Protein 5GN1 (pdb70)

Foldseek 3Di:
DAAAAEAEDAWAWDPLLVVQLVVLVVLLQQLVCCVPPNDADPDPVSRVVNVPDDLFVSLVSLQVSLFAQQQADDVCDLVNLLQLLVQPCVPVVRVVHDPRVRSSVVVNPGGNVVVLVVCVVRVVRRVVVHDDDPRLCPGRLNVVVLVVCCCACVVVVFAEEEEEQDVVSVSSVVVSCVVVVAAEAEDEPVPDPVNPVVRLVVLVPDSRHRYYYYYLCVLVVPAANQSGQEYEYSADDLAVVSVVSSQVSRVDPPRDDHHYYYYYAYPPGLSVVSVVRRYHDDDPCNVDPPTDDRVVSVVSSVVSNVVVD/DFFAAAEAADAWAFDPLLVVQLVVLLVLLLQLCCCVPVVDHDPDPVSRVVSVPDALFVSLVSLQVSQAAQQQAADLCDLVNLLQLLVQCCPPPVNVPPRDSVVSSVVVNPHGNVVVLVVCVVVVVRRVVVHDDPPRLCPGRLNVVVLVVCCCACVVVVAAEEEEEQDVVSVVSVVVSCVVVVAAEAEEEPVDDPVVVVVSLVCLQPPSRHRYYYYYLCCLLVPAANQSGQEYEYSAADLAVVSVVSSQCSRRDPPRDDHHYYYYYAYPPGLSVVSVVRRHHDDDPCSVPPDTDDRVVSVVSSVVSNVVD/DFFAAAEAEDAWAQPPLLVVQLVVLLVLLLQLVCCVVPVDADPDPVSRVVNVPDDLQVSQVSLQVSLAAQQQAADLCDLVNLLQLLVQCCPPPVNVPPNDSVVSSVVVNPGGNVVVLVVCVVVVVRRVVVHDDDPRLCPGRLSVVVLVVCCCACVVVVFAEEEEEQDVVSVVSVVVSCVVVVAAEAEDEPPDDPVCPVVSLVCLQPPSRHRYYYYYLCCLLVPAANQSGQEYEYSAADLAVVSVVSSQVSRRDPPHDDHHYYYYYAYPPTLSVVSVVNRDHDDDPVSPTDDRVVSVVSSVVSNCVVVVHD/DAAAAEAEDAWAFDPLLCVQLVVLLVLLQQLVCVVPHVGHDPDDVSRVVNVPDALFVSLVSLLVSLAAQQQAADLCDLVNLLQVLVQCCPPPVAVPPHDSVVSSVVVNPHGNVRVLVVCVVCVVRRVVVHDDDPRLCPGRLNVVVLVVCCCACVVVVAAEEEEEQDVVSVVSVVVSCVVVVAAEAEDEPPDDPVPVVVSLVCLQPPSRHRYYYYYLCCLLVPAANQSGQEYEHSAADLANVSVVSSQVSRVDPPRPDHHYYYYYAYPPGLSVVSVVNRDHDDDPPSCPTDDNVVSVVSSQVSNQVVVVHRDD

GO terms:
  GO:0031934 mating-type region heterochromatin (C, IDA)
  GO:0000775 chromosome, centromeric region (C, IDA)
  GO:0000785 chromatin (C, IDA)
  GO:0003677 DNA binding (F, IDA)
  GO:0003682 chromatin binding (F, IDA)
  GO:0140658 ATP-dependent chromatin remodeler activity (F, IDA)
  GO:1990918 double-strand break repair involved in meiotic recombination (P, IGI)
  GO:0000706 meiotic DNA double-strand break processing (P, IGI)
  GO:0000729 DNA double-strand break processing (P, IMP)
  GO:0005634 nucleus (C, HDA)
  GO:0005739 mitochondrion (C, HDA)
  GO:1990918 double-strand break repair involved in meiotic recombination (P, IMP)
  GO:0030466 silent mating-type cassette heterochromatin formation (P, IMP)
  GO:0031507 heterochromatin formation (P, IMP)
  GO:0031509 subtelomeric heterochromatin formation (P, IMP)
  GO:0033120 positive regulation of RNA splicing (P, IMP)
  GO:0006338 chromatin remodeling (P, IMP)
  GO:0140658 ATP-dependent chromatin remodeler activity (F, IMP)
  GO:0000122 negative regulation of transcription by RNA polymerase II (P, IMP)
  GO:0000183 rDNA heterochromatin formation (P, IMP)

Radius of gyration: 37.88 Å; Cα contacts (8 Å, |Δi|>4): 1910; chains: 4; bounding box: 119×119×70 Å

Solvent-accessible surface area: 63557 Å² total; per-residue (Å²): 125,36,37,11,41,69,81,68,78,70,7,74,11,38,72,72,1,89,155,6,16,87,101,26,20,92,30,0,35,13,10,28,83,54,93,144,101,48,89,87,18,207,74,81,164,64,104,68,96,8,171,86,13,41,10,89,70,3,1,29,15,0,11,45,0,0,1,2,9,3,7,31,67,57,80,3,64,84,159,54,1,38,108,0,4,74,17,4,26,120,13,112,85,65,68,175,118,15,70,92,116,150,20,54,96,92,2,39,175,48,17,2,8,64,0,5,103,39,0,51,106,42,58,144,28,0,56,164,47,47,12,153,105,68,33,19,31,74,0,7,0,2,87,15,0,102,155,39,0,101,47,5,22,76,90,87,138,35,20,0,0,0,0,0,38,13,62,44,3,0,53,2,0,56,47,0,0,82,61,30,131,32,111,55,17,51,0,7,38,94,25,122,105,138,78,40,101,129,35,16,73,99,0,76,130,46,157,86,11,15,0,0,0,0,3,3,105,0,0,58,58,60,13,59,0,30,42,0,12,4,1,1,1,2,4,19,6,34,24,27,33,52,21,47,54,0,3,28,11,0,26,68,130,51,12,113,107,84,0,41,6,15,16,1,1,0,25,94,8,1,9,22,32,5,56,100,51,19,136,45,131,127,46,173,86,71,188,105,158,73,120,20,128,47,171,37,1,70,61,0,6,50,41,15,50,97,115,84,164,238,60,32,70,78,72,100,85,72,81,105,6,112,25,39,78,76,0,107,146,7,16,64,113,29,17,92,22,0,26,27,14,22,60,49,104,129,91,57,18,65,15,141,65,76,148,45,87,63,97,7,162,80,15,42,8,72,73,5,2,26,15,0,12,46,0,0,1,3,8,4,7,31,70,63,71,2,64,79,92,34,0,58,79,0,2,76,21,4,42,113,14,116,74,77,63,169,120,26,63,95,125,147,21,72,104,98,4,37,181,46,18,2,10,66,0,8,95,37,0,48,99,40,70,133,21,0,58,118,32,48,14,145,103,65,31,25,26,76,0,7,0,1,80,16,0,85,159,40,0,104,50,5,28,83,85,102,153,36,16,0,0,0,0,0,32,13,65,46,3,0,57,2,0,59,30,0,0,75,56,42,129,31,116,52,21,49,0,9,42,92,26,118,100,134,73,42,103,129,45,6,74,110,0,77,136,46,153,85,11,14,0,0,0,0,1,2,99,0,1,63,55,62,11,52,0,27,41,0,11,4,1,1,0,1,4,30,5,22,19,24,59,50,17,136,58,0,4,34,9,0,32,62,111,50,11,116,109,80,0,36,7,14,18,1,2,0,67,104,6,1,18,32,26,8,73,131,63,26,124,78,124,127,43,172,87,64,185,109,154,79,95,22,127,54,172,36,0,66,66,0,5,54,46,14,40,108,121,119,235,76,30,71,64,72,99,87,74,80,108,3,83,35,30,90,72,0,108,130,6,14,60,90,28,16,90,17,0,14,34,12,30,83,48,117,127,112,47,94,85,24,208,73,75,127,28,102,78,79,7,178,91,24,43,8,74,71,7,2,29,15,0,13,44,0,0,0,3,8,3,7,31,67,61,78,3,70,82,168,50,1,50,122,0,2,72,22,4,48,109,11,119,84,80,63,151,130,30,57,121,122,134,19,78,96,95,3,39,175,48,16,2,10,66,0,7,99,37,0,50,98,36,52,126,28,0,32,152,32,26,12,93,61,67,30,19,24,74,0,0,0,1,73,13,0,104,164,37,0,116,58,10,22,69,85,80,85,20,28,0,0,0,0,0,26,12,80,44,3,0,56,3,1,58,28,0,0,69,57,30,66,17,111,52,18,50,0,10,57,95,25,118,112,54,17,46,84,38,25,13,37,85,0,85,143,49,186,49,11,16,0,0,0,0,10,3,154,0,0,60,58,65,15,57,0,29,44,0,9,7,1,0,1,2,4,28,6,21,20,35,50,51,20,104,59,0,3,33,9,0,29,76,132,49,11,117,53,84,0,48,7,14,21,1,1,0,122,102,6,0,15,50,33,10,73,112,52,28,123,91,117,128,57,191,142,121,78,88,18,126,52,175,39,0,65,63,0,6,57,43,17,24,31,94,74,70,174,111,188,126,35,72,78,64,95,85,71,82,93,7,86,32,21,75,75,0,31,140,12,13,30,133,27,23,42,16,0,18,19,10,21,87,62,90,101,79,76,98,96,12,212,86,77,160,48,113,76,104,6,178,82,17,43,9,74,70,6,2,28,18,0,13,46,1,0,1,3,8,3,7,29,67,64,69,4,34,68,77,37,0,54,74,0,2,63,25,4,22,19,12,118,79,75,13,96,126,8,50,63,106,133,22,63,92,94,3,35,178,50,16,2,12,64,0,7,101,36,0,54,103,30,69,83,17,0,59,151,32,45,14,148,89,69,30,21,28,68,0,3,0,1,81,15,0,96,161,39,0,120,49,5,27,83,99,100,138,29,28,0,0,0,0,0,34,11,78,46,3,0,53,2,1,61,34,0,0,81,39,18,44,29,114,51,24,51,0,10,50,91,25,116,110,133,68,46,106,104,38,10,48,88,0,89,137,56,182,46,16,15,0,0,0,0,4,3,126,0,1,59,54,64,16,56,0,27,41,0,10,4,1,1,1,2,4,26,4,23,17,34,57,52,20,99,60,0,3,40,10,0,34,62,113,56,9,117,104,81,0,38,10,14,21,1,2,0,99,117,6,0,13,38,30,7,74,119,50,27,125,87,121,133,47,172,116,78,224,73,89,18,129,51,171,34,0,68,68,0,1,52,40,16,22,17,93,70,62,164,100,117,46,210

Sequence (1240 aa):
LPPKHTHIQYCELNAIQKKIYDKEIQIVLEHKRMIKDGELPKDAKEKSKLQSSSSKNLIMALRKASLHPLLFRNIYNDKIITKMSDAILDEPAYAENGNKEYIKEDMSYMTDFELHKLCCNFPNTLSKYQLHNDEWMQSGKIDALKKLLKTIIVDKQEKVLIFSLFTQVLDILEMVLSTLDYKFLRLDGSTQVNDRQLLIDKFYEDKKDIPIFILSSTKAGGFGINLVCANNVIIFDQSFNPHDDRQAADRAHRVGQTKEVNITTLITKDSIEEKIHQLAKNKLALDSYISDVLESKVSDMLEDIIYDELEHLPPKHTHIQYCELNAIQKKIYDKEIQIVLEHKRMIKDGELPKDAKEKSKLQSSSSKNLIMALRKASLHPLLFRNIYNDKIITKMSDAILDEPAYAENGNKEYIKEDMSYMTDFELHKLCCNFPNTLSKYQLHNDEWMQSGKIDALKKLLKTIIVDKQEKVLIFSLFTQVLDILEMVLSTLDYKFLRLDGSTQVNDRQLLIDKFYEDKDIPIFILSTKAGGFGINLVCANNVIIFDQSFNPHDDRQAADRAHRVGQTKEVNITTLITKDSIEEKIHQLAKNKLALDSYISDVLESKVSDMLEDIIYDELHLPPKHTHIQYCELNAIQKKIYDKEIQIVLEHKRMIKDGELPKDAKEKSKLQSSSSKNLIMALRKASLHPLLFRNIYNDKIIITKMSDAILDEPAYAENGNKEYIKEDMSYMTDFELHKLCCNFPNTLSKYQLHNDEWMQSGKIDALKKKLLKTIIVDKQEKVLIFSLFTQVLDILEMVLSTLDYKFLRLDGSTQVNDRQLLIDKFYEDKDIPIFILSTKAGGFGINLVCANNVIIFDQSFNPHDDRQAADRAHRVGQTKEVNITTLITKDSIEEKIHQLAKNKLALDSDVLESKVSDMLEDIIYDELEHHHLPPKHTHIQYCELNAIQKKIYDKEIQIVLEHKRMIKDGELPKDAKEKSKLQSSSSKNLIMMALRKASLHPLLFRNIYNDKIITKMSDAILDEPAYAENGNKEYIKEDMSYMTDFELHKLCCNFPNTLSKYQLHNDEWMQSGKIDALKKLLKTIIVDKQEKVLIFSLFTTQVLDILEMVLSTLDYKFLRLDGSTQVNDRQLLIDKFYEDKDIPIFILSTKAGGFGINLVCANNVIIFDQSFNPHDDRQAADRAHRVGQTKEVNITTLITKDDSIEEKIHQLAKNKLALDSYDVLESKVSDMLEDIIYDELEHHHHH

Secondary structure (DSSP, 8-state):
-PPEEEEEEEE---HHHHHHHHHHHHHHHHHHHHHHH----SSHHHHHHGGG--HHHHHHHHHHHTT-GGGS-SSS-HHHHHHHHHHHTTSHHHHS---HHHHHHHHHTS-HHHHHHHHHHSHHHHGGGS--S-GGG-SHHHHHHHHHHIIIIIIS---EEEEES-HHHHHHHHHHHHHTT--EEEE-TTS-TTTHHHHHHHHHH-TT--EEEEEGGGGGTT---TT--EEEESS--SSHHHHHHHHTTTSSTT--S-EEEEEEEETTSHHHHHHHH------SGGG---PPPHHHHHHHHHHHHHHH-/-PPPEEEEEEEE---HHHHHHHHHHHHHHHHHHHHHHH----SSHHHHHHHHT--HHHHHHHHHHHTT-GGGS-SSS-HHHHHHHHHHGGGSHHHHTT--HHHHHHHHHTS-HHHHHHHHHHSHHHHGGGS--S-GGG-SHHHHHHHHHHIIIIIIS---EEEEES-HHHHHHHHHHHHHHT--EEEE-TTS-HHHHHHHHHHHHH-TT--EEEEEGGGGGTT---TT--EEEESS--SSHHHHHHHHTTTSSTT--S-EEEEEEEETTSHHHHHHHH------TTTT---PPPHHHHHHHHHHHHHH-/-PPPEEEEEEEE---HHHHHHHHHHHHHHHHHHHHHHH----SSHHHHHGGGG--HHHHHHHHHHHTT-GGGS-SSS-HHHHHHHHHHHTTSHHHHTT--HHHHHHHHHTS-HHHHHHHHHH-HHHHGGGS--S-GGG-SHHHHHHHHHHIIIIIIS---EEEEES-HHHHHHHHHHHHHTT--EEEE-TTS-HHHHHHHHHHHHH-TT--EEEEEGGGGGS----TT--EEEESS--SSHHHHHHHHTTTSSTT--S-EEEEEEEETTSHHHHHHHH------TT--PPPHHHHHHHHHHHHHHHTT--/---EEEEEEEE---HHHHHHHHHHHHHHHHHHHHHHSS---SSHHHHHHGGG--HHHHHHHHHHHTT-GGGS-SSS-HHHHHHHHHHGGGSHHHHTT--HHHHHHHHHTS-HHHHHHHHHH-HHHHGGGS--S-GGG-SHHHHHHHHHHIIIIIIS---EEEEES-HHHHHHHHHHHHHTT--EEEE-TTS-GGGHHHHHHHHHH-TT--EEEEEGGGGGTT---TT--EEEESS--SSHHHHHHHHTTTSSTT--S-EEEEEEEETTSHHHHHHHH------GGG--PPPHHHHHHHHHHHHHHHTTS---

Nearest PDB structures (foldseek):
  5gn1-assembly2_B  TM=1.003E+00  e=1.469E-61  Saccharomyces cerevisiae S288C
  5gn1-assembly3_C  TM=9.994E-01  e=3.128E-58  Saccharomyces cerevisiae S288C
  5gn1-assembly4_D  TM=9.982E-01  e=1.144E-57  Saccharomyces cerevisiae S288C
  8atf-assembly1_G  TM=8.416E-01  e=7.835E-17  Thermochaetoides thermophila
  9bz0-assembly1_b  TM=6.438E-01  e=1.260E-17  Homo sapiens

InterPro domains:
  IPR000330 SNF2, N-terminal domain [PF00176] (575-878)
  IPR001650 Helicase, C-terminal domain-like [PF00271] (950-1063)
  IPR001650 Helicase, C-terminal domain-like [PS51194] (953-1108)
  IPR001650 Helicase, C-terminal domain-like [SM00490] (980-1063)
  IPR014001 Helicase superfamily 1/2, ATP-binding domain [PS51192] (584-752)
  IPR014001 Helicase superfamily 1/2, ATP-binding domain [SM00487] (568-764)
  IPR027417 P-loop containing nucleoside triphosphate hydrolase [G3DSA:3.40.50.300] (887-1131)
  IPR027417 P-loop containing nucleoside triphosphate hydrolase [SSF52540] (530-801)
  IPR027417 P-loop containing nucleoside triphosphate hydrolase [SSF52540] (803-1104)
  IPR038718 SNF2-like, N-terminal domain superfamily [G3DSA:3.40.50.10810] (540-827)
  IPR049730 SNF2/RAD5-like, C-terminal helicase domain [cd18793] (944-1074)

Structure (mmCIF, N/CA/C/O backbone):
data_5GN1
#
_entry.id   5GN1
#
_cell.length_a   114.431
_cell.length_b   118.394
_cell.length_c   111.578
_cell.angle_alpha   90.00
_cell.angle_beta   107.28
_cell.angle_gamma   90.00
#
_symmetry.space_group_name_H-M   'C 1 2 1'
#
loop_
_entity.id
_entity.type
_entity.pdbx_description
1 polymer 'ATP-dependent helicase FUN30'
2 water water
#
loop_
_atom_site.group_PDB
_atom_site.id
_atom_site.type_symbol
_atom_site.label_atom_id
_atom_site.label_alt_id
_atom_site.label_comp_id
_atom_site.label_asym_id
_atom_site.label_entity_id
_atom_site.label_seq_id
_atom_site.pdbx_PDB_ins_code
_atom_site.Cartn_x
_atom_site.Cartn_y
_atom_site.Cartn_z
_atom_site.occupancy
_atom_site.B_iso_or_equiv
_atom_site.auth_seq_id
_atom_site.auth_comp_id
_atom_site.auth_asym_id
_atom_site.auth_atom_id
_atom_site.pdbx_PDB_model_num
ATOM 1 N N . LEU A 1 46 ? -15.881 16.831 38.942 1.00 60.43 810 LEU A N 1
ATOM 2 C CA . LEU A 1 46 ? -14.838 15.856 38.644 1.00 50.74 810 LEU A CA 1
ATOM 3 C C . LEU A 1 46 ? -15.308 14.917 37.537 1.00 42.37 810 LEU A C 1
ATOM 4 O O . LEU A 1 46 ? -16.272 14.172 37.739 1.00 41.02 810 LEU A O 1
ATOM 9 N N . PRO A 1 47 ? -14.670 14.920 36.371 1.00 37.62 811 PRO A N 1
ATOM 10 C CA . PRO A 1 47 ? -15.094 14.027 35.291 1.00 33.39 811 PRO A CA 1
ATOM 11 C C . PRO A 1 47 ? -14.941 12.577 35.709 1.00 30.96 811 PRO A C 1
ATOM 12 O O . PRO A 1 47 ? -14.162 12.266 36.623 1.00 30.12 811 PRO A O 1
ATOM 16 N N . PRO A 1 48 ? -15.655 11.661 35.059 1.00 30.01 812 PRO A N 1
ATOM 17 C CA . PRO A 1 48 ? -15.611 10.256 35.485 1.00 32.75 812 PRO A CA 1
ATOM 18 C C . PRO A 1 48 ? -14.273 9.599 35.191 1.00 29.73 812 PRO A C 1
ATOM 19 O O . PRO A 1 48 ? -13.548 9.983 34.271 1.00 30.44 812 PRO A O 1
ATOM 23 N N . LYS A 1 49 ? -13.956 8.591 35.998 1.00 28.20 813 LYS A N 1
ATOM 24 C CA . LYS A 1 49 ? -12.865 7.671 35.728 1.00 28.95 813 LYS A CA 1
ATOM 25 C C . LYS A 1 49 ? -13.417 6.352 35.189 1.00 29.29 813 LYS A C 1
ATOM 26 O O . LYS A 1 49 ? -14.588 6.015 35.388 1.00 27.74 813 LYS A O 1
ATOM 32 N N . HIS A 1 50 ? -12.569 5.627 34.461 1.00 26.07 814 HIS A N 1
ATOM 33 C CA . HIS A 1 50 ? -12.926 4.328 33.902 1.00 25.92 814 HIS A CA 1
ATOM 34 C C . HIS A 1 50 ? -11.767 3.357 34.109 1.00 31.38 814 HIS A C 1
ATOM 35 O O . HIS A 1 50 ? -10.627 3.662 33.744 1.00 24.29 814 HIS A O 1
ATOM 42 N N . THR A 1 51 ? -12.052 2.188 34.688 1.00 28.26 815 THR A N 1
ATOM 43 C CA . THR A 1 51 ? -11.032 1.176 34.939 1.00 28.11 815 THR A CA 1
ATOM 44 C C . THR A 1 51 ? -11.179 0.013 33.968 1.00 30.47 815 THR A C 1
ATOM 45 O O . THR A 1 51 ? -12.294 -0.405 33.648 1.00 28.95 815 THR A O 1
ATOM 49 N N . HIS A 1 52 ? -10.051 -0.502 33.495 1.00 22.10 816 HIS A N 1
ATOM 50 C CA . HIS A 1 52 ? -10.017 -1.560 32.498 1.00 27.13 816 HIS A CA 1
ATOM 51 C C . HIS A 1 52 ? -8.995 -2.600 32.931 1.00 28.97 816 HIS A C 1
ATOM 52 O O . HIS A 1 52 ? -8.087 -2.311 33.715 1.00 25.94 816 HIS A O 1
ATOM 59 N N . ILE A 1 53 ? -9.134 -3.810 32.396 1.00 26.69 817 ILE A N 1
ATOM 60 C CA . ILE A 1 53 ? -8.153 -4.877 32.573 1.00 25.69 817 ILE A CA 1
ATOM 61 C C . ILE A 1 53 ? -7.540 -5.161 31.213 1.00 26.26 817 ILE A C 1
ATOM 62 O O . ILE A 1 53 ? -8.261 -5.310 30.223 1.00 27.04 817 ILE A O 1
ATOM 67 N N . GLN A 1 54 ? -6.219 -5.224 31.150 1.00 23.41 818 GLN A N 1
ATOM 68 C CA . GLN A 1 54 ? -5.529 -5.619 29.931 1.00 21.54 818 GLN A CA 1
ATOM 69 C C . GLN A 1 54 ? -4.795 -6.917 30.208 1.00 28.85 818 GLN A C 1
ATOM 70 O O . GLN A 1 54 ? -3.910 -6.958 31.070 1.00 20.87 818 GLN A O 1
ATOM 76 N N . TYR A 1 55 ? -5.165 -7.976 29.493 1.00 25.10 819 TYR A N 1
ATOM 77 C CA . TYR A 1 55 ? -4.556 -9.272 29.741 1.00 26.64 819 TYR A CA 1
ATOM 78 C C . TYR A 1 55 ? -3.245 -9.415 28.978 1.00 29.13 819 TYR A C 1
ATOM 79 O O . TYR A 1 55 ? -3.085 -8.894 27.872 1.00 30.25 819 TYR A O 1
ATOM 88 N N . CYS A 1 56 ? -2.294 -10.101 29.610 1.00 27.46 820 CYS A N 1
ATOM 89 C CA . CYS A 1 56 ? -0.954 -10.333 29.095 1.00 29.65 820 CYS A CA 1
ATOM 90 C C . CYS A 1 56 ? -0.709 -11.835 29.116 1.00 27.99 820 CYS A C 1
ATOM 91 O O . CYS A 1 56 ? -1.333 -12.563 29.889 1.00 30.75 820 CYS A O 1
ATOM 94 N N . GLU A 1 57 ? 0.237 -12.296 28.352 1.00 28.64 821 GLU A N 1
ATOM 95 C CA . GLU A 1 57 ? 0.568 -13.687 28.404 1.00 33.94 821 GLU A CA 1
ATOM 96 C C . GLU A 1 57 ? 1.969 -13.857 28.946 1.00 29.45 821 GLU A C 1
ATOM 97 O O . GLU A 1 57 ? 2.764 -12.983 28.871 1.00 28.44 821 GLU A O 1
ATOM 103 N N . LEU A 1 58 ? 2.233 -15.016 29.484 1.00 25.57 822 LEU A N 1
ATOM 104 C CA . LEU A 1 58 ? 3.585 -15.426 29.834 1.00 24.87 822 LEU A CA 1
ATOM 105 C C . LEU A 1 58 ? 4.365 -15.729 28.560 1.00 28.27 822 LEU A C 1
ATOM 106 O O . LEU A 1 58 ? 3.982 -16.618 27.794 1.00 28.25 822 LEU A O 1
ATOM 111 N N . ASN A 1 59 ? 5.463 -15.022 28.319 1.00 25.30 823 ASN A N 1
ATOM 112 C CA . ASN A 1 59 ? 6.266 -15.416 27.174 1.00 25.12 823 ASN A CA 1
ATOM 113 C C . ASN A 1 59 ? 6.998 -16.729 27.495 1.00 25.53 823 ASN A C 1
ATOM 114 O O . ASN A 1 59 ? 6.794 -17.351 28.547 1.00 27.51 823 ASN A O 1
ATOM 119 N N . ALA A 1 60 ? 7.822 -17.191 26.555 1.00 27.42 824 ALA A N 1
ATOM 120 C CA . ALA A 1 60 ? 8.453 -18.502 26.708 1.00 31.89 824 ALA A CA 1
ATOM 121 C C . ALA A 1 60 ? 9.366 -18.545 27.930 1.00 31.64 824 ALA A C 1
ATOM 122 O O . ALA A 1 60 ? 9.322 -19.500 28.718 1.00 27.62 824 ALA A O 1
ATOM 124 N N . ILE A 1 61 ? 10.208 -17.519 28.096 1.00 29.91 825 ILE A N 1
ATOM 125 C CA . ILE A 1 61 ? 11.119 -17.460 29.238 1.00 28.09 825 ILE A CA 1
ATOM 126 C C . ILE A 1 61 ? 10.343 -17.451 30.546 1.00 30.69 825 ILE A C 1
ATOM 127 O O . ILE A 1 61 ? 10.714 -18.138 31.509 1.00 29.08 825 ILE A O 1
ATOM 132 N N . GLN A 1 62 ? 9.257 -16.662 30.609 1.00 24.33 826 GLN A N 1
ATOM 133 C CA . GLN A 1 62 ? 8.437 -16.610 31.815 1.00 23.67 826 GLN A CA 1
ATOM 134 C C . GLN A 1 62 ? 7.760 -17.944 32.085 1.00 25.34 826 GLN A C 1
ATOM 135 O O . GLN A 1 62 ? 7.654 -18.367 33.241 1.00 24.22 826 GLN A O 1
ATOM 141 N N . LYS A 1 63 ? 7.257 -18.599 31.036 1.00 28.44 827 LYS A N 1
ATOM 142 C CA . LYS A 1 63 ? 6.592 -19.885 31.220 1.00 29.30 827 LYS A CA 1
ATOM 143 C C . LYS A 1 63 ? 7.527 -20.895 31.877 1.00 22.22 827 LYS A C 1
ATOM 144 O O . LYS A 1 63 ? 7.118 -21.630 32.780 1.00 27.04 827 LYS A O 1
ATOM 150 N N . LYS A 1 64 ? 8.789 -20.939 31.435 1.00 28.06 828 LYS A N 1
ATOM 151 C CA . LYS A 1 64 ? 9.767 -21.848 32.034 1.00 31.42 828 LYS A CA 1
ATOM 152 C C . LYS A 1 64 ? 9.973 -21.547 33.515 1.00 30.57 828 LYS A C 1
ATOM 153 O O . LYS A 1 64 ? 9.978 -22.459 34.353 1.00 25.34 828 LYS A O 1
ATOM 159 N N . ILE A 1 65 ? 10.156 -20.265 33.853 1.00 28.54 829 ILE A N 1
ATOM 160 C CA . ILE A 1 65 ? 10.356 -19.865 35.245 1.00 24.88 829 ILE A CA 1
ATOM 161 C C . ILE A 1 65 ? 9.114 -20.169 36.074 1.00 21.70 829 ILE A C 1
ATOM 162 O O . ILE A 1 65 ? 9.206 -20.712 37.180 1.00 27.12 829 ILE A O 1
ATOM 167 N N . TYR A 1 66 ? 7.929 -19.819 35.556 1.00 20.06 830 TYR A N 1
ATOM 168 C CA . TYR A 1 66 ? 6.692 -20.072 36.287 1.00 22.23 830 TYR A CA 1
ATOM 169 C C . TYR A 1 66 ? 6.501 -21.566 36.555 1.00 27.40 830 TYR A C 1
ATOM 170 O O . TYR A 1 66 ? 6.142 -21.967 37.670 1.00 25.71 830 TYR A O 1
ATOM 179 N N . ASP A 1 67 ? 6.735 -22.401 35.538 1.00 29.62 831 ASP A N 1
ATOM 180 C CA . ASP A 1 67 ? 6.547 -23.842 35.684 1.00 30.71 831 ASP A CA 1
ATOM 181 C C . ASP A 1 67 ? 7.493 -24.422 36.735 1.00 25.78 831 ASP A C 1
ATOM 182 O O . ASP A 1 67 ? 7.099 -25.304 37.504 1.00 30.51 831 ASP A O 1
ATOM 187 N N . LYS A 1 68 ? 8.742 -23.942 36.779 1.00 28.30 832 LYS A N 1
ATOM 188 C CA . LYS A 1 68 ? 9.676 -24.352 37.832 1.00 30.37 832 LYS A CA 1
ATOM 189 C C . LYS A 1 68 ? 9.120 -24.039 39.215 1.00 32.91 832 LYS A C 1
ATOM 190 O O . LYS A 1 68 ? 9.182 -24.872 40.127 1.00 30.59 832 LYS A O 1
ATOM 196 N N . GLU A 1 69 ? 8.598 -22.821 39.400 1.00 27.84 833 GLU A N 1
ATOM 197 C CA . GLU A 1 69 ? 8.024 -22.452 40.691 1.00 30.36 833 GLU A CA 1
ATOM 198 C C . GLU A 1 69 ? 6.806 -23.300 41.022 1.00 27.91 833 GLU A C 1
ATOM 199 O O . GLU A 1 69 ? 6.585 -23.657 42.190 1.00 24.11 833 GLU A O 1
ATOM 205 N N . ILE A 1 70 ? 5.981 -23.597 40.014 1.00 28.20 834 ILE A N 1
ATOM 206 C CA . ILE A 1 70 ? 4.796 -24.410 40.258 1.00 26.20 834 ILE A CA 1
ATOM 207 C C . ILE A 1 70 ? 5.205 -25.823 40.655 1.00 25.45 834 ILE A C 1
ATOM 208 O O . ILE A 1 70 ? 4.532 -26.460 41.472 1.00 25.19 834 ILE A O 1
ATOM 213 N N . GLN A 1 71 ? 6.309 -26.308 40.148 1.00 25.62 835 GLN A N 1
ATOM 214 C CA . GLN A 1 71 ? 6.809 -27.618 40.519 1.00 36.11 835 GLN A CA 1
ATOM 215 C C . GLN A 1 71 ? 7.216 -27.603 41.997 1.00 38.77 835 GLN A C 1
ATOM 216 O O . GLN A 1 71 ? 6.904 -28.520 42.707 1.00 34.63 835 GLN A O 1
ATOM 222 N N . ILE A 1 72 ? 7.890 -26.549 42.450 1.00 33.28 836 ILE A N 1
ATOM 223 C CA . ILE A 1 72 ? 8.240 -26.439 43.865 1.00 25.65 836 ILE A CA 1
ATOM 224 C C . ILE A 1 72 ? 6.976 -26.368 44.707 1.00 27.98 836 ILE A C 1
ATOM 225 O O . ILE A 1 72 ? 6.867 -27.032 45.749 1.00 30.74 836 ILE A O 1
ATOM 230 N N . VAL A 1 73 ? 5.976 -25.605 44.241 1.00 26.45 837 VAL A N 1
ATOM 231 C CA . VAL A 1 73 ? 4.692 -25.523 44.936 1.00 20.66 837 VAL A CA 1
ATOM 232 C C . VAL A 1 73 ? 4.094 -26.912 45.126 1.00 34.17 837 VAL A C 1
ATOM 233 O O . VAL A 1 73 ? 3.542 -27.233 46.188 1.00 31.45 837 VAL A O 1
ATOM 237 N N . LEU A 1 74 ? 4.166 -27.743 44.085 1.00 27.38 838 LEU A N 1
ATOM 238 C CA . LEU A 1 74 ? 3.661 -29.108 44.176 1.00 34.71 838 LEU A CA 1
ATOM 239 C C . LEU A 1 74 ? 4.459 -29.916 45.188 1.00 28.06 838 LEU A C 1
ATOM 240 O O . LEU A 1 74 ? 3.884 -30.589 46.046 1.00 34.47 838 LEU A O 1
ATOM 245 N N . GLU A 1 75 ? 5.791 -29.880 45.080 1.00 30.34 839 GLU A N 1
ATOM 246 C CA . GLU A 1 75 ? 6.635 -30.616 46.019 1.00 32.97 839 GLU A CA 1
ATOM 247 C C . GLU A 1 75 ? 6.440 -30.116 47.441 1.00 37.54 839 GLU A C 1
ATOM 248 O O . GLU A 1 75 ? 6.446 -30.909 48.391 1.00 36.22 839 GLU A O 1
ATOM 254 N N . HIS A 1 76 ? 6.255 -28.797 47.605 1.00 32.33 840 HIS A N 1
ATOM 255 C CA . HIS A 1 76 ? 6.020 -28.224 48.929 1.00 31.70 840 HIS A CA 1
ATOM 256 C C . HIS A 1 76 ? 4.655 -28.631 49.465 1.00 31.28 840 HIS A C 1
ATOM 257 O O . HIS A 1 76 ? 4.526 -29.022 50.630 1.00 33.80 840 HIS A O 1
ATOM 264 N N . LYS A 1 77 ? 3.649 -28.562 48.631 1.00 34.32 841 LYS A N 1
ATOM 265 C CA . LYS A 1 77 ? 2.312 -28.881 49.072 1.00 35.55 841 LYS A CA 1
ATOM 266 C C . LYS A 1 77 ? 2.089 -30.355 49.410 1.00 40.11 841 LYS A C 1
ATOM 267 O O . LYS A 1 77 ? 1.288 -30.683 50.232 1.00 43.06 841 LYS A O 1
ATOM 273 N N . ARG A 1 78 ? 2.830 -31.221 48.783 1.00 35.56 842 ARG A N 1
ATOM 274 C CA . ARG A 1 78 ? 2.708 -32.640 49.095 1.00 45.62 842 ARG A CA 1
ATOM 275 C C . ARG A 1 78 ? 3.427 -32.981 50.395 1.00 47.21 842 ARG A C 1
ATOM 276 O O . ARG A 1 78 ? 2.935 -33.802 51.178 1.00 47.71 842 ARG A O 1
ATOM 284 N N . MET A 1 79 ? 4.597 -32.374 50.626 1.00 41.36 843 MET A N 1
ATOM 285 C CA . MET A 1 79 ? 5.214 -32.402 51.951 1.00 42.33 843 MET A CA 1
ATOM 286 C C . MET A 1 79 ? 4.242 -31.918 53.016 1.00 40.33 843 MET A C 1
ATOM 287 O O . MET A 1 79 ? 3.961 -32.628 53.985 1.00 50.92 843 MET A O 1
ATOM 292 N N . ILE A 1 80 ? 3.679 -30.723 52.825 1.00 41.54 844 ILE A N 1
ATOM 293 C CA . ILE A 1 80 ? 2.788 -30.108 53.808 1.00 41.67 844 ILE A CA 1
ATOM 294 C C . ILE A 1 80 ? 1.626 -31.005 54.184 1.00 55.30 844 ILE A C 1
ATOM 295 O O . ILE A 1 80 ? 1.072 -30.894 55.290 1.00 51.98 844 ILE A O 1
ATOM 300 N N . LYS A 1 81 ? 1.221 -31.893 53.291 1.00 53.79 845 LYS A N 1
ATOM 301 C CA . LYS A 1 81 ? 0.100 -32.759 53.630 1.00 58.46 845 LYS A CA 1
ATOM 302 C C . LYS A 1 81 ? 0.251 -34.232 53.691 1.00 54.50 845 LYS A C 1
ATOM 303 O O . LYS A 1 81 ? -0.617 -34.898 54.158 1.00 57.70 845 LYS A O 1
ATOM 309 N N . ASP A 1 82 ? 1.383 -34.743 53.250 1.00 52.91 846 ASP A N 1
ATOM 310 C CA . ASP A 1 82 ? 1.652 -36.169 53.325 1.00 58.67 846 ASP A CA 1
ATOM 311 C C . ASP A 1 82 ? 3.062 -36.517 53.784 1.00 50.75 846 ASP A C 1
ATOM 312 O O . ASP A 1 82 ? 3.304 -37.679 54.117 1.00 54.30 846 ASP A O 1
ATOM 317 N N . GLY A 1 83 ? 3.996 -35.574 53.793 1.00 48.98 847 GLY A N 1
ATOM 318 C CA . GLY A 1 83 ? 5.367 -35.889 54.129 1.00 48.64 847 GLY A CA 1
ATOM 319 C C . GLY A 1 83 ? 6.194 -36.402 52.979 1.00 48.07 847 GLY A C 1
ATOM 320 O O . GLY A 1 83 ? 7.304 -36.898 53.211 1.00 45.28 847 GLY A O 1
ATOM 321 N N . GLU A 1 84 ? 5.693 -36.339 51.750 1.00 42.75 848 GLU A N 1
ATOM 322 C CA . GLU A 1 84 ? 6.510 -36.838 50.658 1.00 40.75 848 GLU A CA 1
ATOM 323 C C . GLU A 1 84 ? 7.558 -35.761 50.346 1.00 43.49 848 GLU A C 1
ATOM 324 O O . GLU A 1 84 ? 7.246 -34.573 50.276 1.00 45.85 848 GLU A O 1
ATOM 330 N N . LEU A 1 85 ? 8.799 -36.193 50.164 1.00 43.39 849 LEU A N 1
ATOM 331 C CA . LEU A 1 85 ? 9.921 -35.335 49.846 1.00 46.75 849 LEU A CA 1
ATOM 332 C C . LEU A 1 85 ? 10.451 -35.655 48.455 1.00 49.72 849 LEU A C 1
ATOM 333 O O . LEU A 1 85 ? 10.387 -36.805 48.014 1.00 41.55 849 LEU A O 1
ATOM 338 N N . PRO A 1 86 ? 11.112 -34.716 47.817 1.00 57.05 850 PRO A N 1
ATOM 339 C CA . PRO A 1 86 ? 11.737 -34.936 46.519 1.00 59.11 850 PRO A CA 1
ATOM 340 C C . PRO A 1 86 ? 12.937 -35.915 46.502 1.00 62.14 850 PRO A C 1
ATOM 341 O O . PRO A 1 86 ? 13.883 -35.804 47.269 1.00 54.15 850 PRO A O 1
ATOM 345 N N . LYS A 1 87 ? 12.904 -36.874 45.592 1.00 62.43 851 LYS A N 1
ATOM 346 C CA . LYS A 1 87 ? 14.017 -37.813 45.593 1.00 60.48 851 LYS A CA 1
ATOM 347 C C . LYS A 1 87 ? 15.303 -37.184 45.079 1.00 60.73 851 LYS A C 1
ATOM 348 O O . LYS A 1 87 ? 16.365 -37.600 45.435 1.00 64.64 851 LYS A O 1
ATOM 354 N N . ASP A 1 88 ? 15.182 -36.096 44.316 1.00 63.31 852 ASP A N 1
ATOM 355 C CA . ASP A 1 88 ? 16.336 -35.340 43.792 1.00 61.35 852 ASP A CA 1
ATOM 356 C C . ASP A 1 88 ? 16.877 -34.489 44.961 1.00 56.77 852 ASP A C 1
ATOM 357 O O . ASP A 1 88 ? 16.122 -33.801 45.649 1.00 53.53 852 ASP A O 1
ATOM 362 N N . ALA A 1 89 ? 18.182 -34.540 45.183 1.00 56.41 853 ALA A N 1
ATOM 363 C CA . ALA A 1 89 ? 18.778 -33.904 46.331 1.00 57.68 853 ALA A CA 1
ATOM 364 C C . ALA A 1 89 ? 18.640 -32.409 46.383 1.00 54.57 853 ALA A C 1
ATOM 365 O O . ALA A 1 89 ? 18.282 -31.872 47.402 1.00 42.94 853 ALA A O 1
ATOM 367 N N . LYS A 1 90 ? 18.930 -31.764 45.268 1.00 53.96 854 LYS A N 1
ATOM 368 C CA . LYS A 1 90 ? 18.821 -30.323 45.170 1.00 56.35 854 LYS A CA 1
ATOM 369 C C . LYS A 1 90 ? 17.390 -29.846 45.421 1.00 55.15 854 LYS A C 1
ATOM 370 O O . LYS A 1 90 ? 17.185 -28.889 46.127 1.00 52.23 854 LYS A O 1
ATOM 376 N N . GLU A 1 91 ? 16.413 -30.554 44.863 1.00 53.10 855 GLU A N 1
ATOM 377 C CA . GLU A 1 91 ? 15.012 -30.196 45.051 1.00 47.05 855 GLU A CA 1
ATOM 378 C C . GLU A 1 91 ? 14.567 -30.391 46.511 1.00 49.65 855 GLU A C 1
ATOM 379 O O . GLU A 1 91 ? 13.818 -29.573 47.039 1.00 46.83 855 GLU A O 1
ATOM 385 N N . LYS A 1 92 ? 15.015 -31.463 47.169 1.00 46.31 856 LYS A N 1
ATOM 386 C CA . LYS A 1 92 ? 14.615 -31.698 48.555 1.00 50.95 856 LYS A CA 1
ATOM 387 C C . LYS A 1 92 ? 15.118 -30.585 49.469 1.00 48.02 856 LYS A C 1
ATOM 388 O O . LYS A 1 92 ? 14.366 -30.053 50.294 1.00 47.84 856 LYS A O 1
ATOM 394 N N . SER A 1 93 ? 16.394 -30.225 49.343 1.00 49.10 857 SER A N 1
ATOM 395 C CA . SER A 1 93 ? 16.960 -29.223 50.242 1.00 50.60 857 SER A CA 1
ATOM 396 C C . SER A 1 93 ? 16.330 -27.851 50.019 1.00 47.43 857 SER A C 1
ATOM 397 O O . SER A 1 93 ? 16.252 -27.043 50.953 1.00 38.74 857 SER A O 1
ATOM 400 N N . LYS A 1 94 ? 15.858 -27.583 48.795 1.00 45.19 858 LYS A N 1
ATOM 401 C CA . LYS A 1 94 ? 15.185 -26.323 48.503 1.00 40.79 858 LYS A CA 1
ATOM 402 C C . LYS A 1 94 ? 13.993 -26.097 49.423 1.00 36.67 858 LYS A C 1
ATOM 403 O O . LYS A 1 94 ? 13.712 -24.953 49.806 1.00 31.65 858 LYS A O 1
ATOM 409 N N . LEU A 1 95 ? 13.299 -27.168 49.811 1.00 30.78 859 LEU A N 1
ATOM 410 C CA . LEU A 1 95 ? 12.062 -27.021 50.571 1.00 33.55 859 LEU A CA 1
ATOM 411 C C . LEU A 1 95 ? 12.285 -26.489 51.980 1.00 31.88 859 LEU A C 1
ATOM 412 O O . LEU A 1 95 ? 11.324 -26.022 52.604 1.00 31.61 859 LEU A O 1
ATOM 417 N N . GLN A 1 96 ? 13.514 -26.554 52.496 1.00 28.71 860 GLN A N 1
ATOM 418 C CA . GLN A 1 96 ? 13.738 -26.125 53.877 1.00 33.93 860 GLN A CA 1
ATOM 419 C C . GLN A 1 96 ? 13.535 -24.623 54.036 1.00 30.16 860 GLN A C 1
ATOM 420 O O . GLN A 1 96 ? 13.112 -24.163 55.104 1.00 26.23 860 GLN A O 1
ATOM 426 N N . SER A 1 97 ? 13.817 -23.851 52.993 1.00 28.13 861 SER A N 1
ATOM 427 C CA . SER A 1 97 ? 13.640 -22.410 53.038 1.00 25.99 861 SER A CA 1
ATOM 428 C C . SER A 1 97 ? 12.395 -21.951 52.282 1.00 29.59 861 SER A C 1
ATOM 429 O O . SER A 1 97 ? 12.184 -20.743 52.135 1.00 29.38 861 SER A O 1
ATOM 432 N N . SER A 1 98 ? 11.550 -22.884 51.841 1.00 27.42 862 SER A N 1
ATOM 433 C CA . SER A 1 98 ? 10.342 -22.586 51.077 1.00 31.75 862 SER A CA 1
ATOM 434 C C . SER A 1 98 ? 9.121 -22.507 51.981 1.00 27.73 862 SER A C 1
ATOM 435 O O . SER A 1 98 ? 8.912 -23.364 52.845 1.00 30.11 862 SER A O 1
ATOM 438 N N . SER A 1 99 ? 8.298 -21.486 51.756 1.00 23.03 863 SER A N 1
ATOM 439 C CA . SER A 1 99 ? 7.044 -21.312 52.466 1.00 20.63 863 SER A CA 1
ATOM 440 C C . SER A 1 99 ? 5.993 -20.875 51.459 1.00 23.51 863 SER A C 1
ATOM 441 O O . SER A 1 99 ? 6.310 -20.487 50.332 1.00 24.41 863 SER A O 1
ATOM 444 N N . SER A 1 100 ? 4.731 -20.915 51.881 1.00 21.79 864 SER A N 1
ATOM 445 C CA . SER A 1 100 ? 3.672 -20.411 51.017 1.00 30.88 864 SER A CA 1
ATOM 446 C C . SER A 1 100 ? 3.912 -18.944 50.670 1.00 26.10 864 SER A C 1
ATOM 447 O O . SER A 1 100 ? 3.634 -18.513 49.546 1.00 23.37 864 SER A O 1
ATOM 450 N N . LYS A 1 101 ? 4.455 -18.175 51.618 1.00 24.52 865 LYS A N 1
ATOM 451 C CA . LYS A 1 101 ? 4.681 -16.749 51.392 1.00 30.98 865 LYS A CA 1
ATOM 452 C C . LYS A 1 101 ? 5.666 -16.513 50.252 1.00 26.15 865 LYS A C 1
ATOM 453 O O . LYS A 1 101 ? 5.368 -15.785 49.302 1.00 26.15 865 LYS A O 1
ATOM 459 N N . ASN A 1 102 ? 6.862 -17.100 50.330 1.00 22.93 866 ASN A N 1
ATOM 460 C CA . ASN A 1 102 ? 7.843 -16.774 49.300 1.00 27.86 866 ASN A CA 1
ATOM 461 C C . ASN A 1 102 ? 7.607 -17.526 47.994 1.00 22.49 866 ASN A C 1
ATOM 462 O O . ASN A 1 102 ? 8.145 -17.112 46.961 1.00 20.66 866 ASN A O 1
ATOM 467 N N . LEU A 1 103 ? 6.794 -18.588 47.997 1.00 22.86 867 LEU A N 1
ATOM 468 C CA . LEU A 1 103 ? 6.443 -19.239 46.735 1.00 19.17 867 LEU A CA 1
ATOM 469 C C . LEU A 1 103 ? 5.412 -18.423 45.966 1.00 20.48 867 LEU A C 1
ATOM 470 O O . LEU A 1 103 ? 5.535 -18.247 44.750 1.00 25.22 867 LEU A O 1
ATOM 475 N N . ILE A 1 104 ? 4.377 -17.944 46.659 1.00 22.55 868 ILE A N 1
ATOM 476 C CA . ILE A 1 104 ? 3.437 -16.986 46.073 1.00 24.44 868 ILE A CA 1
ATOM 477 C C . ILE A 1 104 ? 4.174 -15.751 45.563 1.00 24.68 868 ILE A C 1
ATOM 478 O O . ILE A 1 104 ? 3.838 -15.194 44.510 1.00 20.95 868 ILE A O 1
ATOM 483 N N . MET A 1 105 ? 5.187 -15.298 46.304 1.00 23.22 869 MET A N 1
ATOM 484 C CA . MET A 1 105 ? 5.951 -14.139 45.863 1.00 20.31 869 MET A CA 1
ATOM 485 C C . MET A 1 105 ? 6.685 -14.429 44.564 1.00 20.99 869 MET A C 1
ATOM 486 O O . MET A 1 105 ? 6.701 -13.597 43.649 1.00 18.31 869 MET A O 1
ATOM 491 N N . ALA A 1 106 ? 7.298 -15.608 44.467 1.00 19.17 870 ALA A N 1
ATOM 492 C CA . ALA A 1 106 ? 8.008 -15.987 43.253 1.00 22.09 870 ALA A CA 1
ATOM 493 C C . ALA A 1 106 ? 7.058 -16.096 42.061 1.00 20.25 870 ALA A C 1
ATOM 494 O O . ALA A 1 106 ? 7.413 -15.698 40.946 1.00 19.86 870 ALA A O 1
ATOM 496 N N . LEU A 1 107 ? 5.852 -16.643 42.267 1.00 20.68 871 LEU A N 1
ATOM 497 C CA . LEU A 1 107 ? 4.888 -16.709 41.167 1.00 20.58 871 LEU A CA 1
ATOM 498 C C . LEU A 1 107 ? 4.485 -15.311 40.712 1.00 19.22 871 LEU A C 1
ATOM 499 O O . LEU A 1 107 ? 4.329 -15.063 39.510 1.00 18.68 871 LEU A O 1
ATOM 504 N N . ARG A 1 108 ? 4.288 -14.394 41.662 1.00 18.66 872 ARG A N 1
ATOM 505 C CA . ARG A 1 108 ? 3.951 -13.018 41.302 1.00 20.53 872 ARG A CA 1
ATOM 506 C C . ARG A 1 108 ? 5.045 -12.399 40.440 1.00 21.67 872 ARG A C 1
ATOM 507 O O . ARG A 1 108 ? 4.763 -11.801 39.399 1.00 22.04 872 ARG A O 1
ATOM 515 N N . LYS A 1 109 ? 6.308 -12.546 40.858 1.00 17.62 873 LYS A N 1
ATOM 516 C CA . LYS A 1 109 ? 7.419 -11.987 40.093 1.00 19.51 873 LYS A CA 1
ATOM 517 C C . LYS A 1 109 ? 7.539 -12.619 38.712 1.00 18.87 873 LYS A C 1
ATOM 518 O O . LYS A 1 109 ? 7.851 -11.934 37.731 1.00 17.59 873 LYS A O 1
ATOM 524 N N . ALA A 1 110 ? 7.324 -13.932 38.611 1.00 18.94 874 ALA A N 1
ATOM 525 C CA . ALA A 1 110 ? 7.420 -14.579 37.305 1.00 19.95 874 ALA A CA 1
ATOM 526 C C . ALA A 1 110 ? 6.326 -14.090 36.354 1.00 18.39 874 ALA A C 1
ATOM 527 O O . ALA A 1 110 ? 6.549 -14.017 35.143 1.00 22.90 874 ALA A O 1
ATOM 529 N N . SER A 1 111 ? 5.155 -13.734 36.881 1.00 18.91 875 SER A N 1
ATOM 530 C CA . SER A 1 111 ? 4.116 -13.112 36.064 1.00 20.29 875 SER A CA 1
ATOM 531 C C . SER A 1 111 ? 4.510 -11.725 35.548 1.00 24.73 875 SER A C 1
ATOM 532 O O . SER A 1 111 ? 3.848 -11.209 34.641 1.00 22.33 875 SER A O 1
ATOM 535 N N . LEU A 1 112 ? 5.540 -11.097 36.125 1.00 20.26 876 LEU A N 1
ATOM 536 C CA . LEU A 1 112 ? 5.945 -9.731 35.789 1.00 20.05 876 LEU A CA 1
ATOM 537 C C . LEU A 1 112 ? 7.117 -9.671 34.821 1.00 21.66 876 LEU A C 1
ATOM 538 O O . LEU A 1 112 ? 7.028 -9.001 33.785 1.00 19.75 876 LEU A O 1
ATOM 543 N N . HIS A 1 113 ? 8.237 -10.325 35.154 1.00 16.15 877 HIS A N 1
ATOM 544 C CA . HIS A 1 113 ? 9.451 -10.150 34.371 1.00 16.36 877 HIS A CA 1
ATOM 545 C C . HIS A 1 113 ? 10.518 -11.193 34.691 1.00 20.02 877 HIS A C 1
ATOM 546 O O . HIS A 1 113 ? 10.840 -11.416 35.867 1.00 22.19 877 HIS A O 1
ATOM 553 N N . PRO A 1 114 ? 11.078 -11.853 33.670 1.00 23.84 878 PRO A N 1
ATOM 554 C CA . PRO A 1 114 ? 12.174 -12.813 33.911 1.00 26.77 878 PRO A CA 1
ATOM 555 C C . PRO A 1 114 ? 13.358 -12.231 34.644 1.00 25.60 878 PRO A C 1
ATOM 556 O O . PRO A 1 114 ? 14.038 -12.963 35.378 1.00 21.39 878 PRO A O 1
ATOM 560 N N . LEU A 1 115 ? 13.658 -10.945 34.452 1.00 19.47 879 LEU A N 1
ATOM 561 C CA . LEU A 1 115 ? 14.866 -10.408 35.069 1.00 22.50 879 LEU A CA 1
ATOM 562 C C . LEU A 1 115 ? 14.712 -10.178 36.559 1.00 23.31 879 LEU A C 1
ATOM 563 O O . LEU A 1 115 ? 15.629 -9.641 37.174 1.00 20.63 879 LEU A O 1
ATOM 568 N N . LEU A 1 116 ? 13.571 -10.544 37.138 1.00 19.91 880 LEU A N 1
ATOM 569 C CA . LEU A 1 116 ? 13.401 -10.607 38.581 1.00 19.95 880 LEU A CA 1
ATOM 570 C C . LEU A 1 116 ? 13.945 -11.906 39.159 1.00 19.67 880 LEU A C 1
ATOM 571 O O . LEU A 1 116 ? 13.742 -12.178 40.347 1.00 20.73 880 LEU A O 1
ATOM 576 N N . PHE A 1 117 ? 14.608 -12.701 38.326 1.00 18.35 881 PHE A N 1
ATOM 577 C CA . PHE A 1 117 ? 15.160 -13.997 38.698 1.00 23.11 881 PHE A CA 1
ATOM 578 C C . PHE A 1 117 ? 16.576 -14.081 38.159 1.00 24.03 881 PHE A C 1
ATOM 579 O O . PHE A 1 117 ? 16.951 -13.360 37.235 1.00 22.00 881 PHE A O 1
ATOM 587 N N . ARG A 1 118 ? 17.364 -14.980 38.735 1.00 26.58 882 ARG A N 1
ATOM 588 C CA . ARG A 1 118 ? 18.698 -15.255 38.232 1.00 20.44 882 ARG A CA 1
ATOM 589 C C . ARG A 1 118 ? 18.615 -16.534 37.401 1.00 23.09 882 ARG A C 1
ATOM 590 O O . ARG A 1 118 ? 18.440 -17.626 37.954 1.00 29.17 882 ARG A O 1
ATOM 598 N N . ASN A 1 119 ? 18.665 -16.381 36.080 1.00 26.45 883 ASN A N 1
ATOM 599 C CA . ASN A 1 119 ? 18.906 -17.437 35.096 1.00 30.37 883 ASN A CA 1
ATOM 600 C C . ASN A 1 119 ? 19.938 -17.189 34.018 1.00 28.94 883 ASN A C 1
ATOM 601 O O . ASN A 1 119 ? 20.642 -18.109 33.601 1.00 35.23 883 ASN A O 1
ATOM 606 N N . ILE A 1 120 ? 20.081 -15.928 33.606 1.00 24.49 884 ILE A N 1
ATOM 607 C CA . ILE A 1 120 ? 21.085 -15.597 32.602 1.00 28.85 884 ILE A CA 1
ATOM 608 C C . ILE A 1 120 ? 22.436 -15.674 33.298 1.00 34.82 884 ILE A C 1
ATOM 609 O O . ILE A 1 120 ? 23.390 -16.278 32.787 1.00 30.35 884 ILE A O 1
ATOM 614 N N . TYR A 1 121 ? 22.530 -15.084 34.491 1.00 26.81 885 TYR A N 1
ATOM 615 C CA . TYR A 1 121 ? 23.762 -15.104 35.278 1.00 27.43 885 TYR A CA 1
ATOM 616 C C . TYR A 1 121 ? 23.818 -16.403 36.092 1.00 27.43 885 TYR A C 1
ATOM 617 O O . TYR A 1 121 ? 23.682 -16.420 37.314 1.00 28.24 885 TYR A O 1
ATOM 626 N N . ASN A 1 122 ? 23.992 -17.512 35.393 1.00 29.99 886 ASN A N 1
ATOM 627 C CA . ASN A 1 122 ? 24.000 -18.835 35.980 1.00 30.47 886 ASN A CA 1
ATOM 628 C C . ASN A 1 122 ? 25.232 -19.095 36.839 1.00 33.74 886 ASN A C 1
ATOM 629 O O . ASN A 1 122 ? 26.147 -18.343 36.809 1.00 30.27 886 ASN A O 1
ATOM 634 N N . ASP A 1 123 ? 25.202 -20.188 37.590 1.00 35.32 887 ASP A N 1
ATOM 635 C CA . ASP A 1 123 ? 26.295 -20.509 38.491 1.00 37.51 887 ASP A CA 1
ATOM 636 C C . ASP A 1 123 ? 27.648 -20.397 37.869 1.00 38.06 887 ASP A C 1
ATOM 637 O O . ASP A 1 123 ? 28.570 -19.927 38.507 1.00 35.09 887 ASP A O 1
ATOM 642 N N . LYS A 1 124 ? 27.770 -20.830 36.618 1.00 44.68 888 LYS A N 1
ATOM 643 C CA . LYS A 1 124 ? 29.042 -20.771 35.907 1.00 39.55 888 LYS A CA 1
ATOM 644 C C . LYS A 1 124 ? 29.384 -19.305 35.611 1.00 35.87 888 LYS A C 1
ATOM 645 O O . LYS A 1 124 ? 30.554 -18.920 35.609 1.00 34.40 888 LYS A O 1
ATOM 651 N N . ILE A 1 125 ? 28.356 -18.500 35.421 1.00 37.02 889 ILE A N 1
ATOM 652 C CA . ILE A 1 125 ? 28.499 -17.072 35.146 1.00 33.44 889 ILE A CA 1
ATOM 653 C C . ILE A 1 125 ? 28.961 -16.222 36.347 1.00 35.94 889 ILE A C 1
ATOM 654 O O . ILE A 1 125 ? 29.836 -15.377 36.164 1.00 33.69 889 ILE A O 1
ATOM 659 N N . ILE A 1 126 ? 28.390 -16.415 37.540 1.00 37.18 890 ILE A N 1
ATOM 660 C CA . ILE A 1 126 ? 28.807 -15.619 38.667 1.00 39.46 890 ILE A CA 1
ATOM 661 C C . ILE A 1 126 ? 30.154 -16.019 39.205 1.00 40.98 890 ILE A C 1
ATOM 662 O O . ILE A 1 126 ? 30.865 -15.214 39.790 1.00 41.24 890 ILE A O 1
ATOM 667 N N . THR A 1 127 ? 30.517 -17.272 38.983 1.00 40.47 891 THR A N 1
ATOM 668 C CA . THR A 1 127 ? 31.810 -17.740 39.436 1.00 42.55 891 THR A CA 1
ATOM 669 C C . THR A 1 127 ? 32.853 -16.899 38.755 1.00 41.50 891 THR A C 1
ATOM 670 O O . THR A 1 127 ? 33.688 -16.343 39.402 1.00 46.30 891 THR A O 1
ATOM 674 N N . LYS A 1 128 ? 32.742 -16.712 37.457 1.00 41.02 892 LYS A N 1
ATOM 675 C CA . LYS A 1 128 ? 33.714 -15.891 36.746 1.00 43.94 892 LYS A CA 1
ATOM 676 C C . LYS A 1 128 ? 33.615 -14.422 37.141 1.00 38.64 892 LYS A C 1
ATOM 677 O O . LYS A 1 128 ? 34.631 -13.721 37.144 1.00 41.51 892 LYS A O 1
ATOM 683 N N . MET A 1 129 ? 32.413 -13.926 37.469 1.00 42.44 893 MET A N 1
ATOM 684 C CA . MET A 1 129 ? 32.284 -12.522 37.866 1.00 41.64 893 MET A CA 1
ATOM 685 C C . MET A 1 129 ? 32.847 -12.287 39.263 1.00 43.26 893 MET A C 1
ATOM 686 O O . MET A 1 129 ? 33.389 -11.211 39.554 1.00 38.12 893 MET A O 1
ATOM 691 N N . SER A 1 130 ? 32.707 -13.288 40.109 1.00 40.95 894 SER A N 1
ATOM 692 C CA . SER A 1 130 ? 33.276 -13.173 41.419 1.00 42.45 894 SER A CA 1
ATOM 693 C C . SER A 1 130 ? 34.800 -13.147 41.386 1.00 54.54 894 SER A C 1
ATOM 694 O O . SER A 1 130 ? 35.390 -12.285 41.991 1.00 54.96 894 SER A O 1
ATOM 697 N N . ASP A 1 131 ? 35.431 -14.036 40.634 1.00 50.64 895 ASP A N 1
ATOM 698 C CA . ASP A 1 131 ? 36.884 -14.025 40.550 1.00 58.41 895 ASP A CA 1
ATOM 699 C C . ASP A 1 131 ? 37.290 -12.685 39.984 1.00 57.99 895 ASP A C 1
ATOM 700 O O . ASP A 1 131 ? 38.202 -12.056 40.431 1.00 57.17 895 ASP A O 1
ATOM 705 N N . ALA A 1 132 ? 36.544 -12.267 38.995 1.00 55.64 896 ALA A N 1
ATOM 706 C CA . ALA A 1 132 ? 36.761 -11.054 38.271 1.00 50.26 896 ALA A CA 1
ATOM 707 C C . ALA A 1 132 ? 36.686 -9.744 39.024 1.00 56.28 896 ALA A C 1
ATOM 708 O O . ALA A 1 132 ? 37.517 -8.911 38.840 1.00 60.15 896 ALA A O 1
ATOM 710 N N . ILE A 1 133 ? 35.692 -9.561 39.883 1.00 56.25 897 ILE A N 1
ATOM 711 C CA . ILE A 1 133 ? 35.521 -8.295 40.591 1.00 55.33 897 ILE A CA 1
ATOM 712 C C . ILE A 1 133 ? 36.590 -7.881 41.592 1.00 56.83 897 ILE A C 1
ATOM 713 O O . ILE A 1 133 ? 36.643 -6.727 41.969 1.00 54.01 897 ILE A O 1
ATOM 718 N N . LEU A 1 134 ? 37.419 -8.804 42.025 1.00 56.75 898 LEU A N 1
ATOM 719 C CA . LEU A 1 134 ? 38.441 -8.454 43.015 1.00 64.52 898 LEU A CA 1
ATOM 720 C C . LEU A 1 134 ? 39.399 -7.338 42.572 1.00 62.44 898 LEU A C 1
ATOM 721 O O . LEU A 1 134 ? 39.795 -6.492 43.333 1.00 61.39 898 LEU A O 1
ATOM 726 N N . ASP A 1 135 ? 39.658 -7.266 41.298 1.00 61.98 899 ASP A N 1
ATOM 727 C CA . ASP A 1 135 ? 40.588 -6.331 40.759 1.00 62.81 899 ASP A CA 1
ATOM 728 C C . ASP A 1 135 ? 40.052 -4.918 40.915 1.00 59.98 899 ASP A C 1
ATOM 729 O O . ASP A 1 135 ? 40.727 -3.963 40.632 1.00 62.35 899 ASP A O 1
ATOM 734 N N . GLU A 1 136 ? 38.838 -4.764 41.430 1.00 63.37 900 GLU A N 1
ATOM 735 C CA . GLU A 1 136 ? 38.291 -3.411 41.632 1.00 62.02 900 GLU A CA 1
ATOM 736 C C . GLU A 1 136 ? 38.859 -2.856 42.932 1.00 61.36 900 GLU A C 1
ATOM 737 O O . GLU A 1 136 ? 39.158 -3.623 43.817 1.00 56.14 900 GLU A O 1
ATOM 743 N N . PRO A 1 137 ? 39.051 -1.552 43.058 1.00 65.05 901 PRO A N 1
ATOM 744 C CA . PRO A 1 137 ? 39.706 -1.134 44.322 1.00 69.11 901 PRO A CA 1
ATOM 745 C C . PRO A 1 137 ? 38.964 -1.421 45.605 1.00 68.49 901 PRO A C 1
ATOM 746 O O . PRO A 1 137 ? 39.547 -2.051 46.464 1.00 65.31 901 PRO A O 1
ATOM 750 N N . ALA A 1 138 ? 37.696 -1.058 45.725 1.00 68.14 902 ALA A N 1
ATOM 751 C CA . ALA A 1 138 ? 37.028 -1.437 46.966 1.00 67.04 902 ALA A CA 1
ATOM 752 C C . ALA A 1 138 ? 37.210 -2.908 47.334 1.00 65.31 902 ALA A C 1
ATOM 753 O O . ALA A 1 138 ? 36.868 -3.293 48.460 1.00 58.95 902 ALA A O 1
ATOM 755 N N . TYR A 1 139 ? 37.701 -3.728 46.426 1.00 66.24 903 TYR A N 1
ATOM 756 C CA . TYR A 1 139 ? 37.835 -5.156 46.677 1.00 67.18 903 TYR A CA 1
ATOM 757 C C . TYR A 1 139 ? 39.203 -5.774 46.486 1.00 66.92 903 TYR A C 1
ATOM 758 O O . TYR A 1 139 ? 39.349 -6.966 46.648 1.00 64.99 903 TYR A O 1
ATOM 767 N N . ALA A 1 140 ? 40.212 -4.977 46.161 1.00 67.81 904 ALA A N 1
ATOM 768 C CA . ALA A 1 140 ? 41.508 -5.538 45.791 1.00 63.89 904 ALA A CA 1
ATOM 769 C C . ALA A 1 140 ? 42.329 -6.115 46.941 1.00 66.19 904 ALA A C 1
ATOM 770 O O . ALA A 1 140 ? 42.916 -7.202 46.821 1.00 66.93 904 ALA A O 1
ATOM 772 N N . GLU A 1 141 ? 42.348 -5.381 48.073 1.00 66.34 905 GLU A N 1
ATOM 773 C CA . GLU A 1 141 ? 42.863 -5.810 49.371 1.00 71.24 905 GLU A CA 1
ATOM 774 C C . GLU A 1 141 ? 42.344 -7.159 49.868 1.00 74.39 905 GLU A C 1
ATOM 775 O O . GLU A 1 141 ? 43.116 -8.015 50.315 1.00 65.67 905 GLU A O 1
ATOM 781 N N . ASN A 1 142 ? 41.027 -7.342 49.809 1.00 74.67 906 ASN A N 1
ATOM 782 C CA . ASN A 1 142 ? 40.381 -8.600 50.135 1.00 77.93 906 ASN A CA 1
ATOM 783 C C . ASN A 1 142 ? 38.958 -8.570 49.613 1.00 77.83 906 ASN A C 1
ATOM 784 O O . ASN A 1 142 ? 38.206 -7.624 49.879 1.00 74.14 906 ASN A O 1
ATOM 789 N N . GLY A 1 143 ? 38.625 -9.586 48.838 1.00 72.10 907 GLY A N 1
ATOM 790 C CA . GLY A 1 143 ? 37.281 -10.086 48.715 1.00 64.87 907 GLY A CA 1
ATOM 791 C C . GLY A 1 143 ? 37.444 -11.586 48.759 1.00 66.33 907 GLY A C 1
ATOM 792 O O . GLY A 1 143 ? 38.216 -12.138 47.971 1.00 74.36 907 GLY A O 1
ATOM 793 N N . ASN A 1 144 ? 36.807 -12.256 49.708 1.00 61.63 908 ASN A N 1
ATOM 794 C CA . ASN A 1 144 ? 36.830 -13.706 49.671 1.00 59.64 908 ASN A CA 1
ATOM 795 C C . ASN A 1 144 ? 35.998 -14.165 48.486 1.00 68.06 908 ASN A C 1
ATOM 796 O O . ASN A 1 144 ? 35.000 -13.533 48.130 1.00 66.75 908 ASN A O 1
ATOM 801 N N . LYS A 1 145 ? 36.442 -15.175 47.788 1.00 71.61 909 LYS A N 1
ATOM 802 C CA . LYS A 1 145 ? 35.702 -15.506 46.618 1.00 66.93 909 LYS A CA 1
ATOM 803 C C . LYS A 1 145 ? 34.427 -16.198 46.885 1.00 59.72 909 LYS A C 1
ATOM 804 O O . LYS A 1 145 ? 33.473 -15.835 46.275 1.00 62.93 909 LYS A O 1
ATOM 810 N N . GLU A 1 146 ? 34.381 -17.180 47.759 1.00 59.36 910 GLU A N 1
ATOM 811 C CA . GLU A 1 146 ? 33.095 -17.785 48.027 1.00 62.97 910 GLU A CA 1
ATOM 812 C C . GLU A 1 146 ? 32.154 -16.834 48.748 1.00 61.08 910 GLU A C 1
ATOM 813 O O . GLU A 1 146 ? 30.980 -17.170 48.918 1.00 62.67 910 GLU A O 1
ATOM 819 N N . TYR A 1 147 ? 32.625 -15.642 49.125 1.00 55.75 911 TYR A N 1
ATOM 820 C CA . TYR A 1 147 ? 31.773 -14.632 49.743 1.00 58.02 911 TYR A CA 1
ATOM 821 C C . TYR A 1 147 ? 31.083 -13.766 48.689 1.00 47.86 911 TYR A C 1
ATOM 822 O O . TYR A 1 147 ? 29.854 -13.634 48.709 1.00 38.46 911 TYR A O 1
ATOM 831 N N . ILE A 1 148 ? 31.849 -13.186 47.759 1.00 45.30 912 ILE A N 1
ATOM 832 C CA . ILE A 1 148 ? 31.235 -12.390 46.697 1.00 46.78 912 ILE A CA 1
ATOM 833 C C . ILE A 1 148 ? 30.321 -13.253 45.835 1.00 44.08 912 ILE A C 1
ATOM 834 O O . ILE A 1 148 ? 29.267 -12.797 45.371 1.00 39.26 912 ILE A O 1
ATOM 839 N N . LYS A 1 149 ? 30.707 -14.510 45.609 1.00 40.18 913 LYS A N 1
ATOM 840 C CA . LYS A 1 149 ? 29.902 -15.376 44.757 1.00 44.22 913 LYS A CA 1
ATOM 841 C C . LYS A 1 149 ? 28.625 -15.798 45.463 1.00 43.07 913 LYS A C 1
ATOM 842 O O . LYS A 1 149 ? 27.569 -15.916 44.831 1.00 35.24 913 LYS A O 1
ATOM 848 N N . GLU A 1 150 ? 28.696 -16.038 46.773 1.00 36.65 914 GLU A N 1
ATOM 849 C CA . GLU A 1 150 ? 27.474 -16.299 47.521 1.00 39.93 914 GLU A CA 1
ATOM 850 C C . GLU A 1 150 ? 26.546 -15.091 47.486 1.00 28.11 914 GLU A C 1
ATOM 851 O O . GLU A 1 150 ? 25.329 -15.247 47.360 1.00 34.06 914 GLU A O 1
ATOM 857 N N . ASP A 1 151 ? 27.105 -13.881 47.608 1.00 32.83 915 ASP A N 1
ATOM 858 C CA . ASP A 1 151 ? 26.304 -12.665 47.488 1.00 31.13 915 ASP A CA 1
ATOM 859 C C . ASP A 1 151 ? 25.633 -12.590 46.123 1.00 32.87 915 ASP A C 1
ATOM 860 O O . ASP A 1 151 ? 24.439 -12.285 46.020 1.00 26.90 915 ASP A O 1
ATOM 865 N N . MET A 1 152 ? 26.398 -12.850 45.060 1.00 29.47 916 MET A N 1
ATOM 866 C CA . MET A 1 152 ? 25.843 -12.822 43.709 1.00 28.26 916 MET A CA 1
ATOM 867 C C . MET A 1 152 ? 24.762 -13.878 43.515 1.00 24.89 916 MET A C 1
ATOM 868 O O . MET A 1 152 ? 23.762 -13.622 42.838 1.00 29.88 916 MET A O 1
ATOM 873 N N . SER A 1 153 ? 24.942 -15.071 44.087 1.00 26.33 917 SER A N 1
ATOM 874 C CA . SER A 1 153 ? 23.962 -16.143 43.896 1.00 27.91 917 SER A CA 1
ATOM 875 C C . SER A 1 153 ? 22.567 -15.762 44.382 1.00 26.46 917 SER A C 1
ATOM 876 O O . SER A 1 153 ? 21.587 -16.369 43.942 1.00 26.95 917 SER A O 1
ATOM 879 N N . TYR A 1 154 ? 22.455 -14.793 45.284 1.00 25.25 918 TYR A N 1
ATOM 880 C CA . TYR A 1 154 ? 21.159 -14.346 45.777 1.00 23.24 918 TYR A CA 1
ATOM 881 C C . TYR A 1 154 ? 20.617 -13.135 45.036 1.00 27.87 918 TYR A C 1
ATOM 882 O O . TYR A 1 154 ? 19.509 -12.687 45.347 1.00 25.47 918 TYR A O 1
ATOM 891 N N . MET A 1 155 ? 21.360 -12.590 44.080 1.00 21.30 919 MET A N 1
ATOM 892 C CA . MET A 1 155 ? 20.882 -11.447 43.318 1.00 21.95 919 MET A CA 1
ATOM 893 C C . MET A 1 155 ? 20.145 -11.914 42.069 1.00 25.56 919 MET A C 1
ATOM 894 O O . MET A 1 155 ? 20.270 -13.068 41.644 1.00 21.80 919 MET A O 1
ATOM 899 N N . THR A 1 156 ? 19.359 -10.997 41.494 1.00 22.52 920 THR A N 1
ATOM 900 C CA . THR A 1 156 ? 18.593 -11.232 40.277 1.00 20.76 920 THR A CA 1
ATOM 901 C C . THR A 1 156 ? 19.424 -10.861 39.053 1.00 19.08 920 THR A C 1
ATOM 902 O O . THR A 1 156 ? 20.411 -10.129 39.141 1.00 18.36 920 THR A O 1
ATOM 906 N N . ASP A 1 157 ? 19.001 -11.374 37.891 1.00 17.28 921 ASP A N 1
ATOM 907 C CA . ASP A 1 157 ? 19.660 -10.994 36.653 1.00 17.46 921 ASP A CA 1
ATOM 908 C C . ASP A 1 157 ? 19.726 -9.479 36.504 1.00 22.06 921 ASP A C 1
ATOM 909 O O . ASP A 1 157 ? 20.760 -8.939 36.101 1.00 19.85 921 ASP A O 1
ATOM 914 N N . PHE A 1 158 ? 18.648 -8.761 36.848 1.00 19.66 922 PHE A N 1
ATOM 915 C CA . PHE A 1 158 ? 18.725 -7.318 36.645 1.00 20.54 922 PHE A CA 1
ATOM 916 C C . PHE A 1 158 ? 19.623 -6.651 37.676 1.00 19.92 922 PHE A C 1
ATOM 917 O O . PHE A 1 158 ? 20.293 -5.661 37.362 1.00 21.22 922 PHE A O 1
ATOM 925 N N . GLU A 1 159 ? 19.640 -7.149 38.916 1.00 18.66 923 GLU A N 1
ATOM 926 C CA . GLU A 1 159 ? 20.577 -6.595 39.889 1.00 17.27 923 GLU A CA 1
ATOM 927 C C . GLU A 1 159 ? 22.012 -6.872 39.460 1.00 22.48 923 GLU A C 1
ATOM 928 O O . GLU A 1 159 ? 22.900 -6.025 39.633 1.00 21.87 923 GLU A O 1
ATOM 934 N N . LEU A 1 160 ? 22.260 -8.050 38.894 1.00 20.83 924 LEU A N 1
ATOM 935 C CA . LEU A 1 160 ? 23.623 -8.361 38.477 1.00 26.37 924 LEU A CA 1
ATOM 936 C C . LEU A 1 160 ? 24.024 -7.506 37.286 1.00 23.62 924 LEU A C 1
ATOM 937 O O . LEU A 1 160 ? 25.169 -7.051 37.202 1.00 28.02 924 LEU A O 1
ATOM 942 N N . HIS A 1 161 ? 23.078 -7.250 36.376 1.00 21.96 925 HIS A N 1
ATOM 943 C CA . HIS A 1 161 ? 23.304 -6.279 35.316 1.00 25.28 925 HIS A CA 1
ATOM 944 C C . HIS A 1 161 ? 23.693 -4.915 35.883 1.00 32.01 925 HIS A C 1
ATOM 945 O O . HIS A 1 161 ? 24.652 -4.287 35.414 1.00 26.90 925 HIS A O 1
ATOM 952 N N . LYS A 1 162 ? 22.954 -4.429 36.888 1.00 29.56 926 LYS A N 1
ATOM 953 C CA . LYS A 1 162 ? 23.308 -3.130 37.460 1.00 29.96 926 LYS A CA 1
ATOM 954 C C . LYS A 1 162 ? 24.659 -3.184 38.169 1.00 28.51 926 LYS A C 1
ATOM 955 O O . LYS A 1 162 ? 25.415 -2.212 38.123 1.00 35.00 926 LYS A O 1
ATOM 961 N N . LEU A 1 163 ? 24.999 -4.310 38.801 1.00 30.84 927 LEU A N 1
ATOM 962 C CA . LEU A 1 163 ? 26.335 -4.444 39.380 1.00 32.16 927 LEU A CA 1
ATOM 963 C C . LEU A 1 163 ? 27.423 -4.309 38.314 1.00 40.74 927 LEU A C 1
ATOM 964 O O . LEU A 1 163 ? 28.484 -3.718 38.564 1.00 42.36 927 LEU A O 1
ATOM 969 N N . CYS A 1 164 ? 27.183 -4.862 37.121 1.00 37.87 928 CYS A N 1
ATOM 970 C CA . CYS A 1 164 ? 28.153 -4.730 36.040 1.00 40.37 928 CYS A CA 1
ATOM 971 C C . CYS A 1 164 ? 28.184 -3.305 35.502 1.00 36.37 928 CYS A C 1
ATOM 972 O O . CYS A 1 164 ? 29.229 -2.841 35.034 1.00 47.73 928 CYS A O 1
ATOM 975 N N . CYS A 1 165 ? 27.063 -2.588 35.568 1.00 41.07 929 CYS A N 1
ATOM 976 C CA . CYS A 1 165 ? 27.046 -1.203 35.116 1.00 38.80 929 CYS A CA 1
ATOM 977 C C . CYS A 1 165 ? 27.647 -0.238 36.128 1.00 49.93 929 CYS A C 1
ATOM 978 O O . CYS A 1 165 ? 27.887 0.924 35.775 1.00 44.68 929 CYS A O 1
ATOM 981 N N . ASN A 1 166 ? 27.890 -0.685 37.368 1.00 49.60 930 ASN A N 1
ATOM 982 C CA . ASN A 1 166 ? 28.502 0.151 38.396 1.00 51.06 930 ASN A CA 1
ATOM 983 C C . ASN A 1 166 ? 29.984 -0.138 38.599 1.00 53.12 930 ASN A C 1
ATOM 984 O O . ASN A 1 166 ? 30.698 0.710 39.143 1.00 59.09 930 ASN A O 1
ATOM 989 N N . PHE A 1 167 ? 30.463 -1.307 38.179 1.00 58.00 931 PHE A N 1
ATOM 990 C CA . PHE A 1 167 ? 31.883 -1.652 38.203 1.00 51.75 931 PHE A CA 1
ATOM 991 C C . PHE A 1 167 ? 32.340 -2.033 36.792 1.00 53.26 931 PHE A C 1
ATOM 992 O O . PHE A 1 167 ? 32.773 -3.170 36.551 1.00 48.80 931 PHE A O 1
ATOM 1000 N N . PRO A 1 168 ? 32.259 -1.099 35.833 1.00 53.37 932 PRO A N 1
ATOM 1001 C CA . PRO A 1 168 ? 32.485 -1.485 34.424 1.00 59.25 932 PRO A CA 1
ATOM 1002 C C . PRO A 1 168 ? 33.846 -2.113 34.167 1.00 57.34 932 PRO A C 1
ATOM 1003 O O . PRO A 1 168 ? 33.922 -3.169 33.522 1.00 56.06 932 PRO A O 1
ATOM 1007 N N . ASN A 1 169 ? 34.921 -1.510 34.690 1.00 55.71 933 ASN A N 1
ATOM 1008 C CA . ASN A 1 169 ? 36.277 -1.910 34.329 1.00 51.15 933 ASN A CA 1
ATOM 1009 C C . ASN A 1 169 ? 36.531 -3.390 34.561 1.00 55.57 933 ASN A C 1
ATOM 1010 O O . ASN A 1 169 ? 37.433 -3.957 33.937 1.00 54.14 933 ASN A O 1
ATOM 1015 N N . THR A 1 170 ? 35.747 -4.037 35.420 1.00 49.50 934 THR A N 1
ATOM 1016 C CA . THR A 1 170 ? 35.921 -5.458 35.666 1.00 51.44 934 THR A CA 1
ATOM 1017 C C . THR A 1 170 ? 34.757 -6.310 35.181 1.00 46.34 934 THR A C 1
ATOM 1018 O O . THR A 1 170 ? 34.942 -7.511 34.948 1.00 48.87 934 THR A O 1
ATOM 1022 N N . LEU A 1 171 ? 33.577 -5.728 35.003 1.00 49.74 935 LEU A N 1
ATOM 1023 C CA . LEU A 1 171 ? 32.395 -6.524 34.742 1.00 44.75 935 LEU A CA 1
ATOM 1024 C C . LEU A 1 171 ? 31.598 -6.085 33.523 1.00 43.96 935 LEU A C 1
ATOM 1025 O O . LEU A 1 171 ? 30.624 -6.760 33.182 1.00 36.75 935 LEU A O 1
ATOM 1030 N N . SER A 1 172 ? 31.983 -4.994 32.856 1.00 40.18 936 SER A N 1
ATOM 1031 C CA . SER A 1 172 ? 31.176 -4.480 31.752 1.00 45.59 936 SER A CA 1
ATOM 1032 C C . SER A 1 172 ? 30.944 -5.529 30.674 1.00 40.68 936 SER A C 1
ATOM 1033 O O . SER A 1 172 ? 29.931 -5.474 29.969 1.00 39.10 936 SER A O 1
ATOM 1036 N N . LYS A 1 173 ? 31.867 -6.480 30.518 1.00 40.46 937 LYS A N 1
ATOM 1037 C CA . LYS A 1 173 ? 31.684 -7.520 29.514 1.00 43.61 937 LYS A CA 1
ATOM 1038 C C . LYS A 1 173 ? 30.551 -8.469 29.874 1.00 35.26 937 LYS A C 1
ATOM 1039 O O . LYS A 1 173 ? 30.080 -9.209 29.006 1.00 35.72 937 LYS A O 1
ATOM 1045 N N . TYR A 1 174 ? 30.102 -8.458 31.128 1.00 35.63 938 TYR A N 1
ATOM 1046 C CA . TYR A 1 174 ? 28.982 -9.279 31.558 1.00 35.88 938 TYR A CA 1
ATOM 1047 C C . TYR A 1 174 ? 27.649 -8.533 31.545 1.00 35.93 938 TYR A C 1
ATOM 1048 O O . TYR A 1 174 ? 26.611 -9.165 31.770 1.00 30.48 938 TYR A O 1
ATOM 1057 N N . GLN A 1 175 ? 27.653 -7.222 31.288 1.00 35.28 939 GLN A N 1
ATOM 1058 C CA . GLN A 1 175 ? 26.416 -6.453 31.190 1.00 31.01 939 GLN A CA 1
ATOM 1059 C C . GLN A 1 175 ? 25.466 -7.064 30.166 1.00 34.10 939 GLN A C 1
ATOM 1060 O O . GLN A 1 175 ? 25.884 -7.653 29.167 1.00 32.36 939 GLN A O 1
ATOM 1066 N N . LEU A 1 176 ? 24.173 -6.905 30.415 1.00 27.35 940 LEU A N 1
ATOM 1067 C CA . LEU A 1 176 ? 23.184 -7.232 29.398 1.00 31.25 940 LEU A CA 1
ATOM 1068 C C . LEU A 1 176 ? 23.198 -6.166 28.308 1.00 31.04 940 LEU A C 1
ATOM 1069 O O . LEU A 1 176 ? 23.238 -4.967 28.597 1.00 27.74 940 LEU A O 1
ATOM 1074 N N . HIS A 1 177 ? 23.177 -6.601 27.039 1.00 27.95 941 HIS A N 1
ATOM 1075 C CA . HIS A 1 177 ? 23.177 -5.638 25.943 1.00 26.87 941 HIS A CA 1
ATOM 1076 C C . HIS A 1 177 ? 22.389 -6.151 24.749 1.00 30.41 941 HIS A C 1
ATOM 1077 O O . HIS A 1 177 ? 22.672 -5.772 23.608 1.00 32.49 941 HIS A O 1
ATOM 1084 N N . ASN A 1 178 ? 21.384 -6.983 24.994 1.00 26.29 942 ASN A N 1
ATOM 1085 C CA . ASN A 1 178 ? 20.536 -7.495 23.939 1.00 25.81 942 ASN A CA 1
ATOM 1086 C C . ASN A 1 178 ? 19.066 -7.237 24.249 1.00 25.72 942 ASN A C 1
ATOM 1087 O O . ASN A 1 178 ? 18.202 -8.051 23.932 1.00 22.09 942 ASN A O 1
ATOM 1092 N N . ASP A 1 179 ? 18.758 -6.098 24.881 1.00 26.76 943 ASP A N 1
ATOM 1093 C CA . ASP A 1 179 ? 17.370 -5.693 25.120 1.00 23.87 943 ASP A CA 1
ATOM 1094 C C . ASP A 1 179 ? 16.588 -6.740 25.912 1.00 26.60 943 ASP A C 1
ATOM 1095 O O . ASP A 1 179 ? 15.378 -6.896 25.725 1.00 24.14 943 ASP A O 1
ATOM 1100 N N . GLU A 1 180 ? 17.263 -7.448 26.823 1.00 22.29 944 GLU A N 1
ATOM 1101 C CA . GLU A 1 180 ? 16.590 -8.486 27.597 1.00 23.39 944 GLU A CA 1
ATOM 1102 C C . GLU A 1 180 ? 15.494 -7.909 28.491 1.00 20.76 944 GLU A C 1
ATOM 1103 O O . GLU A 1 180 ? 14.538 -8.613 28.833 1.00 23.42 944 GLU A O 1
ATOM 1109 N N . TRP A 1 181 ? 15.614 -6.639 28.880 1.00 22.48 945 TRP A N 1
ATOM 1110 C CA . TRP A 1 181 ? 14.582 -5.993 29.687 1.00 23.14 945 TRP A CA 1
ATOM 1111 C C . TRP A 1 181 ? 13.272 -5.807 28.930 1.00 23.21 945 TRP A C 1
ATOM 1112 O O . TRP A 1 181 ? 12.237 -5.596 29.572 1.00 21.43 945 TRP A O 1
ATOM 1123 N N . MET A 1 182 ? 13.285 -5.877 27.592 1.00 21.25 946 MET A N 1
ATOM 1124 C CA . MET A 1 182 ? 12.047 -5.830 26.816 1.00 24.27 946 MET A CA 1
ATOM 1125 C C . MET A 1 182 ? 11.317 -7.166 26.774 1.00 24.18 946 MET A C 1
ATOM 1126 O O . MET A 1 182 ? 10.139 -7.187 26.403 1.00 25.22 946 MET A O 1
ATOM 1131 N N . GLN A 1 183 ? 11.970 -8.273 27.143 1.00 26.58 947 GLN A N 1
ATOM 1132 C CA . GLN A 1 183 ? 11.405 -9.610 26.924 1.00 28.33 947 GLN A CA 1
ATOM 1133 C C . GLN A 1 183 ? 10.545 -10.037 28.113 1.00 25.89 947 GLN A C 1
ATOM 1134 O O . GLN A 1 183 ? 10.954 -10.809 28.984 1.00 26.59 947 GLN A O 1
ATOM 1140 N N . SER A 1 184 ? 9.309 -9.548 28.111 1.00 20.00 948 SER A N 1
ATOM 1141 C CA . SER A 1 184 ? 8.289 -9.940 29.069 1.00 21.54 948 SER A CA 1
ATOM 1142 C C . SER A 1 184 ? 6.936 -9.682 28.429 1.00 24.67 948 SER A C 1
ATOM 1143 O O . SER A 1 184 ? 6.780 -8.724 27.674 1.00 25.10 948 SER A O 1
ATOM 1146 N N . GLY A 1 185 ? 5.957 -10.539 28.740 1.00 25.16 949 GLY A N 1
ATOM 1147 C CA . GLY A 1 185 ? 4.615 -10.327 28.217 1.00 27.16 949 GLY A CA 1
ATOM 1148 C C . GLY A 1 185 ? 3.972 -9.052 28.732 1.00 26.42 949 GLY A C 1
ATOM 1149 O O . GLY A 1 185 ? 3.165 -8.426 28.037 1.00 23.02 949 GLY A O 1
ATOM 1150 N N . LYS A 1 186 ? 4.309 -8.643 29.953 1.00 22.55 950 LYS A N 1
ATOM 1151 C CA . LYS A 1 186 ? 3.758 -7.383 30.432 1.00 22.92 950 LYS A CA 1
ATOM 1152 C C . LYS A 1 186 ? 4.402 -6.190 29.741 1.00 22.05 950 LYS A C 1
ATOM 1153 O O . LYS A 1 186 ? 3.761 -5.140 29.609 1.00 23.29 950 LYS A O 1
ATOM 1159 N N . ILE A 1 187 ? 5.654 -6.319 29.298 1.00 23.14 951 ILE A N 1
ATOM 1160 C CA . ILE A 1 187 ? 6.277 -5.211 28.574 1.00 19.96 951 ILE A CA 1
ATOM 1161 C C . ILE A 1 187 ? 5.690 -5.111 27.176 1.00 25.29 951 ILE A C 1
ATOM 1162 O O . ILE A 1 187 ? 5.434 -4.010 26.677 1.00 23.17 951 ILE A O 1
ATOM 1167 N N . ASP A 1 188 ? 5.451 -6.258 26.527 1.00 24.58 952 ASP A N 1
ATOM 1168 C CA . ASP A 1 188 ? 4.745 -6.264 25.247 1.00 26.80 952 ASP A CA 1
ATOM 1169 C C . ASP A 1 188 ? 3.428 -5.506 25.349 1.00 21.83 952 ASP A C 1
ATOM 1170 O O . ASP A 1 188 ? 3.128 -4.630 24.524 1.00 24.45 952 ASP A O 1
ATOM 1175 N N . ALA A 1 189 ? 2.632 -5.825 26.371 1.00 22.92 953 ALA A N 1
ATOM 1176 C CA . ALA A 1 189 ? 1.372 -5.121 26.570 1.00 24.11 953 ALA A CA 1
ATOM 1177 C C . ALA A 1 189 ? 1.600 -3.642 26.868 1.00 22.12 953 ALA A C 1
ATOM 1178 O O . ALA A 1 189 ? 0.878 -2.782 26.353 1.00 24.08 953 ALA A O 1
ATOM 1180 N N . LEU A 1 190 ? 2.592 -3.325 27.707 1.00 20.61 954 LEU A N 1
ATOM 1181 C CA . LEU A 1 190 ? 2.823 -1.934 28.100 1.00 23.24 954 LEU A CA 1
ATOM 1182 C C . LEU A 1 190 ? 3.211 -1.077 26.900 1.00 21.88 954 LEU A C 1
ATOM 1183 O O . LEU A 1 190 ? 2.802 0.083 26.790 1.00 23.44 954 LEU A O 1
ATOM 1188 N N . LYS A 1 191 ? 4.025 -1.638 26.005 1.00 21.62 955 LYS A N 1
ATOM 1189 C CA . LYS A 1 191 ? 4.516 -0.909 24.843 1.00 24.52 955 LYS A CA 1
ATOM 1190 C C . LYS A 1 191 ? 3.371 -0.555 23.905 1.00 26.06 955 LYS A C 1
ATOM 1191 O O . LYS A 1 191 ? 3.318 0.559 23.360 1.00 24.38 955 LYS A O 1
ATOM 1197 N N . LYS A 1 192 ? 2.413 -1.467 23.758 1.00 26.74 956 LYS A N 1
ATOM 1198 C CA . LYS A 1 192 ? 1.226 -1.185 22.956 1.00 24.79 956 LYS A CA 1
ATOM 1199 C C . LYS A 1 192 ? 0.385 -0.081 23.591 1.00 26.71 956 LYS A C 1
ATOM 1200 O O . LYS A 1 192 ? 0.011 0.897 22.927 1.00 24.21 956 LYS A O 1
ATOM 1206 N N . LEU A 1 193 ? 0.121 -0.193 24.893 1.00 25.17 957 LEU A N 1
ATOM 1207 C CA . LEU A 1 193 ? -0.690 0.814 25.566 1.00 20.33 957 LEU A CA 1
ATOM 1208 C C . LEU A 1 193 ? -0.007 2.181 25.582 1.00 24.38 957 LEU A C 1
ATOM 1209 O O . LEU A 1 193 ? -0.667 3.210 25.379 1.00 21.70 957 LEU A O 1
ATOM 1214 N N . LEU A 1 194 ? 1.312 2.218 25.815 1.00 20.40 958 LEU A N 1
ATOM 1215 C CA . LEU A 1 194 ? 2.024 3.495 25.838 1.00 21.51 958 LEU A CA 1
ATOM 1216 C C . LEU A 1 194 ? 1.990 4.183 24.472 1.00 22.17 958 LEU A C 1
ATOM 1217 O O . LEU A 1 194 ? 1.874 5.413 24.392 1.00 21.53 958 LEU A O 1
ATOM 1222 N N . LYS A 1 195 ? 2.103 3.411 23.386 1.00 22.10 959 LYS A N 1
ATOM 1223 C CA . LYS A 1 195 ? 2.025 4.009 22.058 1.00 23.68 959 LYS A CA 1
ATOM 1224 C C . LYS A 1 195 ? 0.668 4.672 21.825 1.00 22.90 959 LYS A C 1
ATOM 1225 O O . LYS A 1 195 ? 0.594 5.789 21.298 1.00 22.20 959 LYS A O 1
ATOM 1231 N N . THR A 1 196 ? -0.415 4.009 22.222 1.00 19.96 960 THR A N 1
ATOM 1232 C CA . THR A 1 196 ? -1.733 4.625 22.121 1.00 24.47 960 THR A CA 1
ATOM 1233 C C . THR A 1 196 ? -1.800 5.931 22.909 1.00 23.47 960 THR A C 1
ATOM 1234 O O . THR A 1 196 ? -2.232 6.960 22.383 1.00 24.18 960 THR A O 1
ATOM 1238 N N . ILE A 1 197 ? -1.377 5.905 24.178 1.00 22.18 961 ILE A N 1
ATOM 1239 C CA . ILE A 1 197 ? -1.527 7.069 25.054 1.00 21.44 961 ILE A CA 1
ATOM 1240 C C . ILE A 1 197 ? -0.652 8.217 24.576 1.00 19.95 961 ILE A C 1
ATOM 1241 O O . ILE A 1 197 ? -1.087 9.377 24.506 1.00 24.10 961 ILE A O 1
ATOM 1246 N N . ILE A 1 198 ? 0.602 7.920 24.264 1.00 19.31 962 ILE A N 1
ATOM 1247 C CA . ILE A 1 198 ? 1.604 8.962 24.073 1.00 20.64 962 ILE A CA 1
ATOM 1248 C C . ILE A 1 198 ? 1.671 9.417 22.620 1.00 25.93 962 ILE A C 1
ATOM 1249 O O . ILE A 1 198 ? 1.720 10.616 22.342 1.00 29.57 962 ILE A O 1
ATOM 1254 N N . VAL A 1 199 ? 1.655 8.484 21.670 1.00 25.90 963 VAL A N 1
ATOM 1255 C CA . VAL A 1 199 ? 1.757 8.862 20.265 1.00 28.81 963 VAL A CA 1
ATOM 1256 C C . VAL A 1 199 ? 0.387 9.212 19.696 1.00 29.71 963 VAL A C 1
ATOM 1257 O O . VAL A 1 199 ? 0.211 10.274 19.094 1.00 30.17 963 VAL A O 1
ATOM 1261 N N . ASP A 1 200 ? -0.611 8.347 19.900 1.00 28.94 964 ASP A N 1
ATOM 1262 C CA . ASP A 1 200 ? -1.915 8.570 19.277 1.00 29.10 964 ASP A CA 1
ATOM 1263 C C . ASP A 1 200 ? -2.763 9.586 20.047 1.00 31.91 964 ASP A C 1
ATOM 1264 O O . ASP A 1 200 ? -3.381 10.467 19.442 1.00 34.89 964 ASP A O 1
ATOM 1269 N N . LYS A 1 201 ? -2.812 9.487 21.374 1.00 28.78 965 LYS A N 1
ATOM 1270 C CA . LYS A 1 201 ? -3.609 10.402 22.179 1.00 27.19 965 LYS A CA 1
ATOM 1271 C C . LYS A 1 201 ? -2.848 11.646 22.610 1.00 24.26 965 LYS A C 1
ATOM 1272 O O . LYS A 1 201 ? -3.480 12.613 23.031 1.00 26.84 965 LYS A O 1
ATOM 1278 N N . GLN A 1 202 ? -1.539 11.649 22.525 1.00 25.95 966 GLN A N 1
ATOM 1279 C CA . GLN A 1 202 ? -0.716 12.764 22.977 1.00 25.66 966 GLN A CA 1
ATOM 1280 C C . GLN A 1 202 ? -1.000 13.142 24.425 1.00 27.43 966 GLN A C 1
ATOM 1281 O O . GLN A 1 202 ? -1.103 14.271 24.759 1.00 21.70 966 GLN A O 1
ATOM 1287 N N . GLU A 1 203 ? -1.101 12.145 25.270 1.00 19.89 967 GLU A N 1
ATOM 1288 C CA . GLU A 1 203 ? -1.417 12.347 26.673 1.00 20.75 967 GLU A CA 1
ATOM 1289 C C . GLU A 1 203 ? -0.270 11.850 27.557 1.00 22.53 967 GLU A C 1
ATOM 1290 O O . GLU A 1 203 ? 0.698 11.252 27.083 1.00 20.17 967 GLU A O 1
ATOM 1296 N N . LYS A 1 204 ? -0.388 12.127 28.854 1.00 20.27 968 LYS A N 1
ATOM 1297 C CA . LYS A 1 204 ? 0.555 11.688 29.866 1.00 19.28 968 LYS A CA 1
ATOM 1298 C C . LYS A 1 204 ? -0.033 10.522 30.656 1.00 19.31 968 LYS A C 1
ATOM 1299 O O . LYS A 1 204 ? -1.242 10.273 30.629 1.00 19.36 968 LYS A O 1
ATOM 1305 N N . VAL A 1 205 ? 0.835 9.807 31.368 1.00 15.17 969 VAL A N 1
ATOM 1306 C CA . VAL A 1 205 ? 0.429 8.573 32.032 1.00 16.84 969 VAL A CA 1
ATOM 1307 C C . VAL A 1 205 ? 1.250 8.388 33.305 1.00 17.13 969 VAL A C 1
ATOM 1308 O O . VAL A 1 205 ? 2.443 8.704 33.343 1.00 15.90 969 VAL A O 1
ATOM 1312 N N . LEU A 1 206 ? 0.591 7.878 34.352 1.00 17.15 970 LEU A N 1
ATOM 1313 C CA . LEU A 1 206 ? 1.253 7.394 35.565 1.00 18.25 970 LEU A CA 1
ATOM 1314 C C . LEU A 1 206 ? 1.342 5.873 35.521 1.00 17.71 970 LEU A C 1
ATOM 1315 O O . LEU A 1 206 ? 0.351 5.204 35.218 1.00 16.26 970 LEU A O 1
ATOM 1320 N N . ILE A 1 207 ? 2.518 5.328 35.828 1.00 17.20 971 ILE A N 1
ATOM 1321 C CA . ILE A 1 207 ? 2.704 3.877 35.931 1.00 14.17 971 ILE A CA 1
ATOM 1322 C C . ILE A 1 207 ? 3.046 3.544 37.381 1.00 18.88 971 ILE A C 1
ATOM 1323 O O . ILE A 1 207 ? 4.012 4.086 37.932 1.00 16.00 971 ILE A O 1
ATOM 1328 N N . PHE A 1 208 ? 2.254 2.660 37.998 1.00 16.09 972 PHE A N 1
ATOM 1329 C CA . PHE A 1 208 ? 2.441 2.258 39.390 1.00 19.14 972 PHE A CA 1
ATOM 1330 C C . PHE A 1 208 ? 2.878 0.800 39.488 1.00 21.60 972 PHE A C 1
ATOM 1331 O O . PHE A 1 208 ? 2.356 -0.058 38.768 1.00 18.22 972 PHE A O 1
ATOM 1339 N N . SER A 1 209 ? 3.801 0.511 40.414 1.00 19.86 973 SER A N 1
ATOM 1340 C CA . SER A 1 209 ? 4.165 -0.866 40.727 1.00 19.75 973 SER A CA 1
ATOM 1341 C C . SER A 1 209 ? 4.400 -1.020 42.221 1.00 21.42 973 SER A C 1
ATOM 1342 O O . SER A 1 209 ? 4.892 -0.105 42.886 1.00 19.95 973 SER A O 1
ATOM 1345 N N . LEU A 1 210 ? 4.057 -2.199 42.739 1.00 22.54 974 LEU A N 1
ATOM 1346 C CA . LEU A 1 210 ? 4.357 -2.527 44.127 1.00 28.18 974 LEU A CA 1
ATOM 1347 C C . LEU A 1 210 ? 5.804 -2.943 44.325 1.00 25.98 974 LEU A C 1
ATOM 1348 O O . LEU A 1 210 ? 6.225 -3.134 45.471 1.00 24.53 974 LEU A O 1
ATOM 1353 N N . PHE A 1 211 ? 6.572 -3.068 43.246 1.00 21.51 975 PHE A N 1
ATOM 1354 C CA . PHE A 1 211 ? 7.928 -3.603 43.285 1.00 22.75 975 PHE A CA 1
ATOM 1355 C C . PHE A 1 211 ? 8.886 -2.532 42.790 1.00 19.73 975 PHE A C 1
ATOM 1356 O O . PHE A 1 211 ? 8.809 -2.124 41.625 1.00 17.62 975 PHE A O 1
ATOM 1364 N N . THR A 1 212 ? 9.796 -2.086 43.660 1.00 20.07 976 THR A N 1
ATOM 1365 C CA . THR A 1 212 ? 10.835 -1.166 43.197 1.00 21.91 976 THR A CA 1
ATOM 1366 C C . THR A 1 212 ? 11.745 -1.815 42.166 1.00 20.29 976 THR A C 1
ATOM 1367 O O . THR A 1 212 ? 12.260 -1.127 41.276 1.00 18.54 976 THR A O 1
ATOM 1371 N N . GLN A 1 213 ? 11.945 -3.139 42.257 1.00 20.66 977 GLN A N 1
ATOM 1372 C CA . GLN A 1 213 ? 12.723 -3.852 41.241 1.00 19.09 977 GLN A CA 1
ATOM 1373 C C . GLN A 1 213 ? 12.090 -3.736 39.860 1.00 18.92 977 GLN A C 1
ATOM 1374 O O . GLN A 1 213 ? 12.796 -3.685 38.840 1.00 17.48 977 GLN A O 1
ATOM 1380 N N . VAL A 1 214 ? 10.759 -3.746 39.801 1.00 15.43 978 VAL A N 1
ATOM 1381 C CA . VAL A 1 214 ? 10.081 -3.520 38.527 1.00 16.10 978 VAL A CA 1
ATOM 1382 C C . VAL A 1 214 ? 10.320 -2.097 38.032 1.00 14.83 978 VAL A C 1
ATOM 1383 O O . VAL A 1 214 ? 10.573 -1.887 36.843 1.00 16.83 978 VAL A O 1
ATOM 1387 N N . LEU A 1 215 ? 10.255 -1.100 38.928 1.00 17.52 979 LEU A N 1
ATOM 1388 C CA . LEU A 1 215 ? 10.546 0.280 38.524 1.00 17.31 979 LEU A CA 1
ATOM 1389 C C . LEU A 1 215 ? 11.949 0.411 37.926 1.00 19.93 979 LEU A C 1
ATOM 1390 O O . LEU A 1 215 ? 12.147 1.105 36.916 1.00 17.93 979 LEU A O 1
ATOM 1395 N N . ASP A 1 216 ? 12.937 -0.250 38.536 1.00 16.88 980 ASP A N 1
ATOM 1396 C CA . ASP A 1 216 ? 14.290 -0.254 37.982 1.00 17.42 980 ASP A CA 1
ATOM 1397 C C . ASP A 1 216 ? 14.307 -0.823 36.569 1.00 16.96 980 ASP A C 1
ATOM 1398 O O . ASP A 1 216 ? 14.978 -0.286 35.675 1.00 20.74 980 ASP A O 1
ATOM 1403 N N . ILE A 1 217 ? 13.593 -1.923 36.345 1.00 16.78 981 ILE A N 1
ATOM 1404 C CA . ILE A 1 217 ? 13.587 -2.510 35.008 1.00 18.20 981 ILE A CA 1
ATOM 1405 C C . ILE A 1 217 ? 12.910 -1.571 34.026 1.00 18.86 981 ILE A C 1
ATOM 1406 O O . ILE A 1 217 ? 13.351 -1.421 32.878 1.00 16.84 981 ILE A O 1
ATOM 1411 N N . LEU A 1 218 ? 11.811 -0.948 34.455 1.00 17.01 982 LEU A N 1
ATOM 1412 C CA . LEU A 1 218 ? 11.059 -0.067 33.565 1.00 19.18 982 LEU A CA 1
ATOM 1413 C C . LEU A 1 218 ? 11.894 1.112 33.110 1.00 19.06 982 LEU A C 1
ATOM 1414 O O . LEU A 1 218 ? 11.673 1.632 32.013 1.00 20.78 982 LEU A O 1
ATOM 1419 N N . GLU A 1 219 ? 12.861 1.549 33.923 1.00 18.38 983 GLU A N 1
ATOM 1420 C CA . GLU A 1 219 ? 13.693 2.669 33.499 1.00 21.53 983 GLU A CA 1
ATOM 1421 C C . GLU A 1 219 ? 14.450 2.327 32.216 1.00 24.84 983 GLU A C 1
ATOM 1422 O O . GLU A 1 219 ? 14.550 3.155 31.304 1.00 21.13 983 GLU A O 1
ATOM 1428 N N . MET A 1 220 ? 14.946 1.088 32.101 1.00 21.46 984 MET A N 1
ATOM 1429 C CA . MET A 1 220 ? 15.629 0.696 30.870 1.00 19.87 984 MET A CA 1
ATOM 1430 C C . MET A 1 220 ? 14.647 0.499 29.726 1.00 22.32 984 MET A C 1
ATOM 1431 O O . MET A 1 220 ? 14.950 0.859 28.582 1.00 21.88 984 MET A O 1
ATOM 1436 N N . VAL A 1 221 ? 13.473 -0.071 30.017 1.00 19.57 985 VAL A N 1
ATOM 1437 C CA . VAL A 1 221 ? 12.421 -0.218 29.007 1.00 19.06 985 VAL A CA 1
ATOM 1438 C C . VAL A 1 221 ? 12.062 1.137 28.404 1.00 21.24 985 VAL A C 1
ATOM 1439 O O . VAL A 1 221 ? 12.003 1.300 27.177 1.00 19.61 985 VAL A O 1
ATOM 1443 N N . LEU A 1 222 ? 11.800 2.133 29.260 1.00 22.35 986 LEU A N 1
ATOM 1444 C CA . LEU A 1 222 ? 11.331 3.418 28.745 1.00 20.53 986 LEU A CA 1
ATOM 1445 C C . LEU A 1 222 ? 12.419 4.115 27.935 1.00 24.94 986 LEU A C 1
ATOM 1446 O O . LEU A 1 222 ? 12.118 4.753 26.916 1.00 22.84 986 LEU A O 1
ATOM 1451 N N . SER A 1 223 ? 13.687 3.959 28.340 1.00 21.32 987 SER A N 1
ATOM 1452 C CA . SER A 1 223 ? 14.799 4.511 27.575 1.00 22.11 987 SER A CA 1
ATOM 1453 C C . SER A 1 223 ? 14.909 3.850 26.209 1.00 27.62 987 SER A C 1
ATOM 1454 O O . SER A 1 223 ? 15.112 4.532 25.196 1.00 24.57 987 SER A O 1
ATOM 1457 N N . THR A 1 224 ? 14.780 2.519 26.160 1.00 22.27 988 THR A N 1
ATOM 1458 C CA . THR A 1 224 ? 14.756 1.833 24.875 1.00 26.32 988 THR A CA 1
ATOM 1459 C C . THR A 1 224 ? 13.627 2.356 23.998 1.00 24.96 988 THR A C 1
ATOM 1460 O O . THR A 1 224 ? 13.794 2.495 22.784 1.00 24.57 988 THR A O 1
ATOM 1464 N N . LEU A 1 225 ? 12.470 2.665 24.595 1.00 21.47 989 LEU A N 1
ATOM 1465 C CA . LEU A 1 225 ? 11.306 3.100 23.829 1.00 26.21 989 LEU A CA 1
ATOM 1466 C C . LEU A 1 225 ? 11.337 4.594 23.528 1.00 26.70 989 LEU A C 1
ATOM 1467 O O . LEU A 1 225 ? 10.405 5.105 22.895 1.00 23.96 989 LEU A O 1
ATOM 1472 N N . ASP A 1 226 ? 12.375 5.288 23.995 1.00 23.68 990 ASP A N 1
ATOM 1473 C CA . ASP A 1 226 ? 12.596 6.706 23.733 1.00 31.23 990 ASP A CA 1
ATOM 1474 C C . ASP A 1 226 ? 11.506 7.585 24.351 1.00 30.35 990 ASP A C 1
ATOM 1475 O O . ASP A 1 226 ? 11.172 8.644 23.813 1.00 26.95 990 ASP A O 1
ATOM 1480 N N . TYR A 1 227 ? 10.953 7.169 25.489 1.00 24.95 991 TYR A N 1
ATOM 1481 C CA . TYR A 1 227 ? 10.013 7.987 26.253 1.00 24.05 991 TYR A CA 1
ATOM 1482 C C . TYR A 1 227 ? 10.728 8.568 27.466 1.00 26.23 991 TYR A C 1
ATOM 1483 O O . TYR A 1 227 ? 11.230 7.813 28.307 1.00 27.28 991 TYR A O 1
ATOM 1492 N N . LYS A 1 228 ? 10.741 9.893 27.582 1.00 19.90 992 LYS A N 1
ATOM 1493 C CA . LYS A 1 228 ? 11.219 10.518 28.813 1.00 17.47 992 LYS A CA 1
ATOM 1494 C C . LYS A 1 228 ? 10.293 10.191 29.981 1.00 21.02 992 LYS A C 1
ATOM 1495 O O . LYS A 1 228 ? 9.079 10.038 29.820 1.00 21.72 992 LYS A O 1
ATOM 1501 N N . PHE A 1 229 ? 10.874 10.098 31.177 1.00 21.16 993 PHE A N 1
ATOM 1502 C CA . PHE A 1 229 ? 10.097 9.735 32.350 1.00 20.53 993 PHE A CA 1
ATOM 1503 C C . PHE A 1 229 ? 10.715 10.379 33.583 1.00 20.83 993 PHE A C 1
ATOM 1504 O O . PHE A 1 229 ? 11.872 10.803 33.574 1.00 19.89 993 PHE A O 1
ATOM 1512 N N . LEU A 1 230 ? 9.920 10.456 34.648 1.00 16.61 994 LEU A N 1
ATOM 1513 C CA . LEU A 1 230 ? 10.381 10.778 35.990 1.00 17.64 994 LEU A CA 1
ATOM 1514 C C . LEU A 1 230 ? 9.948 9.663 36.924 1.00 22.76 994 LEU A C 1
ATOM 1515 O O . LEU A 1 230 ? 9.072 8.851 36.589 1.00 19.42 994 LEU A O 1
ATOM 1520 N N . ARG A 1 231 ? 10.552 9.639 38.109 1.00 17.29 995 ARG A N 1
ATOM 1521 C CA . ARG A 1 231 ? 10.294 8.569 39.062 1.00 21.43 995 ARG A CA 1
ATOM 1522 C C . ARG A 1 231 ? 10.192 9.115 40.477 1.00 18.86 995 ARG A C 1
ATOM 1523 O O . ARG A 1 231 ? 10.949 10.007 40.861 1.00 22.26 995 ARG A O 1
ATOM 1531 N N . LEU A 1 232 ? 9.251 8.568 41.248 1.00 16.49 996 LEU A N 1
ATOM 1532 C CA . LEU A 1 232 ? 9.036 8.952 42.638 1.00 22.26 996 LEU A CA 1
ATOM 1533 C C . LEU A 1 232 ? 8.560 7.720 43.386 1.00 24.17 996 LEU A C 1
ATOM 1534 O O . LEU A 1 232 ? 7.505 7.167 43.054 1.00 24.70 996 LEU A O 1
ATOM 1539 N N . ASP A 1 233 ? 9.313 7.299 44.400 1.00 19.98 997 ASP A N 1
ATOM 1540 C CA . ASP A 1 233 ? 8.941 6.116 45.166 1.00 22.26 997 ASP A CA 1
ATOM 1541 C C . ASP A 1 233 ? 9.141 6.415 46.649 1.00 27.47 997 ASP A C 1
ATOM 1542 O O . ASP A 1 233 ? 9.365 7.560 47.052 1.00 24.18 997 ASP A O 1
ATOM 1547 N N . GLY A 1 234 ? 9.052 5.376 47.479 1.00 23.84 998 GLY A N 1
ATOM 1548 C CA . GLY A 1 234 ? 9.196 5.585 48.910 1.00 27.80 998 GLY A CA 1
ATOM 1549 C C . GLY A 1 234 ? 10.591 5.972 49.353 1.00 26.65 998 GLY A C 1
ATOM 1550 O O . GLY A 1 234 ? 10.760 6.421 50.493 1.00 33.29 998 GLY A O 1
ATOM 1551 N N . SER A 1 235 ? 11.598 5.792 48.496 1.00 24.20 999 SER A N 1
ATOM 1552 C CA . SER A 1 235 ? 12.945 6.232 48.836 1.00 28.22 999 SER A CA 1
ATOM 1553 C C . SER A 1 235 ? 13.197 7.699 48.492 1.00 29.42 999 SER A C 1
ATOM 1554 O O . SER A 1 235 ? 14.145 8.284 49.018 1.00 27.97 999 SER A O 1
ATOM 1557 N N . THR A 1 236 ? 12.379 8.298 47.624 1.00 24.16 1000 THR A N 1
ATOM 1558 C CA . THR A 1 236 ? 12.507 9.719 47.311 1.00 24.20 1000 THR A CA 1
ATOM 1559 C C . THR A 1 236 ? 12.411 10.554 48.581 1.00 22.33 1000 THR A C 1
ATOM 1560 O O . THR A 1 236 ? 11.439 10.440 49.338 1.00 26.76 1000 THR A O 1
ATOM 1564 N N . GLN A 1 237 ? 13.422 11.394 48.812 1.00 26.91 1001 GLN A N 1
ATOM 1565 C CA . GLN A 1 237 ? 13.375 12.366 49.902 1.00 30.29 1001 GLN A CA 1
ATOM 1566 C C . GLN A 1 237 ? 12.118 13.217 49.791 1.00 29.36 1001 GLN A C 1
ATOM 1567 O O . GLN A 1 237 ? 11.777 13.690 48.703 1.00 30.93 1001 GLN A O 1
ATOM 1573 N N . VAL A 1 238 ? 11.424 13.392 50.925 1.00 28.85 1002 VAL A N 1
ATOM 1574 C CA . VAL A 1 238 ? 10.138 14.091 50.933 1.00 31.02 1002 VAL A CA 1
ATOM 1575 C C . VAL A 1 238 ? 10.263 15.469 50.300 1.00 38.11 1002 VAL A C 1
ATOM 1576 O O . VAL A 1 238 ? 9.407 15.878 49.505 1.00 32.47 1002 VAL A O 1
ATOM 1580 N N . ASN A 1 239 ? 11.330 16.206 50.633 1.00 33.22 1003 ASN A N 1
ATOM 1581 C CA . ASN A 1 239 ? 11.492 17.539 50.056 1.00 42.45 1003 ASN A CA 1
ATOM 1582 C C . ASN A 1 239 ? 11.697 17.464 48.545 1.00 40.67 1003 ASN A C 1
ATOM 1583 O O . ASN A 1 239 ? 11.150 18.291 47.799 1.00 41.66 1003 ASN A O 1
ATOM 1588 N N . ASP A 1 240 ? 12.432 16.449 48.070 1.00 34.45 1004 ASP A N 1
ATOM 1589 C CA . ASP A 1 240 ? 12.735 16.306 46.644 1.00 34.77 1004 ASP A CA 1
ATOM 1590 C C . ASP A 1 240 ? 11.517 15.967 45.786 1.00 32.36 1004 ASP A C 1
ATOM 1591 O O . ASP A 1 240 ? 11.633 15.976 44.554 1.00 29.75 1004 ASP A O 1
ATOM 1596 N N . ARG A 1 241 ? 10.375 15.642 46.389 1.00 26.65 1005 ARG A N 1
ATOM 1597 C CA . ARG A 1 241 ? 9.205 15.285 45.598 1.00 28.46 1005 ARG A CA 1
ATOM 1598 C C . ARG A 1 241 ? 8.757 16.434 44.702 1.00 36.49 1005 ARG A C 1
ATOM 1599 O O . ARG A 1 241 ? 8.357 16.209 43.553 1.00 29.46 1005 ARG A O 1
ATOM 1607 N N . GLN A 1 242 ? 8.839 17.672 45.203 1.00 31.20 1006 GLN A N 1
ATOM 1608 C CA . GLN A 1 242 ? 8.252 18.802 44.496 1.00 31.17 1006 GLN A CA 1
ATOM 1609 C C . GLN A 1 242 ? 8.957 19.065 43.173 1.00 27.07 1006 GLN A C 1
ATOM 1610 O O . GLN A 1 242 ? 8.305 19.310 42.157 1.00 33.86 1006 GLN A O 1
ATOM 1616 N N . LEU A 1 243 ? 10.290 19.043 43.162 1.00 28.50 1007 LEU A N 1
ATOM 1617 C CA . LEU A 1 243 ? 11.007 19.286 41.912 1.00 32.34 1007 LEU A CA 1
ATOM 1618 C C . LEU A 1 243 ? 10.582 18.300 40.829 1.00 30.30 1007 LEU A C 1
ATOM 1619 O O . LEU A 1 243 ? 10.434 18.677 39.659 1.00 23.93 1007 LEU A O 1
ATOM 1624 N N . LEU A 1 244 ? 10.381 17.043 41.209 1.00 26.45 1008 LEU A N 1
ATOM 1625 C CA . LEU A 1 244 ? 9.968 16.021 40.254 1.00 25.70 1008 LEU A CA 1
ATOM 1626 C C . LEU A 1 244 ? 8.569 16.315 39.719 1.00 19.24 1008 LEU A C 1
ATOM 1627 O O . LEU A 1 244 ? 8.333 16.282 38.511 1.00 23.39 1008 LEU A O 1
ATOM 1632 N N . ILE A 1 245 ? 7.647 16.602 40.632 1.00 22.63 1009 ILE A N 1
ATOM 1633 C CA . ILE A 1 245 ? 6.270 16.904 40.266 1.00 22.57 1009 ILE A CA 1
ATOM 1634 C C . ILE A 1 245 ? 6.203 18.123 39.362 1.00 26.42 1009 ILE A C 1
ATOM 1635 O O . ILE A 1 245 ? 5.576 18.087 38.303 1.00 20.48 1009 ILE A O 1
ATOM 1640 N N . ASP A 1 246 ? 6.850 19.204 39.781 1.00 20.46 1010 ASP A N 1
ATOM 1641 C CA . ASP A 1 246 ? 6.847 20.416 38.982 1.00 22.86 1010 ASP A CA 1
ATOM 1642 C C . ASP A 1 246 ? 7.396 20.109 37.615 1.00 26.29 1010 ASP A C 1
ATOM 1643 O O . ASP A 1 246 ? 6.847 20.562 36.611 1.00 26.25 1010 ASP A O 1
ATOM 1648 N N . LYS A 1 247 ? 8.484 19.347 37.552 1.00 23.07 1011 LYS A N 1
ATOM 1649 C CA . LYS A 1 247 ? 8.986 19.066 36.222 1.00 25.80 1011 LYS A CA 1
ATOM 1650 C C . LYS A 1 247 ? 7.942 18.381 35.344 1.00 26.02 1011 LYS A C 1
ATOM 1651 O O . LYS A 1 247 ? 7.851 18.643 34.145 1.00 23.51 1011 LYS A O 1
ATOM 1657 N N . PHE A 1 248 ? 7.154 17.504 35.953 1.00 23.66 1012 PHE A N 1
ATOM 1658 C CA . PHE A 1 248 ? 6.127 16.761 35.233 1.00 23.74 1012 PHE A CA 1
ATOM 1659 C C . PHE A 1 248 ? 5.074 17.707 34.667 1.00 21.26 1012 PHE A C 1
ATOM 1660 O O . PHE A 1 248 ? 4.614 17.536 33.538 1.00 22.53 1012 PHE A O 1
ATOM 1668 N N . TYR A 1 249 ? 4.697 18.705 35.459 1.00 19.87 1013 TYR A N 1
ATOM 1669 C CA . TYR A 1 249 ? 3.699 19.683 35.038 1.00 19.65 1013 TYR A CA 1
ATOM 1670 C C . TYR A 1 249 ? 4.240 20.626 33.975 1.00 22.42 1013 TYR A C 1
ATOM 1671 O O . TYR A 1 249 ? 3.501 21.036 33.077 1.00 21.89 1013 TYR A O 1
ATOM 1680 N N . GLU A 1 250 ? 5.516 21.004 34.078 1.00 21.72 1014 GLU A N 1
ATOM 1681 C CA . GLU A 1 250 ? 6.055 22.095 33.264 1.00 22.63 1014 GLU A CA 1
ATOM 1682 C C . GLU A 1 250 ? 6.494 21.616 31.884 1.00 26.23 1014 GLU A C 1
ATOM 1683 O O . GLU A 1 250 ? 6.355 22.353 30.897 1.00 25.02 1014 GLU A O 1
ATOM 1689 N N . ASP A 1 251 ? 6.991 20.381 31.786 1.00 23.47 1015 ASP A N 1
ATOM 1690 C CA . ASP A 1 251 ? 7.614 19.865 30.567 1.00 21.09 1015 ASP A CA 1
ATOM 1691 C C . ASP A 1 251 ? 6.617 18.975 29.821 1.00 23.28 1015 ASP A C 1
ATOM 1692 O O . ASP A 1 251 ? 6.392 17.822 30.199 1.00 21.12 1015 ASP A O 1
ATOM 1697 N N . LYS A 1 252 ? 6.043 19.500 28.737 1.00 19.30 1016 LYS A N 1
ATOM 1698 C CA A LYS A 1 252 ? 5.077 18.706 27.994 0.47 23.85 1016 LYS A CA 1
ATOM 1699 C CA B LYS A 1 252 ? 5.086 18.741 27.937 0.53 23.85 1016 LYS A CA 1
ATOM 1700 C C . LYS A 1 252 ? 5.724 17.538 27.253 1.00 25.14 1016 LYS A C 1
ATOM 1701 O O . LYS A 1 252 ? 5.005 16.634 26.804 1.00 20.50 1016 LYS A O 1
ATOM 1712 N N . ASP A 1 253 ? 7.054 17.506 27.153 1.00 23.09 1017 ASP A N 1
ATOM 1713 C CA . ASP A 1 253 ? 7.748 16.423 26.470 1.00 23.24 1017 ASP A CA 1
ATOM 1714 C C . ASP A 1 253 ? 8.148 15.280 27.402 1.00 23.53 1017 ASP A C 1
ATOM 1715 O O . ASP A 1 253 ? 8.930 14.413 26.989 1.00 23.73 1017 ASP A O 1
ATOM 1720 N N . ILE A 1 254 ? 7.663 15.268 28.645 1.00 21.44 1018 ILE A N 1
ATOM 1721 C CA . ILE A 1 254 ? 7.892 14.144 29.553 1.00 17.69 1018 ILE A CA 1
ATOM 1722 C C . ILE A 1 254 ? 6.563 13.426 29.737 1.00 18.05 1018 ILE A C 1
ATOM 1723 O O . ILE A 1 254 ? 5.736 13.858 30.552 1.00 17.37 1018 ILE A O 1
ATOM 1728 N N . PRO A 1 255 ? 6.311 12.333 29.016 1.00 19.04 1019 PRO A N 1
ATOM 1729 C CA . PRO A 1 255 ? 4.961 11.758 29.037 1.00 19.93 1019 PRO A CA 1
ATOM 1730 C C . PRO A 1 255 ? 4.676 10.875 30.240 1.00 20.24 1019 PRO A C 1
ATOM 1731 O O . PRO A 1 255 ? 3.496 10.612 30.513 1.00 19.21 1019 PRO A O 1
ATOM 1735 N N . ILE A 1 256 ? 5.698 10.422 30.972 1.00 16.46 1020 ILE A N 1
ATOM 1736 C CA . ILE A 1 256 ? 5.560 9.293 31.895 1.00 18.83 1020 ILE A CA 1
ATOM 1737 C C . ILE A 1 256 ? 6.108 9.652 33.266 1.00 19.56 1020 ILE A C 1
ATOM 1738 O O . ILE A 1 256 ? 7.219 10.184 33.380 1.00 16.27 1020 ILE A O 1
ATOM 1743 N N . PHE A 1 257 ? 5.342 9.316 34.303 1.00 15.99 1021 PHE A N 1
ATOM 1744 C CA . PHE A 1 257 ? 5.773 9.338 35.698 1.00 17.55 1021 PHE A CA 1
ATOM 1745 C C . PHE A 1 257 ? 5.625 7.916 36.229 1.00 19.67 1021 PHE A C 1
ATOM 1746 O O . PHE A 1 257 ? 4.522 7.362 36.200 1.00 18.65 1021 PHE A O 1
ATOM 1754 N N . ILE A 1 258 ? 6.724 7.311 36.692 1.00 17.47 1022 ILE A N 1
ATOM 1755 C CA . ILE A 1 258 ? 6.660 5.980 37.285 1.00 17.53 1022 ILE A CA 1
ATOM 1756 C C . ILE A 1 258 ? 6.777 6.120 38.799 1.00 18.18 1022 ILE A C 1
ATOM 1757 O O . ILE A 1 258 ? 7.597 6.901 39.303 1.00 18.99 1022 ILE A O 1
ATOM 1762 N N . LEU A 1 259 ? 5.916 5.400 39.528 1.00 18.28 1023 LEU A N 1
ATOM 1763 C CA . LEU A 1 259 ? 5.779 5.566 40.972 1.00 19.16 1023 LEU A CA 1
ATOM 1764 C C . LEU A 1 259 ? 5.551 4.222 41.636 1.00 20.98 1023 LEU A C 1
ATOM 1765 O O . LEU A 1 259 ? 5.042 3.283 41.014 1.00 16.21 1023 LEU A O 1
ATOM 1770 N N A SER A 1 260 ? 5.918 4.137 42.914 0.63 21.17 1024 SER A N 1
ATOM 1771 N N B SER A 1 260 ? 5.918 4.145 42.915 0.37 21.16 1024 SER A N 1
ATOM 1772 C CA A SER A 1 260 ? 5.460 3.012 43.718 0.63 21.15 1024 SER A CA 1
ATOM 1773 C CA B SER A 1 260 ? 5.449 3.048 43.747 0.37 21.20 1024 SER A CA 1
ATOM 1774 C C A SER A 1 260 ? 3.989 3.214 44.064 0.63 20.37 1024 SER A C 1
ATOM 1775 C C B SER A 1 260 ? 3.963 3.227 44.022 0.37 20.45 1024 SER A C 1
ATOM 1776 O O A SER A 1 260 ? 3.520 4.340 44.244 0.63 21.06 1024 SER A O 1
ATOM 1777 O O B SER A 1 260 ? 3.459 4.348 44.126 0.37 21.07 1024 SER A O 1
ATOM 1782 N N . THR A 1 261 ? 3.253 2.104 44.130 1.00 21.03 1025 THR A N 1
ATOM 1783 C CA . THR A 1 261 ? 1.837 2.173 44.473 1.00 20.65 1025 THR A CA 1
ATOM 1784 C C . THR A 1 261 ? 1.625 2.861 45.817 1.00 21.00 1025 THR A C 1
ATOM 1785 O O . THR A 1 261 ? 0.639 3.583 45.991 1.00 21.34 1025 THR A O 1
ATOM 1789 N N . LYS A 1 262 ? 2.571 2.704 46.746 1.00 25.01 1026 LYS A N 1
ATOM 1790 C CA . LYS A 1 262 ? 2.503 3.391 48.034 1.00 27.96 1026 LYS A CA 1
ATOM 1791 C C . LYS A 1 262 ? 2.565 4.912 47.884 1.00 31.23 1026 LYS A C 1
ATOM 1792 O O . LYS A 1 262 ? 2.085 5.628 48.770 1.00 25.50 1026 LYS A O 1
ATOM 1798 N N . ALA A 1 263 ? 3.111 5.433 46.774 1.00 28.58 1027 ALA A N 1
ATOM 1799 C CA . ALA A 1 263 ? 3.012 6.876 46.556 1.00 29.03 1027 ALA A CA 1
ATOM 1800 C C . ALA A 1 263 ? 1.566 7.324 46.421 1.00 30.47 1027 ALA A C 1
ATOM 1801 O O . ALA A 1 263 ? 1.271 8.505 46.640 1.00 29.60 1027 ALA A O 1
ATOM 1803 N N . GLY A 1 264 ? 0.653 6.406 46.086 1.00 26.78 1028 GLY A N 1
ATOM 1804 C CA . GLY A 1 264 ? -0.759 6.722 46.156 1.00 26.19 1028 GLY A CA 1
ATOM 1805 C C . GLY A 1 264 ? -1.168 7.302 47.493 1.00 29.99 1028 GLY A C 1
ATOM 1806 O O . GLY A 1 264 ? -2.153 8.041 47.579 1.00 29.64 1028 GLY A O 1
ATOM 1807 N N . GLY A 1 265 ? -0.410 7.001 48.550 1.00 34.31 1029 GLY A N 1
ATOM 1808 C CA . GLY A 1 265 ? -0.681 7.517 49.876 1.00 31.40 1029 GLY A CA 1
ATOM 1809 C C . GLY A 1 265 ? 0.029 8.791 50.278 1.00 32.67 1029 GLY A C 1
ATOM 1810 O O . GLY A 1 265 ? -0.151 9.247 51.412 1.00 34.10 1029 GLY A O 1
ATOM 1811 N N . PHE A 1 266 ? 0.837 9.390 49.402 1.00 28.76 1030 PHE A N 1
ATOM 1812 C CA . PHE A 1 266 ? 1.629 10.567 49.752 1.00 32.17 1030 PHE A CA 1
ATOM 1813 C C . PHE A 1 266 ? 0.860 11.878 49.610 1.00 31.48 1030 PHE A C 1
ATOM 1814 O O . PHE A 1 266 ? 1.445 12.939 49.830 1.00 30.97 1030 PHE A O 1
ATOM 1822 N N . GLY A 1 267 ? -0.415 11.833 49.228 1.00 35.99 1031 GLY A N 1
ATOM 1823 C CA . GLY A 1 267 ? -1.183 13.051 49.000 1.00 32.43 1031 GLY A CA 1
ATOM 1824 C C . GLY A 1 267 ? -0.639 13.957 47.911 1.00 29.80 1031 GLY A C 1
ATOM 1825 O O . GLY A 1 267 ? -0.770 15.180 48.013 1.00 39.03 1031 GLY A O 1
ATOM 1826 N N . ILE A 1 268 ? -0.029 13.392 46.867 1.00 26.36 1032 ILE A N 1
ATOM 1827 C CA . ILE A 1 268 ? 0.501 14.194 45.769 1.00 29.73 1032 ILE A CA 1
ATOM 1828 C C . ILE A 1 268 ? -0.578 14.334 44.708 1.00 27.64 1032 ILE A C 1
ATOM 1829 O O . ILE A 1 268 ? -1.477 13.493 44.578 1.00 26.89 1032 ILE A O 1
ATOM 1834 N N . ASN A 1 269 ? -0.476 15.409 43.930 1.00 24.05 1033 ASN A N 1
ATOM 1835 C CA . ASN A 1 269 ? -1.486 15.805 42.954 1.00 21.59 1033 ASN A CA 1
ATOM 1836 C C . ASN A 1 269 ? -0.866 15.768 41.561 1.00 19.65 1033 ASN A C 1
ATOM 1837 O O . ASN A 1 269 ? 0.009 16.579 41.251 1.00 18.74 1033 ASN A O 1
ATOM 1842 N N . LEU A 1 270 ? -1.336 14.854 40.712 1.00 19.96 1034 LEU A N 1
ATOM 1843 C CA . LEU A 1 270 ? -0.758 14.649 39.383 1.00 19.01 1034 LEU A CA 1
ATOM 1844 C C . LEU A 1 270 ? -1.822 14.750 38.298 1.00 18.85 1034 LEU A C 1
ATOM 1845 O O . LEU A 1 270 ? -1.861 13.938 37.370 1.00 16.58 1034 LEU A O 1
ATOM 1850 N N . VAL A 1 271 ? -2.670 15.790 38.351 1.00 20.19 1035 VAL A N 1
ATOM 1851 C CA . VAL A 1 271 ? -3.789 15.877 37.411 1.00 19.92 1035 VAL A CA 1
ATOM 1852 C C . VAL A 1 271 ? -3.345 16.232 35.998 1.00 18.96 1035 VAL A C 1
ATOM 1853 O O . VAL A 1 271 ? -4.169 16.250 35.080 1.00 20.97 1035 VAL A O 1
ATOM 1857 N N . CYS A 1 272 ? -2.056 16.504 35.791 1.00 20.19 1036 CYS A N 1
ATOM 1858 C CA . CYS A 1 272 ? -1.624 16.729 34.415 1.00 19.82 1036 CYS A CA 1
ATOM 1859 C C . CYS A 1 272 ? -1.556 15.438 33.604 1.00 19.99 1036 CYS A C 1
ATOM 1860 O O . CYS A 1 272 ? -1.326 15.501 32.391 1.00 22.96 1036 CYS A O 1
ATOM 1863 N N . ALA A 1 273 ? -1.730 14.278 34.235 1.00 17.48 1037 ALA A N 1
ATOM 1864 C CA . ALA A 1 273 ? -1.915 13.015 33.532 1.00 15.34 1037 ALA A CA 1
ATOM 1865 C C . ALA A 1 273 ? -3.377 12.594 33.647 1.00 19.57 1037 ALA A C 1
ATOM 1866 O O . ALA A 1 273 ? -3.998 12.811 34.686 1.00 18.60 1037 ALA A O 1
ATOM 1868 N N . ASN A 1 274 ? -3.935 11.993 32.586 1.00 18.40 1038 ASN A N 1
ATOM 1869 C CA . ASN A 1 274 ? -5.280 11.424 32.677 1.00 20.84 1038 ASN A CA 1
ATOM 1870 C C . ASN A 1 274 ? -5.298 9.940 32.328 1.00 22.07 1038 ASN A C 1
ATOM 1871 O O . ASN A 1 274 ? -6.363 9.395 32.013 1.00 22.19 1038 ASN A O 1
ATOM 1876 N N . ASN A 1 275 ? -4.138 9.273 32.398 1.00 16.77 1039 ASN A N 1
ATOM 1877 C CA . ASN A 1 275 ? -4.035 7.834 32.213 1.00 17.47 1039 ASN A CA 1
ATOM 1878 C C . ASN A 1 275 ? -3.231 7.241 33.355 1.00 18.97 1039 ASN A C 1
ATOM 1879 O O . ASN A 1 275 ? -2.278 7.854 33.841 1.00 17.87 1039 ASN A O 1
ATOM 1884 N N . VAL A 1 276 ? -3.629 6.045 33.780 1.00 17.73 1040 VAL A N 1
ATOM 1885 C CA . VAL A 1 276 ? -2.979 5.347 34.877 1.00 16.99 1040 VAL A CA 1
ATOM 1886 C C . VAL A 1 276 ? -2.833 3.888 34.468 1.00 16.65 1040 VAL A C 1
ATOM 1887 O O . VAL A 1 276 ? -3.804 3.268 34.026 1.00 19.26 1040 VAL A O 1
ATOM 1891 N N . ILE A 1 277 ? -1.619 3.354 34.581 1.00 15.10 1041 ILE A N 1
ATOM 1892 C CA . ILE A 1 277 ? -1.342 1.953 34.321 1.00 17.04 1041 ILE A CA 1
ATOM 1893 C C . ILE A 1 277 ? -0.901 1.330 35.630 1.00 22.54 1041 ILE A C 1
ATOM 1894 O O . ILE A 1 277 ? 0.081 1.780 36.236 1.00 18.03 1041 ILE A O 1
ATOM 1899 N N . ILE A 1 278 ? -1.641 0.317 36.075 1.00 19.32 1042 ILE A N 1
ATOM 1900 C CA . ILE A 1 278 ? -1.296 -0.454 37.266 1.00 20.16 1042 ILE A CA 1
ATOM 1901 C C . ILE A 1 278 ? -0.492 -1.636 36.747 1.00 22.19 1042 ILE A C 1
ATOM 1902 O O . ILE A 1 278 ? -1.052 -2.558 36.145 1.00 21.08 1042 ILE A O 1
ATOM 1907 N N . PHE A 1 279 ? 0.837 -1.584 36.909 1.00 20.59 1043 PHE A N 1
ATOM 1908 C CA . PHE A 1 279 ? 1.653 -2.630 36.302 1.00 19.38 1043 PHE A CA 1
ATOM 1909 C C . PHE A 1 279 ? 1.416 -3.965 36.991 1.00 23.78 1043 PHE A C 1
ATOM 1910 O O . PHE A 1 279 ? 1.468 -5.019 36.344 1.00 25.46 1043 PHE A O 1
ATOM 1918 N N . ASP A 1 280 ? 1.111 -3.936 38.283 1.00 23.17 1044 ASP A N 1
ATOM 1919 C CA . ASP A 1 280 ? 0.846 -5.151 39.042 1.00 24.62 1044 ASP A CA 1
ATOM 1920 C C . ASP A 1 280 ? -0.095 -4.769 40.169 1.00 25.34 1044 ASP A C 1
ATOM 1921 O O . ASP A 1 280 ? 0.118 -3.755 40.841 1.00 26.24 1044 ASP A O 1
ATOM 1926 N N . GLN A 1 281 ? -1.155 -5.542 40.343 1.00 29.04 1045 GLN A N 1
ATOM 1927 C CA . GLN A 1 281 ? -2.181 -5.061 41.245 1.00 30.54 1045 GLN A CA 1
ATOM 1928 C C . GLN A 1 281 ? -1.827 -5.378 42.693 1.00 32.27 1045 GLN A C 1
ATOM 1929 O O . GLN A 1 281 ? -0.999 -6.238 42.991 1.00 31.61 1045 GLN A O 1
ATOM 1935 N N . SER A 1 282 ? -2.452 -4.637 43.593 1.00 25.58 1046 SER A N 1
ATOM 1936 C CA . SER A 1 282 ? -2.365 -4.892 45.015 1.00 29.48 1046 SER A CA 1
ATOM 1937 C C . SER A 1 282 ? -3.478 -5.841 45.446 1.00 32.68 1046 SER A C 1
ATOM 1938 O O . SER A 1 282 ? -4.562 -5.871 44.852 1.00 30.53 1046 SER A O 1
ATOM 1941 N N . PHE A 1 283 ? -3.198 -6.629 46.491 1.00 37.24 1047 PHE A N 1
ATOM 1942 C CA . PHE A 1 283 ? -4.245 -7.473 47.059 1.00 35.38 1047 PHE A CA 1
ATOM 1943 C C . PHE A 1 283 ? -5.289 -6.655 47.804 1.00 31.81 1047 PHE A C 1
ATOM 1944 O O . PHE A 1 283 ? -6.389 -7.160 48.042 1.00 35.29 1047 PHE A O 1
ATOM 1952 N N . ASN A 1 284 ? -4.976 -5.408 48.168 1.00 34.12 1048 ASN A N 1
ATOM 1953 C CA . ASN A 1 284 ? -5.960 -4.489 48.724 1.00 30.68 1048 ASN A CA 1
ATOM 1954 C C . ASN A 1 284 ? -6.351 -3.471 47.656 1.00 31.26 1048 ASN A C 1
ATOM 1955 O O . ASN A 1 284 ? -5.538 -2.601 47.316 1.00 27.43 1048 ASN A O 1
ATOM 1960 N N . PRO A 1 285 ? -7.559 -3.545 47.099 1.00 33.02 1049 PRO A N 1
ATOM 1961 C CA . PRO A 1 285 ? -7.948 -2.593 46.043 1.00 35.02 1049 PRO A CA 1
ATOM 1962 C C . PRO A 1 285 ? -7.891 -1.135 46.461 1.00 32.20 1049 PRO A C 1
ATOM 1963 O O . PRO A 1 285 ? -7.793 -0.269 45.585 1.00 30.00 1049 PRO A O 1
ATOM 1967 N N . HIS A 1 286 ? -7.965 -0.832 47.757 1.00 31.89 1050 HIS A N 1
ATOM 1968 C CA . HIS A 1 286 ? -7.885 0.556 48.203 1.00 35.80 1050 HIS A CA 1
ATOM 1969 C C . HIS A 1 286 ? -6.569 1.203 47.785 1.00 33.18 1050 HIS A C 1
ATOM 1970 O O . HIS A 1 286 ? -6.527 2.405 47.487 1.00 28.34 1050 HIS A O 1
ATOM 1977 N N . ASP A 1 287 ? -5.488 0.419 47.756 1.00 33.34 1051 ASP A N 1
ATOM 1978 C CA . ASP A 1 287 ? -4.186 0.943 47.354 1.00 28.32 1051 ASP A CA 1
ATOM 1979 C C . ASP A 1 287 ? -4.177 1.365 45.890 1.00 24.29 1051 ASP A C 1
ATOM 1980 O O . ASP A 1 287 ? -3.638 2.421 45.551 1.00 26.42 1051 ASP A O 1
ATOM 1985 N N . ASP A 1 288 ? -4.764 0.554 45.010 1.00 26.14 1052 ASP A N 1
ATOM 1986 C CA . ASP A 1 288 ? -4.771 0.893 43.590 1.00 24.95 1052 ASP A CA 1
ATOM 1987 C C . ASP A 1 288 ? -5.766 2.002 43.273 1.00 29.02 1052 ASP A C 1
ATOM 1988 O O . ASP A 1 288 ? -5.587 2.720 42.280 1.00 27.11 1052 ASP A O 1
ATOM 1993 N N . ARG A 1 289 ? -6.760 2.179 44.131 1.00 28.66 1053 ARG A N 1
ATOM 1994 C CA . ARG A 1 289 ? -7.704 3.263 43.976 1.00 29.61 1053 ARG A CA 1
ATOM 1995 C C . ARG A 1 289 ? -6.990 4.545 44.412 1.00 23.50 1053 ARG A C 1
ATOM 1996 O O . ARG A 1 289 ? -7.077 5.534 43.756 1.00 26.35 1053 ARG A O 1
ATOM 2004 N N . GLN A 1 290 ? -6.282 4.491 45.514 1.00 24.55 1054 GLN A N 1
ATOM 2005 C CA . GLN A 1 290 ? -5.495 5.627 45.988 1.00 28.73 1054 GLN A CA 1
ATOM 2006 C C . GLN A 1 290 ? -4.468 6.065 44.951 1.00 26.79 1054 GLN A C 1
ATOM 2007 O O . GLN A 1 290 ? -4.271 7.264 44.739 1.00 27.40 1054 GLN A O 1
ATOM 2013 N N . ALA A 1 291 ? -3.789 5.106 44.318 1.00 23.07 1055 ALA A N 1
ATOM 2014 C CA . ALA A 1 291 ? -2.857 5.420 43.243 1.00 23.65 1055 ALA A CA 1
ATOM 2015 C C . ALA A 1 291 ? -3.566 6.109 42.083 1.00 24.23 1055 ALA A C 1
ATOM 2016 O O . ALA A 1 291 ? -3.127 7.162 41.611 1.00 22.61 1055 ALA A O 1
ATOM 2018 N N . ALA A 1 292 ? -4.682 5.540 41.623 1.00 21.14 1056 ALA A N 1
ATOM 2019 C CA . ALA A 1 292 ? -5.422 6.142 40.520 1.00 25.47 1056 ALA A CA 1
ATOM 2020 C C . ALA A 1 292 ? -5.914 7.545 40.859 1.00 24.68 1056 ALA A C 1
ATOM 2021 O O . ALA A 1 292 ? -5.962 8.416 39.979 1.00 22.76 1056 ALA A O 1
ATOM 2023 N N . ASP A 1 293 ? -6.247 7.801 42.121 1.00 23.41 1057 ASP A N 1
ATOM 2024 C CA . ASP A 1 293 ? -6.703 9.123 42.531 1.00 24.19 1057 ASP A CA 1
ATOM 2025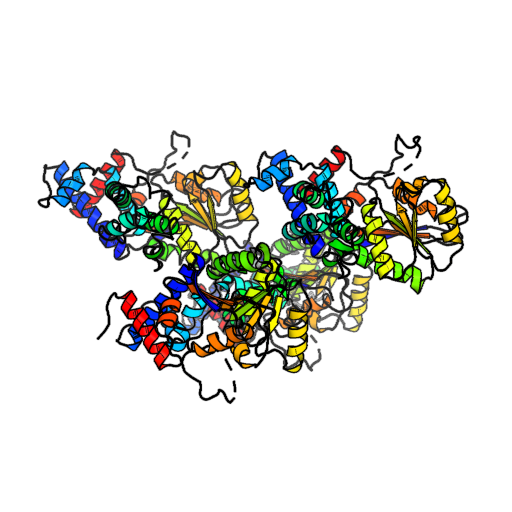 C C . ASP A 1 293 ? -5.584 10.164 42.613 1.00 23.11 1057 ASP A C 1
ATOM 2026 O O . ASP A 1 293 ? -5.867 11.309 42.974 1.00 24.73 1057 ASP A O 1
ATOM 2031 N N . ARG A 1 294 ? -4.323 9.817 42.316 1.00 24.65 1058 ARG A N 1
ATOM 2032 C CA . ARG A 1 294 ? -3.331 10.874 42.100 1.00 20.97 1058 ARG A CA 1
ATOM 2033 C C . ARG A 1 294 ? -3.675 11.678 40.852 1.00 18.32 1058 ARG A C 1
ATOM 2034 O O . ARG A 1 294 ? -3.391 12.876 40.786 1.00 20.72 1058 ARG A O 1
ATOM 2042 N N . ALA A 1 295 ? -4.311 11.038 39.875 1.00 17.93 1059 ALA A N 1
ATOM 2043 C CA . ALA A 1 295 ? -4.795 11.657 38.650 1.00 18.49 1059 ALA A CA 1
ATOM 2044 C C . ALA A 1 295 ? -6.272 12.017 38.721 1.00 22.50 1059 ALA A C 1
ATOM 2045 O O . ALA A 1 295 ? -6.671 13.097 38.264 1.00 19.69 1059 ALA A O 1
ATOM 2047 N N . HIS A 1 296 ? -7.090 11.134 39.299 1.00 19.51 1060 HIS A N 1
ATOM 2048 C CA . HIS A 1 296 ? -8.541 11.322 39.363 1.00 25.29 1060 HIS A CA 1
ATOM 2049 C C . HIS A 1 296 ? -8.857 12.023 40.674 1.00 29.16 1060 HIS A C 1
ATOM 2050 O O . HIS A 1 296 ? -9.135 11.389 41.694 1.00 30.16 1060 HIS A O 1
ATOM 2057 N N . ARG A 1 297 ? -8.801 13.353 40.647 1.00 25.42 1061 ARG A N 1
ATOM 2058 C CA . ARG A 1 297 ? -9.001 14.155 41.844 1.00 26.77 1061 ARG A CA 1
ATOM 2059 C C . ARG A 1 297 ? -9.359 15.570 41.414 1.00 24.87 1061 ARG A C 1
ATOM 2060 O O . ARG A 1 297 ? -9.303 15.920 40.232 1.00 22.53 1061 ARG A O 1
ATOM 2068 N N . VAL A 1 298 ? -9.723 16.383 42.405 1.00 34.81 1062 VAL A N 1
ATOM 2069 C CA . VAL A 1 298 ? -10.135 17.759 42.146 1.00 39.48 1062 VAL A CA 1
ATOM 2070 C C . VAL A 1 298 ? -9.025 18.494 41.413 1.00 31.87 1062 VAL A C 1
ATOM 2071 O O . VAL A 1 298 ? -7.850 18.427 41.793 1.00 32.28 1062 VAL A O 1
ATOM 2075 N N . GLY A 1 299 ? -9.392 19.185 40.340 1.00 31.48 1063 GLY A N 1
ATOM 2076 C CA . GLY A 1 299 ? -8.443 19.834 39.462 1.00 29.58 1063 GLY A CA 1
ATOM 2077 C C . GLY A 1 299 ? -8.286 19.139 38.130 1.00 28.64 1063 GLY A C 1
ATOM 2078 O O . GLY A 1 299 ? -7.851 19.772 37.157 1.00 23.49 1063 GLY A O 1
ATOM 2079 N N . GLN A 1 300 ? -8.627 17.853 38.065 1.00 26.04 1064 GLN A N 1
ATOM 2080 C CA . GLN A 1 300 ? -8.563 17.099 36.824 1.00 24.98 1064 GLN A CA 1
ATOM 2081 C C . GLN A 1 300 ? -9.653 17.575 35.875 1.00 26.76 1064 GLN A C 1
ATOM 2082 O O . GLN A 1 300 ? -10.815 17.702 36.266 1.00 26.76 1064 GLN A O 1
ATOM 2088 N N . THR A 1 301 ? -9.282 17.840 34.629 1.00 23.24 1065 THR A N 1
ATOM 2089 C CA . THR A 1 301 ? -10.234 18.337 33.650 1.00 28.94 1065 THR A CA 1
ATOM 2090 C C . THR A 1 301 ? -10.632 17.300 32.613 1.00 27.94 1065 THR A C 1
ATOM 2091 O O . THR A 1 301 ? -11.547 17.556 31.830 1.00 28.55 1065 THR A O 1
ATOM 2095 N N . LYS A 1 302 ? -9.974 16.152 32.571 1.00 21.39 1066 LYS A N 1
ATOM 2096 C CA . LYS A 1 302 ? -10.296 15.133 31.591 1.00 23.99 1066 LYS A CA 1
ATOM 2097 C C . LYS A 1 302 ? -10.765 13.869 32.298 1.00 27.52 1066 LYS A C 1
ATOM 2098 O O . LYS A 1 302 ? -10.534 13.686 33.497 1.00 22.50 1066 LYS A O 1
ATOM 2104 N N . GLU A 1 303 ? -11.444 12.997 31.546 1.00 20.86 1067 GLU A N 1
ATOM 2105 C CA . GLU A 1 303 ? -11.747 11.670 32.064 1.00 25.07 1067 GLU A CA 1
ATOM 2106 C C . GLU A 1 303 ? -10.445 10.897 32.240 1.00 22.63 1067 GLU A C 1
ATOM 2107 O O . GLU A 1 303 ? -9.530 11.011 31.421 1.00 25.72 1067 GLU A O 1
ATOM 2113 N N . VAL A 1 304 ? -10.349 10.129 33.325 1.00 24.14 1068 VAL A N 1
ATOM 2114 C CA . VAL A 1 304 ? -9.137 9.382 33.657 1.00 19.60 1068 VAL A CA 1
ATOM 2115 C C . VAL A 1 304 ? -9.361 7.915 33.327 1.00 28.44 1068 VAL A C 1
ATOM 2116 O O . VAL A 1 304 ? -10.348 7.311 33.771 1.00 26.34 1068 VAL A O 1
ATOM 2120 N N . ASN A 1 305 ? -8.453 7.338 32.546 1.00 22.63 1069 ASN A N 1
ATOM 2121 C CA . ASN A 1 305 ? -8.536 5.941 32.154 1.00 21.07 1069 ASN A CA 1
ATOM 2122 C C . ASN A 1 305 ? -7.464 5.148 32.885 1.00 21.30 1069 ASN A C 1
ATOM 2123 O O . ASN A 1 305 ? -6.283 5.503 32.843 1.00 19.97 1069 ASN A O 1
ATOM 2128 N N . ILE A 1 306 ? -7.881 4.079 33.551 1.00 20.03 1070 ILE A N 1
ATOM 2129 C CA . ILE A 1 306 ? -7.005 3.285 34.406 1.00 18.82 1070 ILE A CA 1
ATOM 2130 C C . ILE A 1 306 ? -6.982 1.862 33.868 1.00 20.10 1070 ILE A C 1
ATOM 2131 O O . ILE A 1 306 ? -8.037 1.264 33.644 1.00 22.78 1070 ILE A O 1
ATOM 2136 N N . THR A 1 307 ? -5.785 1.327 33.628 1.00 17.79 1071 THR A N 1
ATOM 2137 C CA . THR A 1 307 ? -5.641 -0.011 33.070 1.00 19.90 1071 THR A CA 1
ATOM 2138 C C . THR A 1 307 ? -4.742 -0.845 33.979 1.00 28.49 1071 THR A C 1
ATOM 2139 O O . THR A 1 307 ? -3.613 -0.440 34.281 1.00 20.53 1071 THR A O 1
ATOM 2143 N N . THR A 1 308 ? -5.239 -2.004 34.410 1.00 24.50 1072 THR A N 1
ATOM 2144 C CA . THR A 1 308 ? -4.458 -2.944 35.209 1.00 20.13 1072 THR A CA 1
ATOM 2145 C C . THR A 1 308 ? -3.991 -4.084 34.318 1.00 19.67 1072 THR A C 1
ATOM 2146 O O . THR A 1 308 ? -4.802 -4.698 33.614 1.00 24.80 1072 THR A O 1
ATOM 2150 N N . LEU A 1 309 ? -2.680 -4.326 34.314 1.00 21.17 1073 LEU A N 1
ATOM 2151 C CA . LEU A 1 309 ? -2.086 -5.397 33.530 1.00 21.83 1073 LEU A CA 1
ATOM 2152 C C . LEU A 1 309 ? -2.192 -6.697 34.307 1.00 21.04 1073 LEU A C 1
ATOM 2153 O O . LEU A 1 309 ? -1.778 -6.760 35.466 1.00 19.75 1073 LEU A O 1
ATOM 2158 N N . ILE A 1 310 ? -2.732 -7.734 33.668 1.00 24.26 1074 ILE A N 1
ATOM 2159 C CA . ILE A 1 310 ? -2.973 -9.015 34.323 1.00 24.70 1074 ILE A CA 1
ATOM 2160 C C . ILE A 1 310 ? -2.473 -10.121 33.410 1.00 25.56 1074 ILE A C 1
ATOM 2161 O O . ILE A 1 310 ? -2.957 -10.263 32.279 1.00 25.35 1074 ILE A O 1
ATOM 2166 N N . THR A 1 311 ? -1.503 -10.900 33.892 1.00 23.62 1075 THR A N 1
ATOM 2167 C CA . THR A 1 311 ? -1.015 -12.043 33.138 1.00 28.56 1075 THR A CA 1
ATOM 2168 C C . THR A 1 311 ? -2.011 -13.196 33.243 1.00 29.50 1075 THR A C 1
ATOM 2169 O O . THR A 1 311 ? -2.383 -13.618 34.347 1.00 24.60 1075 THR A O 1
ATOM 2173 N N . LYS A 1 312 ? -2.457 -13.680 32.086 1.00 30.00 1076 LYS A N 1
ATOM 2174 C CA . LYS A 1 312 ? -3.402 -14.787 32.025 1.00 30.29 1076 LYS A CA 1
ATOM 2175 C C . LYS A 1 312 ? -2.711 -16.094 32.392 1.00 30.60 1076 LYS A C 1
ATOM 2176 O O . LYS A 1 312 ? -1.515 -16.278 32.142 1.00 31.40 1076 LYS A O 1
ATOM 2182 N N . ASP A 1 313 ? -3.487 -17.014 32.975 1.00 29.66 1077 ASP A N 1
ATOM 2183 C CA . ASP A 1 313 ? -2.975 -18.332 33.367 1.00 35.93 1077 ASP A CA 1
ATOM 2184 C C . ASP A 1 313 ? -1.889 -18.179 34.432 1.00 34.30 1077 ASP A C 1
ATOM 2185 O O . ASP A 1 313 ? -0.854 -18.846 34.400 1.00 36.68 1077 ASP A O 1
ATOM 2190 N N . SER A 1 314 ? -2.116 -17.259 35.369 1.00 32.65 1078 SER A N 1
ATOM 2191 C CA . SER A 1 314 ? -1.128 -16.938 36.383 1.00 28.97 1078 SER A CA 1
ATOM 2192 C C . SER A 1 314 ? -1.841 -16.592 37.677 1.00 28.84 1078 SER A C 1
ATOM 2193 O O . SER A 1 314 ? -3.046 -16.326 37.703 1.00 27.82 1078 SER A O 1
ATOM 2196 N N . ILE A 1 315 ? -1.054 -16.558 38.753 1.00 26.09 1079 ILE A N 1
ATOM 2197 C CA . ILE A 1 315 ? -1.543 -16.188 40.073 1.00 25.86 1079 ILE A CA 1
ATOM 2198 C C . ILE A 1 315 ? -2.208 -14.815 40.087 1.00 24.22 1079 ILE A C 1
ATOM 2199 O O . ILE A 1 315 ? -3.020 -14.529 40.972 1.00 23.22 1079 ILE A O 1
ATOM 2204 N N . GLU A 1 316 ? -1.879 -13.948 39.122 1.00 26.18 1080 GLU A N 1
ATOM 2205 C CA . GLU A 1 316 ? -2.490 -12.619 39.089 1.00 26.72 1080 GLU A CA 1
ATOM 2206 C C . GLU A 1 316 ? -3.995 -12.705 38.869 1.00 28.52 1080 GLU A C 1
ATOM 2207 O O . GLU A 1 316 ? -4.745 -11.864 39.369 1.00 28.60 1080 GLU A O 1
ATOM 2213 N N . GLU A 1 317 ? -4.451 -13.717 38.125 1.00 26.57 1081 GLU A N 1
ATOM 2214 C CA . GLU A 1 317 ? -5.886 -13.947 38.000 1.00 33.98 1081 GLU A CA 1
ATOM 2215 C C . GLU A 1 317 ? -6.510 -14.281 39.352 1.00 35.02 1081 GLU A C 1
ATOM 2216 O O . GLU A 1 317 ? -7.569 -13.749 39.699 1.00 29.76 1081 GLU A O 1
ATOM 2222 N N . LYS A 1 318 ? -5.851 -15.141 40.145 1.00 29.94 1082 LYS A N 1
ATOM 2223 C CA . LYS A 1 318 ? -6.362 -15.470 41.475 1.00 28.88 1082 LYS A CA 1
ATOM 2224 C C . LYS A 1 318 ? -6.372 -14.251 42.382 1.00 33.94 1082 LYS A C 1
ATOM 2225 O O . LYS A 1 318 ? -7.299 -14.064 43.181 1.00 31.89 1082 LYS A O 1
ATOM 2231 N N . ILE A 1 319 ? -5.335 -13.418 42.291 1.00 31.18 1083 ILE A N 1
ATOM 2232 C CA . ILE A 1 319 ? -5.289 -12.219 43.122 1.00 30.39 1083 ILE A CA 1
ATOM 2233 C C . ILE A 1 319 ? -6.390 -11.239 42.720 1.00 34.43 1083 ILE A C 1
ATOM 2234 O O . ILE A 1 319 ? -7.019 -10.608 43.577 1.00 37.70 1083 ILE A O 1
ATOM 2239 N N . HIS A 1 320 ? -6.661 -11.115 41.419 1.00 35.23 1084 HIS A N 1
ATOM 2240 C CA . HIS A 1 320 ? -7.752 -10.246 40.977 1.00 39.40 1084 HIS A CA 1
ATOM 2241 C C . HIS A 1 320 ? -9.100 -10.719 41.521 1.00 40.75 1084 HIS A C 1
ATOM 2242 O O . HIS A 1 320 ? -9.931 -9.902 41.932 1.00 38.13 1084 HIS A O 1
ATOM 2249 N N . GLN A 1 321 ? -9.330 -12.040 41.536 1.00 39.95 1085 GLN A N 1
ATOM 2250 C CA . GLN A 1 321 ? -10.613 -12.580 41.991 1.00 42.87 1085 GLN A CA 1
ATOM 2251 C C . GLN A 1 321 ? -10.822 -12.365 43.481 1.00 40.53 1085 GLN A C 1
ATOM 2252 O O . GLN A 1 321 ? -11.934 -12.050 43.917 1.00 43.34 1085 GLN A O 1
ATOM 2258 N N . LEU A 1 322 ? -9.774 -12.561 44.280 1.00 38.05 1086 LEU A N 1
ATOM 2259 C CA . LEU A 1 322 ? -9.895 -12.662 45.729 1.00 38.25 1086 LEU A CA 1
ATOM 2260 C C . LEU A 1 322 ? -9.510 -11.395 46.472 1.00 41.32 1086 LEU A C 1
ATOM 2261 O O . LEU A 1 322 ? -9.657 -11.353 47.699 1.00 41.09 1086 LEU A O 1
ATOM 2266 N N . ALA A 1 323 ? -9.014 -10.374 45.771 1.00 41.52 1087 ALA A N 1
ATOM 2267 C CA . ALA A 1 323 ? -8.587 -9.146 46.431 1.00 42.41 1087 ALA A CA 1
ATOM 2268 C C . ALA A 1 323 ? -9.738 -8.544 47.229 1.00 43.94 1087 ALA A C 1
ATOM 2269 O O . ALA A 1 323 ? -10.888 -8.537 46.782 1.00 45.61 1087 ALA A O 1
ATOM 2271 N N . LYS A 1 324 ? -9.435 -8.094 48.429 1.00 44.43 1088 LYS A N 1
ATOM 2272 C CA . LYS A 1 324 ? -10.493 -7.516 49.226 1.00 49.16 1088 LYS A CA 1
ATOM 2273 C C . LYS A 1 324 ? -10.262 -6.112 49.713 1.00 44.94 1088 LYS A C 1
ATOM 2274 O O . LYS A 1 324 ? -9.325 -5.842 50.414 1.00 45.73 1088 LYS A O 1
ATOM 2280 N N . ASN A 1 325 ? -11.289 -5.330 49.446 1.00 51.61 1089 ASN A N 1
ATOM 2281 C CA . ASN A 1 325 ? -11.282 -3.896 49.728 1.00 47.15 1089 ASN A CA 1
ATOM 2282 C C . ASN A 1 325 ? -11.423 -3.647 51.231 1.00 47.95 1089 ASN A C 1
ATOM 2283 O O . ASN A 1 325 ? -12.388 -4.106 51.850 1.00 49.84 1089 ASN A O 1
ATOM 2288 N N . LYS A 1 326 ? -10.467 -2.916 51.815 1.00 43.37 1090 LYS A N 1
ATOM 2289 C CA . LYS A 1 326 ? -10.372 -2.703 53.257 1.00 46.31 1090 LYS A CA 1
ATOM 2290 C C . LYS A 1 326 ? -9.559 -1.443 53.544 1.00 50.41 1090 LYS A C 1
ATOM 2291 O O . LYS A 1 326 ? -8.772 -0.989 52.708 1.00 47.03 1090 LYS A O 1
ATOM 2297 N N . LEU A 1 327 ? -9.748 -0.868 54.738 1.00 58.30 1091 LEU A N 1
ATOM 2298 C CA . LEU A 1 327 ? -8.875 0.191 55.235 1.00 51.14 1091 LEU A CA 1
ATOM 2299 C C . LEU A 1 327 ? -7.878 -0.371 56.243 1.00 54.60 1091 LEU A C 1
ATOM 2300 O O . LEU A 1 327 ? -8.202 -1.273 57.019 1.00 52.72 1091 LEU A O 1
ATOM 2305 N N . ALA A 1 328 ? -6.668 0.186 56.235 1.00 57.09 1092 ALA A N 1
ATOM 2306 C CA . ALA A 1 328 ? -5.587 -0.243 57.107 1.00 56.53 1092 ALA A CA 1
ATOM 2307 C C . ALA A 1 328 ? -5.772 0.285 58.526 1.00 57.69 1092 ALA A C 1
ATOM 2308 O O . ALA A 1 328 ? -6.442 1.294 58.767 1.00 57.93 1092 ALA A O 1
ATOM 2310 N N . LEU A 1 329 ? -5.149 -0.417 59.475 1.00 52.49 1093 LEU A N 1
ATOM 2311 C CA . LEU A 1 329 ? -5.187 -0.016 60.873 1.00 47.50 1093 LEU A CA 1
ATOM 2312 C C . LEU A 1 329 ? -4.049 0.920 61.250 1.00 53.62 1093 LEU A C 1
ATOM 2313 O O . LEU A 1 329 ? -4.199 1.723 62.180 1.00 60.92 1093 LEU A O 1
ATOM 2318 N N . ASP A 1 330 ? -2.912 0.834 60.559 1.00 55.07 1094 ASP A N 1
ATOM 2319 C CA . ASP A 1 330 ? -1.793 1.740 60.779 1.00 61.66 1094 ASP A CA 1
ATOM 2320 C C . ASP A 1 330 ? -1.916 3.030 59.968 1.00 62.01 1094 ASP A C 1
ATOM 2321 O O . ASP A 1 330 ? -0.914 3.736 59.789 1.00 59.61 1094 ASP A O 1
ATOM 2326 N N . SER A 1 331 ? -3.123 3.343 59.475 1.00 62.34 1095 SER A N 1
ATOM 2327 C CA . SER A 1 331 ? -3.352 4.576 58.723 1.00 61.71 1095 SER A CA 1
ATOM 2328 C C . SER A 1 331 ? -2.904 5.805 59.497 1.00 64.21 1095 SER A C 1
ATOM 2329 O O . SER A 1 331 ? -2.534 6.820 58.894 1.00 68.18 1095 SER A O 1
ATOM 2332 N N . TYR A 1 332 ? -2.930 5.736 60.826 1.00 62.37 1096 TYR A N 1
ATOM 2333 C CA . TYR A 1 332 ? -2.537 6.860 61.664 1.00 61.88 1096 TYR A CA 1
ATOM 2334 C C . TYR A 1 332 ? -1.024 7.054 61.739 1.00 64.51 1096 TYR A C 1
ATOM 2335 O O . TYR A 1 332 ? -0.573 7.968 62.440 1.00 66.01 1096 TYR A O 1
ATOM 2344 N N . ILE A 1 333 ? -0.233 6.232 61.042 1.00 62.64 1097 ILE A N 1
ATOM 2345 C CA . ILE A 1 333 ? 1.223 6.264 61.144 1.00 66.34 1097 ILE A CA 1
ATOM 2346 C C . ILE A 1 333 ? 1.822 6.840 59.863 1.00 71.17 1097 ILE A C 1
ATOM 2347 O O . ILE A 1 333 ? 1.252 6.723 58.771 1.00 68.71 1097 ILE A O 1
ATOM 2352 N N . SER A 1 334 ? 2.989 7.469 60.013 1.00 72.88 1098 SER A N 1
ATOM 2353 C CA . SER A 1 334 ? 3.787 7.980 58.896 1.00 75.04 1098 SER A CA 1
ATOM 2354 C C . SER A 1 334 ? 4.205 6.866 57.932 1.00 71.88 1098 SER A C 1
ATOM 2355 O O . SER A 1 334 ? 5.311 6.325 58.025 1.00 74.65 1098 SER A O 1
ATOM 2358 N N . ASP A 1 341 ? 6.268 -6.329 48.402 1.00 56.18 1105 ASP A N 1
ATOM 2359 C CA . ASP A 1 341 ? 4.948 -6.547 49.001 1.00 62.68 1105 ASP A CA 1
ATOM 2360 C C . ASP A 1 341 ? 4.740 -8.012 49.411 1.00 62.90 1105 ASP A C 1
ATOM 2361 O O . ASP A 1 341 ? 4.524 -8.875 48.555 1.00 61.33 1105 ASP A O 1
ATOM 2366 N N . VAL A 1 342 ? 4.790 -8.293 50.715 1.00 63.16 1106 VAL A N 1
ATOM 2367 C CA . VAL A 1 342 ? 4.616 -9.649 51.233 1.00 59.70 1106 VAL A CA 1
ATOM 2368 C C . VAL A 1 342 ? 3.195 -9.804 51.762 1.00 54.08 1106 VAL A C 1
ATOM 2369 O O . VAL A 1 342 ? 2.724 -8.991 52.569 1.00 49.16 1106 VAL A O 1
ATOM 2373 N N . LEU A 1 343 ? 2.497 -10.835 51.304 1.00 43.76 1107 LEU A N 1
ATOM 2374 C CA . LEU A 1 343 ? 1.150 -11.083 51.759 1.00 39.98 1107 LEU A CA 1
ATOM 2375 C C . LEU A 1 343 ? 1.222 -11.891 53.077 1.00 40.13 1107 LEU A C 1
ATOM 2376 O O . LEU A 1 343 ? 2.130 -12.619 53.305 1.00 40.49 1107 LEU A O 1
ATOM 2381 N N . GLU A 1 344 ? 0.229 -11.755 53.931 1.00 36.31 1108 GLU A N 1
ATOM 2382 C CA . GLU A 1 344 ? 0.162 -12.436 55.194 1.00 32.62 1108 GLU A CA 1
ATOM 2383 C C . GLU A 1 344 ? -0.012 -13.937 55.051 1.00 36.59 1108 GLU A C 1
ATOM 2384 O O . GLU A 1 344 ? -0.446 -14.408 54.041 1.00 30.57 1108 GLU A O 1
ATOM 2390 N N . SER A 1 345 ? 0.338 -14.659 56.095 1.00 33.06 1109 SER A N 1
ATOM 2391 C CA . SER A 1 345 ? 0.371 -16.089 56.054 1.00 30.91 1109 SER A CA 1
ATOM 2392 C C . SER A 1 345 ? -0.917 -16.795 55.690 1.00 33.15 1109 SER A C 1
ATOM 2393 O O . SER A 1 345 ? -0.874 -17.745 54.966 1.00 34.05 1109 SER A O 1
ATOM 2396 N N . LYS A 1 346 ? -2.035 -16.326 56.197 1.00 32.19 1110 LYS A N 1
ATOM 2397 C CA . LYS A 1 346 ? -3.280 -16.927 55.866 1.00 40.39 1110 LYS A CA 1
ATOM 2398 C C . LYS A 1 346 ? -3.617 -16.753 54.393 1.00 37.21 1110 LYS A C 1
ATOM 2399 O O . LYS A 1 346 ? -4.055 -17.670 53.763 1.00 36.19 1110 LYS A O 1
ATOM 2405 N N . VAL A 1 347 ? -3.383 -15.571 53.864 1.00 31.56 1111 VAL A N 1
ATOM 2406 C CA . VAL A 1 347 ? -3.637 -15.304 52.472 1.00 32.67 1111 VAL A CA 1
ATOM 2407 C C . VAL A 1 347 ? -2.727 -16.114 51.569 1.00 31.48 1111 VAL A C 1
ATOM 2408 O O . VAL A 1 347 ? -3.154 -16.649 50.592 1.00 27.93 1111 VAL A O 1
ATOM 2412 N N . SER A 1 348 ? -1.464 -16.188 51.944 1.00 25.84 1112 SER A N 1
ATOM 2413 C CA . SER A 1 348 ? -0.520 -16.939 51.160 1.00 22.65 1112 SER A CA 1
ATOM 2414 C C . SER A 1 348 ? -0.920 -18.421 51.165 1.00 26.24 1112 SER A C 1
ATOM 2415 O O . SER A 1 348 ? -0.846 -19.090 50.133 1.00 24.14 1112 SER A O 1
ATOM 2418 N N . ASP A 1 349 ? -1.337 -18.931 52.321 1.00 30.16 1113 ASP A N 1
ATOM 2419 C CA . ASP A 1 349 ? -1.792 -20.317 52.416 1.00 31.72 1113 ASP A CA 1
ATOM 2420 C C . ASP A 1 349 ? -2.989 -20.555 51.499 1.00 27.59 1113 ASP A C 1
ATOM 2421 O O . ASP A 1 349 ? -3.038 -21.552 50.774 1.00 30.45 1113 ASP A O 1
ATOM 2426 N N . MET A 1 350 ? -3.958 -19.635 51.510 1.00 31.11 1114 MET A N 1
ATOM 2427 C CA . MET A 1 350 ? -5.142 -19.784 50.665 1.00 31.29 1114 MET A CA 1
ATOM 2428 C C . MET A 1 350 ? -4.792 -19.744 49.175 1.00 36.09 1114 MET A C 1
ATOM 2429 O O . MET A 1 350 ? -5.325 -20.531 48.378 1.00 31.84 1114 MET A O 1
ATOM 2434 N N . LEU A 1 351 ? -3.913 -18.824 48.771 1.00 27.62 1115 LEU A N 1
ATOM 2435 C CA . LEU A 1 351 ? -3.512 -18.771 47.369 1.00 25.20 1115 LEU A CA 1
ATOM 2436 C C . LEU A 1 351 ? -2.769 -20.032 46.959 1.00 29.59 1115 LEU A C 1
ATOM 2437 O O . LEU A 1 351 ? -2.987 -20.560 45.860 1.00 24.92 1115 LEU A O 1
ATOM 2442 N N . GLU A 1 352 ? -1.894 -20.545 47.833 1.00 27.42 1116 GLU A N 1
ATOM 2443 C CA . GLU A 1 352 ? -1.184 -21.777 47.502 1.00 26.42 1116 GLU A CA 1
ATOM 2444 C C . GLU A 1 352 ? -2.153 -22.952 47.362 1.00 28.45 1116 GLU A C 1
ATOM 2445 O O . GLU A 1 352 ? -1.979 -23.808 46.484 1.00 27.59 1116 GLU A O 1
ATOM 2451 N N . ASP A 1 353 ? -3.153 -23.000 48.199 1.00 29.57 1117 ASP A N 1
ATOM 2452 C CA . ASP A 1 353 ? -4.112 -24.068 48.114 1.00 33.18 1117 ASP A CA 1
ATOM 2453 C C . ASP A 1 353 ? -4.876 -24.004 46.777 1.00 36.06 1117 ASP A C 1
ATOM 2454 O O . ASP A 1 353 ? -4.979 -24.983 46.106 1.00 35.66 1117 ASP A O 1
ATOM 2459 N N . ILE A 1 354 ? -5.381 -22.835 46.417 1.00 33.55 1118 ILE A N 1
ATOM 2460 C CA . ILE A 1 354 ? -6.152 -22.664 45.185 1.00 30.81 1118 ILE A CA 1
ATOM 2461 C C . ILE A 1 354 ? -5.326 -23.084 43.977 1.00 37.51 1118 ILE A C 1
ATOM 2462 O O . ILE A 1 354 ? -5.795 -23.826 43.107 1.00 35.93 1118 ILE A O 1
ATOM 2467 N N . ILE A 1 355 ? -4.075 -22.628 43.917 1.00 31.09 1119 ILE A N 1
ATOM 2468 C CA . ILE A 1 355 ? -3.188 -23.019 42.830 1.00 30.78 1119 ILE A CA 1
ATOM 2469 C C . ILE A 1 355 ? -3.018 -24.534 42.795 1.00 35.55 1119 ILE A C 1
ATOM 2470 O O . ILE A 1 355 ? -3.037 -25.152 41.723 1.00 35.42 1119 ILE A O 1
ATOM 2475 N N . TYR A 1 356 ? -2.872 -25.152 43.968 1.00 34.77 1120 TYR A N 1
ATOM 2476 C CA . TYR A 1 356 ? -2.669 -26.595 44.039 1.00 42.02 1120 TYR A CA 1
ATOM 2477 C C . TYR A 1 356 ? -3.921 -27.358 43.619 1.00 38.27 1120 TYR A C 1
ATOM 2478 O O . TYR A 1 356 ? -3.832 -28.340 42.874 1.00 45.08 1120 TYR A O 1
ATOM 2487 N N . ASP A 1 357 ? -5.094 -26.924 44.090 1.00 44.11 1121 ASP A N 1
ATOM 2488 C CA . ASP A 1 357 ? -6.335 -27.625 43.769 1.00 46.44 1121 ASP A CA 1
ATOM 2489 C C . ASP A 1 357 ? -6.657 -27.544 42.283 1.00 46.15 1121 ASP A C 1
ATOM 2490 O O . ASP A 1 357 ? -7.167 -28.509 41.702 1.00 47.86 1121 ASP A O 1
ATOM 2495 N N . GLU A 1 358 ? -6.370 -26.402 41.652 1.00 44.23 1122 GLU A N 1
ATOM 2496 C CA . GLU A 1 358 ? -6.665 -26.216 40.239 1.00 43.32 1122 GLU A CA 1
ATOM 2497 C C . GLU A 1 358 ? -5.664 -26.907 39.323 1.00 48.89 1122 GLU A C 1
ATOM 2498 O O . GLU A 1 358 ? -5.926 -26.998 38.117 1.00 54.85 1122 GLU A O 1
ATOM 2504 N N . LEU A 1 359 ? -4.617 -27.468 39.887 1.00 46.43 1123 LEU A N 1
ATOM 2505 C CA . LEU A 1 359 ? -3.699 -28.251 39.082 1.00 55.32 1123 LEU A CA 1
ATOM 2506 C C . LEU A 1 359 ? -4.075 -29.718 39.192 1.00 60.22 1123 LEU A C 1
ATOM 2507 O O . LEU A 1 359 ? -4.381 -30.349 38.200 1.00 64.06 1123 LEU A O 1
ATOM 2512 N N . GLU A 1 360 ? -4.045 -30.242 40.416 1.00 60.81 1124 GLU A N 1
ATOM 2513 C CA . GLU A 1 360 ? -4.330 -31.639 40.716 1.00 64.89 1124 GLU A CA 1
ATOM 2514 C C . GLU A 1 360 ? -5.500 -31.787 41.683 1.00 60.78 1124 GLU A C 1
ATOM 2515 O O . GLU A 1 360 ? -6.635 -32.006 41.255 1.00 67.18 1124 GLU A O 1
ATOM 2521 N N . HIS B 1 45 ? 1.079 50.771 12.474 1.00 65.52 809 HIS B N 1
ATOM 2522 C CA . HIS B 1 45 ? 1.289 49.481 13.130 1.00 62.10 809 HIS B CA 1
ATOM 2523 C C . HIS B 1 45 ? 0.071 49.076 13.968 1.00 51.20 809 HIS B C 1
ATOM 2524 O O . HIS B 1 45 ? -0.379 49.832 14.829 1.00 51.80 809 HIS B O 1
ATOM 2531 N N . LEU B 1 46 ? -0.465 47.874 13.711 1.00 48.67 810 LEU B N 1
ATOM 2532 C CA . LEU B 1 46 ? -1.586 47.383 14.502 1.00 38.73 810 LEU B CA 1
ATOM 2533 C C . LEU B 1 46 ? -1.089 46.682 15.761 1.00 37.22 810 LEU B C 1
ATOM 2534 O O . LEU B 1 46 ? -0.004 46.090 15.763 1.00 36.39 810 LEU B O 1
ATOM 2539 N N . PRO B 1 47 ? -1.873 46.699 16.844 1.00 30.36 811 PRO B N 1
ATOM 2540 C CA . PRO B 1 47 ? -1.544 45.827 17.969 1.00 27.56 811 PRO B CA 1
ATOM 2541 C C . PRO B 1 47 ? -1.536 44.382 17.515 1.00 26.63 811 PRO B C 1
ATOM 2542 O O . PRO B 1 47 ? -2.180 44.018 16.524 1.00 26.85 811 PRO B O 1
ATOM 2546 N N . PRO B 1 48 ? -0.791 43.531 18.206 1.00 30.99 812 PRO B N 1
ATOM 2547 C CA . PRO B 1 48 ? -0.709 42.131 17.774 1.00 30.74 812 PRO B CA 1
ATOM 2548 C C . PRO B 1 48 ? -2.043 41.410 17.924 1.00 33.55 812 PRO B C 1
ATOM 2549 O O . PRO B 1 48 ? -2.911 41.783 18.719 1.00 28.89 812 PRO B O 1
ATOM 2553 N N . LYS B 1 49 ? -2.210 40.369 17.118 1.00 29.65 813 LYS B N 1
ATOM 2554 C CA . LYS B 1 49 ? -3.304 39.438 17.316 1.00 26.03 813 LYS B CA 1
ATOM 2555 C C . LYS B 1 49 ? -2.745 38.111 17.816 1.00 29.53 813 LYS B C 1
ATOM 2556 O O . LYS B 1 49 ? -1.572 37.783 17.584 1.00 21.30 813 LYS B O 1
ATOM 2562 N N . HIS B 1 50 ? -3.590 37.360 18.523 1.00 24.05 814 HIS B N 1
ATOM 2563 C CA . HIS B 1 50 ? -3.235 36.046 19.051 1.00 25.29 814 HIS B CA 1
ATOM 2564 C C . HIS B 1 50 ? -4.346 35.055 18.728 1.00 24.89 814 HIS B C 1
ATOM 2565 O O . HIS B 1 50 ? -5.503 35.273 19.104 1.00 21.03 814 HIS B O 1
ATOM 2572 N N . THR B 1 51 ? -3.998 33.962 18.057 1.00 21.18 815 THR B N 1
ATOM 2573 C CA . THR B 1 51 ? -4.954 32.907 17.746 1.00 24.49 815 THR B CA 1
ATOM 2574 C C . THR B 1 51 ? -4.793 31.760 18.730 1.00 25.05 815 THR B C 1
ATOM 2575 O O . THR B 1 51 ? -3.671 31.403 19.107 1.00 25.90 815 THR B O 1
ATOM 2579 N N . HIS B 1 52 ? -5.920 31.176 19.124 1.00 19.81 816 HIS B N 1
ATOM 2580 C CA . HIS B 1 52 ? -5.965 30.097 20.097 1.00 23.04 816 HIS B CA 1
ATOM 2581 C C . HIS B 1 52 ? -6.913 29.035 19.572 1.00 22.88 816 HIS B C 1
ATOM 2582 O O . HIS B 1 52 ? -7.781 29.308 18.741 1.00 18.56 816 HIS B O 1
ATOM 2589 N N . ILE B 1 53 ? -6.719 27.809 20.045 1.00 19.86 817 ILE B N 1
ATOM 2590 C CA . ILE B 1 53 ? -7.652 26.715 19.813 1.00 21.25 817 ILE B CA 1
ATOM 2591 C C . ILE B 1 53 ? -8.195 26.284 21.166 1.00 25.64 817 ILE B C 1
ATOM 2592 O O . ILE B 1 53 ? -7.428 26.118 22.123 1.00 23.02 817 ILE B O 1
ATOM 2597 N N . GLN B 1 54 ? -9.512 26.122 21.251 1.00 21.01 818 GLN B N 1
ATOM 2598 C CA . GLN B 1 54 ? -10.171 25.638 22.454 1.00 20.82 818 GLN B CA 1
ATOM 2599 C C . GLN B 1 54 ? -10.819 24.312 22.117 1.00 22.90 818 GLN B C 1
ATOM 2600 O O . GLN B 1 54 ? -11.721 24.263 21.279 1.00 22.23 818 GLN B O 1
ATOM 2606 N N . TYR B 1 55 ? -10.348 23.232 22.743 1.00 21.35 819 TYR B N 1
ATOM 2607 C CA . TYR B 1 55 ? -10.946 21.923 22.498 1.00 21.36 819 TYR B CA 1
ATOM 2608 C C . TYR B 1 55 ? -12.226 21.753 23.306 1.00 22.13 819 TYR B C 1
ATOM 2609 O O . TYR B 1 55 ? -12.345 22.262 24.422 1.00 22.61 819 TYR B O 1
ATOM 2618 N N . CYS B 1 56 ? -13.204 21.079 22.698 1.00 23.57 820 CYS B N 1
ATOM 2619 C CA . CYS B 1 56 ? -14.529 20.862 23.259 1.00 24.15 820 CYS B CA 1
ATOM 2620 C C . CYS B 1 56 ? -14.823 19.373 23.187 1.00 25.42 820 CYS B C 1
ATOM 2621 O O . CYS B 1 56 ? -14.323 18.685 22.298 1.00 22.19 820 CYS B O 1
ATOM 2624 N N . GLU B 1 57 ? -15.627 18.870 24.117 1.00 23.36 821 GLU B N 1
ATOM 2625 C CA . GLU B 1 57 ? -15.972 17.458 24.081 1.00 32.24 821 GLU B CA 1
ATOM 2626 C C . GLU B 1 57 ? -17.322 17.273 23.399 1.00 25.87 821 GLU B C 1
ATOM 2627 O O . GLU B 1 57 ? -18.162 18.177 23.394 1.00 28.77 821 GLU B O 1
ATOM 2633 N N . LEU B 1 58 ? -17.501 16.112 22.772 1.00 21.75 822 LEU B N 1
ATOM 2634 C CA . LEU B 1 58 ? -18.843 15.667 22.430 1.00 25.56 822 LEU B CA 1
ATOM 2635 C C . LEU B 1 58 ? -19.561 15.286 23.714 1.00 31.42 822 LEU B C 1
ATOM 2636 O O . LEU B 1 58 ? -19.061 14.453 24.474 1.00 26.56 822 LEU B O 1
ATOM 2641 N N . ASN B 1 59 ? -20.727 15.878 23.969 1.00 25.16 823 ASN B N 1
ATOM 2642 C CA . ASN B 1 59 ? -21.473 15.418 25.130 1.00 26.59 823 ASN B CA 1
ATOM 2643 C C . ASN B 1 59 ? -22.141 14.083 24.794 1.00 28.51 823 ASN B C 1
ATOM 2644 O O . ASN B 1 59 ? -21.987 13.549 23.693 1.00 24.13 823 ASN B O 1
ATOM 2649 N N . ALA B 1 60 ? -22.890 13.525 25.748 1.00 24.96 824 ALA B N 1
ATOM 2650 C CA . ALA B 1 60 ? -23.420 12.175 25.559 1.00 29.71 824 ALA B CA 1
ATOM 2651 C C . ALA B 1 60 ? -24.402 12.127 24.397 1.00 26.94 824 ALA B C 1
ATOM 2652 O O . ALA B 1 60 ? -24.375 11.196 23.583 1.00 25.97 824 ALA B O 1
ATOM 2654 N N . ILE B 1 61 ? -25.264 13.135 24.296 1.00 27.05 825 ILE B N 1
ATOM 2655 C CA . ILE B 1 61 ? -26.218 13.221 23.193 1.00 26.33 825 ILE B CA 1
ATOM 2656 C C . ILE B 1 61 ? -25.488 13.283 21.849 1.00 25.44 825 ILE B C 1
ATOM 2657 O O . ILE B 1 61 ? -25.807 12.538 20.912 1.00 22.91 825 ILE B O 1
ATOM 2662 N N . GLN B 1 62 ? -24.493 14.171 21.740 1.00 21.90 826 GLN B N 1
ATOM 2663 C CA . GLN B 1 62 ? -23.726 14.284 20.501 1.00 21.38 826 GLN B CA 1
ATOM 2664 C C . GLN B 1 62 ? -22.986 12.998 20.177 1.00 22.41 826 GLN B C 1
ATOM 2665 O O . GLN B 1 62 ? -22.811 12.656 19.003 1.00 23.51 826 GLN B O 1
ATOM 2671 N N . LYS B 1 63 ? -22.448 12.332 21.198 1.00 26.24 827 LYS B N 1
ATOM 2672 C CA . LYS B 1 63 ? -21.710 11.100 20.955 1.00 26.74 827 LYS B CA 1
ATOM 2673 C C . LYS B 1 63 ? -22.627 10.020 20.384 1.00 24.50 827 LYS B C 1
ATOM 2674 O O . LYS B 1 63 ? -22.231 9.277 19.476 1.00 25.09 827 LYS B O 1
ATOM 2680 N N . LYS B 1 64 ? -23.855 9.968 20.864 1.00 23.50 828 LYS B N 1
ATOM 2681 C CA . LYS B 1 64 ? -24.793 8.997 20.348 1.00 29.61 828 LYS B CA 1
ATOM 2682 C C . LYS B 1 64 ? -25.061 9.307 18.850 1.00 26.17 828 LYS B C 1
ATOM 2683 O O . LYS B 1 64 ? -25.049 8.411 18.006 1.00 20.46 828 LYS B O 1
ATOM 2689 N N . ILE B 1 65 ? -25.305 10.570 18.519 1.00 23.99 829 ILE B N 1
ATOM 2690 C CA . ILE B 1 65 ? -25.552 10.966 17.136 1.00 19.29 829 ILE B CA 1
ATOM 2691 C C . ILE B 1 65 ? -24.313 10.708 16.284 1.00 21.38 829 ILE B C 1
ATOM 2692 O O . ILE B 1 65 ? -24.393 10.157 15.177 1.00 22.25 829 ILE B O 1
ATOM 2697 N N . TYR B 1 66 ? -23.143 11.108 16.791 1.00 21.39 830 TYR B N 1
ATOM 2698 C CA . TYR B 1 66 ? -21.906 10.923 16.043 1.00 18.93 830 TYR B CA 1
ATOM 2699 C C . TYR B 1 66 ? -21.673 9.445 15.757 1.00 24.26 830 TYR B C 1
ATOM 2700 O O . TYR B 1 66 ? -21.378 9.054 14.618 1.00 21.71 830 TYR B O 1
ATOM 2709 N N . ASP B 1 67 ? -21.849 8.605 16.783 1.00 21.15 831 ASP B N 1
ATOM 2710 C CA . ASP B 1 67 ? -21.647 7.167 16.618 1.00 27.14 831 ASP B CA 1
ATOM 2711 C C . ASP B 1 67 ? -22.614 6.575 15.591 1.00 25.09 831 ASP B C 1
ATOM 2712 O O . ASP B 1 67 ? -22.228 5.698 14.804 1.00 25.39 831 ASP B O 1
ATOM 2717 N N . LYS B 1 68 ? -23.873 7.034 15.584 1.00 24.81 832 LYS B N 1
ATOM 2718 C CA . LYS B 1 68 ? -24.829 6.559 14.582 1.00 28.64 832 LYS B CA 1
ATOM 2719 C C . LYS B 1 68 ? -24.370 6.900 13.164 1.00 28.02 832 LYS B C 1
ATOM 2720 O O . LYS B 1 68 ? -24.471 6.065 12.253 1.00 24.52 832 LYS B O 1
ATOM 2726 N N . GLU B 1 69 ? -23.882 8.125 12.952 1.00 23.21 833 GLU B N 1
ATOM 2727 C CA . GLU B 1 69 ? -23.373 8.502 11.636 1.00 21.61 833 GLU B CA 1
ATOM 2728 C C . GLU B 1 69 ? -22.120 7.708 11.276 1.00 23.29 833 GLU B C 1
ATOM 2729 O O . GLU B 1 69 ? -21.911 7.359 10.105 1.00 22.93 833 GLU B O 1
ATOM 2735 N N . ILE B 1 70 ? -21.254 7.443 12.259 1.00 22.53 834 ILE B N 1
ATOM 2736 C CA . ILE B 1 70 ? -20.042 6.675 11.978 1.00 20.99 834 ILE B CA 1
ATOM 2737 C C . ILE B 1 70 ? -20.386 5.265 11.509 1.00 21.94 834 ILE B C 1
ATOM 2738 O O . ILE B 1 70 ? -19.686 4.692 10.663 1.00 23.95 834 ILE B O 1
ATOM 2743 N N . GLN B 1 71 ? -21.463 4.706 12.048 1.00 22.73 835 GLN B N 1
ATOM 2744 C CA . GLN B 1 71 ? -21.871 3.366 11.655 1.00 28.46 835 GLN B CA 1
ATOM 2745 C C . GLN B 1 71 ? -22.274 3.362 10.171 1.00 26.90 835 GLN B C 1
ATOM 2746 O O . GLN B 1 71 ? -21.920 2.437 9.441 1.00 26.90 835 GLN B O 1
ATOM 2752 N N . ILE B 1 72 ? -22.997 4.391 9.719 1.00 28.03 836 ILE B N 1
ATOM 2753 C CA . ILE B 1 72 ? -23.336 4.483 8.300 1.00 25.74 836 ILE B CA 1
ATOM 2754 C C . ILE B 1 72 ? -22.069 4.640 7.462 1.00 23.96 836 ILE B C 1
ATOM 2755 O O . ILE B 1 72 ? -21.941 4.040 6.390 1.00 23.18 836 ILE B O 1
ATOM 2760 N N . VAL B 1 73 ? -21.105 5.436 7.936 1.00 20.31 837 VAL B N 1
ATOM 2761 C CA . VAL B 1 73 ? -19.830 5.555 7.223 1.00 21.48 837 VAL B CA 1
ATOM 2762 C C . VAL B 1 73 ? -19.167 4.181 7.072 1.00 26.57 837 VAL B C 1
ATOM 2763 O O . VAL B 1 73 ? -18.668 3.830 5.994 1.00 24.64 837 VAL B O 1
ATOM 2767 N N . LEU B 1 74 ? -19.185 3.376 8.127 1.00 23.61 838 LEU B N 1
ATOM 2768 C CA . LEU B 1 74 ? -18.592 2.050 8.019 1.00 27.79 838 LEU B CA 1
ATOM 2769 C C . LEU B 1 74 ? -19.376 1.234 6.974 1.00 25.01 838 LEU B C 1
ATOM 2770 O O . LEU B 1 74 ? -18.769 0.600 6.126 1.00 33.55 838 LEU B O 1
ATOM 2775 N N . GLU B 1 75 ? -20.713 1.228 7.024 1.00 24.93 839 GLU B N 1
ATOM 2776 C CA . GLU B 1 75 ? -21.462 0.468 6.029 1.00 26.34 839 GLU B CA 1
ATOM 2777 C C . GLU B 1 75 ? -21.217 1.014 4.633 1.00 30.20 839 GLU B C 1
ATOM 2778 O O . GLU B 1 75 ? -21.050 0.247 3.674 1.00 29.35 839 GLU B O 1
ATOM 2784 N N . HIS B 1 76 ? -21.182 2.342 4.503 1.00 24.81 840 HIS B N 1
ATOM 2785 C CA . HIS B 1 76 ? -20.974 2.957 3.199 1.00 24.14 840 HIS B CA 1
ATOM 2786 C C . HIS B 1 76 ? -19.633 2.535 2.614 1.00 25.89 840 HIS B C 1
ATOM 2787 O O . HIS B 1 76 ? -19.551 2.114 1.451 1.00 24.54 840 HIS B O 1
ATOM 2794 N N . LYS B 1 77 ? -18.570 2.622 3.420 1.00 22.94 841 LYS B N 1
ATOM 2795 C CA . LYS B 1 77 ? -17.240 2.298 2.923 1.00 25.35 841 LYS B CA 1
ATOM 2796 C C . LYS B 1 77 ? -17.107 0.812 2.620 1.00 30.02 841 LYS B C 1
ATOM 2797 O O . LYS B 1 77 ? -16.447 0.432 1.649 1.00 28.74 841 LYS B O 1
ATOM 2803 N N . ARG B 1 78 ? -17.722 -0.048 3.437 1.00 30.37 842 ARG B N 1
ATOM 2804 C CA . ARG B 1 78 ? -17.641 -1.478 3.145 1.00 31.00 842 ARG B CA 1
ATOM 2805 C C . ARG B 1 78 ? -18.375 -1.824 1.853 1.00 33.31 842 ARG B C 1
ATOM 2806 O O . ARG B 1 78 ? -17.952 -2.731 1.128 1.00 35.30 842 ARG B O 1
ATOM 2814 N N . MET B 1 79 ? -19.425 -1.082 1.535 1.00 30.51 843 MET B N 1
ATOM 2815 C CA . MET B 1 79 ? -20.130 -1.331 0.290 1.00 27.80 843 MET B CA 1
ATOM 2816 C C . MET B 1 79 ? -19.262 -0.867 -0.893 1.00 33.39 843 MET B C 1
ATOM 2817 O O . MET B 1 79 ? -19.038 -1.601 -1.839 1.00 34.87 843 MET B O 1
ATOM 2822 N N . ILE B 1 80 ? -18.791 0.371 -0.822 1.00 32.13 844 ILE B N 1
ATOM 2823 C CA . ILE B 1 80 ? -17.995 1.023 -1.836 1.00 29.79 844 ILE B CA 1
ATOM 2824 C C . ILE B 1 80 ? -16.697 0.292 -2.122 1.00 37.68 844 ILE B C 1
ATOM 2825 O O . ILE B 1 80 ? -16.288 0.145 -3.241 1.00 38.25 844 ILE B O 1
ATOM 2830 N N . LYS B 1 81 ? -16.044 -0.122 -1.075 1.00 35.04 845 LYS B N 1
ATOM 2831 C CA . LYS B 1 81 ? -14.771 -0.770 -1.169 1.00 46.05 845 LYS B CA 1
ATOM 2832 C C . LYS B 1 81 ? -14.775 -2.253 -1.455 1.00 46.15 845 LYS B C 1
ATOM 2833 O O . LYS B 1 81 ? -14.085 -2.688 -2.338 1.00 45.62 845 LYS B O 1
ATOM 2839 N N . ASP B 1 82 ? -15.532 -3.009 -0.691 1.00 40.64 846 ASP B N 1
ATOM 2840 C CA . ASP B 1 82 ? -15.523 -4.437 -0.827 1.00 46.19 846 ASP B CA 1
ATOM 2841 C C . ASP B 1 82 ? -16.775 -5.042 -1.380 1.00 40.93 846 ASP B C 1
ATOM 2842 O O . ASP B 1 82 ? -16.852 -6.221 -1.474 1.00 35.12 846 ASP B O 1
ATOM 2847 N N . GLY B 1 83 ? -17.746 -4.223 -1.728 1.00 31.35 847 GLY B N 1
ATOM 2848 C CA . GLY B 1 83 ? -18.978 -4.715 -2.239 1.00 29.90 847 GLY B CA 1
ATOM 2849 C C . GLY B 1 83 ? -19.829 -5.425 -1.219 1.00 36.12 847 GLY B C 1
ATOM 2850 O O . GLY B 1 83 ? -20.669 -6.171 -1.579 1.00 41.66 847 GLY B O 1
ATOM 2851 N N . GLU B 1 84 ? -19.586 -5.145 0.055 1.00 35.06 848 GLU B N 1
ATOM 2852 C CA . GLU B 1 84 ? -20.349 -5.753 1.131 1.00 36.36 848 GLU B CA 1
ATOM 2853 C C . GLU B 1 84 ? -21.520 -4.833 1.487 1.00 34.81 848 GLU B C 1
ATOM 2854 O O . GLU B 1 84 ? -21.390 -3.611 1.474 1.00 31.91 848 GLU B O 1
ATOM 2860 N N . LEU B 1 85 ? -22.664 -5.428 1.798 1.00 34.03 849 LEU B N 1
ATOM 2861 C CA . LEU B 1 85 ? -23.852 -4.680 2.146 1.00 31.59 849 LEU B CA 1
ATOM 2862 C C . LEU B 1 85 ? -24.405 -5.007 3.501 1.00 36.19 849 LEU B C 1
ATOM 2863 O O . LEU B 1 85 ? -24.133 -6.043 4.066 1.00 36.98 849 LEU B O 1
ATOM 2868 N N . PRO B 1 86 ? -25.169 -4.061 4.037 1.00 30.96 850 PRO B N 1
ATOM 2869 C CA . PRO B 1 86 ? -25.750 -4.292 5.339 1.00 31.74 850 PRO B CA 1
ATOM 2870 C C . PRO B 1 86 ? -26.841 -5.383 5.122 1.00 35.38 850 PRO B C 1
ATOM 2871 O O . PRO B 1 86 ? -27.366 -5.556 4.019 1.00 32.88 850 PRO B O 1
ATOM 2875 N N . LYS B 1 87 ? -27.172 -6.100 6.188 1.00 32.94 851 LYS B N 1
ATOM 2876 C CA . LYS B 1 87 ? -28.161 -7.130 6.220 1.00 42.29 851 LYS B CA 1
ATOM 2877 C C . LYS B 1 87 ? -29.566 -6.656 5.982 1.00 42.42 851 LYS B C 1
ATOM 2878 O O . LYS B 1 87 ? -30.321 -7.290 5.285 1.00 42.97 851 LYS B O 1
ATOM 2884 N N . ASP B 1 88 ? -29.908 -5.567 6.632 1.00 45.46 852 ASP B N 1
ATOM 2885 C CA . ASP B 1 88 ? -31.268 -5.044 6.588 1.00 45.61 852 ASP B CA 1
ATOM 2886 C C . ASP B 1 88 ? -31.670 -4.184 5.379 1.00 51.32 852 ASP B C 1
ATOM 2887 O O . ASP B 1 88 ? -30.877 -3.438 4.820 1.00 45.57 852 ASP B O 1
ATOM 2892 N N . ALA B 1 89 ? -32.928 -4.294 4.991 1.00 46.67 853 ALA B N 1
ATOM 2893 C CA . ALA B 1 89 ? -33.424 -3.503 3.900 1.00 44.79 853 ALA B CA 1
ATOM 2894 C C . ALA B 1 89 ? -33.445 -2.016 4.251 1.00 49.39 853 ALA B C 1
ATOM 2895 O O . ALA B 1 89 ? -33.189 -1.191 3.420 1.00 43.37 853 ALA B O 1
ATOM 2897 N N . LYS B 1 90 ? -33.766 -1.682 5.486 1.00 45.15 854 LYS B N 1
ATOM 2898 C CA . LYS B 1 90 ? -33.813 -0.266 5.838 1.00 45.14 854 LYS B CA 1
ATOM 2899 C C . LYS B 1 90 ? -32.423 0.359 5.774 1.00 45.68 854 LYS B C 1
ATOM 2900 O O . LYS B 1 90 ? -32.275 1.513 5.352 1.00 37.59 854 LYS B O 1
ATOM 2906 N N . GLU B 1 91 ? -31.391 -0.390 6.181 1.00 41.17 855 GLU B N 1
ATOM 2907 C CA . GLU B 1 91 ? -30.027 0.127 6.107 1.00 42.79 855 GLU B CA 1
ATOM 2908 C C . GLU B 1 91 ? -29.539 0.207 4.667 1.00 41.79 855 GLU B C 1
ATOM 2909 O O . GLU B 1 91 ? -28.800 1.133 4.309 1.00 34.43 855 GLU B O 1
ATOM 2915 N N . LYS B 1 92 ? -29.939 -0.752 3.826 1.00 37.10 856 LYS B N 1
ATOM 2916 C CA . LYS B 1 92 ? -29.536 -0.707 2.424 1.00 37.99 856 LYS B CA 1
ATOM 2917 C C . LYS B 1 92 ? -30.235 0.424 1.673 1.00 40.74 856 LYS B C 1
ATOM 2918 O O . LYS B 1 92 ? -29.689 0.945 0.691 1.00 42.74 856 LYS B O 1
ATOM 2924 N N . SER B 1 93 ? -31.432 0.826 2.116 1.00 41.17 857 SER B N 1
ATOM 2925 C CA . SER B 1 93 ? -32.104 1.969 1.501 1.00 37.41 857 SER B CA 1
ATOM 2926 C C . SER B 1 93 ? -31.560 3.294 2.022 1.00 35.30 857 SER B C 1
ATOM 2927 O O . SER B 1 93 ? -31.491 4.274 1.269 1.00 32.33 857 SER B O 1
ATOM 2930 N N . LYS B 1 94 ? -31.175 3.347 3.299 1.00 33.22 858 LYS B N 1
ATOM 2931 C CA . LYS B 1 94 ? -30.458 4.515 3.794 1.00 32.21 858 LYS B CA 1
ATOM 2932 C C . LYS B 1 94 ? -29.205 4.783 2.962 1.00 30.51 858 LYS B C 1
ATOM 2933 O O . LYS B 1 94 ? -28.868 5.941 2.683 1.00 30.35 858 LYS B O 1
ATOM 2939 N N . LEU B 1 95 ? -28.509 3.726 2.536 1.00 26.22 859 LEU B N 1
ATOM 2940 C CA . LEU B 1 95 ? -27.283 3.905 1.763 1.00 27.84 859 LEU B CA 1
ATOM 2941 C C . LEU B 1 95 ? -27.545 4.470 0.369 1.00 28.94 859 LEU B C 1
ATOM 2942 O O . LEU B 1 95 ? -26.643 5.081 -0.219 1.00 26.73 859 LEU B O 1
ATOM 2947 N N . GLN B 1 96 ? -28.753 4.282 -0.164 1.00 23.04 860 GLN B N 1
ATOM 2948 C CA . GLN B 1 96 ? -29.075 4.773 -1.500 1.00 24.66 860 GLN B CA 1
ATOM 2949 C C . GLN B 1 96 ? -29.000 6.295 -1.588 1.00 25.88 860 GLN B C 1
ATOM 2950 O O . GLN B 1 96 ? -28.641 6.838 -2.640 1.00 25.51 860 GLN B O 1
ATOM 2956 N N . SER B 1 97 ? -29.351 7.002 -0.512 1.00 24.04 861 SER B N 1
ATOM 2957 C CA . SER B 1 97 ? -29.248 8.455 -0.472 1.00 22.15 861 SER B CA 1
ATOM 2958 C C . SER B 1 97 ? -27.998 8.946 0.263 1.00 25.54 861 SER B C 1
ATOM 2959 O O . SER B 1 97 ? -27.861 10.152 0.495 1.00 23.32 861 SER B O 1
ATOM 2962 N N . SER B 1 98 ? -27.082 8.052 0.619 1.00 24.02 862 SER B N 1
ATOM 2963 C CA . SER B 1 98 ? -25.858 8.418 1.322 1.00 26.55 862 SER B CA 1
ATOM 2964 C C . SER B 1 98 ? -24.711 8.620 0.338 1.00 28.09 862 SER B C 1
ATOM 2965 O O . SER B 1 98 ? -24.605 7.910 -0.669 1.00 26.64 862 SER B O 1
ATOM 2968 N N . SER B 1 99 ? -23.845 9.584 0.648 1.00 22.41 863 SER B N 1
ATOM 2969 C CA . SER B 1 99 ? -22.616 9.812 -0.099 1.00 19.75 863 SER B CA 1
ATOM 2970 C C . SER B 1 99 ? -21.543 10.267 0.880 1.00 20.02 863 SER B C 1
ATOM 2971 O O . SER B 1 99 ? -21.842 10.679 1.999 1.00 21.26 863 SER B O 1
ATOM 2974 N N . SER B 1 100 ? -20.284 10.213 0.445 1.00 17.25 864 SER B N 1
ATOM 2975 C CA . SER B 1 100 ? -19.223 10.799 1.253 1.00 21.40 864 SER B CA 1
ATOM 2976 C C . SER B 1 100 ? -19.554 12.248 1.615 1.00 18.91 864 SER B C 1
ATOM 2977 O O . SER B 1 100 ? -19.264 12.700 2.727 1.00 18.63 864 SER B O 1
ATOM 2980 N N . LYS B 1 101 ? -20.213 12.972 0.706 1.00 16.37 865 LYS B N 1
ATOM 2981 C CA . LYS B 1 101 ? -20.451 14.395 0.933 1.00 20.98 865 LYS B CA 1
ATOM 2982 C C . LYS B 1 101 ? -21.448 14.630 2.067 1.00 18.76 865 LYS B C 1
ATOM 2983 O O . LYS B 1 101 ? -21.190 15.438 2.970 1.00 19.27 865 LYS B O 1
ATOM 2989 N N . ASN B 1 102 ? -22.598 13.949 2.048 1.00 18.92 866 ASN B N 1
ATOM 2990 C CA . ASN B 1 102 ? -23.567 14.224 3.103 1.00 23.95 866 ASN B CA 1
ATOM 2991 C C . ASN B 1 102 ? -23.271 13.444 4.380 1.00 21.38 866 ASN B C 1
ATOM 2992 O O . ASN B 1 102 ? -23.759 13.827 5.446 1.00 19.62 866 ASN B O 1
ATOM 2997 N N . LEU B 1 103 ? -22.456 12.391 4.316 1.00 20.75 867 LEU B N 1
ATOM 2998 C CA . LEU B 1 103 ? -22.002 11.755 5.556 1.00 19.83 867 LEU B CA 1
ATOM 2999 C C . LEU B 1 103 ? -21.002 12.644 6.293 1.00 17.21 867 LEU B C 1
ATOM 3000 O O . LEU B 1 103 ? -21.073 12.792 7.519 1.00 16.80 867 LEU B O 1
ATOM 3005 N N . ILE B 1 104 ? -20.039 13.217 5.565 1.00 18.81 868 ILE B N 1
ATOM 3006 C CA . ILE B 1 104 ? -19.094 14.150 6.176 1.00 20.32 868 ILE B CA 1
ATOM 3007 C C . ILE B 1 104 ? -19.831 15.378 6.713 1.00 19.93 868 ILE B C 1
ATOM 3008 O O . ILE B 1 104 ? -19.498 15.907 7.778 1.00 19.79 868 ILE B O 1
ATOM 3013 N N . MET B 1 105 ? -20.855 15.842 5.993 1.00 17.99 869 MET B N 1
ATOM 3014 C CA . MET B 1 105 ? -21.649 16.959 6.497 1.00 19.05 869 MET B CA 1
ATOM 3015 C C . MET B 1 105 ? -22.327 16.595 7.813 1.00 15.84 869 MET B C 1
ATOM 3016 O O . MET B 1 105 ? -22.338 17.393 8.756 1.00 15.27 869 MET B O 1
ATOM 3021 N N . ALA B 1 106 ? -22.884 15.383 7.897 1.00 15.77 870 ALA B N 1
ATOM 3022 C CA . ALA B 1 106 ? -23.559 14.953 9.123 1.00 18.65 870 ALA B CA 1
ATOM 3023 C C . ALA B 1 106 ? -22.603 14.873 10.309 1.00 14.90 870 ALA B C 1
ATOM 3024 O O . ALA B 1 106 ? -22.978 15.216 11.440 1.00 15.94 870 ALA B O 1
ATOM 3026 N N . LEU B 1 107 ? -21.382 14.372 10.092 1.00 17.36 871 LEU B N 1
ATOM 3027 C CA . LEU B 1 107 ? -20.407 14.332 11.181 1.00 18.05 871 LEU B CA 1
ATOM 3028 C C . LEU B 1 107 ? -20.050 15.743 11.642 1.00 18.17 871 LEU B C 1
ATOM 3029 O O . LEU B 1 107 ? -19.906 15.999 12.845 1.00 16.61 871 LEU B O 1
ATOM 3034 N N . ARG B 1 108 ? -19.877 16.664 10.691 1.00 17.06 872 ARG B N 1
ATOM 3035 C CA . ARG B 1 108 ? -19.603 18.050 11.056 1.00 16.31 872 ARG B CA 1
ATOM 3036 C C . ARG B 1 108 ? -20.706 18.605 11.935 1.00 16.03 872 ARG B C 1
ATOM 3037 O O . ARG B 1 108 ? -20.429 19.285 12.925 1.00 18.25 872 ARG B O 1
ATOM 3045 N N . LYS B 1 109 ? -21.967 18.324 11.590 1.00 16.21 873 LYS B N 1
ATOM 3046 C CA . LYS B 1 109 ? -23.077 18.890 12.345 1.00 14.44 873 LYS B CA 1
ATOM 3047 C C . LYS B 1 109 ? -23.198 18.248 13.717 1.00 17.20 873 LYS B C 1
ATOM 3048 O O . LYS B 1 109 ? -23.535 18.925 14.694 1.00 16.63 873 LYS B O 1
ATOM 3054 N N . ALA B 1 110 ? -22.897 16.945 13.818 1.00 15.52 874 ALA B N 1
ATOM 3055 C CA . ALA B 1 110 ? -22.911 16.287 15.123 1.00 16.91 874 ALA B CA 1
ATOM 3056 C C . ALA B 1 110 ? -21.822 16.825 16.042 1.00 17.15 874 ALA B C 1
ATOM 3057 O O . ALA B 1 110 ? -21.958 16.776 17.273 1.00 20.25 874 ALA B O 1
ATOM 3059 N N . SER B 1 111 ? -20.721 17.326 15.476 1.00 16.63 875 SER B N 1
ATOM 3060 C CA . SER B 1 111 ? -19.681 17.955 16.281 1.00 16.38 875 SER B CA 1
ATOM 3061 C C . SER B 1 111 ? -20.066 19.342 16.784 1.00 21.69 875 SER B C 1
ATOM 3062 O O . SER B 1 111 ? -19.322 19.914 17.599 1.00 19.48 875 SER B O 1
ATOM 3065 N N . LEU B 1 112 ? -21.182 19.901 16.305 1.00 16.92 876 LEU B N 1
ATOM 3066 C CA . LEU B 1 112 ? -21.603 21.262 16.651 1.00 15.99 876 LEU B CA 1
ATOM 3067 C C . LEU B 1 112 ? -22.756 21.293 17.647 1.00 15.03 876 LEU B C 1
ATOM 3068 O O . LEU B 1 112 ? -22.651 21.950 18.687 1.00 17.26 876 LEU B O 1
ATOM 3073 N N . HIS B 1 113 ? -23.863 20.607 17.341 1.00 17.48 877 HIS B N 1
ATOM 3074 C CA . HIS B 1 113 ? -25.060 20.712 18.170 1.00 16.46 877 HIS B CA 1
ATOM 3075 C C . HIS B 1 113 ? -26.063 19.602 17.870 1.00 18.18 877 HIS B C 1
ATOM 3076 O O . HIS B 1 113 ? -26.380 19.357 16.700 1.00 17.98 877 HIS B O 1
ATOM 3083 N N . PRO B 1 114 ? -26.605 18.934 18.897 1.00 16.00 878 PRO B N 1
ATOM 3084 C CA . PRO B 1 114 ? -27.639 17.913 18.650 1.00 18.04 878 PRO B CA 1
ATOM 3085 C C . PRO B 1 114 ? -28.884 18.429 17.948 1.00 17.00 878 PRO B C 1
ATOM 3086 O O . PRO B 1 114 ? -29.537 17.653 17.246 1.00 17.14 878 PRO B O 1
ATOM 3090 N N . LEU B 1 115 ? -29.274 19.691 18.147 1.00 18.20 879 LEU B N 1
ATOM 3091 C CA . LEU B 1 115 ? -30.530 20.164 17.566 1.00 19.38 879 LEU B CA 1
ATOM 3092 C C . LEU B 1 115 ? -30.430 20.445 16.075 1.00 19.33 879 LEU B C 1
ATOM 3093 O O . LEU B 1 115 ? -31.415 20.900 15.485 1.00 17.41 879 LEU B O 1
ATOM 3098 N N . LEU B 1 116 ? -29.265 20.214 15.460 1.00 17.81 880 LEU B N 1
ATOM 3099 C CA . LEU B 1 116 ? -29.143 20.150 14.009 1.00 18.29 880 LEU B CA 1
ATOM 3100 C C . LEU B 1 116 ? -29.677 18.841 13.436 1.00 18.30 880 LEU B C 1
ATOM 3101 O O . LEU B 1 116 ? -29.587 18.631 12.222 1.00 17.59 880 LEU B O 1
ATOM 3106 N N . PHE B 1 117 ? -30.229 17.970 14.278 1.00 17.62 881 PHE B N 1
ATOM 3107 C CA . PHE B 1 117 ? -30.792 16.680 13.884 1.00 17.93 881 PHE B CA 1
ATOM 3108 C C . PHE B 1 117 ? -32.195 16.579 14.457 1.00 20.31 881 PHE B C 1
ATOM 3109 O O . PHE B 1 117 ? -32.551 17.318 15.374 1.00 17.38 881 PHE B O 1
ATOM 3117 N N . ARG B 1 118 ? -32.996 15.657 13.920 1.00 19.62 882 ARG B N 1
ATOM 3118 C CA . ARG B 1 118 ? -34.319 15.369 14.474 1.00 18.31 882 ARG B CA 1
ATOM 3119 C C . ARG B 1 118 ? -34.206 14.090 15.300 1.00 21.16 882 ARG B C 1
ATOM 3120 O O . ARG B 1 118 ? -33.934 13.015 14.757 1.00 21.55 882 ARG B O 1
ATOM 3128 N N . ASN B 1 119 ? -34.381 14.214 16.614 1.00 20.60 883 ASN B N 1
ATOM 3129 C CA . ASN B 1 119 ? -34.382 13.066 17.515 1.00 20.43 883 ASN B CA 1
ATOM 3130 C C . ASN B 1 119 ? -35.502 13.247 18.522 1.00 22.16 883 ASN B C 1
ATOM 3131 O O . ASN B 1 119 ? -36.294 12.332 18.761 1.00 25.16 883 ASN B O 1
ATOM 3136 N N . ILE B 1 120 ? -35.555 14.444 19.110 1.00 22.04 884 ILE B N 1
ATOM 3137 C CA . ILE B 1 120 ? -36.576 14.765 20.101 1.00 23.55 884 ILE B CA 1
ATOM 3138 C C . ILE B 1 120 ? -37.961 14.700 19.477 1.00 23.66 884 ILE B C 1
ATOM 3139 O O . ILE B 1 120 ? -38.871 14.058 20.014 1.00 24.14 884 ILE B O 1
ATOM 3144 N N . TYR B 1 121 ? -38.149 15.368 18.331 1.00 18.88 885 TYR B N 1
ATOM 3145 C CA . TYR B 1 121 ? -39.439 15.337 17.636 1.00 19.37 885 TYR B CA 1
ATOM 3146 C C . TYR B 1 121 ? -39.528 14.045 16.828 1.00 19.56 885 TYR B C 1
ATOM 3147 O O . TYR B 1 121 ? -39.332 14.006 15.605 1.00 20.75 885 TYR B O 1
ATOM 3156 N N . ASN B 1 122 ? -39.822 12.955 17.538 1.00 19.38 886 ASN B N 1
ATOM 3157 C CA . ASN B 1 122 ? -39.869 11.635 16.926 1.00 22.84 886 ASN B CA 1
ATOM 3158 C C . ASN B 1 122 ? -41.129 11.501 16.067 1.00 20.50 886 ASN B C 1
ATOM 3159 O O . ASN B 1 122 ? -41.964 12.397 16.006 1.00 19.62 886 ASN B O 1
ATOM 3164 N N . ASP B 1 123 ? -41.282 10.343 15.416 1.00 20.88 887 ASP B N 1
ATOM 3165 C CA . ASP B 1 123 ? -42.360 10.188 14.441 1.00 23.44 887 ASP B CA 1
ATOM 3166 C C . ASP B 1 123 ? -43.741 10.272 15.088 1.00 25.46 887 ASP B C 1
ATOM 3167 O O . ASP B 1 123 ? -44.674 10.794 14.470 1.00 21.31 887 ASP B O 1
ATOM 3172 N N . LYS B 1 124 ? -43.891 9.796 16.332 1.00 23.18 888 LYS B N 1
ATOM 3173 C CA . LYS B 1 124 ? -45.178 9.933 17.020 1.00 21.95 888 LYS B CA 1
ATOM 3174 C C . LYS B 1 124 ? -45.525 11.395 17.241 1.00 22.29 888 LYS B C 1
ATOM 3175 O O . LYS B 1 124 ? -46.682 11.797 17.087 1.00 23.06 888 LYS B O 1
ATOM 3181 N N . ILE B 1 125 ? -44.529 12.210 17.590 1.00 18.32 889 ILE B N 1
ATOM 3182 C CA . ILE B 1 125 ? -44.791 13.607 17.915 1.00 17.78 889 ILE B CA 1
ATOM 3183 C C . ILE B 1 125 ? -45.092 14.413 16.656 1.00 21.24 889 ILE B C 1
ATOM 3184 O O . ILE B 1 125 ? -46.013 15.244 16.644 1.00 20.33 889 ILE B O 1
ATOM 3189 N N . ILE B 1 126 ? -44.337 14.191 15.573 1.00 22.79 890 ILE B N 1
ATOM 3190 C CA . ILE B 1 126 ? -44.640 14.957 14.364 1.00 21.09 890 ILE B CA 1
ATOM 3191 C C . ILE B 1 126 ? -45.959 14.501 13.756 1.00 20.74 890 ILE B C 1
ATOM 3192 O O . ILE B 1 126 ? -46.658 15.300 13.128 1.00 19.16 890 ILE B O 1
ATOM 3197 N N . THR B 1 127 ? -46.341 13.234 13.936 1.00 23.61 891 THR B N 1
ATOM 3198 C CA . THR B 1 127 ? -47.692 12.843 13.543 1.00 21.79 891 THR B CA 1
ATOM 3199 C C . THR B 1 127 ? -48.739 13.730 14.218 1.00 27.42 891 THR B C 1
ATOM 3200 O O . THR B 1 127 ? -49.615 14.295 13.548 1.00 28.40 891 THR B O 1
ATOM 3204 N N . LYS B 1 128 ? -48.646 13.893 15.544 1.00 22.96 892 LYS B N 1
ATOM 3205 C CA . LYS B 1 128 ? -49.600 14.736 16.256 1.00 27.21 892 LYS B CA 1
ATOM 3206 C C . LYS B 1 128 ? -49.486 16.203 15.857 1.00 29.46 892 LYS B C 1
ATOM 3207 O O . LYS B 1 128 ? -50.490 16.929 15.845 1.00 25.37 892 LYS B O 1
ATOM 3213 N N . MET B 1 129 ? -48.282 16.678 15.557 1.00 21.69 893 MET B N 1
ATOM 3214 C CA . MET B 1 129 ? -48.163 18.084 15.188 1.00 22.01 893 MET B CA 1
ATOM 3215 C C . MET B 1 129 ? -48.810 18.346 13.838 1.00 21.38 893 MET B C 1
ATOM 3216 O O . MET B 1 129 ? -49.434 19.395 13.632 1.00 22.93 893 MET B O 1
ATOM 3221 N N . SER B 1 130 ? -48.657 17.409 12.903 1.00 23.50 894 SER B N 1
ATOM 3222 C CA . SER B 1 130 ? -49.203 17.596 11.563 1.00 25.74 894 SER B CA 1
ATOM 3223 C C . SER B 1 130 ? -50.724 17.605 11.590 1.00 33.04 894 SER B C 1
ATOM 3224 O O . SER B 1 130 ? -51.358 18.237 10.742 1.00 31.58 894 SER B O 1
ATOM 3227 N N . ASP B 1 131 ? -51.327 16.932 12.569 1.00 32.44 895 ASP B N 1
ATOM 3228 C CA . ASP B 1 131 ? -52.768 17.046 12.739 1.00 30.30 895 ASP B CA 1
ATOM 3229 C C . ASP B 1 131 ? -53.144 18.354 13.411 1.00 29.36 895 ASP B C 1
ATOM 3230 O O . ASP B 1 131 ? -54.052 19.040 12.941 1.00 29.75 895 ASP B O 1
ATOM 3235 N N . ALA B 1 132 ? -52.438 18.744 14.481 1.00 28.53 896 ALA B N 1
ATOM 3236 C CA . ALA B 1 132 ? -52.807 19.958 15.211 1.00 30.94 896 ALA B CA 1
ATOM 3237 C C . ALA B 1 132 ? -52.654 21.221 14.369 1.00 33.00 896 ALA B C 1
ATOM 3238 O O . ALA B 1 132 ? -53.409 22.189 14.556 1.00 29.59 896 ALA B O 1
ATOM 3240 N N . ILE B 1 133 ? -51.681 21.248 13.452 1.00 30.65 897 ILE B N 1
ATOM 3241 C CA . ILE B 1 133 ? -51.429 22.485 12.727 1.00 30.66 897 ILE B CA 1
ATOM 3242 C C . ILE B 1 133 ? -52.537 22.767 11.724 1.00 32.34 897 ILE B C 1
ATOM 3243 O O . ILE B 1 133 ? -52.705 23.919 11.306 1.00 29.47 897 ILE B O 1
ATOM 3248 N N . LEU B 1 134 ? -53.312 21.743 11.342 1.00 29.39 898 LEU B N 1
ATOM 3249 C CA . LEU B 1 134 ? -54.420 21.935 10.410 1.00 34.15 898 LEU B CA 1
ATOM 3250 C C . LEU B 1 134 ? -55.411 23.002 10.876 1.00 40.18 898 LEU B C 1
ATOM 3251 O O . LEU B 1 134 ? -56.117 23.580 10.043 1.00 39.87 898 LEU B O 1
ATOM 3256 N N . ASP B 1 135 ? -55.493 23.278 12.180 1.00 34.18 899 ASP B N 1
ATOM 3257 C CA . ASP B 1 135 ? -56.434 24.285 12.644 1.00 39.10 899 ASP B CA 1
ATOM 3258 C C . ASP B 1 135 ? -55.921 25.702 12.451 1.00 42.48 899 ASP B C 1
ATOM 3259 O O . ASP B 1 135 ? -56.682 26.651 12.669 1.00 38.82 899 ASP B O 1
ATOM 3264 N N . GLU B 1 136 ? -54.668 25.870 12.033 1.00 33.26 900 GLU B N 1
ATOM 3265 C CA . GLU B 1 136 ? -54.171 27.199 11.715 1.00 34.06 900 GLU B CA 1
ATOM 3266 C C . GLU B 1 136 ? -54.863 27.713 10.453 1.00 35.96 900 GLU B C 1
ATOM 3267 O O . GLU B 1 136 ? -55.124 26.935 9.531 1.00 39.71 900 GLU B O 1
ATOM 3273 N N . PRO B 1 137 ? -55.188 29.009 10.391 1.00 41.63 901 PRO B N 1
ATOM 3274 C CA . PRO B 1 137 ? -55.919 29.532 9.220 1.00 39.51 901 PRO B CA 1
ATOM 3275 C C . PRO B 1 137 ? -55.267 29.193 7.887 1.00 43.74 901 PRO B C 1
ATOM 3276 O O . PRO B 1 137 ? -55.970 28.790 6.949 1.00 37.13 901 PRO B O 1
ATOM 3280 N N . ALA B 1 138 ? -53.932 29.288 7.798 1.00 39.86 902 ALA B N 1
ATOM 3281 C CA . ALA B 1 138 ? -53.237 29.003 6.547 1.00 40.62 902 ALA B CA 1
ATOM 3282 C C . ALA B 1 138 ? -53.399 27.557 6.083 1.00 43.36 902 ALA B C 1
ATOM 3283 O O . ALA B 1 138 ? -53.176 27.278 4.900 1.00 42.62 902 ALA B O 1
ATOM 3285 N N . TYR B 1 139 ? -53.775 26.631 6.976 1.00 40.09 903 TYR B N 1
ATOM 3286 C CA . TYR B 1 139 ? -53.889 25.217 6.629 1.00 37.92 903 TYR B CA 1
ATOM 3287 C C . TYR B 1 139 ? -55.292 24.647 6.790 1.00 39.53 903 TYR B C 1
ATOM 3288 O O . TYR B 1 139 ? -55.505 23.478 6.442 1.00 35.90 903 TYR B O 1
ATOM 3297 N N . ALA B 1 140 ? -56.255 25.437 7.278 1.00 41.07 904 ALA B N 1
ATOM 3298 C CA . ALA B 1 140 ? -57.574 24.906 7.624 1.00 41.41 904 ALA B CA 1
ATOM 3299 C C . ALA B 1 140 ? -58.352 24.396 6.410 1.00 46.71 904 ALA B C 1
ATOM 3300 O O . ALA B 1 140 ? -59.122 23.437 6.536 1.00 45.64 904 ALA B O 1
ATOM 3302 N N . GLU B 1 141 ? -58.184 25.011 5.237 1.00 45.29 905 GLU B N 1
ATOM 3303 C CA . GLU B 1 141 ? -58.973 24.605 4.073 1.00 49.42 905 GLU B CA 1
ATOM 3304 C C . GLU B 1 141 ? -58.317 23.489 3.275 1.00 49.76 905 GLU B C 1
ATOM 3305 O O . GLU B 1 141 ? -58.983 22.526 2.872 1.00 53.86 905 GLU B O 1
ATOM 3311 N N . ASN B 1 142 ? -57.016 23.613 3.053 0.97 50.61 906 ASN B N 1
ATOM 3312 C CA . ASN B 1 142 ? -56.287 22.839 2.066 0.40 55.49 906 ASN B CA 1
ATOM 3313 C C . ASN B 1 142 ? -55.191 21.982 2.676 0.20 52.40 906 ASN B C 1
ATOM 3314 O O . ASN B 1 142 ? -54.538 21.226 1.946 1.00 59.43 906 ASN B O 1
ATOM 3319 N N . GLY B 1 143 ? -54.974 22.077 3.986 1.00 49.81 907 GLY B N 1
ATOM 3320 C CA . GLY B 1 143 ? -53.870 21.358 4.595 1.00 44.36 907 GLY B CA 1
ATOM 3321 C C . GLY B 1 143 ? -54.058 19.856 4.480 1.00 43.54 907 GLY B C 1
ATOM 3322 O O . GLY B 1 143 ? -55.148 19.323 4.699 1.00 44.67 907 GLY B O 1
ATOM 3323 N N . ASN B 1 144 ? -52.975 19.173 4.127 1.00 39.53 908 ASN B N 1
ATOM 3324 C CA . ASN B 1 144 ? -52.939 17.719 4.025 1.00 39.96 908 ASN B CA 1
ATOM 3325 C C . ASN B 1 144 ? -51.964 17.206 5.082 1.00 43.45 908 ASN B C 1
ATOM 3326 O O . ASN B 1 144 ? -50.755 17.441 4.981 1.00 36.79 908 ASN B O 1
ATOM 3331 N N . LYS B 1 145 ? -52.474 16.495 6.091 1.00 39.48 909 LYS B N 1
ATOM 3332 C CA . LYS B 1 145 ? -51.619 16.202 7.240 1.00 37.26 909 LYS B CA 1
ATOM 3333 C C . LYS B 1 145 ? -50.514 15.197 6.920 1.00 38.32 909 LYS B C 1
ATOM 3334 O O . LYS B 1 145 ? -49.488 15.196 7.616 1.00 34.05 909 LYS B O 1
ATOM 3340 N N . GLU B 1 146 ? -50.682 14.382 5.875 1.00 33.74 910 GLU B N 1
ATOM 3341 C CA . GLU B 1 146 ? -49.669 13.423 5.459 1.00 36.85 910 GLU B CA 1
ATOM 3342 C C . GLU B 1 146 ? -48.513 14.151 4.752 1.00 37.03 910 GLU B C 1
ATOM 3343 O O . GLU B 1 146 ? -47.375 13.859 4.980 1.00 31.03 910 GLU B O 1
ATOM 3349 N N . TYR B 1 147 ? -48.837 15.099 3.889 1.00 34.54 911 TYR B N 1
ATOM 3350 C CA . TYR B 1 147 ? -47.817 15.940 3.273 1.00 34.79 911 TYR B CA 1
ATOM 3351 C C . TYR B 1 147 ? -47.111 16.787 4.322 1.00 33.23 911 TYR B C 1
ATOM 3352 O O . TYR B 1 147 ? -45.893 16.988 4.252 1.00 27.92 911 TYR B O 1
ATOM 3361 N N . ILE B 1 148 ? -47.864 17.296 5.299 1.00 27.68 912 ILE B N 1
ATOM 3362 C CA . ILE B 1 148 ? -47.259 18.117 6.342 1.00 30.53 912 ILE B CA 1
ATOM 3363 C C . ILE B 1 148 ? -46.341 17.273 7.227 1.00 30.70 912 ILE B C 1
ATOM 3364 O O . ILE B 1 148 ? -45.254 17.724 7.611 1.00 25.35 912 ILE B O 1
ATOM 3369 N N . LYS B 1 149 ? -46.742 16.032 7.541 1.00 24.01 913 LYS B N 1
ATOM 3370 C CA . LYS B 1 149 ? -45.876 15.153 8.325 1.00 25.41 913 LYS B CA 1
ATOM 3371 C C . LYS B 1 149 ? -44.585 14.836 7.573 1.00 24.50 913 LYS B C 1
ATOM 3372 O O . LYS B 1 149 ? -43.502 14.779 8.168 1.00 22.52 913 LYS B O 1
ATOM 3378 N N . GLU B 1 150 ? -44.688 14.611 6.266 1.00 24.83 914 GLU B N 1
ATOM 3379 C CA . GLU B 1 150 ? -43.503 14.371 5.452 1.00 26.28 914 GLU B CA 1
ATOM 3380 C C . GLU B 1 150 ? -42.553 15.560 5.511 1.00 22.83 914 GLU B C 1
ATOM 3381 O O . GLU B 1 150 ? -41.344 15.386 5.697 1.00 24.03 914 GLU B O 1
ATOM 3387 N N . ASP B 1 151 ? -43.087 16.779 5.375 1.00 23.05 915 ASP B N 1
ATOM 3388 C CA . ASP B 1 151 ? -42.247 17.969 5.490 1.00 23.20 915 ASP B CA 1
ATOM 3389 C C . ASP B 1 151 ? -41.575 18.045 6.859 1.00 23.81 915 ASP B C 1
ATOM 3390 O O . ASP B 1 151 ? -40.391 18.387 6.961 1.00 20.85 915 ASP B O 1
ATOM 3395 N N . MET B 1 152 ? -42.320 17.762 7.928 1.00 21.37 916 MET B N 1
ATOM 3396 C CA . MET B 1 152 ? -41.724 17.785 9.263 1.00 19.43 916 MET B CA 1
ATOM 3397 C C . MET B 1 152 ? -40.643 16.721 9.426 1.00 19.50 916 MET B C 1
ATOM 3398 O O . MET B 1 152 ? -39.670 16.937 10.165 1.00 20.33 916 MET B O 1
ATOM 3403 N N . SER B 1 153 ? -40.813 15.553 8.797 1.00 18.69 917 SER B N 1
ATOM 3404 C CA . SER B 1 153 ? -39.838 14.475 8.966 1.00 17.49 917 SER B CA 1
ATOM 3405 C C . SER B 1 153 ? -38.451 14.874 8.484 1.00 21.09 917 SER B C 1
ATOM 3406 O O . SER B 1 153 ? -37.459 14.279 8.925 1.00 20.21 917 SER B O 1
ATOM 3409 N N . TYR B 1 154 ? -38.359 15.878 7.606 1.00 19.90 918 TYR B N 1
ATOM 3410 C CA . TYR B 1 154 ? -37.087 16.379 7.112 1.00 20.31 918 TYR B CA 1
ATOM 3411 C C . TYR B 1 154 ? -36.583 17.589 7.879 1.00 24.24 918 TYR B C 1
ATOM 3412 O O . TYR B 1 154 ? -35.475 18.053 7.610 1.00 22.28 918 TYR B O 1
ATOM 3421 N N . MET B 1 155 ? -37.348 18.104 8.828 1.00 16.62 919 MET B N 1
ATOM 3422 C CA . MET B 1 155 ? -36.852 19.224 9.604 1.00 18.96 919 MET B CA 1
ATOM 3423 C C . MET B 1 155 ? -36.003 18.722 10.766 1.00 19.12 919 MET B C 1
ATOM 3424 O O . MET B 1 155 ? -36.049 17.539 11.130 1.00 20.05 919 MET B O 1
ATOM 3429 N N . THR B 1 156 ? -35.213 19.636 11.339 1.00 18.73 920 THR B N 1
ATOM 3430 C CA . THR B 1 156 ? -34.423 19.384 12.535 1.00 18.70 920 THR B CA 1
ATOM 3431 C C . THR B 1 156 ? -35.244 19.709 13.782 1.00 19.84 920 THR B C 1
ATOM 3432 O O . THR B 1 156 ? -36.292 20.348 13.714 1.00 18.44 920 THR B O 1
ATOM 3436 N N . ASP B 1 157 ? -34.740 19.255 14.934 1.00 16.97 921 ASP B N 1
ATOM 3437 C CA . ASP B 1 157 ? -35.391 19.550 16.206 1.00 15.84 921 ASP B CA 1
ATOM 3438 C C . ASP B 1 157 ? -35.492 21.049 16.440 1.00 22.60 921 ASP B C 1
ATOM 3439 O O . ASP B 1 157 ? -36.516 21.535 16.937 1.00 20.82 921 ASP B O 1
ATOM 3444 N N . PHE B 1 158 ? -34.432 21.803 16.121 1.00 21.02 922 PHE B N 1
ATOM 3445 C CA . PHE B 1 158 ? -34.537 23.247 16.305 1.00 20.09 922 PHE B CA 1
ATOM 3446 C C . PHE B 1 158 ? -35.565 23.853 15.362 1.00 18.92 922 PHE B C 1
ATOM 3447 O O . PHE B 1 158 ? -36.355 24.709 15.780 1.00 21.39 922 PHE B O 1
ATOM 3455 N N . GLU B 1 159 ? -35.563 23.446 14.085 1.00 16.94 923 GLU B N 1
ATOM 3456 C CA . GLU B 1 159 ? -36.546 23.994 13.152 1.00 21.73 923 GLU B CA 1
ATOM 3457 C C . GLU B 1 159 ? -37.965 23.673 13.596 1.00 25.25 923 GLU B C 1
ATOM 3458 O O . GLU B 1 159 ? -38.877 24.493 13.416 1.00 20.30 923 GLU B O 1
ATOM 3464 N N . LEU B 1 160 ? -38.177 22.467 14.146 1.00 22.46 924 LEU B N 1
ATOM 3465 C CA . LEU B 1 160 ? -39.506 22.095 14.624 1.00 19.69 924 LEU B CA 1
ATOM 3466 C C . LEU B 1 160 ? -39.870 22.882 15.876 1.00 18.93 924 LEU B C 1
ATOM 3467 O O . LEU B 1 160 ? -41.019 23.311 16.032 1.00 24.67 924 LEU B O 1
ATOM 3472 N N . HIS B 1 161 ? -38.899 23.128 16.754 1.00 20.88 925 HIS B N 1
ATOM 3473 C CA . HIS B 1 161 ? -39.144 24.024 17.878 1.00 21.76 925 HIS B CA 1
ATOM 3474 C C . HIS B 1 161 ? -39.597 25.398 17.399 1.00 27.62 925 HIS B C 1
ATOM 3475 O O . HIS B 1 161 ? -40.585 25.952 17.902 1.00 26.42 925 HIS B O 1
ATOM 3482 N N . LYS B 1 162 ? -38.893 25.963 16.410 1.00 24.29 926 LYS B N 1
ATOM 3483 C CA . LYS B 1 162 ? -39.263 27.284 15.907 1.00 27.31 926 LYS B CA 1
ATOM 3484 C C . LYS B 1 162 ? -40.612 27.269 15.197 1.00 28.81 926 LYS B C 1
ATOM 3485 O O . LYS B 1 162 ? -41.337 28.275 15.213 1.00 26.99 926 LYS B O 1
ATOM 3491 N N . LEU B 1 163 ? -40.962 26.154 14.557 1.00 24.23 927 LEU B N 1
ATOM 3492 C CA . LEU B 1 163 ? -42.287 26.049 13.961 1.00 25.79 927 LEU B CA 1
ATOM 3493 C C . LEU B 1 163 ? -43.372 26.122 15.038 1.00 30.91 927 LEU B C 1
ATOM 3494 O O . LEU B 1 163 ? -44.388 26.811 14.866 1.00 28.62 927 LEU B O 1
ATOM 3499 N N . CYS B 1 164 ? -43.165 25.427 16.162 1.00 29.40 928 CYS B N 1
ATOM 3500 C CA . CYS B 1 164 ? -44.101 25.537 17.276 1.00 30.51 928 CYS B CA 1
ATOM 3501 C C . CYS B 1 164 ? -44.123 26.951 17.845 1.00 33.30 928 CYS B C 1
ATOM 3502 O O . CYS B 1 164 ? -45.171 27.417 18.310 1.00 32.87 928 CYS B O 1
ATOM 3505 N N . CYS B 1 165 ? -42.979 27.641 17.830 1.00 31.83 929 CYS B N 1
ATOM 3506 C CA . CYS B 1 165 ? -42.962 29.033 18.262 1.00 33.75 929 CYS B CA 1
ATOM 3507 C C . CYS B 1 165 ? -43.681 29.943 17.277 1.00 35.36 929 CYS B C 1
ATOM 3508 O O . CYS B 1 165 ? -44.262 30.955 17.693 1.00 38.54 929 CYS B O 1
ATOM 3511 N N . ASN B 1 166 ? -43.639 29.627 15.975 1.00 28.99 930 ASN B N 1
ATOM 3512 C CA . ASN B 1 166 ? -44.337 30.452 14.990 1.00 36.74 930 ASN B CA 1
ATOM 3513 C C . ASN B 1 166 ? -45.834 30.185 14.951 1.00 40.76 930 ASN B C 1
ATOM 3514 O O . ASN B 1 166 ? -46.597 31.075 14.564 1.00 31.46 930 ASN B O 1
ATOM 3519 N N . PHE B 1 167 ? -46.274 28.988 15.337 1.00 35.33 931 PHE B N 1
ATOM 3520 C CA . PHE B 1 167 ? -47.692 28.636 15.375 1.00 35.50 931 PHE B CA 1
ATOM 3521 C C . PHE B 1 167 ? -48.094 28.260 16.800 1.00 35.05 931 PHE B C 1
ATOM 3522 O O . PHE B 1 167 ? -48.563 27.143 17.050 1.00 33.66 931 PHE B O 1
ATOM 3530 N N . PRO B 1 168 ? -47.921 29.177 17.762 1.00 34.99 932 PRO B N 1
ATOM 3531 C CA . PRO B 1 168 ? -48.104 28.798 19.175 1.00 34.20 932 PRO B CA 1
ATOM 3532 C C . PRO B 1 168 ? -49.520 28.396 19.508 1.00 35.21 932 PRO B C 1
ATOM 3533 O O . PRO B 1 168 ? -49.715 27.623 20.453 1.00 29.53 932 PRO B O 1
ATOM 3537 N N . ASN B 1 169 ? -50.508 28.876 18.746 1.00 33.72 933 ASN B N 1
ATOM 3538 C CA . ASN B 1 169 ? -51.903 28.582 19.060 1.00 33.87 933 ASN B CA 1
ATOM 3539 C C . ASN B 1 169 ? -52.178 27.084 18.991 1.00 36.32 933 ASN B C 1
ATOM 3540 O O . ASN B 1 169 ? -52.819 26.521 19.887 1.00 38.56 933 ASN B O 1
ATOM 3545 N N . THR B 1 170 ? -51.681 26.410 17.953 1.00 31.12 934 THR B N 1
ATOM 3546 C CA . THR B 1 170 ? -51.916 24.974 17.824 1.00 34.62 934 THR B CA 1
ATOM 3547 C C . THR B 1 170 ? -50.742 24.109 18.266 1.00 30.82 934 THR B C 1
ATOM 3548 O O . THR B 1 170 ? -50.929 22.903 18.473 1.00 31.99 934 THR B O 1
ATOM 3552 N N . LEU B 1 171 ? -49.542 24.677 18.398 1.00 30.31 935 LEU B N 1
ATOM 3553 C CA . LEU B 1 171 ? -48.343 23.874 18.588 1.00 27.50 935 LEU B CA 1
ATOM 3554 C C . LEU B 1 171 ? -47.540 24.225 19.829 1.00 31.26 935 LEU B C 1
ATOM 3555 O O . LEU B 1 171 ? -46.479 23.619 20.041 1.00 30.17 935 LEU B O 1
ATOM 3560 N N . SER B 1 172 ? -47.995 25.172 20.660 1.00 26.56 936 SER B N 1
ATOM 3561 C CA . SER B 1 172 ? -47.173 25.588 21.798 1.00 29.22 936 SER B CA 1
ATOM 3562 C C . SER B 1 172 ? -46.865 24.429 22.740 1.00 29.71 936 SER B C 1
ATOM 3563 O O . SER B 1 172 ? -45.809 24.417 23.388 1.00 30.10 936 SER B O 1
ATOM 3566 N N . LYS B 1 173 ? -47.758 23.445 22.831 1.00 27.32 937 LYS B N 1
ATOM 3567 C CA . LYS B 1 173 ? -47.506 22.357 23.766 1.00 34.97 937 LYS B CA 1
ATOM 3568 C C . LYS B 1 173 ? -46.394 21.429 23.301 1.00 32.93 937 LYS B C 1
ATOM 3569 O O . LYS B 1 173 ? -45.949 20.590 24.093 1.00 30.80 937 LYS B O 1
ATOM 3575 N N . TYR B 1 174 ? -45.927 21.565 22.056 1.00 30.08 938 TYR B N 1
ATOM 3576 C CA . TYR B 1 174 ? -44.844 20.736 21.540 1.00 28.89 938 TYR B CA 1
ATOM 3577 C C . TYR B 1 174 ? -43.494 21.444 21.548 1.00 29.35 938 TYR B C 1
ATOM 3578 O O . TYR B 1 174 ? -42.490 20.822 21.185 1.00 27.27 938 TYR B O 1
ATOM 3587 N N . GLN B 1 175 ? -43.449 22.714 21.959 1.00 29.85 939 GLN B N 1
ATOM 3588 C CA . GLN B 1 175 ? -42.205 23.466 22.026 1.00 30.00 939 GLN B CA 1
ATOM 3589 C C . GLN B 1 175 ? -41.245 22.847 23.033 1.00 30.15 939 GLN B C 1
ATOM 3590 O O . GLN B 1 175 ? -41.646 22.189 24.000 1.00 32.98 939 GLN B O 1
ATOM 3596 N N . LEU B 1 176 ? -39.959 23.083 22.814 1.00 28.32 940 LEU B N 1
ATOM 3597 C CA . LEU B 1 176 ? -38.962 22.719 23.806 1.00 29.90 940 LEU B CA 1
ATOM 3598 C C . LEU B 1 176 ? -38.963 23.773 24.908 1.00 28.97 940 LEU B C 1
ATOM 3599 O O . LEU B 1 176 ? -39.163 24.963 24.648 1.00 31.83 940 LEU B O 1
ATOM 3604 N N . HIS B 1 177 ? -38.740 23.332 26.146 1.00 34.28 941 HIS B N 1
ATOM 3605 C CA . HIS B 1 177 ? -38.707 24.281 27.251 1.00 34.96 941 HIS B CA 1
ATOM 3606 C C . HIS B 1 177 ? -37.785 23.807 28.362 1.00 32.75 941 HIS B C 1
ATOM 3607 O O . HIS B 1 177 ? -37.973 24.181 29.523 1.00 35.94 941 HIS B O 1
ATOM 3614 N N . ASN B 1 178 ? -36.785 22.999 28.032 1.00 33.31 942 ASN B N 1
ATOM 3615 C CA . ASN B 1 178 ? -35.810 22.547 29.016 1.00 31.68 942 ASN B CA 1
ATOM 3616 C C . ASN B 1 178 ? -34.393 22.924 28.610 1.00 29.49 942 ASN B C 1
ATOM 3617 O O . ASN B 1 178 ? -33.447 22.176 28.871 1.00 26.88 942 ASN B O 1
ATOM 3622 N N . ASP B 1 179 ? -34.250 24.097 27.984 1.00 30.13 943 ASP B N 1
ATOM 3623 C CA . ASP B 1 179 ? -32.953 24.648 27.595 1.00 28.91 943 ASP B CA 1
ATOM 3624 C C . ASP B 1 179 ? -32.155 23.658 26.762 1.00 23.38 943 ASP B C 1
ATOM 3625 O O . ASP B 1 179 ? -30.948 23.508 26.945 1.00 23.93 943 ASP B O 1
ATOM 3630 N N . GLU B 1 180 ? -32.838 22.957 25.847 1.00 17.81 944 GLU B N 1
ATOM 3631 C CA . GLU B 1 180 ? -32.136 21.963 25.038 1.00 26.00 944 GLU B CA 1
ATOM 3632 C C . GLU B 1 180 ? -31.083 22.606 24.140 1.00 23.49 944 GLU B C 1
ATOM 3633 O O . GLU B 1 180 ? -30.086 21.960 23.791 1.00 20.71 944 GLU B O 1
ATOM 3639 N N . TRP B 1 181 ? -31.282 23.866 23.760 1.00 22.77 945 TRP B N 1
ATOM 3640 C CA . TRP B 1 181 ? -30.288 24.569 22.957 1.00 19.64 945 TRP B CA 1
ATOM 3641 C C . TRP B 1 181 ? -28.980 24.813 23.706 1.00 19.74 945 TRP B C 1
ATOM 3642 O O . TRP B 1 181 ? -27.958 25.109 23.071 1.00 20.03 945 TRP B O 1
ATOM 3653 N N . MET B 1 182 ? -28.977 24.701 25.035 1.00 20.92 946 MET B N 1
ATOM 3654 C CA . MET B 1 182 ? -27.734 24.819 25.792 1.00 20.38 946 MET B CA 1
ATOM 3655 C C . MET B 1 182 ? -26.895 23.544 25.785 1.00 21.78 946 MET B C 1
ATOM 3656 O O . MET B 1 182 ? -25.714 23.598 26.154 1.00 20.03 946 MET B O 1
ATOM 3661 N N . GLN B 1 183 ? -27.459 22.407 25.372 1.00 23.21 947 GLN B N 1
ATOM 3662 C CA . GLN B 1 183 ? -26.822 21.104 25.600 1.00 21.48 947 GLN B CA 1
ATOM 3663 C C . GLN B 1 183 ? -25.966 20.708 24.400 1.00 20.73 947 GLN B C 1
ATOM 3664 O O . GLN B 1 183 ? -26.360 19.925 23.536 1.00 23.71 947 GLN B O 1
ATOM 3670 N N . SER B 1 184 ? -24.737 21.209 24.402 1.00 19.85 948 SER B N 1
ATOM 3671 C CA . SER B 1 184 ? -23.735 20.830 23.422 1.00 19.54 948 SER B CA 1
ATOM 3672 C C . SER B 1 184 ? -22.370 21.186 23.989 1.00 23.69 948 SER B C 1
ATOM 3673 O O . SER B 1 184 ? -22.231 22.212 24.658 1.00 21.08 948 SER B O 1
ATOM 3676 N N . GLY B 1 185 ? -21.366 20.351 23.715 1.00 21.84 949 GLY B N 1
ATOM 3677 C CA . GLY B 1 185 ? -20.027 20.644 24.218 1.00 18.26 949 GLY B CA 1
ATOM 3678 C C . GLY B 1 185 ? -19.508 21.996 23.765 1.00 21.57 949 GLY B C 1
ATOM 3679 O O . GLY B 1 185 ? -18.793 22.682 24.506 1.00 17.69 949 GLY B O 1
ATOM 3680 N N . LYS B 1 186 ? -19.846 22.402 22.540 1.00 17.47 950 LYS B N 1
ATOM 3681 C CA . LYS B 1 186 ? -19.354 23.700 22.082 1.00 21.84 950 LYS B CA 1
ATOM 3682 C C . LYS B 1 186 ? -20.042 24.850 22.805 1.00 20.39 950 LYS B C 1
ATOM 3683 O O . LYS B 1 186 ? -19.437 25.913 22.981 1.00 19.14 950 LYS B O 1
ATOM 3689 N N . ILE B 1 187 ? -21.293 24.662 23.234 1.00 18.68 951 ILE B N 1
ATOM 3690 C CA . ILE B 1 187 ? -21.980 25.723 23.965 1.00 23.38 951 ILE B CA 1
ATOM 3691 C C . ILE B 1 187 ? -21.405 25.853 25.374 1.00 22.86 951 ILE B C 1
ATOM 3692 O O . ILE B 1 187 ? -21.257 26.968 25.896 1.00 19.37 951 ILE B O 1
ATOM 3697 N N . ASP B 1 188 ? -21.075 24.720 26.015 1.00 19.77 952 ASP B N 1
ATOM 3698 C CA . ASP B 1 188 ? -20.371 24.767 27.297 1.00 20.47 952 ASP B CA 1
ATOM 3699 C C . ASP B 1 188 ? -19.084 25.575 27.181 1.00 21.24 952 ASP B C 1
ATOM 3700 O O . ASP B 1 188 ? -18.775 26.410 28.040 1.00 23.67 952 ASP B O 1
ATOM 3705 N N . ALA B 1 189 ? -18.295 25.308 26.135 1.00 20.30 953 ALA B N 1
ATOM 3706 C CA . ALA B 1 189 ? -17.049 26.051 25.946 1.00 21.76 953 ALA B CA 1
ATOM 3707 C C . ALA B 1 189 ? -17.323 27.515 25.646 1.00 21.16 953 ALA B C 1
ATOM 3708 O O . ALA B 1 189 ? -16.626 28.405 26.154 1.00 18.75 953 ALA B O 1
ATOM 3710 N N . LEU B 1 190 ? -18.325 27.776 24.798 1.00 20.80 954 LEU B N 1
ATOM 3711 C CA . LEU B 1 190 ? -18.675 29.149 24.445 1.00 20.13 954 LEU B CA 1
ATOM 3712 C C . LEU B 1 190 ? -19.073 29.945 25.681 1.00 19.10 954 LEU B C 1
ATOM 3713 O O . LEU B 1 190 ? -18.651 31.093 25.865 1.00 20.33 954 LEU B O 1
ATOM 3718 N N . LYS B 1 191 ? -19.897 29.341 26.510 1.00 22.00 955 LYS B N 1
ATOM 3719 C CA . LYS B 1 191 ? -20.363 29.985 27.715 1.00 21.66 955 LYS B CA 1
ATOM 3720 C C . LYS B 1 191 ? -19.215 30.448 28.594 1.00 23.27 955 LYS B C 1
ATOM 3721 O O . LYS B 1 191 ? -19.201 31.578 29.077 1.00 21.72 955 LYS B O 1
ATOM 3727 N N . LYS B 1 192 ? -18.245 29.570 28.786 1.00 19.89 956 LYS B N 1
ATOM 3728 C CA . LYS B 1 192 ? -17.091 29.883 29.613 1.00 22.13 956 LYS B CA 1
ATOM 3729 C C . LYS B 1 192 ? -16.270 31.017 29.010 1.00 23.45 956 LYS B C 1
ATOM 3730 O O . LYS B 1 192 ? -15.876 31.958 29.712 1.00 21.71 956 LYS B O 1
ATOM 3736 N N . LEU B 1 193 ? -16.026 30.965 27.704 1.00 19.49 957 LEU B N 1
ATOM 3737 C CA . LEU B 1 193 ? -15.251 32.014 27.058 1.00 18.45 957 LEU B CA 1
ATOM 3738 C C . LEU B 1 193 ? -15.989 33.355 27.083 1.00 18.60 957 LEU B C 1
ATOM 3739 O O . LEU B 1 193 ? -15.375 34.407 27.304 1.00 18.57 957 LEU B O 1
ATOM 3744 N N . LEU B 1 194 ? -17.304 33.340 26.846 1.00 18.41 958 LEU B N 1
ATOM 3745 C CA . LEU B 1 194 ? -18.076 34.585 26.876 1.00 22.94 958 LEU B CA 1
ATOM 3746 C C . LEU B 1 194 ? -18.041 35.241 28.255 1.00 19.88 958 LEU B C 1
ATOM 3747 O O . LEU B 1 194 ? -18.000 36.471 28.366 1.00 20.41 958 LEU B O 1
ATOM 3752 N N . LYS B 1 195 ? -18.058 34.445 29.323 1.00 21.72 959 LYS B N 1
ATOM 3753 C CA . LYS B 1 195 ? -18.043 35.051 30.654 1.00 22.55 959 LYS B CA 1
ATOM 3754 C C . LYS B 1 195 ? -16.714 35.744 30.917 1.00 23.32 959 LYS B C 1
ATOM 3755 O O . LYS B 1 195 ? -16.683 36.834 31.497 1.00 26.43 959 LYS B O 1
ATOM 3761 N N . THR B 1 196 ? -15.611 35.145 30.460 1.00 22.94 960 THR B N 1
ATOM 3762 C CA . THR B 1 196 ? -14.310 35.802 30.552 1.00 23.16 960 THR B CA 1
ATOM 3763 C C . THR B 1 196 ? -14.295 37.118 29.784 1.00 23.80 960 THR B C 1
ATOM 3764 O O . THR B 1 196 ? -13.828 38.144 30.297 1.00 20.60 960 THR B O 1
ATOM 3768 N N . ILE B 1 197 ? -14.808 37.109 28.547 1.00 18.93 961 ILE B N 1
ATOM 3769 C CA . ILE B 1 197 ? -14.713 38.282 27.685 1.00 18.86 961 ILE B CA 1
ATOM 3770 C C . ILE B 1 197 ? -15.637 39.384 28.184 1.00 19.81 961 ILE B C 1
ATOM 3771 O O . ILE B 1 197 ? -15.247 40.556 28.267 1.00 22.47 961 ILE B O 1
ATOM 3776 N N . ILE B 1 198 ? -16.879 39.025 28.499 1.00 20.85 962 ILE B N 1
ATOM 3777 C CA . ILE B 1 198 ? -17.920 40.013 28.764 1.00 19.77 962 ILE B CA 1
ATOM 3778 C C . ILE B 1 198 ? -17.967 40.414 30.235 1.00 24.18 962 ILE B C 1
ATOM 3779 O O . ILE B 1 198 ? -18.094 41.598 30.549 1.00 28.00 962 ILE B O 1
ATOM 3784 N N . VAL B 1 199 ? -17.886 39.456 31.150 1.00 25.77 963 VAL B N 1
ATOM 3785 C CA . VAL B 1 199 ? -17.971 39.768 32.575 1.00 32.32 963 VAL B CA 1
ATOM 3786 C C . VAL B 1 199 ? -16.619 40.187 33.131 1.00 31.57 963 VAL B C 1
ATOM 3787 O O . VAL B 1 199 ? -16.515 41.202 33.820 1.00 32.37 963 VAL B O 1
ATOM 3791 N N . ASP B 1 200 ? -15.584 39.411 32.872 1.00 28.85 964 ASP B N 1
ATOM 3792 C CA . ASP B 1 200 ? -14.291 39.714 33.405 1.00 30.70 964 ASP B CA 1
ATOM 3793 C C . ASP B 1 200 ? -13.543 40.818 32.683 1.00 35.68 964 ASP B C 1
ATOM 3794 O O . ASP B 1 200 ? -13.183 41.796 33.265 1.00 32.09 964 ASP B O 1
ATOM 3799 N N . LYS B 1 201 ? -13.321 40.640 31.404 1.00 27.03 965 LYS B N 1
ATOM 3800 C CA . LYS B 1 201 ? -12.599 41.645 30.633 1.00 26.91 965 LYS B CA 1
ATOM 3801 C C . LYS B 1 201 ? -13.465 42.840 30.244 1.00 24.45 965 LYS B C 1
ATOM 3802 O O . LYS B 1 201 ? -12.914 43.894 29.901 1.00 27.50 965 LYS B O 1
ATOM 3808 N N . GLN B 1 202 ? -14.796 42.693 30.270 1.00 24.17 966 GLN B N 1
ATOM 3809 C CA . GLN B 1 202 ? -15.750 43.736 29.854 1.00 23.86 966 GLN B CA 1
ATOM 3810 C C . GLN B 1 202 ? -15.507 44.219 28.419 1.00 29.95 966 GLN B C 1
ATOM 3811 O O . GLN B 1 202 ? -15.492 45.421 28.128 1.00 24.40 966 GLN B O 1
ATOM 3817 N N . GLU B 1 203 ? -15.354 43.269 27.500 1.00 18.82 967 GLU B N 1
ATOM 3818 C CA . GLU B 1 203 ? -15.034 43.595 26.118 1.00 22.13 967 GLU B CA 1
ATOM 3819 C C . GLU B 1 203 ? -16.141 43.081 25.204 1.00 17.21 967 GLU B C 1
ATOM 3820 O O . GLU B 1 203 ? -17.093 42.433 25.647 1.00 19.86 967 GLU B O 1
ATOM 3826 N N . LYS B 1 204 ? -16.029 43.410 23.921 1.00 18.72 968 LYS B N 1
ATOM 3827 C CA . LYS B 1 204 ? -16.986 42.959 22.921 1.00 17.21 968 LYS B CA 1
ATOM 3828 C C . LYS B 1 204 ? -16.376 41.827 22.104 1.00 21.43 968 LYS B C 1
ATOM 3829 O O . LYS B 1 204 ? -15.150 41.661 22.050 1.00 16.96 968 LYS B O 1
ATOM 3835 N N . VAL B 1 205 ? -17.244 41.031 21.479 1.00 15.71 969 VAL B N 1
ATOM 3836 C CA . VAL B 1 205 ? -16.772 39.809 20.821 1.00 19.14 969 VAL B CA 1
ATOM 3837 C C . VAL B 1 205 ? -17.585 39.563 19.554 1.00 16.63 969 VAL B C 1
ATOM 3838 O O . VAL B 1 205 ? -18.784 39.834 19.512 1.00 15.11 969 VAL B O 1
ATOM 3842 N N . LEU B 1 206 ? -16.907 39.079 18.506 1.00 15.26 970 LEU B N 1
ATOM 3843 C CA . LEU B 1 206 ? -17.539 38.604 17.278 1.00 14.46 970 LEU B CA 1
ATOM 3844 C C . LEU B 1 206 ? -17.557 37.081 17.280 1.00 15.82 970 LEU B C 1
ATOM 3845 O O . LEU B 1 206 ? -16.549 36.456 17.609 1.00 14.07 970 LEU B O 1
ATOM 3850 N N . ILE B 1 207 ? -18.692 36.484 16.910 1.00 15.13 971 ILE B N 1
ATOM 3851 C CA . ILE B 1 207 ? -18.812 35.026 16.810 1.00 14.18 971 ILE B CA 1
ATOM 3852 C C . ILE B 1 207 ? -19.174 34.685 15.369 1.00 15.91 971 ILE B C 1
ATOM 3853 O O . ILE B 1 207 ? -20.189 35.172 14.857 1.00 15.68 971 ILE B O 1
ATOM 3858 N N . PHE B 1 208 ? -18.365 33.831 14.731 1.00 13.09 972 PHE B N 1
ATOM 3859 C CA . PHE B 1 208 ? -18.535 33.462 13.328 1.00 13.27 972 PHE B CA 1
ATOM 3860 C C . PHE B 1 208 ? -18.889 31.992 13.185 1.00 15.61 972 PHE B C 1
ATOM 3861 O O . PHE B 1 208 ? -18.316 31.138 13.872 1.00 15.54 972 PHE B O 1
ATOM 3869 N N . SER B 1 209 ? -19.787 31.695 12.246 1.00 15.02 973 SER B N 1
ATOM 3870 C CA . SER B 1 209 ? -20.113 30.317 11.917 1.00 16.60 973 SER B CA 1
ATOM 3871 C C . SER B 1 209 ? -20.377 30.188 10.420 1.00 17.86 973 SER B C 1
ATOM 3872 O O . SER B 1 209 ? -20.920 31.093 9.783 1.00 16.15 973 SER B O 1
ATOM 3875 N N . LEU B 1 210 ? -19.993 29.046 9.864 1.00 19.79 974 LEU B N 1
ATOM 3876 C CA . LEU B 1 210 ? -20.336 28.729 8.481 1.00 21.95 974 LEU B CA 1
ATOM 3877 C C . LEU B 1 210 ? -21.739 28.164 8.324 1.00 22.56 974 LEU B C 1
ATOM 3878 O O . LEU B 1 210 ? -22.162 27.920 7.191 1.00 24.21 974 LEU B O 1
ATOM 3883 N N . PHE B 1 211 ? -22.468 27.940 9.414 1.00 18.27 975 PHE B N 1
ATOM 3884 C CA . PHE B 1 211 ? -23.801 27.349 9.357 1.00 21.55 975 PHE B CA 1
ATOM 3885 C C . PHE B 1 211 ? -24.814 28.377 9.842 1.00 21.96 975 PHE B C 1
ATOM 3886 O O . PHE B 1 211 ? -24.790 28.773 11.012 1.00 15.70 975 PHE B O 1
ATOM 3894 N N . THR B 1 212 ? -25.714 28.805 8.959 1.00 21.32 976 THR B N 1
ATOM 3895 C CA . THR B 1 212 ? -26.767 29.694 9.440 1.00 20.24 976 THR B CA 1
ATOM 3896 C C . THR B 1 212 ? -27.652 29.004 10.480 1.00 20.40 976 THR B C 1
ATOM 3897 O O . THR B 1 212 ? -28.235 29.682 11.329 1.00 18.28 976 THR B O 1
ATOM 3901 N N . GLN B 1 213 ? -27.748 27.658 10.451 1.00 19.13 977 GLN B N 1
ATOM 3902 C CA . GLN B 1 213 ? -28.541 26.959 11.463 1.00 17.07 977 GLN B CA 1
ATOM 3903 C C . GLN B 1 213 ? -27.907 27.053 12.847 1.00 20.21 977 GLN B C 1
ATOM 3904 O O . GLN B 1 213 ? -28.622 26.994 13.855 1.00 18.04 977 GLN B O 1
ATOM 3910 N N . VAL B 1 214 ? -26.571 27.143 12.912 1.00 16.43 978 VAL B N 1
ATOM 3911 C CA . VAL B 1 214 ? -25.897 27.383 14.183 1.00 15.19 978 VAL B CA 1
ATOM 3912 C C . VAL B 1 214 ? -26.195 28.793 14.673 1.00 18.75 978 VAL B C 1
ATOM 3913 O O . VAL B 1 214 ? -26.478 28.992 15.855 1.00 17.90 978 VAL B O 1
ATOM 3917 N N . LEU B 1 215 ? -26.162 29.790 13.776 1.00 15.94 979 LEU B N 1
ATOM 3918 C CA . LEU B 1 215 ? -26.513 31.151 14.188 1.00 19.62 979 LEU B CA 1
ATOM 3919 C C . LEU B 1 215 ? -27.918 31.204 14.791 1.00 17.84 979 LEU B C 1
ATOM 3920 O O . LEU B 1 215 ? -28.134 31.865 15.815 1.00 15.90 979 LEU B O 1
ATOM 3925 N N . ASP B 1 216 ? -28.881 30.503 14.178 1.00 20.09 980 ASP B N 1
ATOM 3926 C CA . ASP B 1 216 ? -30.242 30.451 14.722 1.00 17.07 980 ASP B CA 1
ATOM 3927 C C . ASP B 1 216 ? -30.269 29.862 16.134 1.00 20.05 980 ASP B C 1
ATOM 3928 O O . ASP B 1 216 ? -30.998 30.344 17.010 1.00 20.34 980 ASP B O 1
ATOM 3933 N N . ILE B 1 217 ? -29.529 28.778 16.361 1.00 18.45 981 ILE B N 1
ATOM 3934 C CA . ILE B 1 217 ? -29.490 28.183 17.693 1.00 16.16 981 ILE B CA 1
ATOM 3935 C C . ILE B 1 217 ? -28.835 29.143 18.684 1.00 20.20 981 ILE B C 1
ATOM 3936 O O . ILE B 1 217 ? -29.285 29.286 19.829 1.00 19.33 981 ILE B O 1
ATOM 3941 N N . LEU B 1 218 ? -27.771 29.830 18.253 1.00 16.29 982 LEU B N 1
ATOM 3942 C CA . LEU B 1 218 ? -27.043 30.728 19.148 1.00 17.88 982 LEU B CA 1
ATOM 3943 C C . LEU B 1 218 ? -27.912 31.884 19.627 1.00 16.37 982 LEU B C 1
ATOM 3944 O O . LEU B 1 218 ? -27.707 32.400 20.738 1.00 17.30 982 LEU B O 1
ATOM 3949 N N . GLU B 1 219 ? -28.862 32.320 18.806 1.00 16.64 983 GLU B N 1
ATOM 3950 C CA . GLU B 1 219 ? -29.763 33.380 19.252 1.00 20.70 983 GLU B CA 1
ATOM 3951 C C . GLU B 1 219 ? -30.476 32.976 20.539 1.00 21.26 983 GLU B C 1
ATOM 3952 O O . GLU B 1 219 ? -30.597 33.783 21.466 1.00 19.03 983 GLU B O 1
ATOM 3958 N N . MET B 1 220 ? -30.932 31.719 20.627 1.00 18.11 984 MET B N 1
ATOM 3959 C CA . MET B 1 220 ? -31.599 31.259 21.844 1.00 21.72 984 MET B CA 1
ATOM 3960 C C . MET B 1 220 ? -30.610 31.071 22.987 1.00 22.32 984 MET B C 1
ATOM 3961 O O . MET B 1 220 ? -30.934 31.353 24.150 1.00 18.53 984 MET B O 1
ATOM 3966 N N . VAL B 1 221 ? -29.410 30.572 22.675 1.00 18.52 985 VAL B N 1
ATOM 3967 C CA . VAL B 1 221 ? -28.352 30.448 23.675 1.00 16.37 985 VAL B CA 1
ATOM 3968 C C . VAL B 1 221 ? -28.064 31.808 24.309 1.00 18.40 985 VAL B C 1
ATOM 3969 O O . VAL B 1 221 ? -28.030 31.944 25.535 1.00 18.38 985 VAL B O 1
ATOM 3973 N N . LEU B 1 222 ? -27.829 32.835 23.481 1.00 16.74 986 LEU B N 1
ATOM 3974 C CA . LEU B 1 222 ? -27.415 34.128 24.027 1.00 19.22 986 LEU B CA 1
ATOM 3975 C C . LEU B 1 222 ? -28.539 34.760 24.855 1.00 17.01 986 LEU B C 1
ATOM 3976 O O . LEU B 1 222 ? -28.289 35.367 25.905 1.00 19.66 986 LEU B O 1
ATOM 3981 N N . SER B 1 223 ? -29.783 34.595 24.414 1.00 21.76 987 SER B N 1
ATOM 3982 C CA . SER B 1 223 ? -30.920 35.080 25.188 1.00 24.45 987 SER B CA 1
ATOM 3983 C C . SER B 1 223 ? -30.990 34.399 26.548 1.00 24.62 987 SER B C 1
ATOM 3984 O O . SER B 1 223 ? -31.273 35.048 27.561 1.00 24.99 987 SER B O 1
ATOM 3987 N N . THR B 1 224 ? -30.719 33.092 26.594 1.00 22.00 988 THR B N 1
ATOM 3988 C CA . THR B 1 224 ? -30.713 32.390 27.872 1.00 22.63 988 THR B CA 1
ATOM 3989 C C . THR B 1 224 ? -29.622 32.936 28.797 1.00 23.78 988 THR B C 1
ATOM 3990 O O . THR B 1 224 ? -29.834 33.072 30.008 1.00 22.69 988 THR B O 1
ATOM 3994 N N . LEU B 1 225 ? -28.457 33.283 28.241 1.00 19.39 989 LEU B N 1
ATOM 3995 C CA . LEU B 1 225 ? -27.340 33.799 29.027 1.00 21.71 989 LEU B CA 1
ATOM 3996 C C . LEU B 1 225 ? -27.458 35.288 29.327 1.00 22.16 989 LEU B C 1
ATOM 3997 O O . LEU B 1 225 ? -26.580 35.836 30.012 1.00 21.17 989 LEU B O 1
ATOM 4002 N N . ASP B 1 226 ? -28.508 35.932 28.818 1.00 22.66 990 ASP B N 1
ATOM 4003 C CA . ASP B 1 226 ? -28.783 37.360 29.008 1.00 24.72 990 ASP B CA 1
ATOM 4004 C C . ASP B 1 226 ? -27.676 38.238 28.424 1.00 25.53 990 ASP B C 1
ATOM 4005 O O . ASP B 1 226 ? -27.317 39.277 28.986 1.00 21.22 990 ASP B O 1
ATOM 4010 N N . TYR B 1 227 ? -27.152 37.840 27.266 1.00 21.78 991 TYR B N 1
ATOM 4011 C CA . TYR B 1 227 ? -26.239 38.666 26.480 1.00 20.34 991 TYR B CA 1
ATOM 4012 C C . TYR B 1 227 ? -26.990 39.197 25.267 1.00 23.63 991 TYR B C 1
ATOM 4013 O O . TYR B 1 227 ? -27.442 38.412 24.426 1.00 23.12 991 TYR B O 1
ATOM 4022 N N . LYS B 1 228 ? -27.095 40.518 25.164 1.00 18.91 992 LYS B N 1
ATOM 4023 C CA . LYS B 1 228 ? -27.628 41.135 23.955 1.00 19.16 992 LYS B CA 1
ATOM 4024 C C . LYS B 1 228 ? -26.670 40.949 22.782 1.00 19.56 992 LYS B C 1
ATOM 4025 O O . LYS B 1 228 ? -25.446 40.964 22.936 1.00 16.50 992 LYS B O 1
ATOM 4031 N N . PHE B 1 229 ? -27.238 40.810 21.592 1.00 15.49 993 PHE B N 1
ATOM 4032 C CA . PHE B 1 229 ? -26.432 40.546 20.415 1.00 18.59 993 PHE B CA 1
ATOM 4033 C C . PHE B 1 229 ? -27.079 41.182 19.203 1.00 18.78 993 PHE B C 1
ATOM 4034 O O . PHE B 1 229 ? -28.262 41.545 19.207 1.00 15.95 993 PHE B O 1
ATOM 4042 N N . LEU B 1 230 ? -26.285 41.292 18.144 1.00 16.40 994 LEU B N 1
ATOM 4043 C CA . LEU B 1 230 ? -26.787 41.626 16.824 1.00 17.31 994 LEU B CA 1
ATOM 4044 C C . LEU B 1 230 ? -26.308 40.546 15.865 1.00 20.79 994 LEU B C 1
ATOM 4045 O O . LEU B 1 230 ? -25.386 39.790 16.179 1.00 17.21 994 LEU B O 1
ATOM 4050 N N . ARG B 1 231 ? -26.951 40.464 14.701 1.00 14.65 995 ARG B N 1
ATOM 4051 C CA . ARG B 1 231 ? -26.645 39.421 13.738 1.00 18.22 995 ARG B CA 1
ATOM 4052 C C . ARG B 1 231 ? -26.505 40.019 12.350 1.00 23.16 995 ARG B C 1
ATOM 4053 O O . ARG B 1 231 ? -27.272 40.911 11.959 1.00 23.23 995 ARG B O 1
ATOM 4061 N N . LEU B 1 232 ? -25.520 39.528 11.604 1.00 15.09 996 LEU B N 1
ATOM 4062 C CA . LEU B 1 232 ? -25.344 39.939 10.217 1.00 18.60 996 LEU B CA 1
ATOM 4063 C C . LEU B 1 232 ? -24.855 38.735 9.431 1.00 22.69 996 LEU B C 1
ATOM 4064 O O . LEU B 1 232 ? -23.796 38.192 9.742 1.00 19.76 996 LEU B O 1
ATOM 4069 N N . ASP B 1 233 ? -25.588 38.340 8.393 1.00 19.82 997 ASP B N 1
ATOM 4070 C CA . ASP B 1 233 ? -25.172 37.187 7.597 1.00 23.43 997 ASP B CA 1
ATOM 4071 C C . ASP B 1 233 ? -25.417 37.490 6.114 1.00 26.29 997 ASP B C 1
ATOM 4072 O O . ASP B 1 233 ? -25.680 38.633 5.725 1.00 19.13 997 ASP B O 1
ATOM 4077 N N . GLY B 1 234 ? -25.316 36.453 5.279 1.00 20.40 998 GLY B N 1
ATOM 4078 C CA . GLY B 1 234 ? -25.525 36.609 3.852 1.00 25.06 998 GLY B CA 1
ATOM 4079 C C . GLY B 1 234 ? -26.919 37.061 3.445 1.00 25.65 998 GLY B C 1
ATOM 4080 O O . GLY B 1 234 ? -27.089 37.583 2.332 1.00 25.98 998 GLY B O 1
ATOM 4081 N N . SER B 1 235 ? -27.927 36.868 4.300 1.00 21.77 999 SER B N 1
ATOM 4082 C CA . SER B 1 235 ? -29.277 37.317 3.962 1.00 28.62 999 SER B CA 1
ATOM 4083 C C . SER B 1 235 ? -29.544 38.767 4.359 1.00 27.68 999 SER B C 1
ATOM 4084 O O . SER B 1 235 ? -30.488 39.372 3.838 1.00 22.45 999 SER B O 1
ATOM 4087 N N . THR B 1 236 ? -28.737 39.337 5.257 1.00 20.41 1000 THR B N 1
ATOM 4088 C CA . THR B 1 236 ? -28.928 40.726 5.669 1.00 20.80 1000 THR B CA 1
ATOM 4089 C C . THR B 1 236 ? -28.873 41.653 4.459 1.00 21.49 1000 THR B C 1
ATOM 4090 O O . THR B 1 236 ? -27.947 41.577 3.640 1.00 20.39 1000 THR B O 1
ATOM 4094 N N . GLN B 1 237 ? -29.876 42.528 4.343 1.00 22.27 1001 GLN B N 1
ATOM 4095 C CA . GLN B 1 237 ? -29.884 43.532 3.278 1.00 19.49 1001 GLN B CA 1
ATOM 4096 C C . GLN B 1 237 ? -28.643 44.411 3.375 1.00 20.89 1001 GLN B C 1
ATOM 4097 O O . GLN B 1 237 ? -28.225 44.796 4.470 1.00 23.51 1001 GLN B O 1
ATOM 4103 N N . VAL B 1 238 ? -28.044 44.718 2.222 1.00 20.74 1002 VAL B N 1
ATOM 4104 C CA . VAL B 1 238 ? -26.760 45.423 2.230 1.00 23.72 1002 VAL B CA 1
ATOM 4105 C C . VAL B 1 238 ? -26.895 46.780 2.902 1.00 26.05 1002 VAL B C 1
ATOM 4106 O O . VAL B 1 238 ? -26.039 47.174 3.707 1.00 23.88 1002 VAL B O 1
ATOM 4110 N N . ASN B 1 239 ? -27.973 47.512 2.600 1.00 26.66 1003 ASN B N 1
ATOM 4111 C CA . ASN B 1 239 ? -28.176 48.805 3.251 1.00 31.46 1003 ASN B CA 1
ATOM 4112 C C . ASN B 1 239 ? -28.387 48.653 4.755 1.00 29.51 1003 ASN B C 1
ATOM 4113 O O . ASN B 1 239 ? -27.951 49.514 5.530 1.00 32.66 1003 ASN B O 1
ATOM 4118 N N . ASP B 1 240 ? -29.030 47.565 5.195 1.00 23.44 1004 ASP B N 1
ATOM 4119 C CA . ASP B 1 240 ? -29.219 47.350 6.627 1.00 24.50 1004 ASP B CA 1
ATOM 4120 C C . ASP B 1 240 ? -27.902 47.078 7.360 1.00 27.32 1004 ASP B C 1
ATOM 4121 O O . ASP B 1 240 ? -27.858 47.212 8.587 1.00 25.30 1004 ASP B O 1
ATOM 4126 N N . ARG B 1 241 ? -26.841 46.687 6.643 1.00 24.53 1005 ARG B N 1
ATOM 4127 C CA . ARG B 1 241 ? -25.581 46.325 7.294 1.00 23.68 1005 ARG B CA 1
ATOM 4128 C C . ARG B 1 241 ? -25.022 47.480 8.116 1.00 25.46 1005 ARG B C 1
ATOM 4129 O O . ARG B 1 241 ? -24.618 47.294 9.268 1.00 22.79 1005 ARG B O 1
ATOM 4137 N N . GLN B 1 242 ? -24.991 48.689 7.539 1.00 24.99 1006 GLN B N 1
ATOM 4138 C CA . GLN B 1 242 ? -24.326 49.801 8.213 1.00 29.09 1006 GLN B CA 1
ATOM 4139 C C . GLN B 1 242 ? -25.030 50.192 9.503 1.00 22.44 1006 GLN B C 1
ATOM 4140 O O . GLN B 1 242 ? -24.370 50.573 10.477 1.00 26.56 1006 GLN B O 1
ATOM 4146 N N . LEU B 1 243 ? -26.353 50.090 9.536 1.00 22.37 1007 LEU B N 1
ATOM 4147 C CA . LEU B 1 243 ? -27.102 50.462 10.735 1.00 21.59 1007 LEU B CA 1
ATOM 4148 C C . LEU B 1 243 ? -26.926 49.442 11.858 1.00 23.98 1007 LEU B C 1
ATOM 4149 O O . LEU B 1 243 ? -26.832 49.820 13.039 1.00 23.24 1007 LEU B O 1
ATOM 4154 N N . LEU B 1 244 ? -26.906 48.143 11.524 1.00 19.31 1008 LEU B N 1
ATOM 4155 C CA . LEU B 1 244 ? -26.562 47.138 12.531 1.00 20.41 1008 LEU B CA 1
ATOM 4156 C C . LEU B 1 244 ? -25.182 47.401 13.097 1.00 15.57 1008 LEU B C 1
ATOM 4157 O O . LEU B 1 244 ? -24.984 47.366 14.317 1.00 17.22 1008 LEU B O 1
ATOM 4162 N N . ILE B 1 245 ? -24.222 47.712 12.228 1.00 17.54 1009 ILE B N 1
ATOM 4163 C CA . ILE B 1 245 ? -22.858 47.941 12.688 1.00 15.57 1009 ILE B CA 1
ATOM 4164 C C . ILE B 1 245 ? -22.777 49.205 13.545 1.00 18.16 1009 ILE B C 1
ATOM 4165 O O . ILE B 1 245 ? -22.117 49.212 14.591 1.00 16.56 1009 ILE B O 1
ATOM 4170 N N . ASP B 1 246 ? -23.463 50.284 13.137 1.00 19.59 1010 ASP B N 1
ATOM 4171 C CA . ASP B 1 246 ? -23.501 51.494 13.963 1.00 20.44 1010 ASP B CA 1
ATOM 4172 C C . ASP B 1 246 ? -24.028 51.197 15.369 1.00 18.09 1010 ASP B C 1
ATOM 4173 O O . ASP B 1 246 ? -23.474 51.678 16.369 1.00 21.41 1010 ASP B O 1
ATOM 4178 N N . LYS B 1 247 ? -25.088 50.395 15.462 1.00 18.30 1011 LYS B N 1
ATOM 4179 C CA . LYS B 1 247 ? -25.663 50.065 16.760 1.00 18.71 1011 LYS B CA 1
ATOM 4180 C C . LYS B 1 247 ? -24.675 49.294 17.627 1.00 19.45 1011 LYS B C 1
ATOM 4181 O O . LYS B 1 247 ? -24.618 49.495 18.849 1.00 20.98 1011 LYS B O 1
ATOM 4187 N N . PHE B 1 248 ? -23.885 48.404 17.016 1.00 16.63 1012 PHE B N 1
ATOM 4188 C CA . PHE B 1 248 ? -22.868 47.677 17.773 1.00 16.08 1012 PHE B CA 1
ATOM 4189 C C . PHE B 1 248 ? -21.819 48.629 18.336 1.00 19.47 1012 PHE B C 1
ATOM 4190 O O . PHE B 1 248 ? -21.348 48.453 19.466 1.00 18.37 1012 PHE B O 1
ATOM 4198 N N . TYR B 1 249 ? -21.432 49.645 17.559 1.00 17.39 1013 TYR B N 1
ATOM 4199 C CA . TYR B 1 249 ? -20.482 50.631 18.067 1.00 19.33 1013 TYR B CA 1
ATOM 4200 C C . TYR B 1 249 ? -21.092 51.485 19.170 1.00 22.35 1013 TYR B C 1
ATOM 4201 O O . TYR B 1 249 ? -20.416 51.820 20.154 1.00 18.91 1013 TYR B O 1
ATOM 4210 N N . GLU B 1 250 ? -22.364 51.867 19.009 1.00 17.10 1014 GLU B N 1
ATOM 4211 C CA . GLU B 1 250 ? -22.968 52.897 19.852 1.00 24.45 1014 GLU B CA 1
ATOM 4212 C C . GLU B 1 250 ? -23.435 52.343 21.199 1.00 27.06 1014 GLU B C 1
ATOM 4213 O O . GLU B 1 250 ? -23.302 53.014 22.232 1.00 22.98 1014 GLU B O 1
ATOM 4219 N N . ASP B 1 251 ? -23.987 51.132 21.206 1.00 21.49 1015 ASP B N 1
ATOM 4220 C CA . ASP B 1 251 ? -24.638 50.577 22.385 1.00 21.12 1015 ASP B CA 1
ATOM 4221 C C . ASP B 1 251 ? -23.625 49.753 23.179 1.00 23.38 1015 ASP B C 1
ATOM 4222 O O . ASP B 1 251 ? -23.265 48.639 22.777 1.00 21.13 1015 ASP B O 1
ATOM 4227 N N . LYS B 1 252 ? -23.193 50.284 24.324 1.00 19.30 1016 LYS B N 1
ATOM 4228 C CA . LYS B 1 252 ? -22.196 49.601 25.146 1.00 23.81 1016 LYS B CA 1
ATOM 4229 C C . LYS B 1 252 ? -22.739 48.345 25.821 1.00 27.63 1016 LYS B C 1
ATOM 4230 O O . LYS B 1 252 ? -21.950 47.538 26.330 1.00 27.02 1016 LYS B O 1
ATOM 4236 N N . ASP B 1 253 ? -24.056 48.164 25.846 1.00 19.99 1017 ASP B N 1
ATOM 4237 C CA . ASP B 1 253 ? -24.677 46.995 26.453 1.00 22.82 1017 ASP B CA 1
ATOM 4238 C C . ASP B 1 253 ? -24.956 45.873 25.449 1.00 23.58 1017 ASP B C 1
ATOM 4239 O O . ASP B 1 253 ? -25.676 44.919 25.785 1.00 20.84 1017 ASP B O 1
ATOM 4244 N N . ILE B 1 254 ? -24.437 45.971 24.226 1.00 19.52 1018 ILE B N 1
ATOM 4245 C CA . ILE B 1 254 ? -24.527 44.866 23.265 1.00 18.74 1018 ILE B CA 1
ATOM 4246 C C . ILE B 1 254 ? -23.132 44.278 23.074 1.00 18.71 1018 ILE B C 1
ATOM 4247 O O . ILE B 1 254 ? -22.336 44.785 22.268 1.00 15.85 1018 ILE B O 1
ATOM 4252 N N . PRO B 1 255 ? -22.768 43.221 23.795 1.00 18.25 1019 PRO B N 1
ATOM 4253 C CA . PRO B 1 255 ? -21.371 42.777 23.742 1.00 19.75 1019 PRO B CA 1
ATOM 4254 C C . PRO B 1 255 ? -21.052 41.895 22.542 1.00 17.47 1019 PRO B C 1
ATOM 4255 O O . PRO B 1 255 ? -19.863 41.702 22.244 1.00 16.59 1019 PRO B O 1
ATOM 4259 N N . ILE B 1 256 ? -22.063 41.369 21.841 1.00 16.27 1020 ILE B N 1
ATOM 4260 C CA . ILE B 1 256 ? -21.877 40.248 20.919 1.00 17.10 1020 ILE B CA 1
ATOM 4261 C C . ILE B 1 256 ? -22.437 40.587 19.546 1.00 18.29 1020 ILE B C 1
ATOM 4262 O O . ILE B 1 256 ? -23.559 41.092 19.427 1.00 17.34 1020 ILE B O 1
ATOM 4267 N N . PHE B 1 257 ? -21.663 40.275 18.505 1.00 14.28 1021 PHE B N 1
ATOM 4268 C CA . PHE B 1 257 ? -22.116 40.317 17.118 1.00 13.43 1021 PHE B CA 1
ATOM 4269 C C . PHE B 1 257 ? -21.939 38.917 16.547 1.00 17.66 1021 PHE B C 1
ATOM 4270 O O . PHE B 1 257 ? -20.824 38.379 16.568 1.00 14.93 1021 PHE B O 1
ATOM 4278 N N . ILE B 1 258 ? -23.024 38.306 16.079 1.00 16.13 1022 ILE B N 1
ATOM 4279 C CA . ILE B 1 258 ? -22.939 36.983 15.474 1.00 18.16 1022 ILE B CA 1
ATOM 4280 C C . ILE B 1 258 ? -23.081 37.150 13.969 1.00 16.81 1022 ILE B C 1
ATOM 4281 O O . ILE B 1 258 ? -23.897 37.947 13.494 1.00 17.71 1022 ILE B O 1
ATOM 4286 N N . LEU B 1 259 ? -22.215 36.464 13.224 1.00 15.42 1023 LEU B N 1
ATOM 4287 C CA . LEU B 1 259 ? -22.084 36.681 11.788 1.00 14.97 1023 LEU B CA 1
ATOM 4288 C C . LEU B 1 259 ? -21.809 35.360 11.093 1.00 18.34 1023 LEU B C 1
ATOM 4289 O O . LEU B 1 259 ? -21.214 34.438 11.674 1.00 13.48 1023 LEU B O 1
ATOM 4294 N N . SER B 1 260 ? -22.208 35.280 9.831 1.00 15.59 1024 SER B N 1
ATOM 4295 C CA . SER B 1 260 ? -21.713 34.172 9.038 1.00 18.79 1024 SER B CA 1
ATOM 4296 C C . SER B 1 260 ? -20.250 34.440 8.693 1.00 19.09 1024 SER B C 1
ATOM 4297 O O . SER B 1 260 ? -19.826 35.590 8.523 1.00 16.85 1024 SER B O 1
ATOM 4300 N N . THR B 1 261 ? -19.465 33.363 8.624 1.00 15.68 1025 THR B N 1
ATOM 4301 C CA . THR B 1 261 ? -18.047 33.490 8.289 1.00 16.58 1025 THR B CA 1
ATOM 4302 C C . THR B 1 261 ? -17.834 34.233 6.978 1.00 18.75 1025 THR B C 1
ATOM 4303 O O . THR B 1 261 ? -16.874 35.002 6.845 1.00 20.95 1025 THR B O 1
ATOM 4307 N N . LYS B 1 262 ? -18.741 34.054 6.018 1.00 17.49 1026 LYS B N 1
ATOM 4308 C CA . LYS B 1 262 ? -18.639 34.755 4.743 1.00 24.88 1026 LYS B CA 1
ATOM 4309 C C . LYS B 1 262 ? -18.718 36.266 4.916 1.00 23.15 1026 LYS B C 1
ATOM 4310 O O . LYS B 1 262 ? -18.278 37.003 4.026 1.00 21.44 1026 LYS B O 1
ATOM 4316 N N . ALA B 1 263 ? -19.218 36.749 6.060 1.00 25.33 1027 ALA B N 1
ATOM 4317 C CA . ALA B 1 263 ? -19.200 38.193 6.311 1.00 25.54 1027 ALA B CA 1
ATOM 4318 C C . ALA B 1 263 ? -17.785 38.752 6.444 1.00 24.21 1027 ALA B C 1
ATOM 4319 O O . ALA B 1 263 ? -17.598 39.969 6.316 1.00 26.25 1027 ALA B O 1
ATOM 4321 N N . GLY B 1 264 ? -16.780 37.905 6.682 1.00 19.99 1028 GLY B N 1
ATOM 4322 C CA . GLY B 1 264 ? -15.402 38.367 6.620 1.00 21.50 1028 GLY B CA 1
ATOM 4323 C C . GLY B 1 264 ? -15.000 38.907 5.263 1.00 26.27 1028 GLY B C 1
ATOM 4324 O O . GLY B 1 264 ? -14.016 39.646 5.163 1.00 25.97 1028 GLY B O 1
ATOM 4325 N N . GLY B 1 265 ? -15.741 38.561 4.214 1.00 25.29 1029 GLY B N 1
ATOM 4326 C CA . GLY B 1 265 ? -15.459 39.096 2.901 1.00 28.61 1029 GLY B CA 1
ATOM 4327 C C . GLY B 1 265 ? -16.234 40.343 2.539 1.00 27.72 1029 GLY B C 1
ATOM 4328 O O . GLY B 1 265 ? -16.129 40.812 1.399 1.00 29.46 1029 GLY B O 1
ATOM 4329 N N . PHE B 1 266 ? -17.008 40.899 3.473 1.00 25.58 1030 PHE B N 1
ATOM 4330 C CA . PHE B 1 266 ? -17.903 42.022 3.193 1.00 28.39 1030 PHE B CA 1
ATOM 4331 C C . PHE B 1 266 ? -17.229 43.382 3.319 1.00 27.29 1030 PHE B C 1
ATOM 4332 O O . PHE B 1 266 ? -17.901 44.403 3.137 1.00 26.88 1030 PHE B O 1
ATOM 4340 N N . GLY B 1 267 ? -15.945 43.425 3.656 1.00 27.61 1031 GLY B N 1
ATOM 4341 C CA . GLY B 1 267 ? -15.262 44.691 3.864 1.00 23.55 1031 GLY B CA 1
ATOM 4342 C C . GLY B 1 267 ? -15.800 45.522 5.012 1.00 27.89 1031 GLY B C 1
ATOM 4343 O O . GLY B 1 267 ? -15.658 46.751 4.992 1.00 30.86 1031 GLY B O 1
ATOM 4344 N N . ILE B 1 268 ? -16.423 44.899 6.012 1.00 20.25 1032 ILE B N 1
ATOM 4345 C CA . ILE B 1 268 ? -16.963 45.653 7.141 1.00 21.76 1032 ILE B CA 1
ATOM 4346 C C . ILE B 1 268 ? -15.875 45.811 8.197 1.00 24.08 1032 ILE B C 1
ATOM 4347 O O . ILE B 1 268 ? -14.906 45.048 8.250 1.00 22.16 1032 ILE B O 1
ATOM 4352 N N . ASN B 1 269 ? -16.043 46.814 9.059 1.00 18.82 1033 ASN B N 1
ATOM 4353 C CA . ASN B 1 269 ? -15.038 47.186 10.052 1.00 20.67 1033 ASN B CA 1
ATOM 4354 C C . ASN B 1 269 ? -15.679 47.125 11.439 1.00 18.56 1033 ASN B C 1
ATOM 4355 O O . ASN B 1 269 ? -16.565 47.929 11.767 1.00 17.69 1033 ASN B O 1
ATOM 4360 N N . LEU B 1 270 ? -15.199 46.209 12.266 1.00 14.92 1034 LEU B N 1
ATOM 4361 C CA . LEU B 1 270 ? -15.792 45.943 13.567 1.00 14.58 1034 LEU B CA 1
ATOM 4362 C C . LEU B 1 270 ? -14.753 46.050 14.677 1.00 16.09 1034 LEU B C 1
ATOM 4363 O O . LEU B 1 270 ? -14.737 45.243 15.608 1.00 14.63 1034 LEU B O 1
ATOM 4368 N N . VAL B 1 271 ? -13.897 47.078 14.627 1.00 16.73 1035 VAL B N 1
ATOM 4369 C CA . VAL B 1 271 ? -12.799 47.190 15.585 1.00 17.08 1035 VAL B CA 1
ATOM 4370 C C . VAL B 1 271 ? -13.252 47.547 16.991 1.00 19.79 1035 VAL B C 1
ATOM 4371 O O . VAL B 1 271 ? -12.435 47.506 17.918 1.00 18.28 1035 VAL B O 1
ATOM 4375 N N . CYS B 1 272 ? -14.530 47.877 17.194 1.00 18.13 1036 CYS B N 1
ATOM 4376 C CA . CYS B 1 272 ? -14.986 48.017 18.575 1.00 17.66 1036 CYS B CA 1
ATOM 4377 C C . CYS B 1 272 ? -14.962 46.693 19.334 1.00 18.67 1036 CYS B C 1
ATOM 4378 O O . CYS B 1 272 ? -15.069 46.703 20.563 1.00 19.63 1036 CYS B O 1
ATOM 4381 N N . ALA B 1 273 ? -14.839 45.563 18.645 1.00 17.45 1037 ALA B N 1
ATOM 4382 C CA . ALA B 1 273 ? -14.606 44.274 19.286 1.00 14.47 1037 ALA B CA 1
ATOM 4383 C C . ALA B 1 273 ? -13.128 43.919 19.174 1.00 14.64 1037 ALA B C 1
ATOM 4384 O O . ALA B 1 273 ? -12.499 44.185 18.148 1.00 16.18 1037 ALA B O 1
ATOM 4386 N N . ASN B 1 274 ? -12.555 43.357 20.243 1.00 16.05 1038 ASN B N 1
ATOM 4387 C CA . ASN B 1 274 ? -11.180 42.868 20.160 1.00 16.61 1038 ASN B CA 1
ATOM 4388 C C . ASN B 1 274 ? -11.086 41.390 20.519 1.00 18.72 1038 ASN B C 1
ATOM 4389 O O . ASN B 1 274 ? -9.998 40.901 20.846 1.00 20.76 1038 ASN B O 1
ATOM 4394 N N . ASN B 1 275 ? -12.202 40.666 20.426 1.00 15.02 1039 ASN B N 1
ATOM 4395 C CA . ASN B 1 275 ? -12.258 39.223 20.618 1.00 14.30 1039 ASN B CA 1
ATOM 4396 C C . ASN B 1 275 ? -13.018 38.591 19.460 1.00 17.74 1039 ASN B C 1
ATOM 4397 O O . ASN B 1 275 ? -13.993 39.162 18.958 1.00 14.66 1039 ASN B O 1
ATOM 4402 N N . VAL B 1 276 ? -12.560 37.418 19.018 1.00 16.16 1040 VAL B N 1
ATOM 4403 C CA . VAL B 1 276 ? -13.214 36.703 17.922 1.00 17.05 1040 VAL B CA 1
ATOM 4404 C C . VAL B 1 276 ? -13.321 35.238 18.310 1.00 16.94 1040 VAL B C 1
ATOM 4405 O O . VAL B 1 276 ? -12.350 34.648 18.792 1.00 14.48 1040 VAL B O 1
ATOM 4409 N N . ILE B 1 277 ? -14.498 34.656 18.118 1.00 17.45 1041 ILE B N 1
ATOM 4410 C CA . ILE B 1 277 ? -14.707 33.235 18.341 1.00 15.71 1041 ILE B CA 1
ATOM 4411 C C . ILE B 1 277 ? -15.145 32.643 17.011 1.00 18.19 1041 ILE B C 1
ATOM 4412 O O . ILE B 1 277 ? -16.171 33.054 16.455 1.00 15.28 1041 ILE B O 1
ATOM 4417 N N . ILE B 1 278 ? -14.350 31.714 16.486 1.00 17.80 1042 ILE B N 1
ATOM 4418 C CA . ILE B 1 278 ? -14.716 30.942 15.297 1.00 17.75 1042 ILE B CA 1
ATOM 4419 C C . ILE B 1 278 ? -15.435 29.703 15.818 1.00 15.96 1042 ILE B C 1
ATOM 4420 O O . ILE B 1 278 ? -14.806 28.788 16.369 1.00 16.91 1042 ILE B O 1
ATOM 4425 N N . PHE B 1 279 ? -16.765 29.683 15.682 1.00 16.20 1043 PHE B N 1
ATOM 4426 C CA . PHE B 1 279 ? -17.531 28.596 16.288 1.00 19.55 1043 PHE B CA 1
ATOM 4427 C C . PHE B 1 279 ? -17.251 27.270 15.593 1.00 20.75 1043 PHE B C 1
ATOM 4428 O O . PHE B 1 279 ? -17.295 26.213 16.229 1.00 21.87 1043 PHE B O 1
ATOM 4436 N N . ASP B 1 280 ? -16.939 27.314 14.305 1.00 20.53 1044 ASP B N 1
ATOM 4437 C CA . ASP B 1 280 ? -16.619 26.125 13.533 1.00 22.95 1044 ASP B CA 1
ATOM 4438 C C . ASP B 1 280 ? -15.720 26.581 12.396 1.00 21.21 1044 ASP B C 1
ATOM 4439 O O . ASP B 1 280 ? -15.987 27.599 11.747 1.00 23.83 1044 ASP B O 1
ATOM 4444 N N . GLN B 1 281 ? -14.634 25.856 12.206 1.00 24.70 1045 GLN B N 1
ATOM 4445 C CA . GLN B 1 281 ? -13.562 26.287 11.334 1.00 21.84 1045 GLN B CA 1
ATOM 4446 C C . GLN B 1 281 ? -13.927 26.033 9.880 1.00 22.51 1045 GLN B C 1
ATOM 4447 O O . GLN B 1 281 ? -14.663 25.103 9.563 1.00 25.28 1045 GLN B O 1
ATOM 4453 N N . SER B 1 282 ? -13.396 26.867 8.994 1.00 23.38 1046 SER B N 1
ATOM 4454 C CA . SER B 1 282 ? -13.510 26.619 7.570 1.00 24.61 1046 SER B CA 1
ATOM 4455 C C . SER B 1 282 ? -12.395 25.696 7.103 1.00 23.23 1046 SER B C 1
ATOM 4456 O O . SER B 1 282 ? -11.294 25.699 7.656 1.00 23.15 1046 SER B O 1
ATOM 4459 N N . PHE B 1 283 ? -12.688 24.916 6.060 1.00 24.21 1047 PHE B N 1
ATOM 4460 C CA . PHE B 1 283 ? -11.638 24.133 5.409 1.00 22.70 1047 PHE B CA 1
ATOM 4461 C C . PHE B 1 283 ? -10.657 25.025 4.656 1.00 26.08 1047 PHE B C 1
ATOM 4462 O O . PHE B 1 283 ? -9.559 24.570 4.302 1.00 23.84 1047 PHE B O 1
ATOM 4470 N N . ASN B 1 284 ? -11.033 26.279 4.393 1.00 22.50 1048 ASN B N 1
ATOM 4471 C CA . ASN B 1 284 ? -10.131 27.269 3.817 1.00 19.68 1048 ASN B CA 1
ATOM 4472 C C . ASN B 1 284 ? -9.740 28.268 4.899 1.00 22.82 1048 ASN B C 1
ATOM 4473 O O . ASN B 1 284 ? -10.556 29.135 5.248 1.00 22.06 1048 ASN B O 1
ATOM 4478 N N . PRO B 1 285 ? -8.516 28.212 5.434 1.00 20.55 1049 PRO B N 1
ATOM 4479 C CA . PRO B 1 285 ? -8.117 29.175 6.481 1.00 21.62 1049 PRO B CA 1
ATOM 4480 C C . PRO B 1 285 ? -8.249 30.629 6.078 1.00 21.55 1049 PRO B C 1
ATOM 4481 O O . PRO B 1 285 ? -8.333 31.499 6.958 1.00 19.50 1049 PRO B O 1
ATOM 4485 N N . HIS B 1 286 ? -8.232 30.928 4.783 1.00 20.33 1050 HIS B N 1
ATOM 4486 C CA . HIS B 1 286 ? -8.424 32.302 4.345 1.00 22.77 1050 HIS B CA 1
ATOM 4487 C C . HIS B 1 286 ? -9.750 32.862 4.856 1.00 19.07 1050 HIS B C 1
ATOM 4488 O O . HIS B 1 286 ? -9.839 34.048 5.196 1.00 20.12 1050 HIS B O 1
ATOM 4495 N N . ASP B 1 287 ? -10.791 32.023 4.902 1.00 18.35 1051 ASP B N 1
ATOM 4496 C CA . ASP B 1 287 ? -12.100 32.458 5.391 1.00 19.39 1051 ASP B CA 1
ATOM 4497 C C . ASP B 1 287 ? -12.022 32.932 6.834 1.00 19.41 1051 ASP B C 1
ATOM 4498 O O . ASP B 1 287 ? -12.598 33.965 7.197 1.00 18.99 1051 ASP B O 1
ATOM 4503 N N . ASP B 1 288 ? -11.352 32.156 7.684 1.00 19.48 1052 ASP B N 1
ATOM 4504 C CA . ASP B 1 288 ? -11.291 32.495 9.103 1.00 18.99 1052 ASP B CA 1
ATOM 4505 C C . ASP B 1 288 ? -10.342 33.655 9.360 1.00 22.08 1052 ASP B C 1
ATOM 4506 O O . ASP B 1 288 ? -10.591 34.471 10.260 1.00 19.93 1052 ASP B O 1
ATOM 4511 N N . ARG B 1 289 ? -9.255 33.751 8.588 1.00 16.92 1053 ARG B N 1
ATOM 4512 C CA . ARG B 1 289 ? -8.370 34.903 8.709 1.00 18.48 1053 ARG B CA 1
ATOM 4513 C C . ARG B 1 289 ? -9.080 36.179 8.268 1.00 20.05 1053 ARG B C 1
ATOM 4514 O O . ARG B 1 289 ? -8.968 37.215 8.932 1.00 18.53 1053 ARG B O 1
ATOM 4522 N N . GLN B 1 290 ? -9.842 36.119 7.169 1.00 17.76 1054 GLN B N 1
ATOM 4523 C CA . GLN B 1 290 ? -10.625 37.282 6.755 1.00 24.03 1054 GLN B CA 1
ATOM 4524 C C . GLN B 1 290 ? -11.683 37.645 7.800 1.00 20.12 1054 GLN B C 1
ATOM 4525 O O . GLN B 1 290 ? -11.994 38.826 7.995 1.00 20.07 1054 GLN B O 1
ATOM 4531 N N . ALA B 1 291 ? -12.266 36.641 8.460 1.00 18.00 1055 ALA B N 1
ATOM 4532 C CA . ALA B 1 291 ? -13.240 36.917 9.516 1.00 19.84 1055 ALA B CA 1
ATOM 4533 C C . ALA B 1 291 ? -12.584 37.625 10.699 1.00 17.58 1055 ALA B C 1
ATOM 4534 O O . ALA B 1 291 ? -13.090 38.642 11.182 1.00 16.12 1055 ALA B O 1
ATOM 4536 N N . ALA B 1 292 ? -11.449 37.098 11.180 1.00 16.67 1056 ALA B N 1
ATOM 4537 C CA . ALA B 1 292 ? -10.741 37.724 12.299 1.00 17.60 1056 ALA B CA 1
ATOM 4538 C C . ALA B 1 292 ? -10.313 39.146 11.971 1.00 19.63 1056 ALA B C 1
ATOM 4539 O O . ALA B 1 292 ? -10.224 39.993 12.869 1.00 21.06 1056 ALA B O 1
ATOM 4541 N N . ASP B 1 293 ? -10.014 39.411 10.709 1.00 16.87 1057 ASP B N 1
ATOM 4542 C CA . ASP B 1 293 ? -9.603 40.723 10.249 1.00 19.07 1057 ASP B CA 1
ATOM 4543 C C . ASP B 1 293 ? -10.761 41.724 10.189 1.00 18.62 1057 ASP B C 1
ATOM 4544 O O . ASP B 1 293 ? -10.518 42.883 9.856 1.00 19.81 1057 ASP B O 1
ATOM 4549 N N . ARG B 1 294 ? -11.995 41.324 10.521 1.00 18.66 1058 ARG B N 1
ATOM 4550 C CA . ARG B 1 294 ? -13.021 42.327 10.796 1.00 20.62 1058 ARG B CA 1
ATOM 4551 C C . ARG B 1 294 ? -12.692 43.104 12.059 1.00 16.53 1058 ARG B C 1
ATOM 4552 O O . ARG B 1 294 ? -13.036 44.288 12.169 1.00 18.16 1058 ARG B O 1
ATOM 4560 N N . ALA B 1 295 ? -12.032 42.455 13.015 1.00 17.08 1059 ALA B N 1
ATOM 4561 C CA . ALA B 1 295 ? -11.594 43.076 14.262 1.00 16.78 1059 ALA B CA 1
ATOM 4562 C C . ALA B 1 295 ? -10.135 43.509 14.239 1.00 22.61 1059 ALA B C 1
ATOM 4563 O O . ALA B 1 295 ? -9.791 44.537 14.834 1.00 16.61 1059 ALA B O 1
ATOM 4565 N N . HIS B 1 296 ? -9.260 42.730 13.593 1.00 18.04 1060 HIS B N 1
ATOM 4566 C CA . HIS B 1 296 ? -7.825 43.023 13.544 1.00 21.02 1060 HIS B CA 1
ATOM 4567 C C . HIS B 1 296 ? -7.537 43.782 12.255 1.00 20.91 1060 HIS B C 1
ATOM 4568 O O . HIS B 1 296 ? -7.193 43.200 11.225 1.00 24.10 1060 HIS B O 1
ATOM 4575 N N . ARG B 1 297 ? -7.699 45.095 12.308 1.00 19.31 1061 ARG B N 1
ATOM 4576 C CA . ARG B 1 297 ? -7.563 45.929 11.121 1.00 22.49 1061 ARG B CA 1
ATOM 4577 C C . ARG B 1 297 ? -7.435 47.378 11.572 1.00 24.49 1061 ARG B C 1
ATOM 4578 O O . ARG B 1 297 ? -7.489 47.681 12.771 1.00 19.17 1061 ARG B O 1
ATOM 4586 N N . VAL B 1 298 ? -7.294 48.270 10.581 1.00 24.39 1062 VAL B N 1
ATOM 4587 C CA . VAL B 1 298 ? -7.082 49.702 10.800 1.00 26.27 1062 VAL B CA 1
ATOM 4588 C C . VAL B 1 298 ? -8.093 50.253 11.791 1.00 24.78 1062 VAL B C 1
ATOM 4589 O O . VAL B 1 298 ? -9.305 50.057 11.652 1.00 26.13 1062 VAL B O 1
ATOM 4593 N N . GLY B 1 299 ? -7.596 50.972 12.790 1.00 26.46 1063 GLY B N 1
ATOM 4594 C CA . GLY B 1 299 ? -8.447 51.563 13.786 1.00 24.36 1063 GLY B CA 1
ATOM 4595 C C . GLY B 1 299 ? -8.521 50.772 15.066 1.00 24.32 1063 GLY B C 1
ATOM 4596 O O . GLY B 1 299 ? -8.988 51.306 16.074 1.00 24.34 1063 GLY B O 1
ATOM 4597 N N . GLN B 1 300 ? -8.087 49.514 15.051 1.00 21.33 1064 GLN B N 1
ATOM 4598 C CA . GLN B 1 300 ? -8.061 48.711 16.263 1.00 18.97 1064 GLN B CA 1
ATOM 4599 C C . GLN B 1 300 ? -6.991 49.232 17.220 1.00 24.49 1064 GLN B C 1
ATOM 4600 O O . GLN B 1 300 ? -5.828 49.398 16.835 1.00 24.40 1064 GLN B O 1
ATOM 4606 N N . THR B 1 301 ? -7.376 49.480 18.471 1.00 21.79 1065 THR B N 1
ATOM 4607 C CA . THR B 1 301 ? -6.444 49.971 19.479 1.00 23.97 1065 THR B CA 1
ATOM 4608 C C . THR B 1 301 ? -6.036 48.925 20.506 1.00 26.05 1065 THR B C 1
ATOM 4609 O O . THR B 1 301 ? -5.164 49.205 21.335 1.00 24.24 1065 THR B O 1
ATOM 4613 N N . LYS B 1 302 ? -6.635 47.745 20.495 1.00 17.11 1066 LYS B N 1
ATOM 4614 C CA . LYS B 1 302 ? -6.300 46.729 21.480 1.00 23.69 1066 LYS B CA 1
ATOM 4615 C C . LYS B 1 302 ? -5.799 45.471 20.785 1.00 26.65 1066 LYS B C 1
ATOM 4616 O O . LYS B 1 302 ? -6.039 45.258 19.591 1.00 20.86 1066 LYS B O 1
ATOM 4622 N N . GLU B 1 303 ? -5.079 44.644 21.545 1.00 21.88 1067 GLU B N 1
ATOM 4623 C CA . GLU B 1 303 ? -4.739 43.319 21.053 1.00 23.79 1067 GLU B CA 1
ATOM 4624 C C . GLU B 1 303 ? -6.009 42.521 20.817 1.00 21.73 1067 GLU B C 1
ATOM 4625 O O . GLU B 1 303 ? -6.950 42.574 21.612 1.00 20.97 1067 GLU B O 1
ATOM 4631 N N . VAL B 1 304 ? -6.030 41.775 19.716 1.00 17.33 1068 VAL B N 1
ATOM 4632 C CA . VAL B 1 304 ? -7.191 40.991 19.306 1.00 18.12 1068 VAL B CA 1
ATOM 4633 C C . VAL B 1 304 ? -6.893 39.522 19.583 1.00 20.95 1068 VAL B C 1
ATOM 4634 O O . VAL B 1 304 ? -5.896 38.977 19.084 1.00 20.68 1068 VAL B O 1
ATOM 4638 N N . ASN B 1 305 ? -7.753 38.884 20.373 1.00 14.87 1069 ASN B N 1
ATOM 4639 C CA . ASN B 1 305 ? -7.678 37.457 20.659 1.00 18.20 1069 ASN B CA 1
ATOM 4640 C C . ASN B 1 305 ? -8.748 36.683 19.901 1.00 20.47 1069 ASN B C 1
ATOM 4641 O O . ASN B 1 305 ? -9.936 37.012 19.986 1.00 17.80 1069 ASN B O 1
ATOM 4646 N N . ILE B 1 306 ? -8.318 35.631 19.204 1.00 16.04 1070 ILE B N 1
ATOM 4647 C CA . ILE B 1 306 ? -9.151 34.822 18.319 1.00 13.02 1070 ILE B CA 1
ATOM 4648 C C . ILE B 1 306 ? -9.091 33.381 18.817 1.00 19.17 1070 ILE B C 1
ATOM 4649 O O . ILE B 1 306 ? -8.000 32.817 18.966 1.00 20.69 1070 ILE B O 1
ATOM 4654 N N . THR B 1 307 ? -10.248 32.780 19.067 1.00 19.39 1071 THR B N 1
ATOM 4655 C CA . THR B 1 307 ? -10.317 31.388 19.510 1.00 16.43 1071 THR B CA 1
ATOM 4656 C C . THR B 1 307 ? -11.164 30.588 18.536 1.00 24.11 1071 THR B C 1
ATOM 4657 O O . THR B 1 307 ? -12.270 31.004 18.166 1.00 17.67 1071 THR B O 1
ATOM 4661 N N . THR B 1 308 ? -10.649 29.444 18.121 1.00 17.66 1072 THR B N 1
ATOM 4662 C CA . THR B 1 308 ? -11.410 28.528 17.293 1.00 18.79 1072 THR B CA 1
ATOM 4663 C C . THR B 1 308 ? -11.790 27.326 18.145 1.00 20.03 1072 THR B C 1
ATOM 4664 O O . THR B 1 308 ? -10.936 26.755 18.832 1.00 18.33 1072 THR B O 1
ATOM 4668 N N . LEU B 1 309 ? -13.077 26.985 18.141 1.00 18.20 1073 LEU B N 1
ATOM 4669 C CA . LEU B 1 309 ? -13.584 25.851 18.901 1.00 16.63 1073 LEU B CA 1
ATOM 4670 C C . LEU B 1 309 ? -13.448 24.591 18.049 1.00 19.22 1073 LEU B C 1
ATOM 4671 O O . LEU B 1 309 ? -13.892 24.562 16.901 1.00 18.40 1073 LEU B O 1
ATOM 4676 N N . ILE B 1 310 ? -12.837 23.555 18.614 1.00 20.32 1074 ILE B N 1
ATOM 4677 C CA . ILE B 1 310 ? -12.646 22.295 17.911 1.00 19.54 1074 ILE B CA 1
ATOM 4678 C C . ILE B 1 310 ? -13.120 21.173 18.817 1.00 21.18 1074 ILE B C 1
ATOM 4679 O O . ILE B 1 310 ? -12.664 21.061 19.959 1.00 23.58 1074 ILE B O 1
ATOM 4684 N N . THR B 1 311 ? -14.020 20.334 18.310 1.00 20.61 1075 THR B N 1
ATOM 4685 C CA . THR B 1 311 ? -14.502 19.206 19.100 1.00 21.00 1075 THR B CA 1
ATOM 4686 C C . THR B 1 311 ? -13.487 18.067 19.052 1.00 23.46 1075 THR B C 1
ATOM 4687 O O . THR B 1 311 ? -13.157 17.558 17.974 1.00 23.08 1075 THR B O 1
ATOM 4691 N N . LYS B 1 312 ? -13.008 17.671 20.232 1.00 22.52 1076 LYS B N 1
ATOM 4692 C CA . LYS B 1 312 ? -12.034 16.597 20.359 1.00 24.66 1076 LYS B CA 1
ATOM 4693 C C . LYS B 1 312 ? -12.599 15.281 19.833 1.00 19.65 1076 LYS B C 1
ATOM 4694 O O . LYS B 1 312 ? -13.782 14.982 20.017 1.00 24.22 1076 LYS B O 1
ATOM 4700 N N . ASP B 1 313 ? -11.735 14.482 19.201 1.00 27.89 1077 ASP B N 1
ATOM 4701 C CA . ASP B 1 313 ? -12.086 13.133 18.745 1.00 30.24 1077 ASP B CA 1
ATOM 4702 C C . ASP B 1 313 ? -13.221 13.176 17.722 1.00 28.18 1077 ASP B C 1
ATOM 4703 O O . ASP B 1 313 ? -14.109 12.324 17.702 1.00 29.52 1077 ASP B O 1
ATOM 4708 N N . SER B 1 314 ? -13.195 14.192 16.871 1.00 28.17 1078 SER B N 1
ATOM 4709 C CA . SER B 1 314 ? -14.209 14.359 15.846 1.00 25.28 1078 SER B CA 1
ATOM 4710 C C . SER B 1 314 ? -13.531 14.720 14.539 1.00 21.85 1078 SER B C 1
ATOM 4711 O O . SER B 1 314 ? -12.341 15.045 14.485 1.00 21.78 1078 SER B O 1
ATOM 4714 N N . ILE B 1 315 ? -14.342 14.719 13.483 1.00 23.79 1079 ILE B N 1
ATOM 4715 C CA . ILE B 1 315 ? -13.896 15.112 12.163 1.00 20.93 1079 ILE B CA 1
ATOM 4716 C C . ILE B 1 315 ? -13.297 16.505 12.155 1.00 21.47 1079 ILE B C 1
ATOM 4717 O O . ILE B 1 315 ? -12.492 16.822 11.272 1.00 19.82 1079 ILE B O 1
ATOM 4722 N N . GLU B 1 316 ? -13.647 17.346 13.136 1.00 19.80 1080 GLU B N 1
ATOM 4723 C CA . GLU B 1 316 ? -13.105 18.701 13.167 1.00 22.41 1080 GLU B CA 1
ATOM 4724 C C . GLU B 1 316 ? -11.587 18.715 13.343 1.00 23.48 1080 GLU B C 1
ATOM 4725 O O . GLU B 1 316 ? -10.918 19.644 12.873 1.00 20.27 1080 GLU B O 1
ATOM 4731 N N . GLU B 1 317 ? -11.029 17.708 14.017 1.00 20.54 1081 GLU B N 1
ATOM 4732 C CA . GLU B 1 317 ? -9.573 17.619 14.137 1.00 22.26 1081 GLU B CA 1
ATOM 4733 C C . GLU B 1 317 ? -8.916 17.359 12.789 1.00 25.34 1081 GLU B C 1
ATOM 4734 O O . GLU B 1 317 ? -7.811 17.842 12.526 1.00 24.88 1081 GLU B O 1
ATOM 4740 N N . LYS B 1 318 ? -9.564 16.576 11.924 1.00 25.23 1082 LYS B N 1
ATOM 4741 C CA . LYS B 1 318 ? -8.964 16.289 10.624 1.00 23.02 1082 LYS B CA 1
ATOM 4742 C C . LYS B 1 318 ? -9.109 17.452 9.660 1.00 23.15 1082 LYS B C 1
ATOM 4743 O O . LYS B 1 318 ? -8.232 17.670 8.816 1.00 25.40 1082 LYS B O 1
ATOM 4749 N N . ILE B 1 319 ? -10.197 18.206 9.770 1.00 20.46 1083 ILE B N 1
ATOM 4750 C CA . ILE B 1 319 ? -10.339 19.403 8.949 1.00 23.11 1083 ILE B CA 1
ATOM 4751 C C . ILE B 1 319 ? -9.268 20.414 9.320 1.00 25.36 1083 ILE B C 1
ATOM 4752 O O . ILE B 1 319 ? -8.659 21.049 8.451 1.00 29.68 1083 ILE B O 1
ATOM 4757 N N . HIS B 1 320 ? -9.005 20.556 10.620 1.00 29.35 1084 HIS B N 1
ATOM 4758 C CA . HIS B 1 320 ? -7.956 21.455 11.089 1.00 25.98 1084 HIS B CA 1
ATOM 4759 C C . HIS B 1 320 ? -6.583 21.076 10.527 1.00 28.16 1084 HIS B C 1
ATOM 4760 O O . HIS B 1 320 ? -5.809 21.952 10.121 1.00 28.08 1084 HIS B O 1
ATOM 4767 N N . GLN B 1 321 ? -6.256 19.780 10.505 1.00 28.68 1085 GLN B N 1
ATOM 4768 C CA . GLN B 1 321 ? -4.954 19.348 9.991 1.00 31.28 1085 GLN B CA 1
ATOM 4769 C C . GLN B 1 321 ? -4.850 19.511 8.478 1.00 31.85 1085 GLN B C 1
ATOM 4770 O O . GLN B 1 321 ? -3.790 19.876 7.962 1.00 33.80 1085 GLN B O 1
ATOM 4776 N N . LEU B 1 322 ? -5.906 19.153 7.766 1.00 25.12 1086 LEU B N 1
ATOM 4777 C CA . LEU B 1 322 ? -5.870 19.146 6.308 1.00 29.18 1086 LEU B CA 1
ATOM 4778 C C . LEU B 1 322 ? -6.334 20.383 5.558 1.00 31.50 1086 LEU B C 1
ATOM 4779 O O . LEU B 1 322 ? -6.412 20.375 4.324 1.00 30.08 1086 LEU B O 1
ATOM 4784 N N . ALA B 1 323 ? -6.681 21.439 6.280 1.00 31.39 1087 ALA B N 1
ATOM 4785 C CA . ALA B 1 323 ? -7.171 22.647 5.628 1.00 31.13 1087 ALA B CA 1
ATOM 4786 C C . ALA B 1 323 ? -6.182 23.208 4.615 1.00 30.11 1087 ALA B C 1
ATOM 4787 O O . ALA B 1 323 ? -4.971 23.077 4.780 1.00 34.31 1087 ALA B O 1
ATOM 4789 N N . LYS B 1 324 ? -6.696 23.830 3.559 1.00 35.03 1088 LYS B N 1
ATOM 4790 C CA . LYS B 1 324 ? -5.814 24.427 2.562 1.00 32.18 1088 LYS B CA 1
ATOM 4791 C C . LYS B 1 324 ? -6.289 25.808 2.195 1.00 27.59 1088 LYS B C 1
ATOM 4792 O O . LYS B 1 324 ? -7.450 26.067 1.867 1.00 23.94 1088 LYS B O 1
ATOM 4798 N N . ASN B 1 325 ? -5.313 26.678 2.249 1.00 29.62 1089 ASN B N 1
ATOM 4799 C CA . ASN B 1 325 ? -5.464 28.123 2.106 1.00 24.65 1089 ASN B CA 1
ATOM 4800 C C . ASN B 1 325 ? -5.479 28.515 0.631 1.00 28.41 1089 ASN B C 1
ATOM 4801 O O . ASN B 1 325 ? -4.512 28.265 -0.093 1.00 29.33 1089 ASN B O 1
ATOM 4806 N N . LYS B 1 326 ? -6.560 29.142 0.176 1.00 22.83 1090 LYS B N 1
ATOM 4807 C CA . LYS B 1 326 ? -6.608 29.553 -1.218 1.00 26.18 1090 LYS B CA 1
ATOM 4808 C C . LYS B 1 326 ? -7.530 30.749 -1.359 1.00 28.57 1090 LYS B C 1
ATOM 4809 O O . LYS B 1 326 ? -8.331 31.040 -0.470 1.00 24.33 1090 LYS B O 1
ATOM 4815 N N . LEU B 1 327 ? -7.429 31.412 -2.512 1.00 23.54 1091 LEU B N 1
ATOM 4816 C CA . LEU B 1 327 ? -8.343 32.482 -2.900 1.00 26.01 1091 LEU B CA 1
ATOM 4817 C C . LEU B 1 327 ? -9.377 31.918 -3.872 1.00 29.49 1091 LEU B C 1
ATOM 4818 O O . LEU B 1 327 ? -9.011 31.379 -4.923 1.00 27.82 1091 LEU B O 1
ATOM 4823 N N . ALA B 1 328 ? -10.659 32.018 -3.518 1.00 27.30 1092 ALA B N 1
ATOM 4824 C CA . ALA B 1 328 ? -11.693 31.359 -4.314 1.00 26.38 1092 ALA B CA 1
ATOM 4825 C C . ALA B 1 328 ? -11.772 31.976 -5.703 1.00 28.55 1092 ALA B C 1
ATOM 4826 O O . ALA B 1 328 ? -11.671 33.199 -5.868 1.00 24.93 1092 ALA B O 1
ATOM 4828 N N . LEU B 1 329 ? -11.954 31.113 -6.710 1.00 26.05 1093 LEU B N 1
ATOM 4829 C CA . LEU B 1 329 ? -12.021 31.587 -8.091 1.00 28.39 1093 LEU B CA 1
ATOM 4830 C C . LEU B 1 329 ? -13.261 32.438 -8.362 1.00 27.38 1093 LEU B C 1
ATOM 4831 O O . LEU B 1 329 ? -13.248 33.246 -9.299 1.00 27.50 1093 LEU B O 1
ATOM 4836 N N . ASP B 1 330 ? -14.322 32.293 -7.566 1.00 27.00 1094 ASP B N 1
ATOM 4837 C CA . ASP B 1 330 ? -15.487 33.158 -7.686 1.00 28.97 1094 ASP B CA 1
ATOM 4838 C C . ASP B 1 330 ? -15.447 34.324 -6.700 1.00 32.27 1094 ASP B C 1
ATOM 4839 O O . ASP B 1 330 ? -16.496 34.873 -6.353 1.00 33.50 1094 ASP B O 1
ATOM 4844 N N . SER B 1 331 ? -14.254 34.718 -6.252 1.00 32.25 1095 SER B N 1
ATOM 4845 C CA . SER B 1 331 ? -14.127 35.925 -5.437 1.00 31.21 1095 SER B CA 1
ATOM 4846 C C . SER B 1 331 ? -14.676 37.153 -6.151 1.00 39.30 1095 SER B C 1
ATOM 4847 O O . SER B 1 331 ? -15.147 38.095 -5.496 1.00 35.80 1095 SER B O 1
ATOM 4850 N N . TYR B 1 332 ? -14.607 37.173 -7.486 1.00 32.37 1096 TYR B N 1
ATOM 4851 C CA . TYR B 1 332 ? -15.054 38.339 -8.233 1.00 36.42 1096 TYR B CA 1
ATOM 4852 C C . TYR B 1 332 ? -16.569 38.488 -8.202 1.00 43.23 1096 TYR B C 1
ATOM 4853 O O . TYR B 1 332 ? -17.081 39.572 -8.511 1.00 46.59 1096 TYR B O 1
ATOM 4862 N N . ILE B 1 333 ? -17.293 37.437 -7.833 1.00 39.88 1097 ILE B N 1
ATOM 4863 C CA . ILE B 1 333 ? -18.745 37.487 -7.746 1.00 44.10 1097 ILE B CA 1
ATOM 4864 C C . ILE B 1 333 ? -19.132 38.044 -6.381 1.00 54.78 1097 ILE B C 1
ATOM 4865 O O . ILE B 1 333 ? -18.646 37.571 -5.344 1.00 52.65 1097 ILE B O 1
ATOM 4870 N N . SER B 1 334 ? -19.987 39.068 -6.387 1.00 61.48 1098 SER B N 1
ATOM 4871 C CA . SER B 1 334 ? -20.467 39.710 -5.165 1.00 63.44 1098 SER B CA 1
ATOM 4872 C C . SER B 1 334 ? -21.113 38.703 -4.217 1.00 64.29 1098 SER B C 1
ATOM 4873 O O . SER B 1 334 ? -22.325 38.488 -4.256 1.00 74.04 1098 SER B O 1
ATOM 4876 N N . ASP B 1 341 ? -22.376 24.704 3.572 1.00 55.49 1105 ASP B N 1
ATOM 4877 C CA . ASP B 1 341 ? -20.945 24.526 3.316 1.00 58.38 1105 ASP B CA 1
ATOM 4878 C C . ASP B 1 341 ? -20.612 23.069 2.983 1.00 52.67 1105 ASP B C 1
ATOM 4879 O O . ASP B 1 341 ? -20.036 22.357 3.806 1.00 55.44 1105 ASP B O 1
ATOM 4884 N N . VAL B 1 342 ? -20.971 22.616 1.786 1.00 51.72 1106 VAL B N 1
ATOM 4885 C CA . VAL B 1 342 ? -20.656 21.238 1.424 1.00 51.12 1106 VAL B CA 1
ATOM 4886 C C . VAL B 1 342 ? -19.261 21.205 0.811 1.00 40.98 1106 VAL B C 1
ATOM 4887 O O . VAL B 1 342 ? -18.927 22.037 -0.043 1.00 48.92 1106 VAL B O 1
ATOM 4891 N N . LEU B 1 343 ? -18.479 20.225 1.254 1.00 31.68 1107 LEU B N 1
ATOM 4892 C CA . LEU B 1 343 ? -17.143 20.027 0.709 1.00 34.52 1107 LEU B CA 1
ATOM 4893 C C . LEU B 1 343 ? -17.242 19.245 -0.602 1.00 31.68 1107 LEU B C 1
ATOM 4894 O O . LEU B 1 343 ? -18.210 18.515 -0.834 1.00 35.00 1107 LEU B O 1
ATOM 4899 N N . GLU B 1 344 ? -16.257 19.428 -1.484 1.00 25.85 1108 GLU B N 1
ATOM 4900 C CA . GLU B 1 344 ? -16.327 18.792 -2.795 1.00 25.55 1108 GLU B CA 1
ATOM 4901 C C . GLU B 1 344 ? -16.072 17.288 -2.683 1.00 28.33 1108 GLU B C 1
ATOM 4902 O O . GLU B 1 344 ? -15.578 16.785 -1.673 1.00 26.75 1108 GLU B O 1
ATOM 4908 N N . SER B 1 345 ? -16.405 16.572 -3.759 1.00 24.38 1109 SER B N 1
ATOM 4909 C CA . SER B 1 345 ? -16.474 15.114 -3.697 1.00 29.66 1109 SER B CA 1
ATOM 4910 C C . SER B 1 345 ? -15.139 14.508 -3.280 1.00 31.03 1109 SER B C 1
ATOM 4911 O O . SER B 1 345 ? -15.092 13.628 -2.414 1.00 29.28 1109 SER B O 1
ATOM 4914 N N . LYS B 1 346 ? -14.032 14.978 -3.872 1.00 26.94 1110 LYS B N 1
ATOM 4915 C CA . LYS B 1 346 ? -12.751 14.327 -3.603 1.00 30.33 1110 LYS B CA 1
ATOM 4916 C C . LYS B 1 346 ? -12.239 14.632 -2.200 1.00 31.50 1110 LYS B C 1
ATOM 4917 O O . LYS B 1 346 ? -11.596 13.770 -1.583 1.00 23.57 1110 LYS B O 1
ATOM 4923 N N . VAL B 1 347 ? -12.500 15.840 -1.683 1.00 27.19 1111 VAL B N 1
ATOM 4924 C CA . VAL B 1 347 ? -12.176 16.133 -0.285 1.00 28.50 1111 VAL B CA 1
ATOM 4925 C C . VAL B 1 347 ? -13.035 15.290 0.640 1.00 24.08 1111 VAL B C 1
ATOM 4926 O O . VAL B 1 347 ? -12.560 14.763 1.654 1.00 26.66 1111 VAL B O 1
ATOM 4930 N N . SER B 1 348 ? -14.316 15.161 0.315 1.00 19.75 1112 SER B N 1
ATOM 4931 C CA . SER B 1 348 ? -15.198 14.339 1.127 1.00 20.26 1112 SER B CA 1
ATOM 4932 C C . SER B 1 348 ? -14.780 12.871 1.075 1.00 22.31 1112 SER B C 1
ATOM 4933 O O . SER B 1 348 ? -14.815 12.184 2.098 1.00 19.80 1112 SER B O 1
ATOM 4936 N N . ASP B 1 349 ? -14.405 12.371 -0.113 1.00 24.56 1113 ASP B N 1
ATOM 4937 C CA . ASP B 1 349 ? -13.898 11.003 -0.231 1.00 25.73 1113 ASP B CA 1
ATOM 4938 C C . ASP B 1 349 ? -12.659 10.806 0.633 1.00 23.93 1113 ASP B C 1
ATOM 4939 O O . ASP B 1 349 ? -12.532 9.799 1.340 1.00 25.84 1113 ASP B O 1
ATOM 4944 N N . MET B 1 350 ? -11.726 11.760 0.574 1.00 25.67 1114 MET B N 1
ATOM 4945 C CA . MET B 1 350 ? -10.503 11.659 1.364 1.00 24.88 1114 MET B CA 1
ATOM 4946 C C . MET B 1 350 ? -10.796 11.646 2.860 1.00 24.74 1114 MET B C 1
ATOM 4947 O O . MET B 1 350 ? -10.179 10.880 3.614 1.00 24.20 1114 MET B O 1
ATOM 4952 N N . LEU B 1 351 ? -11.717 12.499 3.316 1.00 20.05 1115 LEU B N 1
ATOM 4953 C CA . LEU B 1 351 ? -12.019 12.540 4.744 1.00 19.99 1115 LEU B CA 1
ATOM 4954 C C . LEU B 1 351 ? -12.734 11.271 5.188 1.00 19.92 1115 LEU B C 1
ATOM 4955 O O . LEU B 1 351 ? -12.455 10.739 6.273 1.00 19.78 1115 LEU B O 1
ATOM 4960 N N . GLU B 1 352 ? -13.666 10.769 4.369 1.00 23.11 1116 GLU B N 1
ATOM 4961 C CA . GLU B 1 352 ? -14.340 9.527 4.720 1.00 19.66 1116 GLU B CA 1
ATOM 4962 C C . GLU B 1 352 ? -13.335 8.383 4.812 1.00 22.47 1116 GLU B C 1
ATOM 4963 O O . GLU B 1 352 ? -13.429 7.530 5.703 1.00 24.22 1116 GLU B O 1
ATOM 4969 N N . ASP B 1 353 ? -12.336 8.382 3.924 1.00 25.32 1117 ASP B N 1
ATOM 4970 C CA . ASP B 1 353 ? -11.315 7.332 3.940 1.00 23.81 1117 ASP B CA 1
ATOM 4971 C C . ASP B 1 353 ? -10.485 7.377 5.219 1.00 27.03 1117 ASP B C 1
ATOM 4972 O O . ASP B 1 353 ? -10.170 6.326 5.796 1.00 27.11 1117 ASP B O 1
ATOM 4977 N N . ILE B 1 354 ? -10.123 8.580 5.683 1.00 26.72 1118 ILE B N 1
ATOM 4978 C CA . ILE B 1 354 ? -9.334 8.697 6.913 1.00 26.36 1118 ILE B CA 1
ATOM 4979 C C . ILE B 1 354 ? -10.133 8.213 8.114 1.00 32.49 1118 ILE B C 1
ATOM 4980 O O . ILE B 1 354 ? -9.622 7.475 8.969 1.00 31.50 1118 ILE B O 1
ATOM 4985 N N . ILE B 1 355 ? -11.392 8.644 8.208 1.00 25.31 1119 ILE B N 1
ATOM 4986 C CA . ILE B 1 355 ? -12.249 8.238 9.314 1.00 24.05 1119 ILE B CA 1
ATOM 4987 C C . ILE B 1 355 ? -12.429 6.726 9.323 1.00 28.94 1119 ILE B C 1
ATOM 4988 O O . ILE B 1 355 ? -12.307 6.076 10.366 1.00 27.18 1119 ILE B O 1
ATOM 4993 N N . TYR B 1 356 ? -12.675 6.158 8.163 1.00 24.42 1120 TYR B N 1
ATOM 4994 C CA . TYR B 1 356 ? -12.848 4.729 8.089 1.00 31.70 1120 TYR B CA 1
ATOM 4995 C C . TYR B 1 356 ? -11.590 3.928 8.453 1.00 34.47 1120 TYR B C 1
ATOM 4996 O O . TYR B 1 356 ? -11.670 2.919 9.154 1.00 34.77 1120 TYR B O 1
ATOM 5005 N N . ASP B 1 357 ? -10.442 4.384 7.957 1.00 34.05 1121 ASP B N 1
ATOM 5006 C CA . ASP B 1 357 ? -9.167 3.722 8.211 1.00 34.58 1121 ASP B CA 1
ATOM 5007 C C . ASP B 1 357 ? -8.815 3.736 9.656 1.00 39.19 1121 ASP B C 1
ATOM 5008 O O . ASP B 1 357 ? -8.332 2.750 10.210 1.00 40.17 1121 ASP B O 1
ATOM 5013 N N . GLU B 1 358 ? -9.056 4.881 10.274 1.00 34.52 1122 GLU B N 1
ATOM 5014 C CA . GLU B 1 358 ? -8.741 5.021 11.674 1.00 37.42 1122 GLU B CA 1
ATOM 5015 C C . GLU B 1 358 ? -9.614 4.166 12.557 1.00 43.31 1122 GLU B C 1
ATOM 5016 O O . GLU B 1 358 ? -9.179 3.670 13.600 1.00 45.90 1122 GLU B O 1
ATOM 5022 N N . LEU B 1 359 ? -10.866 3.994 12.148 1.00 30.00 1123 LEU B N 1
ATOM 5023 C CA . LEU B 1 359 ? -11.826 3.208 12.916 1.00 30.00 1123 LEU B CA 1
ATOM 5024 C C . LEU B 1 359 ? -11.471 1.726 13.018 1.00 30.00 1123 LEU B C 1
ATOM 5025 O O . LEU B 1 359 ? -11.341 1.185 14.116 1.00 30.00 1123 LEU B O 1
ATOM 5030 N N . HIS C 1 45 ? 7.253 -20.954 12.710 1.00 80.08 809 HIS C N 1
ATOM 5031 C CA . HIS C 1 45 ? 6.925 -19.876 13.639 1.00 80.22 809 HIS C CA 1
ATOM 5032 C C . HIS C 1 45 ? 5.520 -20.058 14.213 1.00 73.73 809 HIS C C 1
ATOM 5033 O O . HIS C 1 45 ? 5.216 -19.569 15.306 1.00 69.74 809 HIS C O 1
ATOM 5040 N N . LEU C 1 46 ? 4.676 -20.771 13.473 1.00 70.47 810 LEU C N 1
ATOM 5041 C CA . LEU C 1 46 ? 3.287 -20.964 13.876 1.00 63.37 810 LEU C CA 1
ATOM 5042 C C . LEU C 1 46 ? 3.215 -21.722 15.202 1.00 51.64 810 LEU C C 1
ATOM 5043 O O . LEU C 1 46 ? 3.806 -22.807 15.321 1.00 50.35 810 LEU C O 1
ATOM 5048 N N . PRO C 1 47 ? 2.512 -21.202 16.206 1.00 45.88 811 PRO C N 1
ATOM 5049 C CA . PRO C 1 47 ? 2.449 -21.883 17.511 1.00 41.49 811 PRO C CA 1
ATOM 5050 C C . PRO C 1 47 ? 1.852 -23.271 17.370 1.00 48.57 811 PRO C C 1
ATOM 5051 O O . PRO C 1 47 ? 1.167 -23.565 16.378 1.00 49.79 811 PRO C O 1
ATOM 5055 N N . PRO C 1 48 ? 2.087 -24.153 18.336 1.00 49.21 812 PRO C N 1
ATOM 5056 C CA . PRO C 1 48 ? 1.615 -25.535 18.199 1.00 50.69 812 PRO C CA 1
ATOM 5057 C C . PRO C 1 48 ? 0.105 -25.659 18.380 1.00 50.16 812 PRO C C 1
ATOM 5058 O O . PRO C 1 48 ? -0.527 -24.896 19.117 1.00 41.96 812 PRO C O 1
ATOM 5062 N N . LYS C 1 49 ? -0.477 -26.640 17.686 1.00 47.29 813 LYS C N 1
ATOM 5063 C CA . LYS C 1 49 ? -1.844 -27.075 17.939 1.00 43.70 813 LYS C CA 1
ATOM 5064 C C . LYS C 1 49 ? -1.825 -28.487 18.512 1.00 41.01 813 LYS C C 1
ATOM 5065 O O . LYS C 1 49 ? -0.992 -29.314 18.124 1.00 45.13 813 LYS C O 1
ATOM 5071 N N . HIS C 1 50 ? -2.732 -28.750 19.451 1.00 39.24 814 HIS C N 1
ATOM 5072 C CA . HIS C 1 50 ? -2.829 -30.032 20.138 1.00 36.80 814 HIS C CA 1
ATOM 5073 C C . HIS C 1 50 ? -4.231 -30.606 19.960 1.00 37.41 814 HIS C C 1
ATOM 5074 O O . HIS C 1 50 ? -5.221 -29.870 20.020 1.00 34.29 814 HIS C O 1
ATOM 5081 N N . THR C 1 51 ? -4.320 -31.918 19.739 1.00 35.38 815 THR C N 1
ATOM 5082 C CA . THR C 1 51 ? -5.603 -32.586 19.549 1.00 35.07 815 THR C CA 1
ATOM 5083 C C . THR C 1 51 ? -5.857 -33.559 20.689 1.00 35.79 815 THR C C 1
ATOM 5084 O O . THR C 1 51 ? -4.933 -34.226 21.168 1.00 36.33 815 THR C O 1
ATOM 5088 N N . HIS C 1 52 ? -7.120 -33.635 21.112 1.00 27.67 816 HIS C N 1
ATOM 5089 C CA . HIS C 1 52 ? -7.551 -34.487 22.208 1.00 29.67 816 HIS C CA 1
ATOM 5090 C C . HIS C 1 52 ? -8.838 -35.191 21.815 1.00 30.89 816 HIS C C 1
ATOM 5091 O O . HIS C 1 52 ? -9.591 -34.715 20.959 1.00 28.35 816 HIS C O 1
ATOM 5098 N N . ILE C 1 53 ? -9.099 -36.316 22.472 1.00 27.80 817 ILE C N 1
ATOM 5099 C CA . ILE C 1 53 ? -10.380 -37.004 22.384 1.00 29.50 817 ILE C CA 1
ATOM 5100 C C . ILE C 1 53 ? -11.053 -36.954 23.744 1.00 33.78 817 ILE C C 1
ATOM 5101 O O . ILE C 1 53 ? -10.442 -37.308 24.758 1.00 33.39 817 ILE C O 1
ATOM 5106 N N . GLN C 1 54 ? -12.321 -36.595 23.749 1.00 26.30 818 GLN C N 1
ATOM 5107 C CA . GLN C 1 54 ? -13.111 -36.621 24.953 1.00 27.38 818 GLN C CA 1
ATOM 5108 C C . GLN C 1 54 ? -14.201 -37.653 24.732 1.00 32.07 818 GLN C C 1
ATOM 5109 O O . GLN C 1 54 ? -15.004 -37.502 23.844 1.00 25.73 818 GLN C O 1
ATOM 5115 N N . TYR C 1 55 ? -14.226 -38.714 25.515 1.00 27.79 819 TYR C N 1
ATOM 5116 C CA . TYR C 1 55 ? -15.259 -39.709 25.379 1.00 27.84 819 TYR C CA 1
ATOM 5117 C C . TYR C 1 55 ? -16.532 -39.294 26.081 1.00 31.88 819 TYR C C 1
ATOM 5118 O O . TYR C 1 55 ? -16.490 -38.602 27.054 1.00 34.33 819 TYR C O 1
ATOM 5127 N N . CYS C 1 56 ? -17.654 -39.725 25.571 1.00 24.21 820 CYS C N 1
ATOM 5128 C CA . CYS C 1 56 ? -18.912 -39.386 26.135 1.00 32.43 820 CYS C CA 1
ATOM 5129 C C . CYS C 1 56 ? -19.818 -40.577 26.269 1.00 32.13 820 CYS C C 1
ATOM 5130 O O . CYS C 1 56 ? -19.745 -41.511 25.531 1.00 33.31 820 CYS C O 1
ATOM 5133 N N . GLU C 1 57 ? -20.688 -40.495 27.224 1.00 27.47 821 GLU C N 1
ATOM 5134 C CA . GLU C 1 57 ? -21.607 -41.535 27.507 1.00 33.85 821 GLU C CA 1
ATOM 5135 C C . GLU C 1 57 ? -22.878 -41.522 26.670 1.00 31.90 821 GLU C C 1
ATOM 5136 O O . GLU C 1 57 ? -23.287 -40.506 26.200 1.00 33.16 821 GLU C O 1
ATOM 5142 N N . LEU C 1 58 ? -23.508 -42.691 26.558 1.00 26.30 822 LEU C N 1
ATOM 5143 C CA . LEU C 1 58 ? -24.783 -42.803 25.893 1.00 26.41 822 LEU C CA 1
ATOM 5144 C C . LEU C 1 58 ? -25.692 -42.728 27.113 1.00 30.36 822 LEU C C 1
ATOM 5145 O O . LEU C 1 58 ? -25.685 -43.624 27.932 1.00 29.20 822 LEU C O 1
ATOM 5150 N N . ASN C 1 59 ? -26.471 -41.684 27.258 1.00 26.91 823 ASN C N 1
ATOM 5151 C CA . ASN C 1 59 ? -27.356 -41.570 28.395 1.00 26.85 823 ASN C CA 1
ATOM 5152 C C . ASN C 1 59 ? -28.500 -42.568 28.309 1.00 24.49 823 ASN C C 1
ATOM 5153 O O . ASN C 1 59 ? -28.625 -43.233 27.335 1.00 26.23 823 ASN C O 1
ATOM 5158 N N . ALA C 1 60 ? -29.302 -42.692 29.348 1.00 25.09 824 ALA C N 1
ATOM 5159 C CA . ALA C 1 60 ? -30.313 -43.748 29.360 1.00 29.08 824 ALA C CA 1
ATOM 5160 C C . ALA C 1 60 ? -31.238 -43.643 28.158 1.00 26.51 824 ALA C C 1
ATOM 5161 O O . ALA C 1 60 ? -31.658 -44.663 27.603 1.00 23.43 824 ALA C O 1
ATOM 5163 N N . ILE C 1 61 ? -31.562 -42.414 27.743 1.00 23.88 825 ILE C N 1
ATOM 5164 C CA . ILE C 1 61 ? -32.461 -42.209 26.606 1.00 26.36 825 ILE C CA 1
ATOM 5165 C C . ILE C 1 61 ? -31.782 -42.626 25.306 1.00 19.31 825 ILE C C 1
ATOM 5166 O O . ILE C 1 61 ? -32.386 -43.296 24.455 1.00 22.42 825 ILE C O 1
ATOM 5171 N N . GLN C 1 62 ? -30.529 -42.195 25.119 1.00 20.74 826 GLN C N 1
ATOM 5172 C CA . GLN C 1 62 ? -29.775 -42.560 23.924 1.00 20.84 826 GLN C CA 1
ATOM 5173 C C . GLN C 1 62 ? -29.614 -44.066 23.809 1.00 20.22 826 GLN C C 1
ATOM 5174 O O . GLN C 1 62 ? -29.739 -44.633 22.717 1.00 22.17 826 GLN C O 1
ATOM 5180 N N . LYS C 1 63 ? -29.284 -44.716 24.922 1.00 22.82 827 LYS C N 1
ATOM 5181 C CA . LYS C 1 63 ? -29.099 -46.162 24.935 1.00 24.84 827 LYS C CA 1
ATOM 5182 C C . LYS C 1 63 ? -30.347 -46.877 24.440 1.00 23.47 827 LYS C C 1
ATOM 5183 O O . LYS C 1 63 ? -30.270 -47.776 23.595 1.00 24.83 827 LYS C O 1
ATOM 5189 N N . LYS C 1 64 ? -31.517 -46.472 24.944 1.00 23.98 828 LYS C N 1
ATOM 5190 C CA . LYS C 1 64 ? -32.773 -47.069 24.499 1.00 24.28 828 LYS C CA 1
ATOM 5191 C C . LYS C 1 64 ? -32.979 -46.880 22.994 1.00 27.19 828 LYS C C 1
ATOM 5192 O O . LYS C 1 64 ? -33.333 -47.829 22.277 1.00 19.95 828 LYS C O 1
ATOM 5198 N N . ILE C 1 65 ? -32.745 -45.662 22.499 1.00 20.11 829 ILE C N 1
ATOM 5199 C CA . ILE C 1 65 ? -32.854 -45.389 21.062 1.00 20.41 829 ILE C CA 1
ATOM 5200 C C . ILE C 1 65 ? -31.837 -46.218 20.281 1.00 20.44 829 ILE C C 1
ATOM 5201 O O . ILE C 1 65 ? -32.170 -46.856 19.273 1.00 19.94 829 ILE C O 1
ATOM 5206 N N . TYR C 1 66 ? -30.579 -46.209 20.734 1.00 21.20 830 TYR C N 1
ATOM 5207 C CA . TYR C 1 66 ? -29.501 -46.896 20.019 1.00 22.28 830 TYR C CA 1
ATOM 5208 C C . TYR C 1 66 ? -29.752 -48.398 19.940 1.00 23.89 830 TYR C C 1
ATOM 5209 O O . TYR C 1 66 ? -29.543 -49.021 18.888 1.00 20.51 830 TYR C O 1
ATOM 5218 N N . ASP C 1 67 ? -30.184 -49.003 21.058 1.00 25.77 831 ASP C N 1
ATOM 5219 C CA . ASP C 1 67 ? -30.458 -50.441 21.081 1.00 25.49 831 ASP C CA 1
ATOM 5220 C C . ASP C 1 67 ? -31.607 -50.808 20.153 1.00 27.80 831 ASP C C 1
ATOM 5221 O O . ASP C 1 67 ? -31.579 -51.871 19.521 1.00 25.53 831 ASP C O 1
ATOM 5226 N N . LYS C 1 68 ? -32.646 -49.962 20.089 1.00 22.06 832 LYS C N 1
ATOM 5227 C CA . LYS C 1 68 ? -33.734 -50.187 19.142 1.00 24.04 832 LYS C CA 1
ATOM 5228 C C . LYS C 1 68 ? -33.213 -50.227 17.707 1.00 24.17 832 LYS C C 1
ATOM 5229 O O . LYS C 1 68 ? -33.610 -51.091 16.915 1.00 22.35 832 LYS C O 1
ATOM 5235 N N . GLU C 1 69 ? -32.340 -49.279 17.349 1.00 20.56 833 GLU C N 1
ATOM 5236 C CA . GLU C 1 69 ? -31.762 -49.270 16.005 1.00 24.77 833 GLU C CA 1
ATOM 5237 C C . GLU C 1 69 ? -30.916 -50.514 15.757 1.00 21.55 833 GLU C C 1
ATOM 5238 O O . GLU C 1 69 ? -30.944 -51.085 14.660 1.00 22.43 833 GLU C O 1
ATOM 5244 N N . ILE C 1 70 ? -30.154 -50.943 16.764 1.00 22.94 834 ILE C N 1
ATOM 5245 C CA . ILE C 1 70 ? -29.300 -52.123 16.615 1.00 23.79 834 ILE C CA 1
ATOM 5246 C C . ILE C 1 70 ? -30.143 -53.355 16.305 1.00 24.91 834 ILE C C 1
ATOM 5247 O O . ILE C 1 70 ? -29.753 -54.204 15.492 1.00 26.00 834 ILE C O 1
ATOM 5252 N N . GLN C 1 71 ? -31.324 -53.464 16.924 1.00 21.19 835 GLN C N 1
ATOM 5253 C CA . GLN C 1 71 ? -32.194 -54.595 16.627 1.00 28.84 835 GLN C CA 1
ATOM 5254 C C . GLN C 1 71 ? -32.693 -54.556 15.185 1.00 25.55 835 GLN C C 1
ATOM 5255 O O . GLN C 1 71 ? -32.861 -55.609 14.563 1.00 22.99 835 GLN C O 1
ATOM 5261 N N . ILE C 1 72 ? -32.932 -53.364 14.637 1.00 22.57 836 ILE C N 1
ATOM 5262 C CA . ILE C 1 72 ? -33.265 -53.276 13.217 1.00 21.36 836 ILE C CA 1
ATOM 5263 C C . ILE C 1 72 ? -32.067 -53.675 12.361 1.00 21.24 836 ILE C C 1
ATOM 5264 O O . ILE C 1 72 ? -32.222 -54.359 11.347 1.00 25.12 836 ILE C O 1
ATOM 5269 N N . VAL C 1 73 ? -30.860 -53.259 12.751 1.00 21.47 837 VAL C N 1
ATOM 5270 C CA . VAL C 1 73 ? -29.653 -53.682 12.033 1.00 23.77 837 VAL C CA 1
ATOM 5271 C C . VAL C 1 73 ? -29.551 -55.206 12.016 1.00 26.42 837 VAL C C 1
ATOM 5272 O O . VAL C 1 73 ? -29.311 -55.820 10.970 1.00 27.27 837 VAL C O 1
ATOM 5276 N N . LEU C 1 74 ? -29.742 -55.838 13.177 1.00 25.75 838 LEU C N 1
ATOM 5277 C CA . LEU C 1 74 ? -29.720 -57.299 13.263 1.00 26.70 838 LEU C CA 1
ATOM 5278 C C . LEU C 1 74 ? -30.764 -57.925 12.356 1.00 28.82 838 LEU C C 1
ATOM 5279 O O . LEU C 1 74 ? -30.490 -58.898 11.642 1.00 26.05 838 LEU C O 1
ATOM 5284 N N . GLU C 1 75 ? -31.985 -57.396 12.398 1.00 25.57 839 GLU C N 1
ATOM 5285 C CA . GLU C 1 75 ? -33.046 -57.928 11.556 1.00 27.09 839 GLU C CA 1
ATOM 5286 C C . GLU C 1 75 ? -32.728 -57.724 10.085 1.00 23.01 839 GLU C C 1
ATOM 5287 O O . GLU C 1 75 ? -33.001 -58.600 9.255 1.00 24.36 839 GLU C O 1
ATOM 5293 N N . HIS C 1 76 ? -32.168 -56.563 9.745 1.00 22.18 840 HIS C N 1
ATOM 5294 C CA . HIS C 1 76 ? -31.831 -56.267 8.360 1.00 23.74 840 HIS C CA 1
ATOM 5295 C C . HIS C 1 76 ? -30.789 -57.249 7.838 1.00 24.18 840 HIS C C 1
ATOM 5296 O O . HIS C 1 76 ? -30.933 -57.800 6.741 1.00 22.33 840 HIS C O 1
ATOM 5303 N N . LYS C 1 77 ? -29.750 -57.505 8.635 1.00 25.52 841 LYS C N 1
ATOM 5304 C CA . LYS C 1 77 ? -28.689 -58.430 8.229 1.00 24.11 841 LYS C CA 1
ATOM 5305 C C . LYS C 1 77 ? -29.186 -59.866 8.116 1.00 25.89 841 LYS C C 1
ATOM 5306 O O . LYS C 1 77 ? -28.772 -60.599 7.212 1.00 31.10 841 LYS C O 1
ATOM 5312 N N . ARG C 1 78 ? -30.064 -60.292 9.021 1.00 27.93 842 ARG C N 1
ATOM 5313 C CA . ARG C 1 78 ? -30.583 -61.652 8.938 1.00 28.51 842 ARG C CA 1
ATOM 5314 C C . ARG C 1 78 ? -31.454 -61.837 7.701 1.00 33.51 842 ARG C C 1
ATOM 5315 O O . ARG C 1 78 ? -31.433 -62.905 7.075 1.00 32.11 842 ARG C O 1
ATOM 5323 N N . MET C 1 79 ? -32.202 -60.798 7.317 1.00 28.77 843 MET C N 1
ATOM 5324 C CA . MET C 1 79 ? -33.009 -60.865 6.102 1.00 30.25 843 MET C CA 1
ATOM 5325 C C . MET C 1 79 ? -32.135 -60.945 4.854 1.00 28.29 843 MET C C 1
ATOM 5326 O O . MET C 1 79 ? -32.406 -61.738 3.946 1.00 30.82 843 MET C O 1
ATOM 5331 N N . ILE C 1 80 ? -31.111 -60.095 4.781 1.00 25.70 844 ILE C N 1
ATOM 5332 C CA . ILE C 1 80 ? -30.211 -60.049 3.633 1.00 25.38 844 ILE C CA 1
ATOM 5333 C C . ILE C 1 80 ? -29.519 -61.393 3.414 1.00 37.64 844 ILE C C 1
ATOM 5334 O O . ILE C 1 80 ? -29.205 -61.760 2.272 1.00 32.16 844 ILE C O 1
ATOM 5339 N N . LYS C 1 81 ? -29.261 -62.155 4.482 1.00 33.55 845 LYS C N 1
ATOM 5340 C CA . LYS C 1 81 ? -28.476 -63.365 4.277 1.00 33.38 845 LYS C CA 1
ATOM 5341 C C . LYS C 1 81 ? -29.312 -64.636 4.223 1.00 35.71 845 LYS C C 1
ATOM 5342 O O . LYS C 1 81 ? -28.826 -65.648 3.710 1.00 36.41 845 LYS C O 1
ATOM 5348 N N . ASP C 1 82 ? -30.572 -64.593 4.650 1.00 30.83 846 ASP C N 1
ATOM 5349 C CA . ASP C 1 82 ? -31.341 -65.817 4.803 1.00 35.50 846 ASP C CA 1
ATOM 5350 C C . ASP C 1 82 ? -32.812 -65.637 4.462 1.00 32.85 846 ASP C C 1
ATOM 5351 O O . ASP C 1 82 ? -33.567 -66.615 4.399 1.00 31.97 846 ASP C O 1
ATOM 5356 N N . GLY C 1 83 ? -33.240 -64.397 4.259 1.00 28.59 847 GLY C N 1
ATOM 5357 C CA . GLY C 1 83 ? -34.650 -64.170 4.053 1.00 31.18 847 GLY C CA 1
ATOM 5358 C C . GLY C 1 83 ? -35.464 -64.225 5.319 1.00 33.23 847 GLY C C 1
ATOM 5359 O O . GLY C 1 83 ? -36.700 -64.181 5.255 1.00 34.19 847 GLY C O 1
ATOM 5360 N N . GLU C 1 84 ? -34.801 -64.333 6.467 1.00 34.37 848 GLU C N 1
ATOM 5361 C CA . GLU C 1 84 ? -35.484 -64.315 7.747 1.00 35.52 848 GLU C CA 1
ATOM 5362 C C . GLU C 1 84 ? -36.208 -62.992 7.925 1.00 38.69 848 GLU C C 1
ATOM 5363 O O . GLU C 1 84 ? -35.628 -61.922 7.730 1.00 35.82 848 GLU C O 1
ATOM 5369 N N . LEU C 1 85 ? -37.487 -63.065 8.270 1.00 38.64 849 LEU C N 1
ATOM 5370 C CA . LEU C 1 85 ? -38.248 -61.851 8.467 1.00 39.34 849 LEU C CA 1
ATOM 5371 C C . LEU C 1 85 ? -38.802 -61.816 9.882 1.00 43.65 849 LEU C C 1
ATOM 5372 O O . LEU C 1 85 ? -39.168 -62.862 10.431 1.00 46.70 849 LEU C O 1
ATOM 5377 N N . PRO C 1 86 ? -38.854 -60.641 10.500 1.00 43.51 850 PRO C N 1
ATOM 5378 C CA . PRO C 1 86 ? -39.338 -60.558 11.880 1.00 49.39 850 PRO C CA 1
ATOM 5379 C C . PRO C 1 86 ? -40.756 -61.088 11.991 1.00 48.54 850 PRO C C 1
ATOM 5380 O O . PRO C 1 86 ? -41.610 -60.833 11.137 1.00 42.07 850 PRO C O 1
ATOM 5384 N N . LYS C 1 87 ? -40.995 -61.845 13.057 1.00 49.25 851 LYS C N 1
ATOM 5385 C CA . LYS C 1 87 ? -42.324 -62.400 13.272 1.00 55.42 851 LYS C CA 1
ATOM 5386 C C . LYS C 1 87 ? -43.361 -61.289 13.411 1.00 58.52 851 LYS C C 1
ATOM 5387 O O . LYS C 1 87 ? -44.462 -61.384 12.855 1.00 60.17 851 LYS C O 1
ATOM 5393 N N . ASP C 1 88 ? -43.009 -60.212 14.116 1.00 58.49 852 ASP C N 1
ATOM 5394 C CA . ASP C 1 88 ? -43.935 -59.110 14.347 1.00 56.00 852 ASP C CA 1
ATOM 5395 C C . ASP C 1 88 ? -44.161 -58.323 13.062 1.00 58.70 852 ASP C C 1
ATOM 5396 O O . ASP C 1 88 ? -43.223 -58.049 12.308 1.00 56.71 852 ASP C O 1
ATOM 5401 N N . ALA C 1 89 ? -45.423 -57.953 12.819 1.00 60.26 853 ALA C N 1
ATOM 5402 C CA . ALA C 1 89 ? -45.792 -57.344 11.543 1.00 54.08 853 ALA C CA 1
ATOM 5403 C C . ALA C 1 89 ? -45.303 -55.904 11.441 1.00 57.10 853 ALA C C 1
ATOM 5404 O O . ALA C 1 89 ? -44.898 -55.460 10.359 1.00 54.95 853 ALA C O 1
ATOM 5406 N N . LYS C 1 90 ? -45.347 -55.151 12.548 1.00 55.13 854 LYS C N 1
ATOM 5407 C CA . LYS C 1 90 ? -44.868 -53.770 12.523 1.00 59.33 854 LYS C CA 1
ATOM 5408 C C . LYS C 1 90 ? -43.363 -53.719 12.283 1.00 55.34 854 LYS C C 1
ATOM 5409 O O . LYS C 1 90 ? -42.875 -52.914 11.479 1.00 54.19 854 LYS C O 1
ATOM 5415 N N . GLU C 1 91 ? -42.613 -54.577 12.980 1.00 54.97 855 GLU C N 1
ATOM 5416 C CA . GLU C 1 91 ? -41.163 -54.610 12.830 1.00 52.48 855 GLU C CA 1
ATOM 5417 C C . GLU C 1 91 ? -40.753 -55.089 11.441 1.00 46.60 855 GLU C C 1
ATOM 5418 O O . GLU C 1 91 ? -39.729 -54.642 10.911 1.00 42.14 855 GLU C O 1
ATOM 5424 N N . LYS C 1 92 ? -41.540 -55.979 10.828 1.00 47.55 856 LYS C N 1
ATOM 5425 C CA . LYS C 1 92 ? -41.233 -56.423 9.470 1.00 44.33 856 LYS C CA 1
ATOM 5426 C C . LYS C 1 92 ? -41.421 -55.300 8.454 1.00 41.34 856 LYS C C 1
ATOM 5427 O O . LYS C 1 92 ? -40.685 -55.235 7.461 1.00 36.07 856 LYS C O 1
ATOM 5433 N N . SER C 1 93 ? -42.392 -54.410 8.679 1.00 47.66 857 SER C N 1
ATOM 5434 C CA . SER C 1 93 ? -42.681 -53.371 7.693 1.00 38.70 857 SER C CA 1
ATOM 5435 C C . SER C 1 93 ? -41.595 -52.302 7.655 1.00 35.42 857 SER C C 1
ATOM 5436 O O . SER C 1 93 ? -41.420 -51.645 6.622 1.00 35.83 857 SER C O 1
ATOM 5439 N N . LYS C 1 94 ? -40.860 -52.118 8.763 1.00 32.36 858 LYS C N 1
ATOM 5440 C CA . LYS C 1 94 ? -39.770 -51.145 8.799 1.00 29.94 858 LYS C CA 1
ATOM 5441 C C . LYS C 1 94 ? -38.662 -51.497 7.821 1.00 25.85 858 LYS C C 1
ATOM 5442 O O . LYS C 1 94 ? -37.924 -50.611 7.374 1.00 22.31 858 LYS C O 1
ATOM 5448 N N . LEU C 1 95 ? -38.510 -52.781 7.496 1.00 23.02 859 LEU C N 1
ATOM 5449 C CA . LEU C 1 95 ? -37.349 -53.204 6.722 1.00 24.41 859 LEU C CA 1
ATOM 5450 C C . LEU C 1 95 ? -37.438 -52.766 5.268 1.00 21.60 859 LEU C C 1
ATOM 5451 O O . LEU C 1 95 ? -36.400 -52.582 4.626 1.00 23.67 859 LEU C O 1
ATOM 5456 N N . GLN C 1 96 ? -38.656 -52.571 4.743 1.00 20.81 860 GLN C N 1
ATOM 5457 C CA . GLN C 1 96 ? -38.816 -52.229 3.327 1.00 24.00 860 GLN C CA 1
ATOM 5458 C C . GLN C 1 96 ? -38.139 -50.905 2.986 1.00 20.90 860 GLN C C 1
ATOM 5459 O O . GLN C 1 96 ? -37.594 -50.739 1.888 1.00 21.48 860 GLN C O 1
ATOM 5465 N N . SER C 1 97 ? -38.160 -49.953 3.910 1.00 23.12 861 SER C N 1
ATOM 5466 C CA . SER C 1 97 ? -37.520 -48.661 3.704 1.00 20.69 861 SER C CA 1
ATOM 5467 C C . SER C 1 97 ? -36.165 -48.549 4.398 1.00 22.56 861 SER C C 1
ATOM 5468 O O . SER C 1 97 ? -35.623 -47.441 4.492 1.00 23.48 861 SER C O 1
ATOM 5471 N N . SER C 1 98 ? -35.604 -49.661 4.879 1.00 20.92 862 SER C N 1
ATOM 5472 C CA . SER C 1 98 ? -34.305 -49.674 5.547 1.00 19.08 862 SER C CA 1
ATOM 5473 C C . SER C 1 98 ? -33.195 -50.061 4.576 1.00 21.60 862 SER C C 1
ATOM 5474 O O . SER C 1 98 ? -33.367 -50.951 3.736 1.00 25.56 862 SER C O 1
ATOM 5477 N N . SER C 1 99 ? -32.054 -49.386 4.697 1.00 23.78 863 SER C N 1
ATOM 5478 C CA . SER C 1 99 ? -30.834 -49.734 3.978 1.00 23.41 863 SER C CA 1
ATOM 5479 C C . SER C 1 99 ? -29.664 -49.594 4.942 1.00 23.26 863 SER C C 1
ATOM 5480 O O . SER C 1 99 ? -29.789 -48.967 5.991 1.00 19.55 863 SER C O 1
ATOM 5483 N N . SER C 1 100 ? -28.507 -50.146 4.567 1.00 19.62 864 SER C N 1
ATOM 5484 C CA . SER C 1 100 ? -27.311 -49.902 5.366 1.00 20.93 864 SER C CA 1
ATOM 5485 C C . SER C 1 100 ? -27.064 -48.403 5.535 1.00 20.73 864 SER C C 1
ATOM 5486 O O . SER C 1 100 ? -26.588 -47.960 6.585 1.00 22.58 864 SER C O 1
ATOM 5489 N N . LYS C 1 101 ? -27.406 -47.606 4.516 1.00 20.95 865 LYS C N 1
ATOM 5490 C CA . LYS C 1 101 ? -27.130 -46.171 4.560 1.00 24.71 865 LYS C CA 1
ATOM 5491 C C . LYS C 1 101 ? -27.968 -45.473 5.625 1.00 23.54 865 LYS C C 1
ATOM 5492 O O . LYS C 1 101 ? -27.429 -44.739 6.462 1.00 20.74 865 LYS C O 1
ATOM 5498 N N . ASN C 1 102 ? -29.280 -45.693 5.634 1.00 20.35 866 ASN C N 1
ATOM 5499 C CA . ASN C 1 102 ? -30.061 -44.971 6.632 1.00 20.11 866 ASN C CA 1
ATOM 5500 C C . ASN C 1 102 ? -29.997 -45.623 8.014 1.00 19.92 866 ASN C C 1
ATOM 5501 O O . ASN C 1 102 ? -30.146 -44.917 9.010 1.00 17.39 866 ASN C O 1
ATOM 5506 N N . LEU C 1 103 ? -29.701 -46.927 8.118 1.00 17.97 867 LEU C N 1
ATOM 5507 C CA . LEU C 1 103 ? -29.471 -47.498 9.445 1.00 16.29 867 LEU C CA 1
ATOM 5508 C C . LEU C 1 103 ? -28.206 -46.927 10.091 1.00 18.16 867 LEU C C 1
ATOM 5509 O O . LEU C 1 103 ? -28.209 -46.600 11.281 1.00 20.56 867 LEU C O 1
ATOM 5514 N N . ILE C 1 104 ? -27.108 -46.822 9.335 1.00 18.91 868 ILE C N 1
ATOM 5515 C CA . ILE C 1 104 ? -25.882 -46.257 9.895 1.00 19.45 868 ILE C CA 1
ATOM 5516 C C . ILE C 1 104 ? -26.108 -44.799 10.277 1.00 21.64 868 ILE C C 1
ATOM 5517 O O . ILE C 1 104 ? -25.661 -44.343 11.333 1.00 16.63 868 ILE C O 1
ATOM 5522 N N . MET C 1 105 ? -26.840 -44.053 9.444 1.00 16.42 869 MET C N 1
ATOM 5523 C CA . MET C 1 105 ? -27.158 -42.676 9.801 1.00 20.07 869 MET C CA 1
ATOM 5524 C C . MET C 1 105 ? -27.891 -42.604 11.137 1.00 18.16 869 MET C C 1
ATOM 5525 O O . MET C 1 105 ? -27.615 -41.721 11.959 1.00 15.80 869 MET C O 1
ATOM 5530 N N . ALA C 1 106 ? -28.837 -43.524 11.362 1.00 16.87 870 ALA C N 1
ATOM 5531 C CA . ALA C 1 106 ? -29.584 -43.544 12.615 1.00 18.03 870 ALA C CA 1
ATOM 5532 C C . ALA C 1 106 ? -28.664 -43.772 13.801 1.00 18.48 870 ALA C C 1
ATOM 5533 O O . ALA C 1 106 ? -28.812 -43.123 14.838 1.00 16.32 870 ALA C O 1
ATOM 5535 N N . LEU C 1 107 ? -27.723 -44.717 13.679 1.00 18.03 871 LEU C N 1
ATOM 5536 C CA . LEU C 1 107 ? -26.785 -44.956 14.768 1.00 16.39 871 LEU C CA 1
ATOM 5537 C C . LEU C 1 107 ? -25.930 -43.726 15.032 1.00 15.13 871 LEU C C 1
ATOM 5538 O O . LEU C 1 107 ? -25.650 -43.395 16.191 1.00 16.89 871 LEU C O 1
ATOM 5543 N N . ARG C 1 108 ? -25.499 -43.032 13.973 1.00 16.23 872 ARG C N 1
ATOM 5544 C CA . ARG C 1 108 ? -24.695 -41.834 14.194 1.00 20.60 872 ARG C CA 1
ATOM 5545 C C . ARG C 1 108 ? -25.492 -40.778 14.955 1.00 19.27 872 ARG C C 1
ATOM 5546 O O . ARG C 1 108 ? -24.957 -40.106 15.839 1.00 17.36 872 ARG C O 1
ATOM 5554 N N . LYS C 1 109 ? -26.772 -40.610 14.612 1.00 16.84 873 LYS C N 1
ATOM 5555 C CA . LYS C 1 109 ? -27.585 -39.580 15.266 1.00 19.02 873 LYS C CA 1
ATOM 5556 C C . LYS C 1 109 ? -27.915 -39.958 16.708 1.00 15.77 873 LYS C C 1
ATOM 5557 O O . LYS C 1 109 ? -27.925 -39.101 17.604 1.00 16.36 873 LYS C O 1
ATOM 5563 N N . ALA C 1 110 ? -28.198 -41.237 16.954 1.00 14.43 874 ALA C N 1
ATOM 5564 C CA . ALA C 1 110 ? -28.460 -41.673 18.322 1.00 19.14 874 ALA C CA 1
ATOM 5565 C C . ALA C 1 110 ? -27.239 -41.467 19.193 1.00 19.29 874 ALA C C 1
ATOM 5566 O O . ALA C 1 110 ? -27.367 -41.257 20.404 1.00 19.24 874 ALA C O 1
ATOM 5568 N N . SER C 1 111 ? -26.050 -41.488 18.589 1.00 17.64 875 SER C N 1
ATOM 5569 C CA . SER C 1 111 ? -24.819 -41.192 19.308 1.00 20.46 875 SER C CA 1
ATOM 5570 C C . SER C 1 111 ? -24.680 -39.722 19.649 1.00 21.85 875 SER C C 1
ATOM 5571 O O . SER C 1 111 ? -23.768 -39.370 20.399 1.00 19.99 875 SER C O 1
ATOM 5574 N N . LEU C 1 112 ? -25.534 -38.868 19.089 1.00 17.02 876 LEU C N 1
ATOM 5575 C CA . LEU C 1 112 ? -25.405 -37.421 19.208 1.00 21.93 876 LEU C CA 1
ATOM 5576 C C . LEU C 1 112 ? -26.437 -36.814 20.149 1.00 18.29 876 LEU C C 1
ATOM 5577 O O . LEU C 1 112 ? -26.076 -36.051 21.050 1.00 18.21 876 LEU C O 1
ATOM 5582 N N . HIS C 1 113 ? -27.719 -37.149 19.978 1.00 16.96 877 HIS C N 1
ATOM 5583 C CA . HIS C 1 113 ? -28.765 -36.465 20.733 1.00 20.95 877 HIS C CA 1
ATOM 5584 C C . HIS C 1 113 ? -30.127 -37.122 20.572 1.00 18.81 877 HIS C C 1
ATOM 5585 O O . HIS C 1 113 ? -30.563 -37.377 19.438 1.00 18.31 877 HIS C O 1
ATOM 5592 N N . PRO C 1 114 ? -30.841 -37.392 21.669 1.00 18.60 878 PRO C N 1
ATOM 5593 C CA . PRO C 1 114 ? -32.179 -37.983 21.526 1.00 17.62 878 PRO C CA 1
ATOM 5594 C C . PRO C 1 114 ? -33.137 -37.139 20.703 1.00 15.80 878 PRO C C 1
ATOM 5595 O O . PRO C 1 114 ? -34.051 -37.696 20.086 1.00 19.17 878 PRO C O 1
ATOM 5599 N N . LEU C 1 115 ? -32.962 -35.818 20.661 1.00 17.73 879 LEU C N 1
ATOM 5600 C CA . LEU C 1 115 ? -33.962 -34.984 19.999 1.00 21.41 879 LEU C CA 1
ATOM 5601 C C . LEU C 1 115 ? -33.853 -35.026 18.480 1.00 19.10 879 LEU C C 1
ATOM 5602 O O . LEU C 1 115 ? -34.651 -34.376 17.807 1.00 15.22 879 LEU C O 1
ATOM 5607 N N . LEU C 1 116 ? -32.893 -35.778 17.935 1.00 17.22 880 LEU C N 1
ATOM 5608 C CA . LEU C 1 116 ? -32.850 -36.089 16.514 1.00 17.84 880 LEU C CA 1
ATOM 5609 C C . LEU C 1 116 ? -33.832 -37.198 16.137 1.00 19.30 880 LEU C C 1
ATOM 5610 O O . LEU C 1 116 ? -33.881 -37.595 14.967 1.00 19.05 880 LEU C O 1
ATOM 5615 N N . PHE C 1 117 ? -34.617 -37.696 17.099 1.00 15.92 881 PHE C N 1
ATOM 5616 C CA . PHE C 1 117 ? -35.625 -38.720 16.877 1.00 14.28 881 PHE C CA 1
ATOM 5617 C C . PHE C 1 117 ? -36.961 -38.228 17.421 1.00 18.35 881 PHE C C 1
ATOM 5618 O O . PHE C 1 117 ? -37.015 -37.276 18.199 1.00 15.71 881 PHE C O 1
ATOM 5626 N N . ARG C 1 118 ? -38.039 -38.892 17.018 1.00 20.38 882 ARG C N 1
ATOM 5627 C CA . ARG C 1 118 ? -39.371 -38.627 17.558 1.00 16.67 882 ARG C CA 1
ATOM 5628 C C . ARG C 1 118 ? -39.668 -39.669 18.639 1.00 22.93 882 ARG C C 1
ATOM 5629 O O . ARG C 1 118 ? -39.823 -40.856 18.337 1.00 23.70 882 ARG C O 1
ATOM 5637 N N . ASN C 1 119 ? -39.723 -39.232 19.904 1.00 17.00 883 ASN C N 1
ATOM 5638 C CA . ASN C 1 119 ? -40.144 -40.117 20.996 1.00 21.83 883 ASN C CA 1
ATOM 5639 C C . ASN C 1 119 ? -41.069 -39.404 21.971 1.00 21.71 883 ASN C C 1
ATOM 5640 O O . ASN C 1 119 ? -42.123 -39.929 22.359 1.00 21.61 883 ASN C O 1
ATOM 5645 N N . ILE C 1 120 ? -40.653 -38.211 22.392 1.00 19.75 884 ILE C N 1
ATOM 5646 C CA . ILE C 1 120 ? -41.482 -37.400 23.280 1.00 20.94 884 ILE C CA 1
ATOM 5647 C C . ILE C 1 120 ? -42.817 -37.089 22.621 1.00 19.46 884 ILE C C 1
ATOM 5648 O O . ILE C 1 120 ? -43.880 -37.206 23.246 1.00 20.79 884 ILE C O 1
ATOM 5653 N N . TYR C 1 121 ? -42.788 -36.697 21.345 1.00 14.96 885 TYR C N 1
ATOM 5654 C CA . TYR C 1 121 ? -44.009 -36.393 20.599 1.00 18.27 885 TYR C CA 1
ATOM 5655 C C . TYR C 1 121 ? -44.580 -37.688 20.017 1.00 19.03 885 TYR C C 1
ATOM 5656 O O . TYR C 1 121 ? -44.521 -37.963 18.812 1.00 16.99 885 TYR C O 1
ATOM 5665 N N . ASN C 1 122 ? -45.159 -38.490 20.908 1.00 16.63 886 ASN C N 1
ATOM 5666 C CA . ASN C 1 122 ? -45.686 -39.793 20.520 1.00 16.95 886 ASN C CA 1
ATOM 5667 C C . ASN C 1 122 ? -46.899 -39.625 19.598 1.00 22.23 886 ASN C C 1
ATOM 5668 O O . ASN C 1 122 ? -47.359 -38.508 19.328 1.00 20.11 886 ASN C O 1
ATOM 5673 N N . ASP C 1 123 ? -47.402 -40.750 19.073 1.00 20.63 887 ASP C N 1
ATOM 5674 C CA . ASP C 1 123 ? -48.496 -40.689 18.098 1.00 25.05 887 ASP C CA 1
ATOM 5675 C C . ASP C 1 123 ? -49.749 -40.028 18.662 1.00 23.03 887 ASP C C 1
ATOM 5676 O O . ASP C 1 123 ? -50.512 -39.406 17.908 1.00 19.21 887 ASP C O 1
ATOM 5681 N N . LYS C 1 124 ? -50.019 -40.207 19.957 1.00 20.31 888 LYS C N 1
ATOM 5682 C CA . LYS C 1 124 ? -51.193 -39.569 20.546 1.00 22.43 888 LYS C CA 1
ATOM 5683 C C . LYS C 1 124 ? -51.021 -38.056 20.615 1.00 17.16 888 LYS C C 1
ATOM 5684 O O . LYS C 1 124 ? -51.989 -37.306 20.425 1.00 18.83 888 LYS C O 1
ATOM 5690 N N . ILE C 1 125 ? -49.804 -37.595 20.912 1.00 15.06 889 ILE C N 1
ATOM 5691 C CA A ILE C 1 125 ? -49.531 -36.160 20.981 0.41 16.90 889 ILE C CA 1
ATOM 5692 C CA B ILE C 1 125 ? -49.550 -36.159 20.984 0.59 17.28 889 ILE C CA 1
ATOM 5693 C C . ILE C 1 125 ? -49.647 -35.523 19.602 1.00 15.95 889 ILE C C 1
ATOM 5694 O O . ILE C 1 125 ? -50.306 -34.489 19.428 1.00 17.60 889 ILE C O 1
ATOM 5703 N N . ILE C 1 126 ? -49.002 -36.121 18.595 1.00 17.03 890 ILE C N 1
ATOM 5704 C CA . ILE C 1 126 ? -49.100 -35.509 17.263 1.00 17.47 890 ILE C CA 1
ATOM 5705 C C . ILE C 1 126 ? -50.509 -35.639 16.691 1.00 18.89 890 ILE C C 1
ATOM 5706 O O . ILE C 1 126 ? -50.895 -34.856 15.808 1.00 14.29 890 ILE C O 1
ATOM 5711 N N . THR C 1 127 ? -51.309 -36.589 17.181 1.00 18.89 891 THR C N 1
ATOM 5712 C CA . THR C 1 127 ? -52.718 -36.589 16.806 1.00 16.45 891 THR C CA 1
ATOM 5713 C C . THR C 1 127 ? -53.412 -35.343 17.334 1.00 20.25 891 THR C C 1
ATOM 5714 O O . THR C 1 127 ? -54.161 -34.683 16.604 1.00 20.32 891 THR C O 1
ATOM 5718 N N . LYS C 1 128 ? -53.158 -34.991 18.598 1.00 17.49 892 LYS C N 1
ATOM 5719 C CA . LYS C 1 128 ? -53.744 -33.779 19.155 1.00 21.87 892 LYS C CA 1
ATOM 5720 C C . LYS C 1 128 ? -53.183 -32.525 18.485 1.00 22.39 892 LYS C C 1
ATOM 5721 O O . LYS C 1 128 ? -53.915 -31.556 18.245 1.00 20.38 892 LYS C O 1
ATOM 5727 N N . MET C 1 129 ? -51.889 -32.512 18.182 1.00 15.59 893 MET C N 1
ATOM 5728 C CA . MET C 1 129 ? -51.318 -31.336 17.533 1.00 14.76 893 MET C CA 1
ATOM 5729 C C . MET C 1 129 ? -51.898 -31.132 16.139 1.00 16.15 893 MET C C 1
ATOM 5730 O O . MET C 1 129 ? -52.096 -29.995 15.701 1.00 15.47 893 MET C O 1
ATOM 5735 N N . SER C 1 130 ? -52.148 -32.218 15.416 1.00 15.11 894 SER C N 1
ATOM 5736 C CA . SER C 1 130 ? -52.620 -32.076 14.042 1.00 16.61 894 SER C CA 1
ATOM 5737 C C . SER C 1 130 ? -54.058 -31.545 13.990 1.00 22.18 894 SER C C 1
ATOM 5738 O O . SER C 1 130 ? -54.415 -30.820 13.052 1.00 19.70 894 SER C O 1
ATOM 5741 N N . ASP C 1 131 ? -54.892 -31.894 14.978 1.00 18.96 895 ASP C N 1
ATOM 5742 C CA . ASP C 1 131 ? -56.196 -31.244 15.126 1.00 21.59 895 ASP C CA 1
ATOM 5743 C C . ASP C 1 131 ? -56.046 -29.779 15.517 1.00 20.90 895 ASP C C 1
ATOM 5744 O O . ASP C 1 131 ? -56.753 -28.913 14.991 1.00 25.26 895 ASP C O 1
ATOM 5749 N N . ALA C 1 132 ? -55.142 -29.486 16.458 1.00 20.89 896 ALA C N 1
ATOM 5750 C CA . ALA C 1 132 ? -55.023 -28.133 16.995 1.00 20.36 896 ALA C CA 1
ATOM 5751 C C . ALA C 1 132 ? -54.541 -27.142 15.945 1.00 23.39 896 ALA C C 1
ATOM 5752 O O . ALA C 1 132 ? -55.015 -25.998 15.902 1.00 22.85 896 ALA C O 1
ATOM 5754 N N . ILE C 1 133 ? -53.585 -27.552 15.102 1.00 20.13 897 ILE C N 1
ATOM 5755 C CA . ILE C 1 133 ? -52.996 -26.621 14.144 1.00 21.06 897 ILE C CA 1
ATOM 5756 C C . ILE C 1 133 ? -53.999 -26.212 13.062 1.00 23.07 897 ILE C C 1
ATOM 5757 O O . ILE C 1 133 ? -53.825 -25.167 12.423 1.00 18.85 897 ILE C O 1
ATOM 5762 N N . LEU C 1 134 ? -55.064 -26.994 12.857 1.00 22.56 898 LEU C N 1
ATOM 5763 C CA . LEU C 1 134 ? -56.118 -26.603 11.924 1.00 23.84 898 LEU C CA 1
ATOM 5764 C C . LEU C 1 134 ? -56.790 -25.294 12.318 1.00 22.74 898 LEU C C 1
ATOM 5765 O O . LEU C 1 134 ? -57.463 -24.679 11.480 1.00 25.15 898 LEU C O 1
ATOM 5770 N N . ASP C 1 135 ? -56.624 -24.846 13.563 1.00 20.09 899 ASP C N 1
ATOM 5771 C CA . ASP C 1 135 ? -57.142 -23.547 13.959 1.00 26.97 899 ASP C CA 1
ATOM 5772 C C . ASP C 1 135 ? -56.245 -22.391 13.523 1.00 25.06 899 ASP C C 1
ATOM 5773 O O . ASP C 1 135 ? -56.662 -21.237 13.640 1.00 25.23 899 ASP C O 1
ATOM 5778 N N . GLU C 1 136 ? -55.033 -22.663 12.998 1.00 26.95 900 GLU C N 1
ATOM 5779 C CA . GLU C 1 136 ? -54.173 -21.578 12.511 1.00 21.24 900 GLU C CA 1
ATOM 5780 C C . GLU C 1 136 ? -54.695 -21.062 11.171 1.00 19.93 900 GLU C C 1
ATOM 5781 O O . GLU C 1 136 ? -55.087 -21.857 10.309 1.00 20.36 900 GLU C O 1
ATOM 5787 N N . PRO C 1 137 ? -54.713 -19.741 10.978 1.00 23.67 901 PRO C N 1
ATOM 5788 C CA . PRO C 1 137 ? -55.152 -19.193 9.686 1.00 25.46 901 PRO C CA 1
ATOM 5789 C C . PRO C 1 137 ? -54.513 -19.873 8.482 1.00 24.23 901 PRO C C 1
ATOM 5790 O O . PRO C 1 137 ? -55.212 -20.150 7.499 1.00 23.00 901 PRO C O 1
ATOM 5794 N N . ALA C 1 138 ? -53.212 -20.182 8.551 1.00 22.40 902 ALA C N 1
ATOM 5795 C CA . ALA C 1 138 ? -52.517 -20.794 7.414 1.00 25.14 902 ALA C CA 1
ATOM 5796 C C . ALA C 1 138 ? -53.077 -22.168 7.048 1.00 24.92 902 ALA C C 1
ATOM 5797 O O . ALA C 1 138 ? -52.950 -22.598 5.894 1.00 24.00 902 ALA C O 1
ATOM 5799 N N . TYR C 1 139 ? -53.673 -22.885 8.003 1.00 23.01 903 TYR C N 1
ATOM 5800 C CA . TYR C 1 139 ? -54.206 -24.223 7.748 1.00 19.22 903 TYR C CA 1
ATOM 5801 C C . TYR C 1 139 ? -55.724 -24.303 7.849 1.00 24.16 903 TYR C C 1
ATOM 5802 O O . TYR C 1 139 ? -56.297 -25.358 7.548 1.00 24.45 903 TYR C O 1
ATOM 5811 N N . ALA C 1 140 ? -56.393 -23.224 8.259 1.00 23.02 904 ALA C N 1
ATOM 5812 C CA . ALA C 1 140 ? -57.799 -23.350 8.618 1.00 28.46 904 ALA C CA 1
ATOM 5813 C C . ALA C 1 140 ? -58.639 -23.688 7.397 1.00 31.81 904 ALA C C 1
ATOM 5814 O O . ALA C 1 140 ? -59.557 -24.510 7.482 1.00 33.77 904 ALA C O 1
ATOM 5816 N N . GLU C 1 141 ? -58.290 -23.123 6.238 1.00 33.88 905 GLU C N 1
ATOM 5817 C CA . GLU C 1 141 ? -59.122 -23.286 5.049 1.00 36.00 905 GLU C CA 1
ATOM 5818 C C . GLU C 1 141 ? -59.071 -24.718 4.520 1.00 31.63 905 GLU C C 1
ATOM 5819 O O . GLU C 1 141 ? -60.108 -25.381 4.393 1.00 33.76 905 GLU C O 1
ATOM 5825 N N . ASN C 1 142 ? -57.866 -25.221 4.213 1.00 26.58 906 ASN C N 1
ATOM 5826 C CA . ASN C 1 142 ? -57.724 -26.503 3.522 1.00 28.00 906 ASN C CA 1
ATOM 5827 C C . ASN C 1 142 ? -56.781 -27.480 4.220 1.00 27.67 906 ASN C C 1
ATOM 5828 O O . ASN C 1 142 ? -56.348 -28.451 3.596 1.00 26.09 906 ASN C O 1
ATOM 5833 N N . GLY C 1 143 ? -56.446 -27.247 5.485 1.00 26.98 907 GLY C N 1
ATOM 5834 C CA . GLY C 1 143 ? -55.656 -28.228 6.214 1.00 23.13 907 GLY C CA 1
ATOM 5835 C C . GLY C 1 143 ? -56.398 -29.552 6.346 1.00 26.13 907 GLY C C 1
ATOM 5836 O O . GLY C 1 143 ? -57.623 -29.595 6.478 1.00 24.18 907 GLY C O 1
ATOM 5837 N N . ASN C 1 144 ? -55.641 -30.640 6.300 1.00 22.63 908 ASN C N 1
ATOM 5838 C CA . ASN C 1 144 ? -56.169 -31.996 6.405 1.00 24.67 908 ASN C CA 1
ATOM 5839 C C . ASN C 1 144 ? -55.452 -32.647 7.576 1.00 23.06 908 ASN C C 1
ATOM 5840 O O . ASN C 1 144 ? -54.238 -32.873 7.508 1.00 22.11 908 ASN C O 1
ATOM 5845 N N . LYS C 1 145 ? -56.201 -32.959 8.643 1.00 22.33 909 LYS C N 1
ATOM 5846 C CA . LYS C 1 145 ? -55.582 -33.493 9.856 1.00 24.72 909 LYS C CA 1
ATOM 5847 C C . LYS C 1 145 ? -54.825 -34.789 9.590 1.00 23.70 909 LYS C C 1
ATOM 5848 O O . LYS C 1 145 ? -53.800 -35.055 10.233 1.00 20.53 909 LYS C O 1
ATOM 5854 N N . GLU C 1 146 ? -55.292 -35.602 8.658 1.00 22.58 910 GLU C N 1
ATOM 5855 C CA . GLU C 1 146 ? -54.576 -36.838 8.389 1.00 26.18 910 GLU C CA 1
ATOM 5856 C C . GLU C 1 146 ? -53.250 -36.528 7.684 1.00 26.99 910 GLU C C 1
ATOM 5857 O O . GLU C 1 146 ? -52.217 -37.106 8.021 1.00 26.54 910 GLU C O 1
ATOM 5863 N N . TYR C 1 147 ? -53.278 -35.616 6.713 1.00 25.65 911 TYR C N 1
ATOM 5864 C CA . TYR C 1 147 ? -52.070 -35.228 6.007 1.00 27.58 911 TYR C CA 1
ATOM 5865 C C . TYR C 1 147 ? -51.061 -34.608 6.971 1.00 23.23 911 TYR C C 1
ATOM 5866 O O . TYR C 1 147 ? -49.922 -34.954 6.948 1.00 23.12 911 TYR C O 1
ATOM 5875 N N . ILE C 1 148 ? -51.532 -33.695 7.800 1.00 20.28 912 ILE C N 1
ATOM 5876 C CA . ILE C 1 148 ? -50.678 -33.012 8.769 1.00 17.33 912 ILE C CA 1
ATOM 5877 C C . ILE C 1 148 ? -50.076 -34.009 9.756 1.00 19.36 912 ILE C C 1
ATOM 5878 O O . ILE C 1 148 ? -48.881 -33.960 10.064 1.00 16.40 912 ILE C O 1
ATOM 5883 N N . LYS C 1 149 ? -50.893 -34.924 10.271 1.00 17.97 913 LYS C N 1
ATOM 5884 C CA . LYS C 1 149 ? -50.379 -35.925 11.205 1.00 21.11 913 LYS C CA 1
ATOM 5885 C C . LYS C 1 149 ? -49.276 -36.770 10.558 1.00 17.45 913 LYS C C 1
ATOM 5886 O O . LYS C 1 149 ? -48.261 -37.079 11.198 1.00 17.21 913 LYS C O 1
ATOM 5892 N N . GLU C 1 150 ? -49.438 -37.110 9.274 1.00 22.44 914 GLU C N 1
ATOM 5893 C CA . GLU C 1 150 ? -48.404 -37.856 8.549 1.00 22.00 914 GLU C CA 1
ATOM 5894 C C . GLU C 1 150 ? -47.100 -37.069 8.476 1.00 18.76 914 GLU C C 1
ATOM 5895 O O . GLU C 1 150 ? -46.015 -37.607 8.723 1.00 19.26 914 GLU C O 1
ATOM 5901 N N . ASP C 1 151 ? -47.191 -35.793 8.106 1.00 16.59 915 ASP C N 1
ATOM 5902 C CA . ASP C 1 151 ? -46.003 -34.944 8.071 1.00 19.76 915 ASP C CA 1
ATOM 5903 C C . ASP C 1 151 ? -45.332 -34.863 9.440 1.00 21.26 915 ASP C C 1
ATOM 5904 O O . ASP C 1 151 ? -44.102 -34.930 9.537 1.00 18.48 915 ASP C O 1
ATOM 5909 N N . MET C 1 152 ? -46.124 -34.697 10.507 1.00 17.97 916 MET C N 1
ATOM 5910 C CA . MET C 1 152 ? -45.561 -34.656 11.859 1.00 16.00 916 MET C CA 1
ATOM 5911 C C . MET C 1 152 ? -44.840 -35.952 12.203 1.00 17.72 916 MET C C 1
ATOM 5912 O O . MET C 1 152 ? -43.807 -35.932 12.880 1.00 14.79 916 MET C O 1
ATOM 5917 N N . SER C 1 153 ? -45.395 -37.095 11.783 1.00 14.42 917 SER C N 1
ATOM 5918 C CA . SER C 1 153 ? -44.821 -38.378 12.170 1.00 16.34 917 SER C CA 1
ATOM 5919 C C . SER C 1 153 ? -43.383 -38.541 11.688 1.00 20.74 917 SER C C 1
ATOM 5920 O O . SER C 1 153 ? -42.625 -39.304 12.298 1.00 15.36 917 SER C O 1
ATOM 5923 N N . TYR C 1 154 ? -42.988 -37.819 10.631 1.00 19.29 918 TYR C N 1
ATOM 5924 C CA . TYR C 1 154 ? -41.637 -37.851 10.077 1.00 23.31 918 TYR C CA 1
ATOM 5925 C C . TYR C 1 154 ? -40.718 -36.791 10.654 1.00 23.62 918 TYR C C 1
ATOM 5926 O O . TYR C 1 154 ? -39.531 -36.775 10.311 1.00 20.59 918 TYR C O 1
ATOM 5935 N N . MET C 1 155 ? -41.233 -35.888 11.478 1.00 15.11 919 MET C N 1
ATOM 5936 C CA . MET C 1 155 ? -40.382 -34.893 12.102 1.00 15.79 919 MET C CA 1
ATOM 5937 C C . MET C 1 155 ? -39.752 -35.432 13.387 1.00 18.58 919 MET C C 1
ATOM 5938 O O . MET C 1 155 ? -40.200 -36.418 13.970 1.00 19.26 919 MET C O 1
ATOM 5943 N N . THR C 1 156 ? -38.678 -34.775 13.814 1.00 17.51 920 THR C N 1
ATOM 5944 C CA . THR C 1 156 ? -38.004 -35.133 15.047 1.00 17.34 920 THR C CA 1
ATOM 5945 C C . THR C 1 156 ? -38.645 -34.382 16.213 1.00 18.84 920 THR C C 1
ATOM 5946 O O . THR C 1 156 ? -39.425 -33.451 16.019 1.00 14.27 920 THR C O 1
ATOM 5950 N N . ASP C 1 157 ? -38.317 -34.809 17.439 1.00 15.00 921 ASP C N 1
ATOM 5951 C CA . ASP C 1 157 ? -38.822 -34.097 18.616 1.00 17.18 921 ASP C CA 1
ATOM 5952 C C . ASP C 1 157 ? -38.385 -32.637 18.593 1.00 19.94 921 ASP C C 1
ATOM 5953 O O . ASP C 1 157 ? -39.150 -31.743 18.984 1.00 18.93 921 ASP C O 1
ATOM 5958 N N . PHE C 1 158 ? -37.153 -32.361 18.144 1.00 15.44 922 PHE C N 1
ATOM 5959 C CA . PHE C 1 158 ? -36.733 -30.966 18.159 1.00 16.63 922 PHE C CA 1
ATOM 5960 C C . PHE C 1 158 ? -37.470 -30.165 17.093 1.00 14.03 922 PHE C C 1
ATOM 5961 O O . PHE C 1 158 ? -37.841 -29.009 17.324 1.00 16.53 922 PHE C O 1
ATOM 5969 N N . GLU C 1 159 ? -37.661 -30.746 15.911 1.00 14.63 923 GLU C N 1
ATOM 5970 C CA . GLU C 1 159 ? -38.419 -30.056 14.877 1.00 14.34 923 GLU C CA 1
ATOM 5971 C C . GLU C 1 159 ? -39.853 -29.802 15.335 1.00 14.13 923 GLU C C 1
ATOM 5972 O O . GLU C 1 159 ? -40.428 -28.742 15.049 1.00 14.54 923 GLU C O 1
ATOM 5978 N N . LEU C 1 160 ? -40.463 -30.783 16.013 1.00 13.55 924 LEU C N 1
ATOM 5979 C CA . LEU C 1 160 ? -41.836 -30.592 16.483 1.00 13.08 924 LEU C CA 1
ATOM 5980 C C . LEU C 1 160 ? -41.908 -29.508 17.563 1.00 16.55 924 LEU C C 1
ATOM 5981 O O . LEU C 1 160 ? -42.858 -28.718 17.592 1.00 16.57 924 LEU C O 1
ATOM 5986 N N . HIS C 1 161 ? -40.913 -29.444 18.453 1.00 15.16 925 HIS C N 1
ATOM 5987 C CA . HIS C 1 161 ? -40.853 -28.330 19.406 1.00 14.29 925 HIS C CA 1
ATOM 5988 C C . HIS C 1 161 ? -40.795 -26.978 18.690 1.00 19.28 925 HIS C C 1
ATOM 5989 O O . HIS C 1 161 ? -41.509 -26.031 19.059 1.00 16.09 925 HIS C O 1
ATOM 5996 N N . LYS C 1 162 ? -39.942 -26.859 17.662 1.00 16.60 926 LYS C N 1
ATOM 5997 C CA . LYS C 1 162 ? -39.832 -25.587 16.958 1.00 16.78 926 LYS C CA 1
ATOM 5998 C C . LYS C 1 162 ? -41.118 -25.249 16.216 1.00 19.73 926 LYS C C 1
ATOM 5999 O O . LYS C 1 162 ? -41.442 -24.067 16.064 1.00 17.34 926 LYS C O 1
ATOM 6005 N N . LEU C 1 163 ? -41.845 -26.267 15.735 1.00 16.66 927 LEU C N 1
ATOM 6006 C CA . LEU C 1 163 ? -43.160 -26.029 15.133 1.00 16.35 927 LEU C CA 1
ATOM 6007 C C . LEU C 1 163 ? -44.133 -25.443 16.153 1.00 17.34 927 LEU C C 1
ATOM 6008 O O . LEU C 1 163 ? -44.884 -24.504 15.847 1.00 18.01 927 LEU C O 1
ATOM 6013 N N . CYS C 1 164 ? -44.115 -25.978 17.379 1.00 16.47 928 CYS C N 1
ATOM 6014 C CA . CYS C 1 164 ? -44.934 -25.439 18.465 1.00 19.87 928 CYS C CA 1
ATOM 6015 C C . CYS C 1 164 ? -44.513 -24.020 18.867 1.00 20.50 928 CYS C C 1
ATOM 6016 O O . CYS C 1 164 ? -45.355 -23.239 19.329 1.00 21.80 928 CYS C O 1
ATOM 6019 N N . CYS C 1 165 ? -43.223 -23.676 18.730 1.00 17.41 929 CYS C N 1
ATOM 6020 C CA . CYS C 1 165 ? -42.792 -22.300 18.976 1.00 18.55 929 CYS C CA 1
ATOM 6021 C C . CYS C 1 165 ? -43.255 -21.368 17.870 1.00 19.77 929 CYS C C 1
ATOM 6022 O O . CYS C 1 165 ? -43.528 -20.185 18.124 1.00 22.36 929 CYS C O 1
ATOM 6025 N N . ASN C 1 166 ? -43.335 -21.869 16.637 1.00 18.11 930 ASN C N 1
ATOM 6026 C CA . ASN C 1 166 ? -43.785 -21.009 15.546 1.00 22.01 930 ASN C CA 1
ATOM 6027 C C . ASN C 1 166 ? -45.288 -20.755 15.582 1.00 19.48 930 ASN C C 1
ATOM 6028 O O . ASN C 1 166 ? -45.739 -19.699 15.120 1.00 20.01 930 ASN C O 1
ATOM 6033 N N . PHE C 1 167 ? -46.075 -21.705 16.087 1.00 17.10 931 PHE C N 1
ATOM 6034 C CA . PHE C 1 167 ? -47.531 -21.593 16.119 1.00 18.73 931 PHE C CA 1
ATOM 6035 C C . PHE C 1 167 ? -48.046 -21.625 17.556 1.00 18.60 931 PHE C C 1
ATOM 6036 O O . PHE C 1 167 ? -48.828 -22.511 17.920 1.00 21.10 931 PHE C O 1
ATOM 6044 N N . PRO C 1 168 ? -47.674 -20.633 18.384 1.00 22.31 932 PRO C N 1
ATOM 6045 C CA . PRO C 1 168 ? -48.010 -20.711 19.816 1.00 20.32 932 PRO C CA 1
ATOM 6046 C C . PRO C 1 168 ? -49.498 -20.581 20.125 1.00 22.36 932 PRO C C 1
ATOM 6047 O O . PRO C 1 168 ? -49.939 -21.102 21.158 1.00 22.22 932 PRO C O 1
ATOM 6051 N N . ASN C 1 169 ? -50.288 -19.932 19.261 1.00 24.28 933 ASN C N 1
ATOM 6052 C CA . ASN C 1 169 ? -51.718 -19.770 19.534 1.00 26.58 933 ASN C CA 1
ATOM 6053 C C . ASN C 1 169 ? -52.456 -21.100 19.547 1.00 28.27 933 ASN C C 1
ATOM 6054 O O . ASN C 1 169 ? -53.510 -21.215 20.182 1.00 28.20 933 ASN C O 1
ATOM 6059 N N . THR C 1 170 ? -51.946 -22.112 18.842 1.00 20.89 934 THR C N 1
ATOM 6060 C CA . THR C 1 170 ? -52.567 -23.433 18.882 1.00 20.31 934 THR C CA 1
ATOM 6061 C C . THR C 1 170 ? -51.693 -24.526 19.488 1.00 20.64 934 THR C C 1
ATOM 6062 O O . THR C 1 170 ? -52.233 -25.562 19.912 1.00 17.89 934 THR C O 1
ATOM 6066 N N . LEU C 1 171 ? -50.373 -24.344 19.529 1.00 17.83 935 LEU C N 1
ATOM 6067 C CA . LEU C 1 171 ? -49.471 -25.427 19.883 1.00 21.57 935 LEU C CA 1
ATOM 6068 C C . LEU C 1 171 ? -48.549 -25.134 21.066 1.00 20.46 935 LEU C C 1
ATOM 6069 O O . LEU C 1 171 ? -47.728 -25.994 21.401 1.00 17.99 935 LEU C O 1
ATOM 6074 N N . SER C 1 172 ? -48.663 -23.971 21.725 1.00 18.93 936 SER C N 1
ATOM 6075 C CA . SER C 1 172 ? -47.681 -23.624 22.751 1.00 17.41 936 SER C CA 1
ATOM 6076 C C . SER C 1 172 ? -47.672 -24.633 23.891 1.00 20.22 936 SER C C 1
ATOM 6077 O O . SER C 1 172 ? -46.619 -24.881 24.489 1.00 20.81 936 SER C O 1
ATOM 6080 N N . LYS C 1 173 ? -48.807 -25.269 24.187 1.00 19.05 937 LYS C N 1
ATOM 6081 C CA . LYS C 1 173 ? -48.745 -26.174 25.329 1.00 22.44 937 LYS C CA 1
ATOM 6082 C C . LYS C 1 173 ? -47.989 -27.461 25.026 1.00 25.11 937 LYS C C 1
ATOM 6083 O O . LYS C 1 173 ? -47.668 -28.203 25.960 1.00 22.08 937 LYS C O 1
ATOM 6089 N N . TYR C 1 174 ? -47.677 -27.736 23.762 1.00 20.84 938 TYR C N 1
ATOM 6090 C CA . TYR C 1 174 ? -46.921 -28.938 23.423 1.00 22.61 938 TYR C CA 1
ATOM 6091 C C . TYR C 1 174 ? -45.425 -28.679 23.312 1.00 20.38 938 TYR C C 1
ATOM 6092 O O . TYR C 1 174 ? -44.669 -29.631 23.094 1.00 20.36 938 TYR C O 1
ATOM 6101 N N . GLN C 1 175 ? -44.982 -27.429 23.478 1.00 20.32 939 GLN C N 1
ATOM 6102 C CA . GLN C 1 175 ? -43.554 -27.127 23.497 1.00 18.00 939 GLN C CA 1
ATOM 6103 C C . GLN C 1 175 ? -42.858 -27.887 24.620 1.00 20.61 939 GLN C C 1
ATOM 6104 O O . GLN C 1 175 ? -43.420 -28.112 25.693 1.00 21.57 939 GLN C O 1
ATOM 6110 N N . LEU C 1 176 ? -41.615 -28.276 24.360 1.00 19.97 940 LEU C N 1
ATOM 6111 C CA . LEU C 1 176 ? -40.743 -28.780 25.413 1.00 23.70 940 LEU C CA 1
ATOM 6112 C C . LEU C 1 176 ? -40.429 -27.660 26.396 1.00 27.07 940 LEU C C 1
ATOM 6113 O O . LEU C 1 176 ? -40.170 -26.515 26.002 1.00 21.24 940 LEU C O 1
ATOM 6118 N N . HIS C 1 177 ? -40.459 -27.989 27.687 1.00 23.12 941 HIS C N 1
ATOM 6119 C CA . HIS C 1 177 ? -40.209 -26.979 28.708 1.00 30.06 941 HIS C CA 1
ATOM 6120 C C . HIS C 1 177 ? -39.446 -27.571 29.885 1.00 29.58 941 HIS C C 1
ATOM 6121 O O . HIS C 1 177 ? -39.620 -27.133 31.027 1.00 34.96 941 HIS C O 1
ATOM 6128 N N . ASN C 1 178 ? -38.609 -28.576 29.634 1.00 28.69 942 ASN C N 1
ATOM 6129 C CA . ASN C 1 178 ? -37.842 -29.179 30.711 1.00 29.36 942 ASN C CA 1
ATOM 6130 C C . ASN C 1 178 ? -36.391 -29.392 30.307 1.00 27.81 942 ASN C C 1
ATOM 6131 O O . ASN C 1 178 ? -35.782 -30.379 30.713 1.00 27.63 942 ASN C O 1
ATOM 6136 N N . ASP C 1 179 ? -35.822 -28.486 29.506 1.00 24.79 943 ASP C N 1
ATOM 6137 C CA . ASP C 1 179 ? -34.403 -28.555 29.143 1.00 26.80 943 ASP C CA 1
ATOM 6138 C C . ASP C 1 179 ? -34.036 -29.893 28.496 1.00 26.47 943 ASP C C 1
ATOM 6139 O O . ASP C 1 179 ? -32.911 -30.386 28.660 1.00 27.02 943 ASP C O 1
ATOM 6144 N N . GLU C 1 180 ? -34.974 -30.490 27.751 1.00 24.44 944 GLU C N 1
ATOM 6145 C CA . GLU C 1 180 ? -34.706 -31.768 27.092 1.00 23.99 944 GLU C CA 1
ATOM 6146 C C . GLU C 1 180 ? -33.554 -31.684 26.097 1.00 24.94 944 GLU C C 1
ATOM 6147 O O . GLU C 1 180 ? -32.922 -32.708 25.811 1.00 22.01 944 GLU C O 1
ATOM 6153 N N . TRP C 1 181 ? -33.271 -30.492 25.563 1.00 22.39 945 TRP C N 1
ATOM 6154 C CA . TRP C 1 181 ? -32.126 -30.314 24.678 1.00 20.77 945 TRP C CA 1
ATOM 6155 C C . TRP C 1 181 ? -30.796 -30.460 25.407 1.00 24.67 945 TRP C C 1
ATOM 6156 O O . TRP C 1 181 ? -29.761 -30.646 24.753 1.00 21.53 945 TRP C O 1
ATOM 6167 N N . MET C 1 182 ? -30.791 -30.388 26.739 1.00 20.95 946 MET C N 1
ATOM 6168 C CA . MET C 1 182 ? -29.554 -30.604 27.479 1.00 22.70 946 MET C CA 1
ATOM 6169 C C . MET C 1 182 ? -29.248 -32.081 27.712 1.00 22.32 946 MET C C 1
ATOM 6170 O O . MET C 1 182 ? -28.117 -32.407 28.079 1.00 24.24 946 MET C O 1
ATOM 6175 N N . GLN C 1 183 ? -30.206 -32.981 27.492 1.00 22.49 947 GLN C N 1
ATOM 6176 C CA . GLN C 1 183 ? -30.078 -34.368 27.948 1.00 24.57 947 GLN C CA 1
ATOM 6177 C C . GLN C 1 183 ? -29.475 -35.229 26.843 1.00 22.33 947 GLN C C 1
ATOM 6178 O O . GLN C 1 183 ? -30.161 -35.916 26.083 1.00 21.18 947 GLN C O 1
ATOM 6184 N N . SER C 1 184 ? -28.151 -35.201 26.787 1.00 25.68 948 SER C N 1
ATOM 6185 C CA . SER C 1 184 ? -27.372 -36.036 25.890 1.00 21.41 948 SER C CA 1
ATOM 6186 C C . SER C 1 184 ? -25.975 -36.122 26.467 1.00 21.94 948 SER C C 1
ATOM 6187 O O . SER C 1 184 ? -25.463 -35.129 26.985 1.00 23.70 948 SER C O 1
ATOM 6190 N N . GLY C 1 185 ? -25.362 -37.306 26.374 1.00 27.34 949 GLY C N 1
ATOM 6191 C CA . GLY C 1 185 ? -24.010 -37.460 26.885 1.00 26.11 949 GLY C CA 1
ATOM 6192 C C . GLY C 1 185 ? -23.025 -36.490 26.266 1.00 24.44 949 GLY C C 1
ATOM 6193 O O . GLY C 1 185 ? -22.103 -36.018 26.939 1.00 23.93 949 GLY C O 1
ATOM 6194 N N . LYS C 1 186 ? -23.212 -36.157 24.986 1.00 19.02 950 LYS C N 1
ATOM 6195 C CA . LYS C 1 186 ? -22.324 -35.183 24.355 1.00 21.24 950 LYS C CA 1
ATOM 6196 C C . LYS C 1 186 ? -22.558 -33.767 24.877 1.00 23.58 950 LYS C C 1
ATOM 6197 O O . LYS C 1 186 ? -21.609 -32.966 24.933 1.00 20.02 950 LYS C O 1
ATOM 6203 N N . ILE C 1 187 ? -23.794 -33.435 25.269 1.00 20.59 951 ILE C N 1
ATOM 6204 C CA . ILE C 1 187 ? -24.034 -32.116 25.857 1.00 26.42 951 ILE C CA 1
ATOM 6205 C C . ILE C 1 187 ? -23.427 -32.028 27.253 1.00 21.77 951 ILE C C 1
ATOM 6206 O O . ILE C 1 187 ? -22.909 -30.980 27.650 1.00 24.50 951 ILE C O 1
ATOM 6211 N N . ASP C 1 188 ? -23.500 -33.112 28.029 1.00 23.47 952 ASP C N 1
ATOM 6212 C CA . ASP C 1 188 ? -22.822 -33.134 29.328 1.00 27.24 952 ASP C CA 1
ATOM 6213 C C . ASP C 1 188 ? -21.334 -32.841 29.173 1.00 24.14 952 ASP C C 1
ATOM 6214 O O . ASP C 1 188 ? -20.767 -32.027 29.910 1.00 27.33 952 ASP C O 1
ATOM 6219 N N . ALA C 1 189 ? -20.684 -33.478 28.196 1.00 25.99 953 ALA C N 1
ATOM 6220 C CA . ALA C 1 189 ? -19.260 -33.227 27.996 1.00 28.82 953 ALA C CA 1
ATOM 6221 C C . ALA C 1 189 ? -19.015 -31.821 27.466 1.00 29.72 953 ALA C C 1
ATOM 6222 O O . ALA C 1 189 ? -18.066 -31.150 27.889 1.00 25.11 953 ALA C O 1
ATOM 6224 N N . LEU C 1 190 ? -19.852 -31.357 26.538 1.00 20.14 954 LEU C N 1
ATOM 6225 C CA . LEU C 1 190 ? -19.670 -30.013 25.997 1.00 24.91 954 LEU C CA 1
ATOM 6226 C C . LEU C 1 190 ? -19.765 -28.960 27.095 1.00 24.43 954 LEU C C 1
ATOM 6227 O O . LEU C 1 190 ? -19.004 -27.976 27.107 1.00 25.08 954 LEU C O 1
ATOM 6232 N N . LYS C 1 191 ? -20.707 -29.146 28.016 1.00 25.92 955 LYS C N 1
ATOM 6233 C CA . LYS C 1 191 ? -20.927 -28.174 29.084 1.00 28.30 955 LYS C CA 1
ATOM 6234 C C . LYS C 1 191 ? -19.673 -28.023 29.940 1.00 30.08 955 LYS C C 1
ATOM 6235 O O . LYS C 1 191 ? -19.199 -26.907 30.189 1.00 26.44 955 LYS C O 1
ATOM 6241 N N . LYS C 1 192 ? -19.106 -29.150 30.368 1.00 29.18 956 LYS C N 1
ATOM 6242 C CA A LYS C 1 192 ? -17.885 -29.121 31.167 0.51 32.00 956 LYS C CA 1
ATOM 6243 C CA B LYS C 1 192 ? -17.884 -29.120 31.167 0.49 31.99 956 LYS C CA 1
ATOM 6244 C C . LYS C 1 192 ? -16.742 -28.446 30.412 1.00 30.35 956 LYS C C 1
ATOM 6245 O O . LYS C 1 192 ? -16.009 -27.627 30.977 1.00 32.01 956 LYS C O 1
ATOM 6256 N N . LEU C 1 193 ? -16.582 -28.772 29.127 1.00 31.39 957 LEU C N 1
ATOM 6257 C CA . LEU C 1 193 ? -15.493 -28.212 28.331 1.00 25.73 957 LEU C CA 1
ATOM 6258 C C . LEU C 1 193 ? -15.680 -26.714 28.101 1.00 31.31 957 LEU C C 1
ATOM 6259 O O . LEU C 1 193 ? -14.712 -25.939 28.150 1.00 27.20 957 LEU C O 1
ATOM 6264 N N . LEU C 1 194 ? -16.918 -26.285 27.842 1.00 27.65 958 LEU C N 1
ATOM 6265 C CA . LEU C 1 194 ? -17.167 -24.868 27.598 1.00 28.28 958 LEU C CA 1
ATOM 6266 C C . LEU C 1 194 ? -16.818 -24.034 28.824 1.00 27.76 958 LEU C C 1
ATOM 6267 O O . LEU C 1 194 ? -16.289 -22.926 28.699 1.00 26.73 958 LEU C O 1
ATOM 6272 N N . LYS C 1 195 ? -17.112 -24.554 30.014 1.00 28.23 959 LYS C N 1
ATOM 6273 C CA . LYS C 1 195 ? -16.807 -23.821 31.239 1.00 33.56 959 LYS C CA 1
ATOM 6274 C C . LYS C 1 195 ? -15.306 -23.611 31.394 1.00 33.30 959 LYS C C 1
ATOM 6275 O O . LYS C 1 195 ? -14.851 -22.505 31.716 1.00 33.59 959 LYS C O 1
ATOM 6281 N N . THR C 1 196 ? -14.520 -24.656 31.122 1.00 33.30 960 THR C N 1
ATOM 6282 C CA . THR C 1 196 ? -13.065 -24.545 31.173 1.00 33.93 960 THR C CA 1
ATOM 6283 C C . THR C 1 196 ? -12.553 -23.488 30.197 1.00 34.87 960 THR C C 1
ATOM 6284 O O . THR C 1 196 ? -11.727 -22.638 30.554 1.00 32.60 960 THR C O 1
ATOM 6288 N N . ILE C 1 197 ? -13.048 -23.517 28.960 1.00 27.52 961 ILE C N 1
ATOM 6289 C CA . ILE C 1 197 ? -12.577 -22.580 27.950 1.00 28.73 961 ILE C CA 1
ATOM 6290 C C . ILE C 1 197 ? -13.050 -21.169 28.266 1.00 36.16 961 ILE C C 1
ATOM 6291 O O . ILE C 1 197 ? -12.255 -20.222 28.296 1.00 33.81 961 ILE C O 1
ATOM 6296 N N . ILE C 1 198 ? -14.350 -21.010 28.504 1.00 30.93 962 ILE C N 1
ATOM 6297 C CA . ILE C 1 198 ? -14.944 -19.679 28.570 1.00 33.57 962 ILE C CA 1
ATOM 6298 C C . ILE C 1 198 ? -14.760 -19.067 29.953 1.00 36.98 962 ILE C C 1
ATOM 6299 O O . ILE C 1 198 ? -14.261 -17.944 30.089 1.00 34.94 962 ILE C O 1
ATOM 6304 N N . VAL C 1 199 ? -15.151 -19.792 30.997 1.00 30.73 963 VAL C N 1
ATOM 6305 C CA . VAL C 1 199 ? -15.130 -19.221 32.340 1.00 39.76 963 VAL C CA 1
ATOM 6306 C C . VAL C 1 199 ? -13.707 -19.184 32.894 1.00 43.55 963 VAL C C 1
ATOM 6307 O O . VAL C 1 199 ? -13.224 -18.133 33.331 1.00 46.24 963 VAL C O 1
ATOM 6311 N N . ASP C 1 200 ? -13.003 -20.317 32.861 1.00 38.37 964 ASP C N 1
ATOM 6312 C CA . ASP C 1 200 ? -11.692 -20.388 33.503 1.00 41.59 964 ASP C CA 1
ATOM 6313 C C . ASP C 1 200 ? -10.612 -19.708 32.669 1.00 43.09 964 ASP C C 1
ATOM 6314 O O . ASP C 1 200 ? -9.920 -18.802 33.148 1.00 42.33 964 ASP C O 1
ATOM 6319 N N . LYS C 1 201 ? -10.445 -20.138 31.421 1.00 34.53 965 LYS C N 1
ATOM 6320 C CA . LYS C 1 201 ? -9.382 -19.610 30.581 1.00 34.85 965 LYS C CA 1
ATOM 6321 C C . LYS C 1 201 ? -9.756 -18.306 29.892 1.00 39.82 965 LYS C C 1
ATOM 6322 O O . LYS C 1 201 ? -8.862 -17.615 29.387 1.00 38.85 965 LYS C O 1
ATOM 6328 N N . GLN C 1 202 ? -11.044 -17.955 29.859 1.00 34.86 966 GLN C N 1
ATOM 6329 C CA . GLN C 1 202 ? -11.506 -16.735 29.206 1.00 39.96 966 GLN C CA 1
ATOM 6330 C C . GLN C 1 202 ? -11.057 -16.682 27.746 1.00 41.26 966 GLN C C 1
ATOM 6331 O O . GLN C 1 202 ? -10.593 -15.654 27.245 1.00 33.67 966 GLN C O 1
ATOM 6337 N N . GLU C 1 203 ? -11.207 -17.812 27.055 1.00 39.06 967 GLU C N 1
ATOM 6338 C CA . GLU C 1 203 ? -10.853 -17.923 25.649 1.00 35.94 967 GLU C CA 1
ATOM 6339 C C . GLU C 1 203 ? -12.105 -18.157 24.801 1.00 30.58 967 GLU C C 1
ATOM 6340 O O . GLU C 1 203 ? -13.203 -18.394 25.315 1.00 31.59 967 GLU C O 1
ATOM 6346 N N . LYS C 1 204 ? -11.937 -18.032 23.488 1.00 28.60 968 LYS C N 1
ATOM 6347 C CA . LYS C 1 204 ? -13.015 -18.263 22.535 1.00 30.39 968 LYS C CA 1
ATOM 6348 C C . LYS C 1 204 ? -12.842 -19.635 21.895 1.00 27.35 968 LYS C C 1
ATOM 6349 O O . LYS C 1 204 ? -11.743 -20.196 21.874 1.00 29.07 968 LYS C O 1
ATOM 6355 N N . VAL C 1 205 ? -13.948 -20.180 21.378 1.00 28.71 969 VAL C N 1
ATOM 6356 C CA . VAL C 1 205 ? -13.987 -21.565 20.916 1.00 20.09 969 VAL C CA 1
ATOM 6357 C C . VAL C 1 205 ? -14.859 -21.652 19.658 1.00 27.63 969 VAL C C 1
ATOM 6358 O O . VAL C 1 205 ? -15.888 -20.976 19.545 1.00 21.01 969 VAL C O 1
ATOM 6362 N N . LEU C 1 206 ? -14.426 -22.474 18.701 1.00 24.65 970 LEU C N 1
ATOM 6363 C CA . LEU C 1 206 ? -15.209 -22.812 17.518 1.00 20.77 970 LEU C CA 1
ATOM 6364 C C . LEU C 1 206 ? -15.812 -24.205 17.706 1.00 25.63 970 LEU C C 1
ATOM 6365 O O . LEU C 1 206 ? -15.138 -25.116 18.188 1.00 23.56 970 LEU C O 1
ATOM 6370 N N . ILE C 1 207 ? -17.087 -24.370 17.358 1.00 19.95 971 ILE C N 1
ATOM 6371 C CA . ILE C 1 207 ? -17.755 -25.664 17.481 1.00 18.28 971 ILE C CA 1
ATOM 6372 C C . ILE C 1 207 ? -18.223 -26.086 16.092 1.00 20.69 971 ILE C C 1
ATOM 6373 O O . ILE C 1 207 ? -18.944 -25.336 15.424 1.00 20.06 971 ILE C O 1
ATOM 6378 N N . PHE C 1 208 ? -17.831 -27.287 15.666 1.00 16.59 972 PHE C N 1
ATOM 6379 C CA . PHE C 1 208 ? -18.117 -27.772 14.321 1.00 19.21 972 PHE C CA 1
ATOM 6380 C C . PHE C 1 208 ? -19.006 -29.004 14.373 1.00 18.22 972 PHE C C 1
ATOM 6381 O O . PHE C 1 208 ? -18.840 -29.866 15.246 1.00 18.96 972 PHE C O 1
ATOM 6389 N N . SER C 1 209 ? -19.909 -29.122 13.395 1.00 19.10 973 SER C N 1
ATOM 6390 C CA . SER C 1 209 ? -20.725 -30.322 13.273 1.00 18.83 973 SER C CA 1
ATOM 6391 C C . SER C 1 209 ? -20.985 -30.591 11.801 1.00 18.33 973 SER C C 1
ATOM 6392 O O . SER C 1 209 ? -21.131 -29.663 11.009 1.00 16.21 973 SER C O 1
ATOM 6395 N N . LEU C 1 210 ? -21.074 -31.864 11.445 1.00 19.31 974 LEU C N 1
ATOM 6396 C CA . LEU C 1 210 ? -21.562 -32.184 10.107 1.00 23.64 974 LEU C CA 1
ATOM 6397 C C . LEU C 1 210 ? -23.085 -32.171 10.016 1.00 23.37 974 LEU C C 1
ATOM 6398 O O . LEU C 1 210 ? -23.618 -32.297 8.907 1.00 21.80 974 LEU C O 1
ATOM 6403 N N . PHE C 1 211 ? -23.793 -32.017 11.136 1.00 19.58 975 PHE C N 1
ATOM 6404 C CA . PHE C 1 211 ? -25.257 -32.070 11.150 1.00 20.07 975 PHE C CA 1
ATOM 6405 C C . PHE C 1 211 ? -25.840 -30.691 11.444 1.00 20.61 975 PHE C C 1
ATOM 6406 O O . PHE C 1 211 ? -25.625 -30.136 12.530 1.00 16.70 975 PHE C O 1
ATOM 6414 N N . THR C 1 212 ? -26.562 -30.133 10.465 1.00 18.98 976 THR C N 1
ATOM 6415 C CA . THR C 1 212 ? -27.246 -28.867 10.708 1.00 20.29 976 THR C CA 1
ATOM 6416 C C . THR C 1 212 ? -28.280 -29.002 11.826 1.00 21.55 976 THR C C 1
ATOM 6417 O O . THR C 1 212 ? -28.494 -28.048 12.587 1.00 19.38 976 THR C O 1
ATOM 6421 N N . GLN C 1 213 ? -28.914 -30.180 11.953 1.00 16.57 977 GLN C N 1
ATOM 6422 C CA . GLN C 1 213 ? -29.864 -30.411 13.044 1.00 18.62 977 GLN C CA 1
ATOM 6423 C C . GLN C 1 213 ? -29.189 -30.357 14.408 1.00 19.62 977 GLN C C 1
ATOM 6424 O O . GLN C 1 213 ? -29.819 -29.982 15.405 1.00 19.27 977 GLN C O 1
ATOM 6430 N N . VAL C 1 214 ? -27.916 -30.738 14.482 1.00 18.33 978 VAL C N 1
ATOM 6431 C CA . VAL C 1 214 ? -27.194 -30.618 15.743 1.00 15.56 978 VAL C CA 1
ATOM 6432 C C . VAL C 1 214 ? -26.925 -29.153 16.067 1.00 17.84 978 VAL C C 1
ATOM 6433 O O . VAL C 1 214 ? -27.077 -28.721 17.216 1.00 19.78 978 VAL C O 1
ATOM 6437 N N . LEU C 1 215 ? -26.521 -28.369 15.067 1.00 17.22 979 LEU C N 1
ATOM 6438 C CA . LEU C 1 215 ? -26.339 -26.929 15.270 1.00 17.04 979 LEU C CA 1
ATOM 6439 C C . LEU C 1 215 ? -27.623 -26.266 15.768 1.00 19.21 979 LEU C C 1
ATOM 6440 O O . LEU C 1 215 ? -27.580 -25.353 16.605 1.00 16.52 979 LEU C O 1
ATOM 6445 N N . ASP C 1 216 ? -28.775 -26.696 15.243 1.00 19.31 980 ASP C N 1
ATOM 6446 C CA . ASP C 1 216 ? -30.055 -26.149 15.693 1.00 18.96 980 ASP C CA 1
ATOM 6447 C C . ASP C 1 216 ? -30.276 -26.417 17.178 1.00 19.97 980 ASP C C 1
ATOM 6448 O O . ASP C 1 216 ? -30.720 -25.536 17.933 1.00 17.28 980 ASP C O 1
ATOM 6453 N N . ILE C 1 217 ? -30.009 -27.649 17.603 1.00 16.74 981 ILE C N 1
ATOM 6454 C CA . ILE C 1 217 ? -30.136 -28.013 19.014 1.00 18.33 981 ILE C CA 1
ATOM 6455 C C . ILE C 1 217 ? -29.127 -27.242 19.848 1.00 20.95 981 ILE C C 1
ATOM 6456 O O . ILE C 1 217 ? -29.440 -26.773 20.946 1.00 21.95 981 ILE C O 1
ATOM 6461 N N . LEU C 1 218 ? -27.901 -27.089 19.337 1.00 19.11 982 LEU C N 1
ATOM 6462 C CA . LEU C 1 218 ? -26.880 -26.341 20.065 1.00 17.64 982 LEU C CA 1
ATOM 6463 C C . LEU C 1 218 ? -27.303 -24.898 20.335 1.00 20.21 982 LEU C C 1
ATOM 6464 O O . LEU C 1 218 ? -26.897 -24.325 21.350 1.00 22.54 982 LEU C O 1
ATOM 6469 N N . GLU C 1 219 ? -28.104 -24.284 19.451 1.00 22.27 983 GLU C N 1
ATOM 6470 C CA . GLU C 1 219 ? -28.517 -22.907 19.709 1.00 21.85 983 GLU C CA 1
ATOM 6471 C C . GLU C 1 219 ? -29.292 -22.815 21.015 1.00 22.56 983 GLU C C 1
ATOM 6472 O O . GLU C 1 219 ? -29.101 -21.871 21.790 1.00 23.03 983 GLU C O 1
ATOM 6478 N N . MET C 1 220 ? -30.118 -23.826 21.314 1.00 18.62 984 MET C N 1
ATOM 6479 C CA . MET C 1 220 ? -30.886 -23.800 22.553 1.00 25.23 984 MET C CA 1
ATOM 6480 C C . MET C 1 220 ? -30.035 -24.171 23.760 1.00 24.78 984 MET C C 1
ATOM 6481 O O . MET C 1 220 ? -30.246 -23.632 24.849 1.00 19.34 984 MET C O 1
ATOM 6486 N N . VAL C 1 221 ? -29.107 -25.120 23.592 1.00 20.84 985 VAL C N 1
ATOM 6487 C CA . VAL C 1 221 ? -28.176 -25.469 24.667 1.00 18.76 985 VAL C CA 1
ATOM 6488 C C . VAL C 1 221 ? -27.351 -24.250 25.079 1.00 20.31 985 VAL C C 1
ATOM 6489 O O . VAL C 1 221 ? -27.235 -23.927 26.270 1.00 22.56 985 VAL C O 1
ATOM 6493 N N . LEU C 1 222 ? -26.769 -23.547 24.103 1.00 17.36 986 LEU C N 1
ATOM 6494 C CA . LEU C 1 222 ? -25.915 -22.417 24.448 1.00 24.98 986 LEU C CA 1
ATOM 6495 C C . LEU C 1 222 ? -26.723 -21.294 25.091 1.00 29.22 986 LEU C C 1
ATOM 6496 O O . LEU C 1 222 ? -26.255 -20.655 26.035 1.00 27.50 986 LEU C O 1
ATOM 6501 N N . SER C 1 223 ? -27.951 -21.070 24.623 1.00 25.25 987 SER C N 1
ATOM 6502 C CA . SER C 1 223 ? -28.845 -20.129 25.291 1.00 29.66 987 SER C CA 1
ATOM 6503 C C . SER C 1 223 ? -29.088 -20.520 26.748 1.00 28.63 987 SER C C 1
ATOM 6504 O O . SER C 1 223 ? -29.027 -19.674 27.646 1.00 31.95 987 SER C O 1
ATOM 6507 N N . THR C 1 224 ? -29.386 -21.797 27.005 1.00 24.17 988 THR C N 1
ATOM 6508 C CA . THR C 1 224 ? -29.632 -22.238 28.376 1.00 23.44 988 THR C CA 1
ATOM 6509 C C . THR C 1 224 ? -28.417 -22.004 29.267 1.00 28.71 988 THR C C 1
ATOM 6510 O O . THR C 1 224 ? -28.565 -21.695 30.456 1.00 28.96 988 THR C O 1
ATOM 6514 N N . LEU C 1 225 ? -27.217 -22.125 28.713 1.00 24.36 989 LEU C N 1
ATOM 6515 C CA . LEU C 1 225 ? -25.988 -21.935 29.469 1.00 27.46 989 LEU C CA 1
ATOM 6516 C C . LEU C 1 225 ? -25.537 -20.477 29.531 1.00 29.85 989 LEU C C 1
ATOM 6517 O O . LEU C 1 225 ? -24.516 -20.199 30.163 1.00 28.39 989 LEU C O 1
ATOM 6522 N N . ASP C 1 226 ? -26.262 -19.551 28.884 1.00 30.88 990 ASP C N 1
ATOM 6523 C CA . ASP C 1 226 ? -25.933 -18.115 28.871 1.00 26.47 990 ASP C CA 1
ATOM 6524 C C . ASP C 1 226 ? -24.599 -17.843 28.176 1.00 35.57 990 ASP C C 1
ATOM 6525 O O . ASP C 1 226 ? -23.809 -17.003 28.616 1.00 30.67 990 ASP C O 1
ATOM 6530 N N . TYR C 1 227 ? -24.331 -18.554 27.084 1.00 29.34 991 TYR C N 1
ATOM 6531 C CA . TYR C 1 227 ? -23.202 -18.235 26.221 1.00 29.33 991 TYR C CA 1
ATOM 6532 C C . TYR C 1 227 ? -23.749 -17.630 24.940 1.00 32.87 991 TYR C C 1
ATOM 6533 O O . TYR C 1 227 ? -24.510 -18.288 24.224 1.00 28.41 991 TYR C O 1
ATOM 6542 N N . LYS C 1 228 ? -23.372 -16.385 24.660 1.00 28.33 992 LYS C N 1
ATOM 6543 C CA . LYS C 1 228 ? -23.676 -15.789 23.369 1.00 30.20 992 LYS C CA 1
ATOM 6544 C C . LYS C 1 228 ? -22.879 -16.489 22.277 1.00 27.27 992 LYS C C 1
ATOM 6545 O O . LYS C 1 228 ? -21.762 -16.965 22.502 1.00 26.49 992 LYS C O 1
ATOM 6551 N N . PHE C 1 229 ? -23.457 -16.547 21.079 1.00 24.14 993 PHE C N 1
ATOM 6552 C CA . PHE C 1 229 ? -22.785 -17.258 20.000 1.00 27.11 993 PHE C CA 1
ATOM 6553 C C . PHE C 1 229 ? -23.169 -16.638 18.670 1.00 28.09 993 PHE C C 1
ATOM 6554 O O . PHE C 1 229 ? -24.170 -15.926 18.553 1.00 26.32 993 PHE C O 1
ATOM 6562 N N . LEU C 1 230 ? -22.361 -16.928 17.661 1.00 28.68 994 LEU C N 1
ATOM 6563 C CA . LEU C 1 230 ? -22.727 -16.663 16.281 1.00 28.64 994 LEU C CA 1
ATOM 6564 C C . LEU C 1 230 ? -22.721 -17.981 15.517 1.00 24.76 994 LEU C C 1
ATOM 6565 O O . LEU C 1 230 ? -22.128 -18.969 15.956 1.00 23.56 994 LEU C O 1
ATOM 6570 N N . ARG C 1 231 ? -23.377 -17.992 14.361 1.00 21.14 995 ARG C N 1
ATOM 6571 C CA . ARG C 1 231 ? -23.487 -19.208 13.562 1.00 22.34 995 ARG C CA 1
ATOM 6572 C C . ARG C 1 231 ? -23.117 -18.929 12.117 1.00 25.58 995 ARG C C 1
ATOM 6573 O O . ARG C 1 231 ? -23.495 -17.895 11.553 1.00 24.11 995 ARG C O 1
ATOM 6581 N N . LEU C 1 232 ? -22.387 -19.863 11.512 1.00 22.36 996 LEU C N 1
ATOM 6582 C CA . LEU C 1 232 ? -22.031 -19.756 10.100 1.00 26.90 996 LEU C CA 1
ATOM 6583 C C . LEU C 1 232 ? -22.032 -21.161 9.515 1.00 27.70 996 LEU C C 1
ATOM 6584 O O . LEU C 1 232 ? -21.224 -21.993 9.934 1.00 27.41 996 LEU C O 1
ATOM 6589 N N . ASP C 1 233 ? -22.926 -21.425 8.563 1.00 26.26 997 ASP C N 1
ATOM 6590 C CA . ASP C 1 233 ? -22.977 -22.729 7.897 1.00 21.80 997 ASP C CA 1
ATOM 6591 C C . ASP C 1 233 ? -23.127 -22.517 6.392 1.00 25.28 997 ASP C C 1
ATOM 6592 O O . ASP C 1 233 ? -22.938 -21.409 5.877 1.00 24.20 997 ASP C O 1
ATOM 6597 N N . GLY C 1 234 ? -23.487 -23.585 5.671 1.00 24.08 998 GLY C N 1
ATOM 6598 C CA . GLY C 1 234 ? -23.591 -23.495 4.227 1.00 27.04 998 GLY C CA 1
ATOM 6599 C C . GLY C 1 234 ? -24.779 -22.704 3.745 1.00 29.11 998 GLY C C 1
ATOM 6600 O O . GLY C 1 234 ? -24.802 -22.297 2.581 1.00 36.44 998 GLY C O 1
ATOM 6601 N N . SER C 1 235 ? -25.760 -22.470 4.610 1.00 25.03 999 SER C N 1
ATOM 6602 C CA . SER C 1 235 ? -26.907 -21.646 4.253 1.00 31.92 999 SER C CA 1
ATOM 6603 C C . SER C 1 235 ? -26.627 -20.155 4.430 1.00 30.22 999 SER C C 1
ATOM 6604 O O . SER C 1 235 ? -27.369 -19.330 3.879 1.00 32.12 999 SER C O 1
ATOM 6607 N N . THR C 1 236 ? -25.587 -19.790 5.184 1.00 25.41 1000 THR C N 1
ATOM 6608 C CA . THR C 1 236 ? -25.279 -18.381 5.398 1.00 25.30 1000 THR C CA 1
ATOM 6609 C C . THR C 1 236 ? -25.000 -17.712 4.060 1.00 24.75 1000 THR C C 1
ATOM 6610 O O . THR C 1 236 ? -24.229 -18.236 3.253 1.00 23.91 1000 THR C O 1
ATOM 6614 N N . GLN C 1 237 ? -25.658 -16.572 3.813 1.00 27.18 1001 GLN C N 1
ATOM 6615 C CA . GLN C 1 237 ? -25.333 -15.771 2.639 1.00 26.60 1001 GLN C CA 1
ATOM 6616 C C . GLN C 1 237 ? -23.861 -15.400 2.667 1.00 23.97 1001 GLN C C 1
ATOM 6617 O O . GLN C 1 237 ? -23.310 -15.063 3.718 1.00 27.24 1001 GLN C O 1
ATOM 6623 N N . VAL C 1 238 ? -23.220 -15.466 1.501 1.00 26.15 1002 VAL C N 1
ATOM 6624 C CA . VAL C 1 238 ? -21.822 -15.055 1.414 1.00 25.19 1002 VAL C CA 1
ATOM 6625 C C . VAL C 1 238 ? -21.657 -13.625 1.925 1.00 30.79 1002 VAL C C 1
ATOM 6626 O O . VAL C 1 238 ? -20.696 -13.314 2.643 1.00 27.86 1002 VAL C O 1
ATOM 6630 N N . ASN C 1 239 ? -22.615 -12.742 1.604 1.00 27.23 1003 ASN C N 1
ATOM 6631 C CA . ASN C 1 239 ? -22.505 -11.353 2.054 1.00 27.67 1003 ASN C CA 1
ATOM 6632 C C . ASN C 1 239 ? -22.473 -11.263 3.579 1.00 30.22 1003 ASN C C 1
ATOM 6633 O O . ASN C 1 239 ? -21.757 -10.432 4.146 1.00 33.02 1003 ASN C O 1
ATOM 6638 N N . ASP C 1 240 ? -23.227 -12.116 4.257 1.00 26.00 1004 ASP C N 1
ATOM 6639 C CA . ASP C 1 240 ? -23.312 -12.031 5.707 1.00 31.97 1004 ASP C CA 1
ATOM 6640 C C . ASP C 1 240 ? -22.111 -12.641 6.434 1.00 33.81 1004 ASP C C 1
ATOM 6641 O O . ASP C 1 240 ? -21.981 -12.436 7.646 1.00 30.10 1004 ASP C O 1
ATOM 6646 N N . ARG C 1 241 ? -21.233 -13.373 5.744 1.00 31.34 1005 ARG C N 1
ATOM 6647 C CA . ARG C 1 241 ? -20.129 -14.035 6.439 1.00 30.71 1005 ARG C CA 1
ATOM 6648 C C . ARG C 1 241 ? -19.210 -13.023 7.099 1.00 36.44 1005 ARG C C 1
ATOM 6649 O O . ARG C 1 241 ? -18.872 -13.154 8.282 1.00 29.70 1005 ARG C O 1
ATOM 6657 N N . GLN C 1 242 ? -18.806 -11.995 6.344 1.00 37.80 1006 GLN C N 1
ATOM 6658 C CA . GLN C 1 242 ? -17.859 -11.012 6.850 1.00 43.21 1006 GLN C CA 1
ATOM 6659 C C . GLN C 1 242 ? -18.389 -10.352 8.118 1.00 37.72 1006 GLN C C 1
ATOM 6660 O O . GLN C 1 242 ? -17.667 -10.226 9.113 1.00 41.14 1006 GLN C O 1
ATOM 6666 N N . LEU C 1 243 ? -19.654 -9.932 8.096 1.00 40.48 1007 LEU C N 1
ATOM 6667 C CA . LEU C 1 243 ? -20.200 -9.227 9.251 1.00 41.09 1007 LEU C CA 1
ATOM 6668 C C . LEU C 1 243 ? -20.298 -10.137 10.473 1.00 37.72 1007 LEU C C 1
ATOM 6669 O O . LEU C 1 243 ? -20.103 -9.673 11.603 1.00 37.73 1007 LEU C O 1
ATOM 6674 N N . LEU C 1 244 ? -20.562 -11.433 10.271 1.00 32.32 1008 LEU C N 1
ATOM 6675 C CA . LEU C 1 244 ? -20.497 -12.377 11.383 1.00 31.34 1008 LEU C CA 1
ATOM 6676 C C . LEU C 1 244 ? -19.067 -12.528 11.894 1.00 29.11 1008 LEU C C 1
ATOM 6677 O O . LEU C 1 244 ? -18.834 -12.547 13.109 1.00 31.89 1008 LEU C O 1
ATOM 6682 N N . ILE C 1 245 ? -18.095 -12.623 10.986 1.00 28.44 1009 ILE C N 1
ATOM 6683 C CA . ILE C 1 245 ? -16.704 -12.816 11.391 1.00 28.68 1009 ILE C CA 1
ATOM 6684 C C . ILE C 1 245 ? -16.177 -11.593 12.144 1.00 33.33 1009 ILE C C 1
ATOM 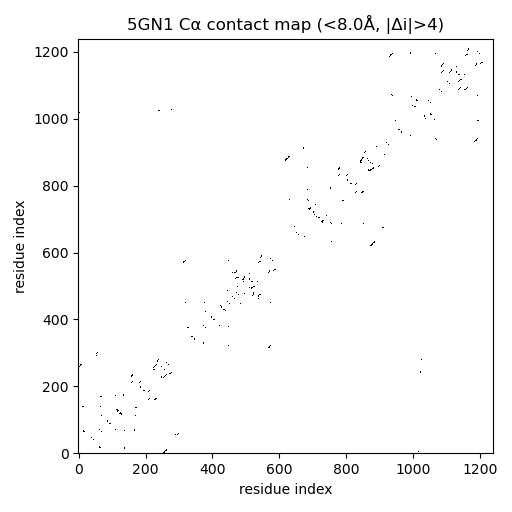6685 O O . ILE C 1 245 ? -15.502 -11.730 13.171 1.00 31.23 1009 ILE C O 1
ATOM 6690 N N . ASP C 1 246 ? -16.467 -10.382 11.647 1.00 39.46 1010 ASP C N 1
ATOM 6691 C CA . ASP C 1 246 ? -16.015 -9.169 12.337 1.00 38.92 1010 ASP C CA 1
ATOM 6692 C C . ASP C 1 246 ? -16.641 -9.058 13.722 1.00 35.74 1010 ASP C C 1
ATOM 6693 O O . ASP C 1 246 ? -15.970 -8.671 14.687 1.00 40.63 1010 ASP C O 1
ATOM 6698 N N . LYS C 1 247 ? -17.922 -9.417 13.844 1.00 38.38 1011 LYS C N 1
ATOM 6699 C CA . LYS C 1 247 ? -18.579 -9.413 15.148 1.00 39.06 1011 LYS C CA 1
ATOM 6700 C C . LYS C 1 247 ? -17.885 -10.359 16.124 1.00 38.87 1011 LYS C C 1
ATOM 6701 O O . LYS C 1 247 ? -17.780 -10.061 17.321 1.00 35.24 1011 LYS C O 1
ATOM 6707 N N . PHE C 1 248 ? -17.395 -11.504 15.632 1.00 32.06 1012 PHE C N 1
ATOM 6708 C CA . PHE C 1 248 ? -16.732 -12.456 16.518 1.00 34.99 1012 PHE C CA 1
ATOM 6709 C C . PHE C 1 248 ? -15.407 -11.904 17.041 1.00 32.43 1012 PHE C C 1
ATOM 6710 O O . PHE C 1 248 ? -15.069 -12.100 18.215 1.00 35.55 1012 PHE C O 1
ATOM 6718 N N . TYR C 1 249 ? -14.636 -11.230 16.184 1.00 37.28 1013 TYR C N 1
ATOM 6719 C CA . TYR C 1 249 ? -13.406 -10.587 16.638 1.00 41.17 1013 TYR C CA 1
ATOM 6720 C C . TYR C 1 249 ? -13.703 -9.439 17.598 1.00 40.26 1013 TYR C C 1
ATOM 6721 O O . TYR C 1 249 ? -13.173 -9.398 18.715 1.00 43.02 1013 TYR C O 1
ATOM 6730 N N . GLU C 1 250 ? -14.570 -8.511 17.184 1.00 45.88 1014 GLU C N 1
ATOM 6731 C CA . GLU C 1 250 ? -14.710 -7.220 17.855 1.00 42.29 1014 GLU C CA 1
ATOM 6732 C C . GLU C 1 250 ? -15.458 -7.309 19.185 1.00 47.74 1014 GLU C C 1
ATOM 6733 O O . GLU C 1 250 ? -15.225 -6.481 20.074 1.00 54.26 1014 GLU C O 1
ATOM 6739 N N . ASP C 1 251 ? -16.339 -8.294 19.356 1.00 43.99 1015 ASP C N 1
ATOM 6740 C CA . ASP C 1 251 ? -17.186 -8.398 20.544 1.00 37.51 1015 ASP C CA 1
ATOM 6741 C C . ASP C 1 251 ? -16.554 -9.398 21.512 1.00 47.62 1015 ASP C C 1
ATOM 6742 O O . ASP C 1 251 ? -16.477 -10.596 21.218 1.00 40.37 1015 ASP C O 1
ATOM 6747 N N . LYS C 1 252 ? -16.103 -8.907 22.671 1.00 42.36 1016 LYS C N 1
ATOM 6748 C CA . LYS C 1 252 ? -15.474 -9.762 23.673 1.00 43.89 1016 LYS C CA 1
ATOM 6749 C C . LYS C 1 252 ? -16.479 -10.603 24.454 1.00 43.78 1016 LYS C C 1
ATOM 6750 O O . LYS C 1 252 ? -16.064 -11.490 25.212 1.00 42.72 1016 LYS C O 1
ATOM 6756 N N . ASP C 1 253 ? -17.777 -10.346 24.291 1.00 35.01 1017 ASP C N 1
ATOM 6757 C CA . ASP C 1 253 ? -18.824 -11.056 25.006 1.00 36.87 1017 ASP C CA 1
ATOM 6758 C C . ASP C 1 253 ? -19.479 -12.161 24.168 1.00 33.52 1017 ASP C C 1
ATOM 6759 O O . ASP C 1 253 ? -20.463 -12.761 24.617 1.00 35.69 1017 ASP C O 1
ATOM 6764 N N . ILE C 1 254 ? -18.971 -12.437 22.968 1.00 31.34 1018 ILE C N 1
ATOM 6765 C CA . ILE C 1 254 ? -19.445 -13.584 22.179 1.00 30.51 1018 ILE C CA 1
ATOM 6766 C C . ILE C 1 254 ? -18.350 -14.648 22.158 1.00 25.11 1018 ILE C C 1
ATOM 6767 O O . ILE C 1 254 ? -17.452 -14.595 21.306 1.00 30.60 1018 ILE C O 1
ATOM 6772 N N . PRO C 1 255 ? -18.368 -15.615 23.079 1.00 24.38 1019 PRO C N 1
ATOM 6773 C CA . PRO C 1 255 ? -17.264 -16.578 23.152 1.00 26.79 1019 PRO C CA 1
ATOM 6774 C C . PRO C 1 255 ? -17.325 -17.708 22.137 1.00 30.53 1019 PRO C C 1
ATOM 6775 O O . PRO C 1 255 ? -16.302 -18.383 21.949 1.00 28.20 1019 PRO C O 1
ATOM 6779 N N . ILE C 1 256 ? -18.465 -17.953 21.486 1.00 26.14 1020 ILE C N 1
ATOM 6780 C CA . ILE C 1 256 ? -18.660 -19.177 20.713 1.00 26.35 1020 ILE C CA 1
ATOM 6781 C C . ILE C 1 256 ? -19.056 -18.832 19.284 1.00 25.84 1020 ILE C C 1
ATOM 6782 O O . ILE C 1 256 ? -19.916 -17.972 19.057 1.00 26.36 1020 ILE C O 1
ATOM 6787 N N . PHE C 1 257 ? -18.416 -19.503 18.325 1.00 21.21 1021 PHE C N 1
ATOM 6788 C CA . PHE C 1 257 ? -18.843 -19.565 16.931 1.00 24.65 1021 PHE C CA 1
ATOM 6789 C C . PHE C 1 257 ? -19.210 -21.019 16.650 1.00 24.12 1021 PHE C C 1
ATOM 6790 O O . PHE C 1 257 ? -18.373 -21.904 16.830 1.00 19.75 1021 PHE C O 1
ATOM 6798 N N . ILE C 1 258 ? -20.447 -21.283 16.236 1.00 21.93 1022 ILE C N 1
ATOM 6799 C CA . ILE C 1 258 ? -20.830 -22.637 15.836 1.00 18.82 1022 ILE C CA 1
ATOM 6800 C C . ILE C 1 258 ? -20.914 -22.680 14.315 1.00 20.75 1022 ILE C C 1
ATOM 6801 O O . ILE C 1 258 ? -21.501 -21.790 13.688 1.00 21.49 1022 ILE C O 1
ATOM 6806 N N . LEU C 1 259 ? -20.278 -23.686 13.718 1.00 20.89 1023 LEU C N 1
ATOM 6807 C CA . LEU C 1 259 ? -20.152 -23.760 12.272 1.00 18.38 1023 LEU C CA 1
ATOM 6808 C C . LEU C 1 259 ? -20.386 -25.187 11.796 1.00 18.47 1023 LEU C C 1
ATOM 6809 O O . LEU C 1 259 ? -20.169 -26.156 12.530 1.00 15.91 1023 LEU C O 1
ATOM 6814 N N . SER C 1 260 ? -20.843 -25.302 10.553 1.00 18.40 1024 SER C N 1
ATOM 6815 C CA . SER C 1 260 ? -20.796 -26.595 9.896 1.00 23.13 1024 SER C CA 1
ATOM 6816 C C . SER C 1 260 ? -19.343 -26.922 9.600 1.00 21.26 1024 SER C C 1
ATOM 6817 O O . SER C 1 260 ? -18.544 -26.032 9.304 1.00 18.45 1024 SER C O 1
ATOM 6820 N N . THR C 1 261 ? -19.005 -28.203 9.685 1.00 19.70 1025 THR C N 1
ATOM 6821 C CA . THR C 1 261 ? -17.640 -28.608 9.389 1.00 22.96 1025 THR C CA 1
ATOM 6822 C C . THR C 1 261 ? -17.208 -28.145 8.001 1.00 25.08 1025 THR C C 1
ATOM 6823 O O . THR C 1 261 ? -16.057 -27.745 7.805 1.00 26.34 1025 THR C O 1
ATOM 6827 N N . LYS C 1 262 ? -18.156 -28.117 7.071 1.00 26.31 1026 LYS C N 1
ATOM 6828 C CA . LYS C 1 262 ? -17.885 -27.650 5.717 1.00 33.65 1026 LYS C CA 1
ATOM 6829 C C . LYS C 1 262 ? -17.303 -26.221 5.688 1.00 31.09 1026 LYS C C 1
ATOM 6830 O O . LYS C 1 262 ? -16.623 -25.859 4.728 1.00 31.46 1026 LYS C O 1
ATOM 6836 N N . ALA C 1 263 ? -17.556 -25.412 6.723 1.00 28.57 1027 ALA C N 1
ATOM 6837 C CA . ALA C 1 263 ? -17.022 -24.053 6.750 1.00 28.40 1027 ALA C CA 1
ATOM 6838 C C . ALA C 1 263 ? -15.498 -24.034 6.842 1.00 30.62 1027 ALA C C 1
ATOM 6839 O O . ALA C 1 263 ? -14.877 -23.010 6.526 1.00 28.64 1027 ALA C O 1
ATOM 6841 N N . GLY C 1 264 ? -14.883 -25.135 7.276 1.00 26.78 1028 GLY C N 1
ATOM 6842 C CA . GLY C 1 264 ? -13.437 -25.252 7.211 1.00 28.80 1028 GLY C CA 1
ATOM 6843 C C . GLY C 1 264 ? -12.877 -25.074 5.815 1.00 33.45 1028 GLY C C 1
ATOM 6844 O O . GLY C 1 264 ? -11.698 -24.751 5.668 1.00 34.01 1028 GLY C O 1
ATOM 6845 N N . GLY C 1 265 ? -13.692 -25.285 4.787 1.00 32.46 1029 GLY C N 1
ATOM 6846 C CA . GLY C 1 265 ? -13.296 -25.072 3.411 1.00 30.47 1029 GLY C CA 1
ATOM 6847 C C . GLY C 1 265 ? -13.679 -23.729 2.825 1.00 32.87 1029 GLY C C 1
ATOM 6848 O O . GLY C 1 265 ? -13.508 -23.535 1.616 1.00 36.15 1029 GLY C O 1
ATOM 6849 N N . PHE C 1 266 ? -14.184 -22.793 3.633 1.00 34.85 1030 PHE C N 1
ATOM 6850 C CA . PHE C 1 266 ? -14.610 -21.480 3.154 1.00 35.69 1030 PHE C CA 1
ATOM 6851 C C . PHE C 1 266 ? -13.483 -20.456 3.138 1.00 39.02 1030 PHE C C 1
ATOM 6852 O O . PHE C 1 266 ? -13.732 -19.294 2.799 1.00 41.59 1030 PHE C O 1
ATOM 6860 N N . GLY C 1 267 ? -12.270 -20.844 3.515 1.00 37.95 1031 GLY C N 1
ATOM 6861 C CA . GLY C 1 267 ? -11.152 -19.913 3.491 1.00 42.15 1031 GLY C CA 1
ATOM 6862 C C . GLY C 1 267 ? -11.301 -18.736 4.430 1.00 39.47 1031 GLY C C 1
ATOM 6863 O O . GLY C 1 267 ? -10.879 -17.622 4.094 1.00 45.34 1031 GLY C O 1
ATOM 6864 N N . ILE C 1 268 ? -11.894 -18.955 5.602 1.00 38.64 1032 ILE C N 1
ATOM 6865 C CA . ILE C 1 268 ? -12.131 -17.894 6.571 1.00 38.21 1032 ILE C CA 1
ATOM 6866 C C . ILE C 1 268 ? -11.102 -17.993 7.689 1.00 38.48 1032 ILE C C 1
ATOM 6867 O O . ILE C 1 268 ? -10.480 -19.039 7.915 1.00 33.07 1032 ILE C O 1
ATOM 6872 N N . ASN C 1 269 ? -10.930 -16.882 8.414 1.00 33.77 1033 ASN C N 1
ATOM 6873 C CA . ASN C 1 269 ? -9.861 -16.728 9.398 1.00 30.28 1033 ASN C CA 1
ATOM 6874 C C . ASN C 1 269 ? -10.466 -16.391 10.756 1.00 32.64 1033 ASN C C 1
ATOM 6875 O O . ASN C 1 269 ? -10.990 -15.289 10.950 1.00 34.88 1033 ASN C O 1
ATOM 6880 N N . LEU C 1 270 ? -10.357 -17.321 11.706 1.00 26.90 1034 LEU C N 1
ATOM 6881 C CA . LEU C 1 270 ? -10.933 -17.127 13.030 1.00 33.38 1034 LEU C CA 1
ATOM 6882 C C . LEU C 1 270 ? -9.870 -17.271 14.118 1.00 32.88 1034 LEU C C 1
ATOM 6883 O O . LEU C 1 270 ? -10.070 -18.006 15.091 1.00 29.99 1034 LEU C O 1
ATOM 6888 N N . VAL C 1 271 ? -8.744 -16.557 13.981 1.00 34.49 1035 VAL C N 1
ATOM 6889 C CA . VAL C 1 271 ? -7.613 -16.750 14.889 1.00 34.49 1035 VAL C CA 1
ATOM 6890 C C . VAL C 1 271 ? -7.858 -16.053 16.224 1.00 34.50 1035 VAL C C 1
ATOM 6891 O O . VAL C 1 271 ? -7.075 -16.213 17.167 1.00 35.61 1035 VAL C O 1
ATOM 6895 N N . CYS C 1 272 ? -8.963 -15.306 16.341 1.00 34.77 1036 CYS C N 1
ATOM 6896 C CA . CYS C 1 272 ? -9.319 -14.816 17.668 1.00 38.68 1036 CYS C CA 1
ATOM 6897 C C . CYS C 1 272 ? -9.789 -15.935 18.591 1.00 36.39 1036 CYS C C 1
ATOM 6898 O O . CYS C 1 272 ? -9.906 -15.710 19.802 1.00 33.80 1036 CYS C O 1
ATOM 6901 N N . ALA C 1 273 ? -10.067 -17.121 18.052 1.00 34.20 1037 ALA C N 1
ATOM 6902 C CA . ALA C 1 273 ? -10.330 -18.314 18.846 1.00 29.46 1037 ALA C CA 1
ATOM 6903 C C . ALA C 1 273 ? -9.094 -19.205 18.837 1.00 23.11 1037 ALA C C 1
ATOM 6904 O O . ALA C 1 273 ? -8.425 -19.340 17.811 1.00 31.84 1037 ALA C O 1
ATOM 6906 N N . ASN C 1 274 ? -8.789 -19.817 19.983 1.00 29.98 1038 ASN C N 1
ATOM 6907 C CA . ASN C 1 274 ? -7.699 -20.788 20.043 1.00 31.79 1038 ASN C CA 1
ATOM 6908 C C . ASN C 1 274 ? -8.164 -22.127 20.606 1.00 29.35 1038 ASN C C 1
ATOM 6909 O O . ASN C 1 274 ? -7.337 -22.927 21.046 1.00 30.01 1038 ASN C O 1
ATOM 6914 N N . ASN C 1 275 ? -9.473 -22.387 20.604 1.00 30.92 1039 ASN C N 1
ATOM 6915 C CA . ASN C 1 275 ? -10.036 -23.671 20.999 1.00 25.33 1039 ASN C CA 1
ATOM 6916 C C . ASN C 1 275 ? -11.039 -24.113 19.941 1.00 26.12 1039 ASN C C 1
ATOM 6917 O O . ASN C 1 275 ? -11.776 -23.289 19.392 1.00 24.48 1039 ASN C O 1
ATOM 6922 N N . VAL C 1 276 ? -11.052 -25.407 19.645 1.00 26.87 1040 VAL C N 1
ATOM 6923 C CA . VAL C 1 276 ? -11.948 -25.966 18.634 1.00 26.63 1040 VAL C CA 1
ATOM 6924 C C . VAL C 1 276 ? -12.565 -27.226 19.212 1.00 24.52 1040 VAL C C 1
ATOM 6925 O O . VAL C 1 276 ? -11.855 -28.041 19.805 1.00 23.26 1040 VAL C O 1
ATOM 6929 N N . ILE C 1 277 ? -13.887 -27.359 19.089 1.00 22.31 1041 ILE C N 1
ATOM 6930 C CA . ILE C 1 277 ? -14.597 -28.566 19.487 1.00 22.45 1041 ILE C CA 1
ATOM 6931 C C . ILE C 1 277 ? -15.206 -29.181 18.231 1.00 21.23 1041 ILE C C 1
ATOM 6932 O O . ILE C 1 277 ? -15.966 -28.521 17.513 1.00 19.71 1041 ILE C O 1
ATOM 6937 N N . ILE C 1 278 ? -14.810 -30.417 17.939 1.00 20.27 1042 ILE C N 1
ATOM 6938 C CA . ILE C 1 278 ? -15.381 -31.221 16.865 1.00 18.58 1042 ILE C CA 1
ATOM 6939 C C . ILE C 1 278 ? -16.492 -32.043 17.511 1.00 20.30 1042 ILE C C 1
ATOM 6940 O O . ILE C 1 278 ? -16.236 -33.053 18.170 1.00 22.11 1042 ILE C O 1
ATOM 6945 N N . PHE C 1 279 ? -17.734 -31.590 17.344 1.00 21.66 1043 PHE C N 1
ATOM 6946 C CA . PHE C 1 279 ? -18.851 -32.232 18.029 1.00 21.91 1043 PHE C CA 1
ATOM 6947 C C . PHE C 1 279 ? -19.107 -33.636 17.494 1.00 21.33 1043 PHE C C 1
ATOM 6948 O O . PHE C 1 279 ? -19.560 -34.514 18.239 1.00 21.78 1043 PHE C O 1
ATOM 6956 N N . ASP C 1 280 ? -18.832 -33.861 16.215 1.00 23.27 1044 ASP C N 1
ATOM 6957 C CA . ASP C 1 280 ? -18.956 -35.178 15.605 1.00 22.06 1044 ASP C CA 1
ATOM 6958 C C . ASP C 1 280 ? -17.955 -35.212 14.465 1.00 21.63 1044 ASP C C 1
ATOM 6959 O O . ASP C 1 280 ? -17.918 -34.287 13.650 1.00 22.21 1044 ASP C O 1
ATOM 6964 N N . GLN C 1 281 ? -17.127 -36.245 14.417 1.00 25.95 1045 GLN C N 1
ATOM 6965 C CA . GLN C 1 281 ? -16.026 -36.139 13.477 1.00 25.85 1045 GLN C CA 1
ATOM 6966 C C . GLN C 1 281 ? -16.458 -36.575 12.085 1.00 27.58 1045 GLN C C 1
ATOM 6967 O O . GLN C 1 281 ? -17.470 -37.253 11.896 1.00 21.78 1045 GLN C O 1
ATOM 6973 N N . SER C 1 282 ? -15.685 -36.140 11.099 1.00 26.14 1046 SER C N 1
ATOM 6974 C CA . SER C 1 282 ? -15.910 -36.556 9.730 1.00 26.43 1046 SER C CA 1
ATOM 6975 C C . SER C 1 282 ? -15.251 -37.903 9.461 1.00 28.77 1046 SER C C 1
ATOM 6976 O O . SER C 1 282 ? -14.257 -38.279 10.096 1.00 24.79 1046 SER C O 1
ATOM 6979 N N . PHE C 1 283 ? -15.828 -38.645 8.512 1.00 30.66 1047 PHE C N 1
ATOM 6980 C CA . PHE C 1 283 ? -15.166 -39.863 8.064 1.00 31.45 1047 PHE C CA 1
ATOM 6981 C C . PHE C 1 283 ? -13.908 -39.538 7.270 1.00 31.20 1047 PHE C C 1
ATOM 6982 O O . PHE C 1 283 ? -13.054 -40.409 7.100 1.00 37.44 1047 PHE C O 1
ATOM 6990 N N . ASN C 1 284 ? -13.775 -38.298 6.799 1.00 30.63 1048 ASN C N 1
ATOM 6991 C CA . ASN C 1 284 ? -12.561 -37.816 6.150 1.00 27.67 1048 ASN C CA 1
ATOM 6992 C C . ASN C 1 284 ? -11.830 -36.863 7.087 1.00 23.48 1048 ASN C C 1
ATOM 6993 O O . ASN C 1 284 ? -12.224 -35.692 7.210 1.00 24.55 1048 ASN C O 1
ATOM 6998 N N . PRO C 1 285 ? -10.742 -37.304 7.734 1.00 30.43 1049 PRO C N 1
ATOM 6999 C CA . PRO C 1 285 ? -10.015 -36.425 8.670 1.00 25.80 1049 PRO C CA 1
ATOM 7000 C C . PRO C 1 285 ? -9.519 -35.122 8.059 1.00 28.69 1049 PRO C C 1
ATOM 7001 O O . PRO C 1 285 ? -9.333 -34.158 8.806 1.00 27.62 1049 PRO C O 1
ATOM 7005 N N . HIS C 1 286 ? -9.325 -35.043 6.739 1.00 26.07 1050 HIS C N 1
ATOM 7006 C CA . HIS C 1 286 ? -8.963 -33.766 6.128 1.00 25.57 1050 HIS C CA 1
ATOM 7007 C C . HIS C 1 286 ? -9.977 -32.675 6.460 1.00 29.63 1050 HIS C C 1
ATOM 7008 O O . HIS C 1 286 ? -9.604 -31.505 6.630 1.00 25.04 1050 HIS C O 1
ATOM 7015 N N . ASP C 1 287 ? -11.266 -33.038 6.558 1.00 27.48 1051 ASP C N 1
ATOM 7016 C CA . ASP C 1 287 ? -12.309 -32.049 6.833 1.00 28.50 1051 ASP C CA 1
ATOM 7017 C C . ASP C 1 287 ? -12.162 -31.448 8.222 1.00 26.22 1051 ASP C C 1
ATOM 7018 O O . ASP C 1 287 ? -12.357 -30.236 8.407 1.00 23.56 1051 ASP C O 1
ATOM 7023 N N . ASP C 1 288 ? -11.856 -32.285 9.213 1.00 24.15 1052 ASP C N 1
ATOM 7024 C CA . ASP C 1 288 ? -11.680 -31.804 10.575 1.00 28.20 1052 ASP C CA 1
ATOM 7025 C C . ASP C 1 288 ? -10.361 -31.063 10.760 1.00 27.36 1052 ASP C C 1
ATOM 7026 O O . ASP C 1 288 ? -10.265 -30.214 11.653 1.00 23.59 1052 ASP C O 1
ATOM 7031 N N . ARG C 1 289 ? -9.341 -31.357 9.941 1.00 24.30 1053 ARG C N 1
ATOM 7032 C CA . ARG C 1 289 ? -8.122 -30.553 9.984 1.00 23.10 1053 ARG C CA 1
ATOM 7033 C C . ARG C 1 289 ? -8.348 -29.185 9.352 1.00 23.38 1053 ARG C C 1
ATOM 7034 O O . ARG C 1 289 ? -7.828 -28.173 9.831 1.00 25.86 1053 ARG C O 1
ATOM 7042 N N . GLN C 1 290 ? -9.094 -29.144 8.253 1.00 23.05 1054 GLN C N 1
ATOM 7043 C CA . GLN C 1 290 ? -9.445 -27.866 7.656 1.00 27.62 1054 GLN C CA 1
ATOM 7044 C C . GLN C 1 290 ? -10.257 -27.028 8.628 1.00 25.92 1054 GLN C C 1
ATOM 7045 O O . GLN C 1 290 ? -10.057 -25.811 8.724 1.00 24.32 1054 GLN C O 1
ATOM 7051 N N . ALA C 1 291 ? -11.136 -27.675 9.402 1.00 24.65 1055 ALA C N 1
ATOM 7052 C CA . ALA C 1 291 ? -11.931 -26.957 10.391 1.00 25.54 1055 ALA C CA 1
ATOM 7053 C C . ALA C 1 291 ? -11.049 -26.386 11.502 1.00 28.07 1055 ALA C C 1
ATOM 7054 O O . ALA C 1 291 ? -11.142 -25.196 11.826 1.00 26.17 1055 ALA C O 1
ATOM 7056 N N . ALA C 1 292 ? -10.182 -27.221 12.090 1.00 23.74 1056 ALA C N 1
ATOM 7057 C CA . ALA C 1 292 ? -9.224 -26.743 13.088 1.00 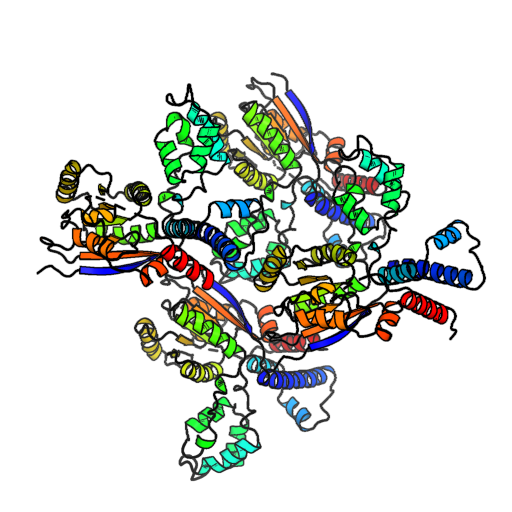26.95 1056 ALA C CA 1
ATOM 7058 C C . ALA C 1 292 ? -8.331 -25.637 12.536 1.00 27.27 1056 ALA C C 1
ATOM 7059 O O . ALA C 1 292 ? -7.994 -24.689 13.253 1.00 26.80 1056 ALA C O 1
ATOM 7061 N N . ASP C 1 293 ? -7.922 -25.743 11.275 1.00 28.86 1057 ASP C N 1
ATOM 7062 C CA . ASP C 1 293 ? -7.087 -24.666 10.738 1.00 31.35 1057 ASP C CA 1
ATOM 7063 C C . ASP C 1 293 ? -7.869 -23.381 10.454 1.00 34.51 1057 ASP C C 1
ATOM 7064 O O . ASP C 1 293 ? -7.268 -22.492 9.823 1.00 35.32 1057 ASP C O 1
ATOM 7069 N N . ARG C 1 294 ? -9.138 -23.208 10.848 1.00 27.02 1058 ARG C N 1
ATOM 7070 C CA . ARG C 1 294 ? -9.681 -21.853 10.904 1.00 28.43 1058 ARG C CA 1
ATOM 7071 C C . ARG C 1 294 ? -9.037 -21.065 12.039 1.00 31.98 1058 ARG C C 1
ATOM 7072 O O . ARG C 1 294 ? -8.919 -19.836 11.960 1.00 32.69 1058 ARG C O 1
ATOM 7080 N N . ALA C 1 295 ? -8.610 -21.759 13.090 1.00 27.79 1059 ALA C N 1
ATOM 7081 C CA . ALA C 1 295 ? -7.964 -21.184 14.260 1.00 31.33 1059 ALA C CA 1
ATOM 7082 C C . ALA C 1 295 ? -6.449 -21.328 14.226 1.00 34.18 1059 ALA C C 1
ATOM 7083 O O . ALA C 1 295 ? -5.733 -20.394 14.588 1.00 36.64 1059 ALA C O 1
ATOM 7085 N N . HIS C 1 296 ? -5.953 -22.489 13.806 1.00 32.41 1060 HIS C N 1
ATOM 7086 C CA . HIS C 1 296 ? -4.523 -22.775 13.712 1.00 33.80 1060 HIS C CA 1
ATOM 7087 C C . HIS C 1 296 ? -4.058 -22.367 12.320 1.00 34.58 1060 HIS C C 1
ATOM 7088 O O . HIS C 1 296 ? -4.001 -23.174 11.390 1.00 40.02 1060 HIS C O 1
ATOM 7095 N N . ARG C 1 297 ? -3.732 -21.087 12.167 1.00 39.74 1061 ARG C N 1
ATOM 7096 C CA . ARG C 1 297 ? -3.273 -20.564 10.888 1.00 43.37 1061 ARG C CA 1
ATOM 7097 C C . ARG C 1 297 ? -2.530 -19.258 11.146 1.00 39.56 1061 ARG C C 1
ATOM 7098 O O . ARG C 1 297 ? -2.453 -18.784 12.281 1.00 37.07 1061 ARG C O 1
ATOM 7106 N N . VAL C 1 298 ? -1.984 -18.679 10.074 1.00 48.49 1062 VAL C N 1
ATOM 7107 C CA . VAL C 1 298 ? -1.114 -17.514 10.206 1.00 48.72 1062 VAL C CA 1
ATOM 7108 C C . VAL C 1 298 ? -1.881 -16.359 10.834 1.00 48.24 1062 VAL C C 1
ATOM 7109 O O . VAL C 1 298 ? -2.977 -15.994 10.389 1.00 49.61 1062 VAL C O 1
ATOM 7113 N N . GLY C 1 299 ? -1.291 -15.764 11.867 1.00 51.69 1063 GLY C N 1
ATOM 7114 C CA . GLY C 1 299 ? -1.933 -14.761 12.685 1.00 39.43 1063 GLY C CA 1
ATOM 7115 C C . GLY C 1 299 ? -2.261 -15.253 14.073 1.00 46.49 1063 GLY C C 1
ATOM 7116 O O . GLY C 1 299 ? -2.471 -14.434 14.982 1.00 46.00 1063 GLY C O 1
ATOM 7117 N N . GLN C 1 300 ? -2.309 -16.568 14.258 1.00 37.77 1064 GLN C N 1
ATOM 7118 C CA . GLN C 1 300 ? -2.547 -17.141 15.570 1.00 41.76 1064 GLN C CA 1
ATOM 7119 C C . GLN C 1 300 ? -1.347 -16.900 16.472 1.00 40.23 1064 GLN C C 1
ATOM 7120 O O . GLN C 1 300 ? -0.197 -17.062 16.057 1.00 43.20 1064 GLN C O 1
ATOM 7126 N N . THR C 1 301 ? -1.619 -16.524 17.720 1.00 42.73 1065 THR C N 1
ATOM 7127 C CA . THR C 1 301 ? -0.569 -16.226 18.682 1.00 41.63 1065 THR C CA 1
ATOM 7128 C C . THR C 1 301 ? -0.596 -17.133 19.902 1.00 46.17 1065 THR C C 1
ATOM 7129 O O . THR C 1 301 ? 0.304 -17.030 20.746 1.00 45.68 1065 THR C O 1
ATOM 7133 N N . LYS C 1 302 ? -1.585 -18.018 20.021 1.00 38.41 1066 LYS C N 1
ATOM 7134 C CA . LYS C 1 302 ? -1.694 -18.921 21.159 1.00 41.98 1066 LYS C CA 1
ATOM 7135 C C . LYS C 1 302 ? -1.641 -20.369 20.685 1.00 42.07 1066 LYS C C 1
ATOM 7136 O O . LYS C 1 302 ? -1.781 -20.664 19.493 1.00 42.80 1066 LYS C O 1
ATOM 7142 N N . GLU C 1 303 ? -1.531 -21.275 21.625 1.00 40.74 1067 GLU C N 1
ATOM 7143 C CA . GLU C 1 303 ? -1.556 -22.677 21.321 1.00 44.75 1067 GLU C CA 1
ATOM 7144 C C . GLU C 1 303 ? -3.038 -22.987 21.105 1.00 43.09 1067 GLU C C 1
ATOM 7145 O O . GLU C 1 303 ? -3.839 -22.595 21.898 1.00 39.84 1067 GLU C O 1
ATOM 7151 N N . VAL C 1 304 ? -3.361 -23.721 20.060 1.00 42.46 1068 VAL C N 1
ATOM 7152 C CA . VAL C 1 304 ? -4.725 -24.108 19.700 1.00 35.01 1068 VAL C CA 1
ATOM 7153 C C . VAL C 1 304 ? -4.998 -25.512 20.233 1.00 28.21 1068 VAL C C 1
ATOM 7154 O O . VAL C 1 304 ? -4.244 -26.447 19.949 1.00 32.46 1068 VAL C O 1
ATOM 7158 N N . ASN C 1 305 ? -6.069 -25.669 21.006 1.00 28.91 1069 ASN C N 1
ATOM 7159 C CA . ASN C 1 305 ? -6.441 -26.969 21.552 1.00 29.58 1069 ASN C CA 1
ATOM 7160 C C . ASN C 1 305 ? -7.743 -27.446 20.918 1.00 29.78 1069 ASN C C 1
ATOM 7161 O O . ASN C 1 305 ? -8.783 -26.786 21.034 1.00 29.19 1069 ASN C O 1
ATOM 7166 N N . ILE C 1 306 ? -7.647 -28.592 20.248 1.00 26.60 1070 ILE C N 1
ATOM 7167 C CA . ILE C 1 306 ? -8.768 -29.206 19.543 1.00 24.74 1070 ILE C CA 1
ATOM 7168 C C . ILE C 1 306 ? -9.242 -30.445 20.256 1.00 27.09 1070 ILE C C 1
ATOM 7169 O O . ILE C 1 306 ? -8.448 -31.290 20.608 1.00 28.37 1070 ILE C O 1
ATOM 7174 N N . THR C 1 307 ? -10.548 -30.544 20.482 1.00 27.81 1071 THR C N 1
ATOM 7175 C CA . THR C 1 307 ? -11.128 -31.701 21.154 1.00 21.16 1071 THR C CA 1
ATOM 7176 C C . THR C 1 307 ? -12.238 -32.276 20.281 1.00 26.64 1071 THR C C 1
ATOM 7177 O O . THR C 1 307 ? -13.105 -31.533 19.816 1.00 19.72 1071 THR C O 1
ATOM 7181 N N . THR C 1 308 ? -12.213 -33.590 20.068 1.00 23.94 1072 THR C N 1
ATOM 7182 C CA . THR C 1 308 ? -13.239 -34.295 19.310 1.00 23.32 1072 THR C CA 1
ATOM 7183 C C . THR C 1 308 ? -14.058 -35.120 20.286 1.00 26.89 1072 THR C C 1
ATOM 7184 O O . THR C 1 308 ? -13.490 -35.861 21.096 1.00 22.86 1072 THR C O 1
ATOM 7188 N N . LEU C 1 309 ? -15.369 -34.987 20.215 1.00 22.86 1073 LEU C N 1
ATOM 7189 C CA . LEU C 1 309 ? -16.219 -35.730 21.110 1.00 20.70 1073 LEU C CA 1
ATOM 7190 C C . LEU C 1 309 ? -16.579 -37.064 20.499 1.00 25.21 1073 LEU C C 1
ATOM 7191 O O . LEU C 1 309 ? -17.117 -37.130 19.394 1.00 23.17 1073 LEU C O 1
ATOM 7196 N N . ILE C 1 310 ? -16.286 -38.130 21.228 1.00 21.91 1074 ILE C N 1
ATOM 7197 C CA . ILE C 1 310 ? -16.591 -39.467 20.734 1.00 24.17 1074 ILE C CA 1
ATOM 7198 C C . ILE C 1 310 ? -17.420 -40.238 21.751 1.00 24.73 1074 ILE C C 1
ATOM 7199 O O . ILE C 1 310 ? -17.028 -40.369 22.910 1.00 23.00 1074 ILE C O 1
ATOM 7204 N N . THR C 1 311 ? -18.568 -40.747 21.316 1.00 21.43 1075 THR C N 1
ATOM 7205 C CA . THR C 1 311 ? -19.424 -41.488 22.201 1.00 23.14 1075 THR C CA 1
ATOM 7206 C C . THR C 1 311 ? -18.968 -42.955 22.363 1.00 24.08 1075 THR C C 1
ATOM 7207 O O . THR C 1 311 ? -18.818 -43.679 21.432 1.00 24.30 1075 THR C O 1
ATOM 7211 N N . LYS C 1 312 ? -18.781 -43.337 23.618 1.00 24.69 1076 LYS C N 1
ATOM 7212 C CA . LYS C 1 312 ? -18.349 -44.678 23.962 1.00 31.89 1076 LYS C CA 1
ATOM 7213 C C . LYS C 1 312 ? -19.354 -45.752 23.596 1.00 29.77 1076 LYS C C 1
ATOM 7214 O O . LYS C 1 312 ? -20.563 -45.581 23.755 1.00 33.08 1076 LYS C O 1
ATOM 7220 N N . ASP C 1 313 ? -18.827 -46.869 23.112 1.00 35.90 1077 ASP C N 1
ATOM 7221 C CA . ASP C 1 313 ? -19.629 -48.016 22.713 1.00 35.90 1077 ASP C CA 1
ATOM 7222 C C . ASP C 1 313 ? -20.671 -47.695 21.639 1.00 35.62 1077 ASP C C 1
ATOM 7223 O O . ASP C 1 313 ? -21.771 -48.153 21.704 1.00 32.13 1077 ASP C O 1
ATOM 7228 N N . SER C 1 314 ? -20.287 -46.892 20.672 1.00 28.70 1078 SER C N 1
ATOM 7229 C CA . SER C 1 314 ? -21.145 -46.502 19.597 1.00 26.76 1078 SER C CA 1
ATOM 7230 C C . SER C 1 314 ? -20.396 -46.619 18.313 1.00 27.99 1078 SER C C 1
ATOM 7231 O O . SER C 1 314 ? -19.205 -46.811 18.309 1.00 30.64 1078 SER C O 1
ATOM 7234 N N . ILE C 1 315 ? -21.118 -46.470 17.225 1.00 22.92 1079 ILE C N 1
ATOM 7235 C CA . ILE C 1 315 ? -20.499 -46.486 15.907 1.00 24.53 1079 ILE C CA 1
ATOM 7236 C C . ILE C 1 315 ? -19.416 -45.420 15.767 1.00 25.18 1079 ILE C C 1
ATOM 7237 O O . ILE C 1 315 ? -18.528 -45.552 14.915 1.00 23.94 1079 ILE C O 1
ATOM 7242 N N . GLU C 1 316 ? -19.466 -44.351 16.576 1.00 22.38 1080 GLU C N 1
ATOM 7243 C CA . GLU C 1 316 ? -18.457 -43.301 16.456 1.00 24.79 1080 GLU C CA 1
ATOM 7244 C C . GLU C 1 316 ? -17.050 -43.838 16.691 1.00 25.19 1080 GLU C C 1
ATOM 7245 O O . GLU C 1 316 ? -16.088 -43.328 16.105 1.00 26.54 1080 GLU C O 1
ATOM 7251 N N . GLU C 1 317 ? -16.916 -44.863 17.535 1.00 26.12 1081 GLU C N 1
ATOM 7252 C CA . GLU C 1 317 ? -15.613 -45.489 17.747 1.00 29.00 1081 GLU C CA 1
ATOM 7253 C C . GLU C 1 317 ? -15.127 -46.192 16.484 1.00 30.78 1081 GLU C C 1
ATOM 7254 O O . GLU C 1 317 ? -13.939 -46.135 16.158 1.00 33.02 1081 GLU C O 1
ATOM 7260 N N . LYS C 1 318 ? -16.033 -46.861 15.762 1.00 28.42 1082 LYS C N 1
ATOM 7261 C CA . LYS C 1 318 ? -15.655 -47.525 14.517 1.00 31.08 1082 LYS C CA 1
ATOM 7262 C C . LYS C 1 318 ? -15.293 -46.515 13.445 1.00 38.24 1082 LYS C C 1
ATOM 7263 O O . LYS C 1 318 ? -14.347 -46.725 12.675 1.00 36.33 1082 LYS C O 1
ATOM 7269 N N . ILE C 1 319 ? -16.045 -45.419 13.368 1.00 31.97 1083 ILE C N 1
ATOM 7270 C CA . ILE C 1 319 ? -15.711 -44.358 12.423 1.00 32.58 1083 ILE C CA 1
ATOM 7271 C C . ILE C 1 319 ? -14.319 -43.808 12.713 1.00 36.29 1083 ILE C C 1
ATOM 7272 O O . ILE C 1 319 ? -13.493 -43.654 11.804 1.00 36.87 1083 ILE C O 1
ATOM 7277 N N . HIS C 1 320 ? -14.037 -43.522 13.990 1.00 32.92 1084 HIS C N 1
ATOM 7278 C CA . HIS C 1 320 ? -12.747 -42.965 14.392 1.00 35.26 1084 HIS C CA 1
ATOM 7279 C C . HIS C 1 320 ? -11.586 -43.835 13.924 1.00 41.35 1084 HIS C C 1
ATOM 7280 O O . HIS C 1 320 ? -10.618 -43.340 13.336 1.00 41.19 1084 HIS C O 1
ATOM 7287 N N . GLN C 1 321 ? -11.670 -45.139 14.173 1.00 38.03 1085 GLN C N 1
ATOM 7288 C CA . GLN C 1 321 ? -10.570 -46.039 13.859 1.00 42.96 1085 GLN C CA 1
ATOM 7289 C C . GLN C 1 321 ? -10.479 -46.406 12.381 1.00 41.35 1085 GLN C C 1
ATOM 7290 O O . GLN C 1 321 ? -9.464 -46.978 11.972 1.00 56.54 1085 GLN C O 1
ATOM 7296 N N . LEU C 1 322 ? -11.490 -46.105 11.566 1.00 42.53 1086 LEU C N 1
ATOM 7297 C CA . LEU C 1 322 ? -11.443 -46.460 10.152 1.00 39.90 1086 LEU C CA 1
ATOM 7298 C C . LEU C 1 322 ? -11.510 -45.289 9.210 1.00 48.91 1086 LEU C C 1
ATOM 7299 O O . LEU C 1 322 ? -11.690 -45.474 8.039 1.00 43.26 1086 LEU C O 1
ATOM 7304 N N . ALA C 1 323 ? -11.385 -44.068 9.720 1.00 43.72 1087 ALA C N 1
ATOM 7305 C CA . ALA C 1 323 ? -11.515 -42.891 8.870 1.00 46.00 1087 ALA C CA 1
ATOM 7306 C C . ALA C 1 323 ? -10.429 -42.869 7.795 1.00 46.97 1087 ALA C C 1
ATOM 7307 O O . ALA C 1 323 ? -9.269 -43.204 8.052 1.00 52.95 1087 ALA C O 1
ATOM 7309 N N . LYS C 1 324 ? -10.817 -42.457 6.584 1.00 46.24 1088 LYS C N 1
ATOM 7310 C CA . LYS C 1 324 ? -9.871 -42.454 5.470 1.00 54.14 1088 LYS C CA 1
ATOM 7311 C C . LYS C 1 324 ? -9.637 -41.022 4.991 1.00 46.77 1088 LYS C C 1
ATOM 7312 O O . LYS C 1 324 ? -10.542 -40.385 4.434 1.00 46.19 1088 LYS C O 1
ATOM 7318 N N . ASN C 1 325 ? -8.367 -40.637 5.117 1.00 48.73 1089 ASN C N 1
ATOM 7319 C CA . ASN C 1 325 ? -7.934 -39.287 4.778 1.00 47.62 1089 ASN C CA 1
ATOM 7320 C C . ASN C 1 325 ? -7.770 -39.129 3.268 1.00 49.57 1089 ASN C C 1
ATOM 7321 O O . ASN C 1 325 ? -7.042 -39.897 2.629 1.00 52.86 1089 ASN C O 1
ATOM 7326 N N . LYS C 1 326 ? -8.446 -38.150 2.697 1.00 40.78 1090 LYS C N 1
ATOM 7327 C CA . LYS C 1 326 ? -8.404 -37.913 1.286 1.00 46.09 1090 LYS C CA 1
ATOM 7328 C C . LYS C 1 326 ? -8.743 -36.462 0.936 1.00 49.58 1090 LYS C C 1
ATOM 7329 O O . LYS C 1 326 ? -9.090 -35.692 1.789 1.00 45.39 1090 LYS C O 1
ATOM 7335 N N . LEU C 1 327 ? -8.641 -36.107 -0.335 1.00 44.58 1091 LEU C N 1
ATOM 7336 C CA . LEU C 1 327 ? -9.055 -34.802 -0.845 1.00 47.30 1091 LEU C CA 1
ATOM 7337 C C . LEU C 1 327 ? -10.195 -35.004 -1.837 1.00 54.07 1091 LEU C C 1
ATOM 7338 O O . LEU C 1 327 ? -10.009 -35.646 -2.878 1.00 50.49 1091 LEU C O 1
ATOM 7343 N N . ALA C 1 328 ? -11.361 -34.435 -1.523 1.00 53.28 1092 ALA C N 1
ATOM 7344 C CA . ALA C 1 328 ? -12.562 -34.657 -2.321 1.00 56.46 1092 ALA C CA 1
ATOM 7345 C C . ALA C 1 328 ? -12.409 -34.111 -3.737 1.00 57.85 1092 ALA C C 1
ATOM 7346 O O . ALA C 1 328 ? -11.847 -33.033 -3.953 1.00 58.11 1092 ALA C O 1
ATOM 7348 N N . LEU C 1 329 ? -12.942 -34.853 -4.712 1.00 50.12 1093 LEU C N 1
ATOM 7349 C CA . LEU C 1 329 ? -12.886 -34.401 -6.097 1.00 50.97 1093 LEU C CA 1
ATOM 7350 C C . LEU C 1 329 ? -13.768 -33.185 -6.357 1.00 62.25 1093 LEU C C 1
ATOM 7351 O O . LEU C 1 329 ? -13.524 -32.457 -7.330 1.00 61.21 1093 LEU C O 1
ATOM 7356 N N . ASP C 1 330 ? -14.776 -32.936 -5.514 1.00 66.45 1094 ASP C N 1
ATOM 7357 C CA . ASP C 1 330 ? -15.709 -31.847 -5.788 1.00 67.58 1094 ASP C CA 1
ATOM 7358 C C . ASP C 1 330 ? -15.286 -30.516 -5.171 1.00 66.64 1094 ASP C C 1
ATOM 7359 O O . ASP C 1 330 ? -16.119 -29.611 -5.039 1.00 70.93 1094 ASP C O 1
ATOM 7364 N N . SER C 1 331 ? -14.005 -30.369 -4.836 1.00 66.87 1095 SER C N 1
ATOM 7365 C CA . SER C 1 331 ? -13.507 -29.145 -4.218 1.00 70.42 1095 SER C CA 1
ATOM 7366 C C . SER C 1 331 ? -13.713 -27.895 -5.076 1.00 75.12 1095 SER C C 1
ATOM 7367 O O . SER C 1 331 ? -13.528 -26.780 -4.569 1.00 75.58 1095 SER C O 1
ATOM 7370 N N . ASP C 1 341 ? -24.926 -35.496 5.539 1.00 57.08 1105 ASP C N 1
ATOM 7371 C CA . ASP C 1 341 ? -23.723 -36.311 5.335 1.00 58.00 1105 ASP C CA 1
ATOM 7372 C C . ASP C 1 341 ? -24.077 -37.791 5.467 1.00 56.88 1105 ASP C C 1
ATOM 7373 O O . ASP C 1 341 ? -23.909 -38.419 6.517 1.00 59.03 1105 ASP C O 1
ATOM 7378 N N . VAL C 1 342 ? -24.562 -38.357 4.375 1.00 53.54 1106 VAL C N 1
ATOM 7379 C CA . VAL C 1 342 ? -24.774 -39.792 4.267 1.00 51.10 1106 VAL C CA 1
ATOM 7380 C C . VAL C 1 342 ? -23.490 -40.405 3.732 1.00 43.53 1106 VAL C C 1
ATOM 7381 O O . VAL C 1 342 ? -22.827 -39.831 2.856 1.00 41.70 1106 VAL C O 1
ATOM 7385 N N . LEU C 1 343 ? -23.121 -41.561 4.242 1.00 41.67 1107 LEU C N 1
ATOM 7386 C CA . LEU C 1 343 ? -21.955 -42.258 3.750 1.00 30.02 1107 LEU C CA 1
ATOM 7387 C C . LEU C 1 343 ? -22.353 -43.051 2.524 1.00 33.64 1107 LEU C C 1
ATOM 7388 O O . LEU C 1 343 ? -23.487 -43.367 2.341 1.00 32.81 1107 LEU C O 1
ATOM 7393 N N . GLU C 1 344 ? -21.396 -43.365 1.690 1.00 31.07 1108 GLU C N 1
ATOM 7394 C CA . GLU C 1 344 ? -21.649 -44.123 0.495 1.00 28.28 1108 GLU C CA 1
ATOM 7395 C C . GLU C 1 344 ? -21.973 -45.574 0.809 1.00 32.53 1108 GLU C C 1
ATOM 7396 O O . GLU C 1 344 ? -21.623 -46.068 1.828 1.00 27.99 1108 GLU C O 1
ATOM 7402 N N . SER C 1 345 ? -22.662 -46.221 -0.110 1.00 29.94 1109 SER C N 1
ATOM 7403 C CA . SER C 1 345 ? -23.095 -47.588 0.090 1.00 27.72 1109 SER C CA 1
ATOM 7404 C C . SER C 1 345 ? -22.097 -48.600 0.537 1.00 33.24 1109 SER C C 1
ATOM 7405 O O . SER C 1 345 ? -22.369 -49.360 1.443 1.00 30.89 1109 SER C O 1
ATOM 7408 N N . LYS C 1 346 ? -20.938 -48.617 -0.100 1.00 33.89 1110 LYS C N 1
ATOM 7409 C CA . LYS C 1 346 ? -19.933 -49.580 0.287 1.00 35.40 1110 LYS C CA 1
ATOM 7410 C C . LYS C 1 346 ? -19.421 -49.312 1.695 1.00 36.70 1110 LYS C C 1
ATOM 7411 O O . LYS C 1 346 ? -19.225 -50.244 2.473 1.00 33.00 1110 LYS C O 1
ATOM 7417 N N . VAL C 1 347 ? -19.223 -48.041 2.030 1.00 29.35 1111 VAL C N 1
ATOM 7418 C CA . VAL C 1 347 ? -18.810 -47.703 3.366 1.00 28.05 1111 VAL C CA 1
ATOM 7419 C C . VAL C 1 347 ? -19.912 -48.044 4.388 1.00 26.41 1111 VAL C C 1
ATOM 7420 O O . VAL C 1 347 ? -19.623 -48.623 5.401 1.00 22.80 1111 VAL C O 1
ATOM 7424 N N . SER C 1 348 ? -21.164 -47.700 4.081 1.00 23.27 1112 SER C N 1
ATOM 7425 C CA . SER C 1 348 ? -22.254 -48.028 4.996 1.00 20.34 1112 SER C CA 1
ATOM 7426 C C . SER C 1 348 ? -22.422 -49.535 5.156 1.00 20.33 1112 SER C C 1
ATOM 7427 O O . SER C 1 348 ? -22.657 -50.019 6.271 1.00 18.60 1112 SER C O 1
ATOM 7430 N N . ASP C 1 349 ? -22.340 -50.289 4.049 1.00 20.83 1113 ASP C N 1
ATOM 7431 C CA . ASP C 1 349 ? -22.361 -51.752 4.119 1.00 24.34 1113 ASP C CA 1
ATOM 7432 C C . ASP C 1 349 ? -21.257 -52.270 5.043 1.00 22.06 1113 ASP C C 1
ATOM 7433 O O . ASP C 1 349 ? -21.498 -53.126 5.904 1.00 23.84 1113 ASP C O 1
ATOM 7438 N N . MET C 1 350 ? -20.028 -51.779 4.852 1.00 22.65 1114 MET C N 1
ATOM 7439 C CA . MET C 1 350 ? -18.897 -52.223 5.667 1.00 29.35 1114 MET C CA 1
ATOM 7440 C C . MET C 1 350 ? -19.126 -51.950 7.149 1.00 25.96 1114 MET C C 1
ATOM 7441 O O . MET C 1 350 ? -18.778 -52.775 8.009 1.00 19.50 1114 MET C O 1
ATOM 7446 N N . LEU C 1 351 ? -19.691 -50.784 7.469 1.00 22.01 1115 LEU C N 1
ATOM 7447 C CA . LEU C 1 351 ? -19.944 -50.450 8.866 1.00 19.77 1115 LEU C CA 1
ATOM 7448 C C . LEU C 1 351 ? -21.061 -51.313 9.439 1.00 19.37 1115 LEU C C 1
ATOM 7449 O O . LEU C 1 351 ? -20.959 -51.787 10.574 1.00 20.43 1115 LEU C O 1
ATOM 7454 N N . GLU C 1 352 ? -22.126 -51.552 8.666 1.00 14.76 1116 GLU C N 1
ATOM 7455 C CA . GLU C 1 352 ? -23.168 -52.448 9.147 1.00 19.16 1116 GLU C CA 1
ATOM 7456 C C . GLU C 1 352 ? -22.595 -53.841 9.409 1.00 19.34 1116 GLU C C 1
ATOM 7457 O O . GLU C 1 352 ? -22.973 -54.500 10.386 1.00 18.40 1116 GLU C O 1
ATOM 7463 N N . ASP C 1 353 ? -21.648 -54.280 8.566 1.00 21.54 1117 ASP C N 1
ATOM 7464 C CA . ASP C 1 353 ? -21.081 -55.621 8.704 1.00 24.17 1117 ASP C CA 1
ATOM 7465 C C . ASP C 1 353 ? -20.225 -55.727 9.958 1.00 23.37 1117 ASP C C 1
ATOM 7466 O O . ASP C 1 353 ? -20.252 -56.748 10.649 1.00 25.73 1117 ASP C O 1
ATOM 7471 N N . ILE C 1 354 ? -19.454 -54.680 10.251 1.00 24.80 1118 ILE C N 1
ATOM 7472 C CA . ILE C 1 354 ? -18.632 -54.638 11.458 1.00 24.79 1118 ILE C CA 1
ATOM 7473 C C . ILE C 1 354 ? -19.504 -54.626 12.710 1.00 26.97 1118 ILE C C 1
ATOM 7474 O O . ILE C 1 354 ? -19.190 -55.287 13.712 1.00 23.39 1118 ILE C O 1
ATOM 7479 N N . ILE C 1 355 ? -20.604 -53.866 12.680 1.00 20.69 1119 ILE C N 1
ATOM 7480 C CA . ILE C 1 355 ? -21.522 -53.848 13.816 1.00 20.97 1119 ILE C CA 1
ATOM 7481 C C . ILE C 1 355 ? -22.097 -55.237 14.052 1.00 19.73 1119 ILE C C 1
ATOM 7482 O O . ILE C 1 355 ? -22.181 -55.724 15.188 1.00 19.35 1119 ILE C O 1
ATOM 7487 N N . TYR C 1 356 ? -22.528 -55.882 12.978 1.00 19.59 1120 TYR C N 1
ATOM 7488 C CA . TYR C 1 356 ? -23.159 -57.182 13.110 1.00 18.53 1120 TYR C CA 1
ATOM 7489 C C . TYR C 1 356 ? -22.165 -58.222 13.608 1.00 22.30 1120 TYR C C 1
ATOM 7490 O O . TYR C 1 356 ? -22.479 -59.019 14.500 1.00 23.38 1120 TYR C O 1
ATOM 7499 N N . ASP C 1 357 ? -20.956 -58.209 13.048 1.00 21.73 1121 ASP C N 1
ATOM 7500 C CA . ASP C 1 357 ? -19.924 -59.156 13.455 1.00 24.59 1121 ASP C CA 1
ATOM 7501 C C . ASP C 1 357 ? -19.590 -59.019 14.935 1.00 25.83 1121 ASP C C 1
ATOM 7502 O O . ASP C 1 357 ? -19.380 -60.022 15.627 1.00 25.44 1121 ASP C O 1
ATOM 7507 N N . GLU C 1 358 ? -19.539 -57.791 15.446 1.00 22.55 1122 GLU C N 1
ATOM 7508 C CA . GLU C 1 358 ? -19.195 -57.627 16.855 1.00 22.56 1122 GLU C CA 1
ATOM 7509 C C . GLU C 1 358 ? -20.346 -58.017 17.769 1.00 20.35 1122 GLU C C 1
ATOM 7510 O O . GLU C 1 358 ? -20.104 -58.536 18.864 1.00 27.39 1122 GLU C O 1
ATOM 7516 N N . LEU C 1 359 ? -21.593 -57.805 17.341 1.00 21.10 1123 LEU C N 1
ATOM 7517 C CA . LEU C 1 359 ? -22.731 -58.295 18.119 1.00 25.35 1123 LEU C CA 1
ATOM 7518 C C . LEU C 1 359 ? -22.758 -59.816 18.168 1.00 26.06 1123 LEU C C 1
ATOM 7519 O O . LEU C 1 359 ? -23.121 -60.402 19.196 1.00 26.93 1123 LEU C O 1
ATOM 7524 N N . GLU C 1 360 ? -22.423 -60.468 17.058 1.00 23.43 1124 GLU C N 1
ATOM 7525 C CA . GLU C 1 360 ? -22.392 -61.926 17.009 1.00 24.32 1124 GLU C CA 1
ATOM 7526 C C . GLU C 1 360 ? -21.082 -62.518 17.521 1.00 25.86 1124 GLU C C 1
ATOM 7527 O O . GLU C 1 360 ? -20.955 -63.748 17.518 1.00 26.40 1124 GLU C O 1
ATOM 7533 N N . HIS C 1 361 ? -20.123 -61.686 17.963 1.00 25.87 1125 HIS C N 1
ATOM 7534 C CA . HIS C 1 361 ? -18.816 -62.131 18.479 1.00 31.08 1125 HIS C CA 1
ATOM 7535 C C . HIS C 1 361 ? -18.052 -62.943 17.441 1.00 37.67 1125 HIS C C 1
ATOM 7536 O O . HIS C 1 361 ? -17.408 -63.945 17.760 1.00 39.66 1125 HIS C O 1
ATOM 7543 N N . HIS C 1 362 ? -18.097 -62.490 16.196 1.00 29.78 1126 HIS C N 1
ATOM 7544 C CA . HIS C 1 362 ? -17.754 -63.331 15.066 1.00 37.08 1126 HIS C CA 1
ATOM 7545 C C . HIS C 1 362 ? -17.026 -62.497 14.022 1.00 45.55 1126 HIS C C 1
ATOM 7546 O O . HIS C 1 362 ? -17.486 -61.405 13.687 1.00 41.62 1126 HIS C O 1
ATOM 7553 N N . HIS C 1 363 ? -15.913 -63.031 13.503 1.00 55.84 1127 HIS C N 1
ATOM 7554 C CA . HIS C 1 363 ? -14.978 -62.377 12.556 1.00 53.45 1127 HIS C CA 1
ATOM 7555 C C . HIS C 1 363 ? -13.993 -61.547 13.367 1.00 59.11 1127 HIS C C 1
ATOM 7556 O O . HIS C 1 363 ? -14.048 -61.533 14.600 1.00 64.82 1127 HIS C O 1
ATOM 7563 N N . LEU D 1 46 ? -77.551 7.786 38.339 1.00 51.81 810 LEU D N 1
ATOM 7564 C CA . LEU D 1 46 ? -76.265 7.508 37.696 1.00 39.62 810 LEU D CA 1
ATOM 7565 C C . LEU D 1 46 ? -76.428 6.837 36.345 1.00 42.06 810 LEU D C 1
ATOM 7566 O O . LEU D 1 46 ? -77.264 5.948 36.177 1.00 45.71 810 LEU D O 1
ATOM 7571 N N . PRO D 1 47 ? -75.627 7.261 35.377 1.00 38.89 811 PRO D N 1
ATOM 7572 C CA . PRO D 1 47 ? -75.613 6.592 34.079 1.00 38.40 811 PRO D CA 1
ATOM 7573 C C . PRO D 1 47 ? -75.163 5.151 34.232 1.00 43.98 811 PRO D C 1
ATOM 7574 O O . PRO D 1 47 ? -74.591 4.778 35.269 1.00 38.58 811 PRO D O 1
ATOM 7578 N N . PRO D 1 48 ? -75.408 4.324 33.262 1.00 43.26 812 PRO D N 1
ATOM 7579 C CA . PRO D 1 48 ? -75.030 2.924 33.402 1.00 51.44 812 PRO D CA 1
ATOM 7580 C C . PRO D 1 48 ? -73.537 2.681 33.514 1.00 49.13 812 PRO D C 1
ATOM 7581 O O . PRO D 1 48 ? -72.763 3.424 32.995 1.00 43.34 812 PRO D O 1
ATOM 7585 N N . LYS D 1 49 ? -73.173 1.614 34.203 1.00 48.42 813 LYS D N 1
ATOM 7586 C CA . LYS D 1 49 ? -71.794 1.160 34.251 1.00 41.21 813 LYS D CA 1
ATOM 7587 C C . LYS D 1 49 ? -71.721 -0.218 33.605 1.00 44.96 813 LYS D C 1
ATOM 7588 O O . LYS D 1 49 ? -72.617 -1.052 33.789 1.00 46.40 813 LYS D O 1
ATOM 7594 N N . HIS D 1 50 ? -70.681 -0.427 32.803 1.00 37.13 814 HIS D N 1
ATOM 7595 C CA . HIS D 1 50 ? -70.477 -1.665 32.065 1.00 39.47 814 HIS D CA 1
ATOM 7596 C C . HIS D 1 50 ? -69.174 -2.291 32.532 1.00 40.39 814 HIS D C 1
ATOM 7597 O O . HIS D 1 50 ? -68.152 -1.600 32.616 1.00 35.11 814 HIS D O 1
ATOM 7604 N N . THR D 1 51 ? -69.212 -3.585 32.841 1.00 36.16 815 THR D N 1
ATOM 7605 C CA . THR D 1 51 ? -68.025 -4.325 33.237 1.00 34.46 815 THR D CA 1
ATOM 7606 C C . THR D 1 51 ? -67.667 -5.323 32.144 1.00 36.60 815 THR D C 1
ATOM 7607 O O . THR D 1 51 ? -68.548 -5.979 31.580 1.00 33.88 815 THR D O 1
ATOM 7611 N N . HIS D 1 52 ? -66.374 -5.421 31.836 1.00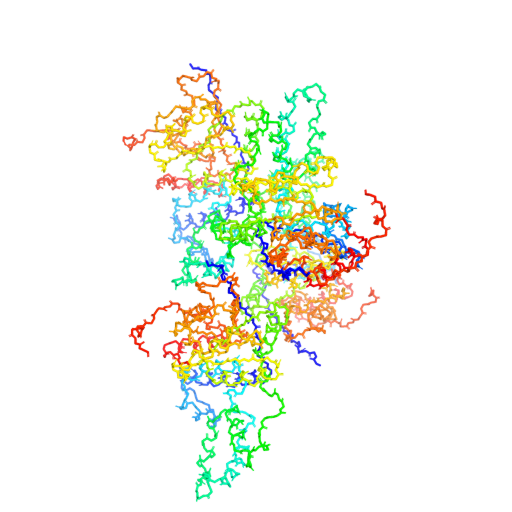 28.88 816 HIS D N 1
ATOM 7612 C CA . HIS D 1 52 ? -65.882 -6.278 30.767 1.00 27.51 816 HIS D CA 1
ATOM 7613 C C . HIS D 1 52 ? -64.633 -7.003 31.234 1.00 25.24 816 HIS D C 1
ATOM 7614 O O . HIS D 1 52 ? -63.897 -6.523 32.093 1.00 26.14 816 HIS D O 1
ATOM 7621 N N . ILE D 1 53 ? -64.379 -8.150 30.625 1.00 27.93 817 ILE D N 1
ATOM 7622 C CA . ILE D 1 53 ? -63.114 -8.858 30.766 1.00 27.75 817 ILE D CA 1
ATOM 7623 C C . ILE D 1 53 ? -62.411 -8.818 29.420 1.00 30.94 817 ILE D C 1
ATOM 7624 O O . ILE D 1 53 ? -63.021 -9.124 28.388 1.00 30.80 817 ILE D O 1
ATOM 7629 N N . GLN D 1 54 ? -61.145 -8.412 29.422 1.00 22.26 818 GLN D N 1
ATOM 7630 C CA . GLN D 1 54 ? -60.292 -8.528 28.248 1.00 22.33 818 GLN D CA 1
ATOM 7631 C C . GLN D 1 54 ? -59.260 -9.597 28.557 1.00 25.12 818 GLN D C 1
ATOM 7632 O O . GLN D 1 54 ? -58.399 -9.400 29.423 1.00 18.55 818 GLN D O 1
ATOM 7638 N N . TYR D 1 55 ? -59.353 -10.726 27.867 1.00 22.09 819 TYR D N 1
ATOM 7639 C CA . TYR D 1 55 ? -58.354 -11.768 28.033 1.00 25.88 819 TYR D CA 1
ATOM 7640 C C . TYR D 1 55 ? -57.085 -11.402 27.272 1.00 25.50 819 TYR D C 1
ATOM 7641 O O . TYR D 1 55 ? -57.127 -10.732 26.234 1.00 23.99 819 TYR D O 1
ATOM 7650 N N . CYS D 1 56 ? -55.947 -11.825 27.824 1.00 19.15 820 CYS D N 1
ATOM 7651 C CA . CYS D 1 56 ? -54.623 -11.475 27.335 1.00 21.06 820 CYS D CA 1
ATOM 7652 C C . CYS D 1 56 ? -53.792 -12.740 27.188 1.00 23.41 820 CYS D C 1
ATOM 7653 O O . CYS D 1 56 ? -53.950 -13.706 27.942 1.00 27.06 820 CYS D O 1
ATOM 7656 N N . GLU D 1 57 ? -52.871 -12.707 26.268 1.00 22.82 821 GLU D N 1
ATOM 7657 C CA . GLU D 1 57 ? -52.052 -13.850 26.088 1.00 28.71 821 GLU D CA 1
ATOM 7658 C C . GLU D 1 57 ? -50.782 -13.770 26.901 1.00 26.82 821 GLU D C 1
ATOM 7659 O O . GLU D 1 57 ? -50.156 -12.715 27.013 1.00 25.19 821 GLU D O 1
ATOM 7665 N N . LEU D 1 58 ? -50.367 -14.925 27.391 1.00 20.44 822 LEU D N 1
ATOM 7666 C CA . LEU D 1 58 ? -48.995 -15.067 27.873 1.00 24.03 822 LEU D CA 1
ATOM 7667 C C . LEU D 1 58 ? -48.093 -15.082 26.656 1.00 27.66 822 LEU D C 1
ATOM 7668 O O . LEU D 1 58 ? -48.175 -16.017 25.851 1.00 26.08 822 LEU D O 1
ATOM 7673 N N . ASN D 1 59 ? -47.239 -14.073 26.493 1.00 23.28 823 ASN D N 1
ATOM 7674 C CA . ASN D 1 59 ? -46.434 -14.081 25.278 1.00 23.02 823 ASN D CA 1
ATOM 7675 C C . ASN D 1 59 ? -45.271 -15.057 25.434 1.00 21.39 823 ASN D C 1
ATOM 7676 O O . ASN D 1 59 ? -45.129 -15.740 26.448 1.00 19.15 823 ASN D O 1
ATOM 7681 N N . ALA D 1 60 ? -44.425 -15.140 24.409 1.00 23.76 824 ALA D N 1
ATOM 7682 C CA . ALA D 1 60 ? -43.392 -16.173 24.409 1.00 23.11 824 ALA D CA 1
ATOM 7683 C C . ALA D 1 60 ? -42.418 -16.010 25.575 1.00 23.21 824 ALA D C 1
ATOM 7684 O O . ALA D 1 60 ? -41.951 -17.006 26.140 1.00 21.02 824 ALA D O 1
ATOM 7686 N N . ILE D 1 61 ? -42.090 -14.768 25.945 1.00 22.98 825 ILE D N 1
ATOM 7687 C CA . ILE D 1 61 ? -41.201 -14.544 27.087 1.00 23.84 825 ILE D CA 1
ATOM 7688 C C . ILE D 1 61 ? -41.898 -14.924 28.384 1.00 20.70 825 ILE D C 1
ATOM 7689 O O . ILE D 1 61 ? -41.299 -15.540 29.269 1.00 18.31 825 ILE D O 1
ATOM 7694 N N . GLN D 1 62 ? -43.166 -14.529 28.527 1.00 19.96 826 GLN D N 1
ATOM 7695 C CA . GLN D 1 62 ? -43.911 -14.853 29.732 1.00 19.94 826 GLN D CA 1
ATOM 7696 C C . GLN D 1 62 ? -44.079 -16.351 29.881 1.00 19.67 826 GLN D C 1
ATOM 7697 O O . GLN D 1 62 ? -43.992 -16.875 30.994 1.00 20.95 826 GLN D O 1
ATOM 7703 N N . LYS D 1 63 ? -44.324 -17.055 28.767 1.00 18.93 827 LYS D N 1
ATOM 7704 C CA . LYS D 1 63 ? -44.495 -18.503 28.834 1.00 18.11 827 LYS D CA 1
ATOM 7705 C C . LYS D 1 63 ? -43.252 -19.166 29.412 1.00 18.66 827 LYS D C 1
ATOM 7706 O O . LYS D 1 63 ? -43.359 -20.069 30.245 1.00 20.18 827 LYS D O 1
ATOM 7712 N N . LYS D 1 64 ? -42.061 -18.714 29.008 1.00 22.13 828 LYS D N 1
ATOM 7713 C CA . LYS D 1 64 ? -40.835 -19.306 29.543 1.00 23.78 828 LYS D CA 1
ATOM 7714 C C . LYS D 1 64 ? -40.731 -19.090 31.048 1.00 21.49 828 LYS D C 1
ATOM 7715 O O . LYS D 1 64 ? -40.447 -20.030 31.804 1.00 25.40 828 LYS D O 1
ATOM 7721 N N . ILE D 1 65 ? -40.981 -17.858 31.501 1.00 20.35 829 ILE D N 1
ATOM 7722 C CA . ILE D 1 65 ? -40.966 -17.549 32.930 1.00 20.86 829 ILE D CA 1
ATOM 7723 C C . ILE D 1 65 ? -42.045 -18.340 33.659 1.00 18.05 829 ILE D C 1
ATOM 7724 O O . ILE D 1 65 ? -41.793 -18.951 34.706 1.00 20.45 829 ILE D O 1
ATOM 7729 N N . TYR D 1 66 ? -43.267 -18.326 33.123 1.00 19.78 830 TYR D N 1
ATOM 7730 C CA . TYR D 1 66 ? -44.394 -18.974 33.798 1.00 17.63 830 TYR D CA 1
ATOM 7731 C C . TYR D 1 66 ? -44.177 -20.481 33.898 1.00 22.45 830 TYR D C 1
ATOM 7732 O O . TYR D 1 66 ? -44.371 -21.084 34.964 1.00 19.14 830 TYR D O 1
ATOM 7741 N N . ASP D 1 67 ? -43.756 -21.111 32.799 1.00 24.08 831 ASP D N 1
ATOM 7742 C CA . ASP D 1 67 ? -43.489 -22.548 32.848 1.00 22.87 831 ASP D CA 1
ATOM 7743 C C . ASP D 1 67 ? -42.404 -22.879 33.871 1.00 23.96 831 ASP D C 1
ATOM 7744 O O . ASP D 1 67 ? -42.510 -23.876 34.592 1.00 22.03 831 ASP D O 1
ATOM 7749 N N . LYS D 1 68 ? -41.356 -22.055 33.954 1.00 22.59 832 LYS D N 1
ATOM 7750 C CA . LYS D 1 68 ? -40.285 -22.321 34.912 1.00 23.71 832 LYS D CA 1
ATOM 7751 C C . LYS D 1 68 ? -40.790 -22.254 36.351 1.00 24.22 832 LYS D C 1
ATOM 7752 O O . LYS D 1 68 ? -40.377 -23.057 37.190 1.00 20.37 832 LYS D O 1
ATOM 7758 N N . GLU D 1 69 ? -41.690 -21.311 36.651 1.00 21.27 833 GLU D N 1
ATOM 7759 C CA . GLU D 1 69 ? -42.287 -21.233 37.985 1.00 23.30 833 GLU D CA 1
ATOM 7760 C C . GLU D 1 69 ? -43.216 -22.412 38.256 1.00 25.98 833 GLU D C 1
ATOM 7761 O O . GLU D 1 69 ? -43.226 -22.964 39.364 1.00 24.79 833 GLU D O 1
ATOM 7767 N N . ILE D 1 70 ? -44.041 -22.780 37.274 1.00 22.28 834 ILE D N 1
ATOM 7768 C CA . ILE D 1 70 ? -44.913 -23.941 37.440 1.00 21.24 834 ILE D CA 1
ATOM 7769 C C . ILE D 1 70 ? -44.089 -25.184 37.769 1.00 24.71 834 ILE D C 1
ATOM 7770 O O . ILE D 1 70 ? -44.487 -26.015 38.592 1.00 23.27 834 ILE D O 1
ATOM 7775 N N . GLN D 1 71 ? -42.924 -25.332 37.134 1.00 22.37 835 GLN D N 1
ATOM 7776 C CA . GLN D 1 71 ? -42.073 -26.473 37.455 1.00 28.88 835 GLN D CA 1
ATOM 7777 C C . GLN D 1 71 ? -41.639 -26.445 38.922 1.00 30.37 835 GLN D C 1
ATOM 7778 O O . GLN D 1 71 ? -41.540 -27.496 39.566 1.00 29.12 835 GLN D O 1
ATOM 7784 N N . ILE D 1 72 ? -41.395 -25.255 39.481 1.00 29.16 836 ILE D N 1
ATOM 7785 C CA . ILE D 1 72 ? -41.034 -25.185 40.898 1.00 25.64 836 ILE D CA 1
ATOM 7786 C C . ILE D 1 72 ? -42.238 -25.511 41.766 1.00 26.06 836 ILE D C 1
ATOM 7787 O O . ILE D 1 72 ? -42.118 -26.208 42.783 1.00 26.56 836 ILE D O 1
ATOM 7792 N N . VAL D 1 73 ? -43.420 -25.009 41.382 1.00 24.60 837 VAL D N 1
ATOM 7793 C CA . VAL D 1 73 ? -44.654 -25.341 42.090 1.00 26.03 837 VAL D CA 1
ATOM 7794 C C . VAL D 1 73 ? -44.837 -26.852 42.162 1.00 30.39 837 VAL D C 1
ATOM 7795 O O . VAL D 1 73 ? -45.158 -27.414 43.218 1.00 30.42 837 VAL D O 1
ATOM 7799 N N . LEU D 1 74 ? -44.639 -27.527 41.030 1.00 32.08 838 LEU D N 1
ATOM 7800 C CA . LEU D 1 74 ? -44.805 -28.974 40.969 1.00 29.19 838 LEU D CA 1
ATOM 7801 C C . LE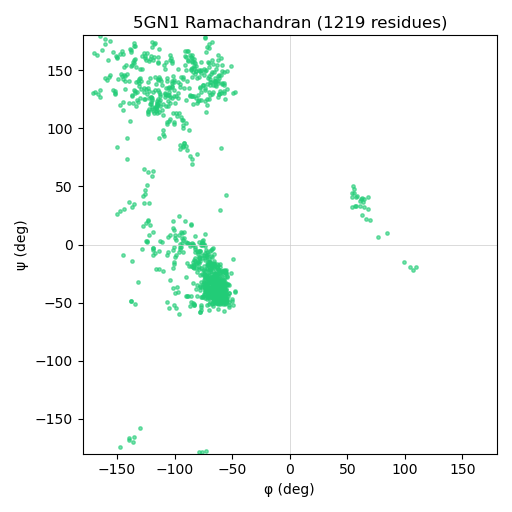U D 1 74 ? -43.843 -29.679 41.919 1.00 28.83 838 LEU D C 1
ATOM 7802 O O . LEU D 1 74 ? -44.250 -30.529 42.715 1.00 31.26 838 LEU D O 1
ATOM 7807 N N . GLU D 1 75 ? -42.556 -29.342 41.830 1.00 30.35 839 GLU D N 1
ATOM 7808 C CA . GLU D 1 75 ? -41.556 -29.886 42.743 1.00 32.67 839 GLU D CA 1
ATOM 7809 C C . GLU D 1 75 ? -41.896 -29.580 44.198 1.00 34.33 839 GLU D C 1
ATOM 7810 O O . GLU D 1 75 ? -41.723 -30.432 45.080 1.00 33.56 839 GLU D O 1
ATOM 7816 N N . HIS D 1 76 ? -42.394 -28.371 44.462 1.00 26.55 840 HIS D N 1
ATOM 7817 C CA . HIS D 1 76 ? -42.738 -27.976 45.823 1.00 29.74 840 HIS D CA 1
ATOM 7818 C C . HIS D 1 76 ? -43.956 -28.731 46.342 1.00 34.80 840 HIS D C 1
ATOM 7819 O O . HIS D 1 76 ? -43.995 -29.136 47.512 1.00 29.56 840 HIS D O 1
ATOM 7826 N N . LYS D 1 77 ? -44.972 -28.881 45.528 1.00 31.39 841 LYS D N 1
ATOM 7827 C CA . LYS D 1 77 ? -46.179 -29.556 45.951 1.00 32.96 841 LYS D CA 1
ATOM 7828 C C . LYS D 1 77 ? -45.912 -31.016 46.244 1.00 34.18 841 LYS D C 1
ATOM 7829 O O . LYS D 1 77 ? -46.437 -31.580 47.175 1.00 39.27 841 LYS D O 1
ATOM 7835 N N . ARG D 1 78 ? -45.077 -31.593 45.433 1.00 31.71 842 ARG D N 1
ATOM 7836 C CA . ARG D 1 78 ? -44.697 -32.954 45.583 1.00 36.88 842 ARG D CA 1
ATOM 7837 C C . ARG D 1 78 ? -43.976 -33.142 46.904 1.00 40.22 842 ARG D C 1
ATOM 7838 O O . ARG D 1 78 ? -44.168 -34.121 47.575 1.00 35.34 842 ARG D O 1
ATOM 7846 N N . MET D 1 79 ? -43.114 -32.191 47.247 1.00 30.00 843 MET D N 1
ATOM 7847 C CA . MET D 1 79 ? -42.344 -32.268 48.485 1.00 30.00 843 MET D CA 1
ATOM 7848 C C . MET D 1 79 ? -43.244 -32.134 49.705 1.00 30.00 843 MET D C 1
ATOM 7849 O O . MET D 1 79 ? -43.115 -32.881 50.674 1.00 30.00 843 MET D O 1
ATOM 7854 N N . ILE D 1 80 ? -44.178 -31.190 49.650 1.00 30.00 844 ILE D N 1
ATOM 7855 C CA . ILE D 1 80 ? -45.094 -30.932 50.764 1.00 30.00 844 ILE D CA 1
ATOM 7856 C C . ILE D 1 80 ? -46.217 -31.948 51.027 1.00 30.00 844 ILE D C 1
ATOM 7857 O O . ILE D 1 80 ? -46.732 -32.011 52.143 1.00 30.00 844 ILE D O 1
ATOM 7862 N N . LYS D 1 81 ? -46.607 -32.731 50.025 1.00 30.00 845 LYS D N 1
ATOM 7863 C CA . LYS D 1 81 ? -47.670 -33.677 50.216 1.00 30.00 845 LYS D CA 1
ATOM 7864 C C . LYS D 1 81 ? -47.150 -35.088 50.340 1.00 30.00 845 LYS D C 1
ATOM 7865 O O . LYS D 1 81 ? -47.747 -35.884 51.004 1.00 30.00 845 LYS D O 1
ATOM 7871 N N . ASP D 1 82 ? -46.028 -35.374 49.687 1.00 41.37 846 ASP D N 1
ATOM 7872 C CA . ASP D 1 82 ? -45.433 -36.704 49.734 1.00 38.62 846 ASP D CA 1
ATOM 7873 C C . ASP D 1 82 ? -43.949 -36.632 50.078 1.00 41.82 846 ASP D C 1
ATOM 7874 O O . ASP D 1 82 ? -43.484 -35.653 50.662 1.00 51.00 846 ASP D O 1
ATOM 7879 N N . GLY D 1 83 ? -43.210 -37.674 49.711 1.00 45.81 847 GLY D N 1
ATOM 7880 C CA . GLY D 1 83 ? -41.785 -37.730 49.979 1.00 52.69 847 GLY D CA 1
ATOM 7881 C C . GLY D 1 83 ? -40.951 -37.406 48.755 1.00 49.38 847 GLY D C 1
ATOM 7882 O O . GLY D 1 83 ? -39.731 -37.569 48.762 1.00 41.86 847 GLY D O 1
ATOM 7883 N N . GLU D 1 84 ? -41.580 -36.733 47.787 1.00 53.16 848 GLU D N 1
ATOM 7884 C CA . GLU D 1 84 ? -40.875 -36.358 46.579 1.00 51.90 848 GLU D CA 1
ATOM 7885 C C . GLU D 1 84 ? -40.074 -35.101 46.601 1.00 51.88 848 GLU D C 1
ATOM 7886 O O . GLU D 1 84 ? -40.408 -34.125 47.229 1.00 51.73 848 GLU D O 1
ATOM 7892 N N . LEU D 1 85 ? -39.016 -35.116 45.833 1.00 45.10 849 LEU D N 1
ATOM 7893 C CA . LEU D 1 85 ? -38.167 -33.932 45.871 1.00 51.06 849 LEU D CA 1
ATOM 7894 C C . LEU D 1 85 ? -37.517 -33.677 44.515 1.00 58.29 849 LEU D C 1
ATOM 7895 O O . LEU D 1 85 ? -37.815 -34.369 43.537 1.00 56.26 849 LEU D O 1
ATOM 7900 N N . PRO D 1 86 ? -36.595 -32.639 44.473 1.00 57.53 850 PRO D N 1
ATOM 7901 C CA . PRO D 1 86 ? -35.990 -32.421 43.155 1.00 57.75 850 PRO D CA 1
ATOM 7902 C C . PRO D 1 86 ? -34.613 -33.069 43.057 1.00 59.38 850 PRO D C 1
ATOM 7903 O O . PRO D 1 86 ? -33.758 -32.832 43.910 1.00 57.74 850 PRO D O 1
ATOM 7907 N N . LYS D 1 87 ? -34.406 -33.876 42.022 1.00 59.31 851 LYS D N 1
ATOM 7908 C CA . LYS D 1 87 ? -33.127 -34.547 41.818 1.00 58.38 851 LYS D CA 1
ATOM 7909 C C . LYS D 1 87 ? -31.985 -33.539 41.734 1.00 57.81 851 LYS D C 1
ATOM 7910 O O . LYS D 1 87 ? -31.031 -33.602 42.508 1.00 63.59 851 LYS D O 1
ATOM 7916 N N . ASP D 1 88 ? -32.090 -32.611 40.788 1.00 57.65 852 ASP D N 1
ATOM 7917 C CA . ASP D 1 88 ? -31.068 -31.589 40.601 1.00 60.67 852 ASP D CA 1
ATOM 7918 C C . ASP D 1 88 ? -30.737 -30.893 41.917 1.00 60.96 852 ASP D C 1
ATOM 7919 O O . ASP D 1 88 ? -31.568 -30.828 42.822 1.00 62.10 852 ASP D O 1
ATOM 7924 N N . ALA D 1 89 ? -29.518 -30.373 42.015 1.00 56.80 853 ALA D N 1
ATOM 7925 C CA . ALA D 1 89 ? -29.075 -29.681 43.219 1.00 56.66 853 ALA D CA 1
ATOM 7926 C C . ALA D 1 89 ? -29.647 -28.269 43.287 1.00 59.16 853 ALA D C 1
ATOM 7927 O O . ALA D 1 89 ? -30.338 -27.914 44.242 1.00 55.95 853 ALA D O 1
ATOM 7929 N N . LYS D 1 90 ? -29.357 -27.469 42.266 1.00 62.62 854 LYS D N 1
ATOM 7930 C CA . LYS D 1 90 ? -29.842 -26.095 42.208 1.00 63.14 854 LYS D CA 1
ATOM 7931 C C . LYS D 1 90 ? -31.353 -26.035 42.400 1.00 60.81 854 LYS D C 1
ATOM 7932 O O . LYS D 1 90 ? -31.852 -25.294 43.247 1.00 59.93 854 LYS D O 1
ATOM 7938 N N . GLU D 1 91 ? -32.077 -26.820 41.609 1.00 56.95 855 GLU D N 1
ATOM 7939 C CA . GLU D 1 91 ? -33.532 -26.857 41.690 1.00 57.86 855 GLU D CA 1
ATOM 7940 C C . GLU D 1 91 ? -33.998 -27.200 43.101 1.00 53.94 855 GLU D C 1
ATOM 7941 O O . GLU D 1 91 ? -34.965 -26.628 43.603 1.00 49.56 855 GLU D O 1
ATOM 7947 N N . LYS D 1 92 ? -33.302 -28.138 43.737 1.00 52.04 856 LYS D N 1
ATOM 7948 C CA . LYS D 1 92 ? -33.643 -28.559 45.090 1.00 53.74 856 LYS D CA 1
ATOM 7949 C C . LYS D 1 92 ? -33.270 -27.489 46.112 1.00 45.54 856 LYS D C 1
ATOM 7950 O O . LYS D 1 92 ? -33.876 -27.399 47.180 1.00 45.41 856 LYS D O 1
ATOM 7956 N N . SER D 1 93 ? -32.270 -26.681 45.776 1.00 43.50 857 SER D N 1
ATOM 7957 C CA . SER D 1 93 ? -31.815 -25.617 46.662 1.00 45.80 857 SER D CA 1
ATOM 7958 C C . SER D 1 93 ? -32.797 -24.450 46.674 1.00 47.34 857 SER D C 1
ATOM 7959 O O . SER D 1 93 ? -32.820 -23.655 47.613 1.00 39.54 857 SER D O 1
ATOM 7962 N N . LYS D 1 94 ? -33.606 -24.354 45.624 1.00 42.81 858 LYS D N 1
ATOM 7963 C CA . LYS D 1 94 ? -34.592 -23.284 45.511 1.00 39.78 858 LYS D CA 1
ATOM 7964 C C . LYS D 1 94 ? -35.799 -23.546 46.402 1.00 33.11 858 LYS D C 1
ATOM 7965 O O . LYS D 1 94 ? -36.459 -22.597 46.841 1.00 33.44 858 LYS D O 1
ATOM 7971 N N . LEU D 1 95 ? -36.079 -24.815 46.719 1.00 27.44 859 LEU D N 1
ATOM 7972 C CA . LEU D 1 95 ? -37.270 -25.146 47.497 1.00 26.02 859 LEU D CA 1
ATOM 7973 C C . LEU D 1 95 ? -37.190 -24.697 48.953 1.00 28.95 859 LEU D C 1
ATOM 7974 O O . LEU D 1 95 ? -38.238 -24.537 49.587 1.00 30.18 859 LEU D O 1
ATOM 7979 N N . GLN D 1 96 ? -35.985 -24.526 49.508 1.00 32.51 860 GLN D N 1
ATOM 7980 C CA . GLN D 1 96 ? -35.868 -24.210 50.934 1.00 31.01 860 GLN D CA 1
ATOM 7981 C C . GLN D 1 96 ? -36.505 -22.865 51.276 1.00 28.62 860 GLN D C 1
ATOM 7982 O O . GLN D 1 96 ? -37.062 -22.694 52.370 1.00 23.49 860 GLN D O 1
ATOM 7988 N N . SER D 1 97 ? -36.446 -21.910 50.356 1.00 30.03 861 SER D N 1
ATOM 7989 C CA . SER D 1 97 ? -37.039 -20.593 50.546 1.00 29.20 861 SER D CA 1
ATOM 7990 C C . SER D 1 97 ? -38.375 -20.451 49.826 1.00 29.41 861 SER D C 1
ATOM 7991 O O . SER D 1 97 ? -38.870 -19.331 49.673 1.00 27.57 861 SER D O 1
ATOM 7994 N N . SER D 1 98 ? -38.966 -21.561 49.388 1.00 31.63 862 SER D N 1
ATOM 7995 C CA . SER D 1 98 ? -40.228 -21.560 48.662 1.00 26.83 862 SER D CA 1
ATOM 7996 C C . SER D 1 98 ? -41.367 -21.962 49.587 1.00 27.39 862 SER D C 1
ATOM 7997 O O . SER D 1 98 ? -41.223 -22.855 50.426 1.00 28.77 862 SER D O 1
ATOM 8000 N N . SER D 1 99 ? -42.492 -21.271 49.448 1.00 24.64 863 SER D N 1
ATOM 8001 C CA . SER D 1 99 ? -43.732 -21.624 50.111 1.00 23.10 863 SER D CA 1
ATOM 8002 C C . SER D 1 99 ? -44.844 -21.425 49.097 1.00 27.00 863 SER D C 1
ATOM 8003 O O . SER D 1 99 ? -44.632 -20.836 48.030 1.00 22.30 863 SER D O 1
ATOM 8006 N N . SER D 1 100 ? -46.035 -21.920 49.430 1.00 22.63 864 SER D N 1
ATOM 8007 C CA . SER D 1 100 ? -47.184 -21.651 48.573 1.00 25.06 864 SER D CA 1
ATOM 8008 C C . SER D 1 100 ? -47.411 -20.150 48.418 1.00 25.87 864 SER D C 1
ATOM 8009 O O . SER D 1 100 ? -47.805 -19.682 47.346 1.00 22.94 864 SER D O 1
ATOM 8012 N N . LYS D 1 101 ? -47.158 -19.384 49.480 1.00 24.82 865 LYS D N 1
ATOM 8013 C CA . LYS D 1 101 ? -47.401 -17.943 49.443 1.00 28.92 865 LYS D CA 1
ATOM 8014 C C . LYS D 1 101 ? -46.541 -17.262 48.387 1.00 23.77 865 LYS D C 1
ATOM 8015 O O . LYS D 1 101 ? -47.061 -16.527 47.541 1.00 25.98 865 LYS D O 1
ATOM 8021 N N . ASN D 1 102 ? -45.222 -17.503 48.395 1.00 19.87 866 ASN D N 1
ATOM 8022 C CA . ASN D 1 102 ? -44.384 -16.780 47.436 1.00 22.80 866 ASN D CA 1
ATOM 8023 C C . ASN D 1 102 ? -44.332 -17.428 46.056 1.00 25.24 866 ASN D C 1
ATOM 8024 O O . ASN D 1 102 ? -44.030 -16.736 45.074 1.00 20.20 866 ASN D O 1
ATOM 8029 N N . LEU D 1 103 ? -44.670 -18.714 45.934 1.00 21.55 867 LEU D N 1
ATOM 8030 C CA . LEU D 1 103 ? -44.844 -19.293 44.603 1.00 20.81 867 LEU D CA 1
ATOM 8031 C C . LEU D 1 103 ? -46.084 -18.723 43.914 1.00 19.11 867 LEU D C 1
ATOM 8032 O O . LEU D 1 103 ? -46.038 -18.361 42.732 1.00 19.21 867 LEU D O 1
ATOM 8037 N N . ILE D 1 104 ? -47.209 -18.639 44.629 1.00 19.27 868 ILE D N 1
ATOM 8038 C CA . ILE D 1 104 ? -48.404 -18.055 44.022 1.00 22.19 868 ILE D CA 1
ATOM 8039 C C . ILE D 1 104 ? -48.123 -16.618 43.603 1.00 25.90 868 ILE D C 1
ATOM 8040 O O . ILE D 1 104 ? -48.598 -16.152 42.553 1.00 18.53 868 ILE D O 1
ATOM 8045 N N A MET D 1 105 ? -47.329 -15.898 44.404 0.56 19.61 869 MET D N 1
ATOM 8046 N N B MET D 1 105 ? -47.335 -15.891 44.402 0.44 19.62 869 MET D N 1
ATOM 8047 C CA A MET D 1 105 ? -47.000 -14.517 44.072 0.56 23.38 869 MET D CA 1
ATOM 8048 C CA B MET D 1 105 ? -47.015 -14.510 44.057 0.44 23.36 869 MET D CA 1
ATOM 8049 C C A MET D 1 105 ? -46.192 -14.434 42.783 0.56 21.76 869 MET D C 1
ATOM 8050 C C B MET D 1 105 ? -46.196 -14.435 42.774 0.44 21.78 869 MET D C 1
ATOM 8051 O O A MET D 1 105 ? -46.429 -13.552 41.947 0.56 20.88 869 MET D O 1
ATOM 8052 O O B MET D 1 105 ? -46.427 -13.556 41.933 0.44 20.88 869 MET D O 1
ATOM 8061 N N . ALA D 1 106 ? -45.246 -15.359 42.594 1.00 17.57 870 ALA D N 1
ATOM 8062 C CA . ALA D 1 106 ? -44.457 -15.364 41.364 1.00 19.17 870 ALA D CA 1
ATOM 8063 C C . ALA D 1 106 ? -45.329 -15.661 40.139 1.00 18.69 870 ALA D C 1
ATOM 8064 O O . ALA D 1 106 ? -45.120 -15.082 39.063 1.00 17.43 870 ALA D O 1
ATOM 8066 N N . LEU D 1 107 ? -46.311 -16.557 40.275 1.00 17.67 871 LEU D N 1
ATOM 8067 C CA . LEU D 1 107 ? -47.204 -16.810 39.143 1.00 16.64 871 LEU D CA 1
ATOM 8068 C C . LEU D 1 107 ? -48.037 -15.582 38.826 1.00 17.54 871 LEU D C 1
ATOM 8069 O O . LEU D 1 107 ? -48.322 -15.311 37.651 1.00 19.37 871 LEU D O 1
ATOM 8074 N N . ARG D 1 108 ? -48.472 -14.846 39.856 1.00 16.26 872 ARG D N 1
ATOM 8075 C CA . ARG D 1 108 ? -49.225 -13.626 39.588 1.00 20.33 872 ARG D CA 1
ATOM 8076 C C . ARG D 1 108 ? -48.377 -12.625 38.806 1.00 20.31 872 ARG D C 1
ATOM 8077 O O . ARG D 1 108 ? -48.858 -12.012 37.844 1.00 19.04 872 ARG D O 1
ATOM 8085 N N . LYS D 1 109 ? -47.105 -12.467 39.183 1.00 17.72 873 LYS D N 1
ATOM 8086 C CA . LYS D 1 109 ? -46.235 -11.534 38.464 1.00 18.60 873 LYS D CA 1
ATOM 8087 C C . LYS D 1 109 ? -45.925 -12.014 37.045 1.00 14.59 873 LYS D C 1
ATOM 8088 O O . LYS D 1 109 ? -45.885 -11.209 36.106 1.00 19.04 873 LYS D O 1
ATOM 8094 N N . ALA D 1 110 ? -45.690 -13.315 36.867 1.00 13.62 874 ALA D N 1
ATOM 8095 C CA . ALA D 1 110 ? -45.456 -13.862 35.526 1.00 20.31 874 ALA D CA 1
ATOM 8096 C C . ALA D 1 110 ? -46.642 -13.616 34.600 1.00 17.46 874 ALA D C 1
ATOM 8097 O O . ALA D 1 110 ? -46.462 -13.408 33.396 1.00 19.53 874 ALA D O 1
ATOM 8099 N N . SER D 1 111 ? -47.858 -13.592 35.148 1.00 16.94 875 SER D N 1
ATOM 8100 C CA . SER D 1 111 ? -49.038 -13.253 34.362 1.00 20.26 875 SER D CA 1
ATOM 8101 C C . SER D 1 111 ? -49.087 -11.794 33.931 1.00 18.68 875 SER D C 1
ATOM 8102 O O . SER D 1 111 ? -49.880 -11.467 33.041 1.00 18.38 875 SER D O 1
ATOM 8105 N N . LEU D 1 112 ? -48.282 -10.922 34.548 1.00 18.30 876 LEU D N 1
ATOM 8106 C CA . LEU D 1 112 ? -48.313 -9.472 34.355 1.00 19.22 876 LEU D CA 1
ATOM 8107 C C . LEU D 1 112 ? -47.228 -8.949 33.420 1.00 16.93 876 LEU D C 1
ATOM 8108 O O . LEU D 1 112 ? -47.529 -8.200 32.483 1.00 18.64 876 LEU D O 1
ATOM 8113 N N . HIS D 1 113 ? -45.968 -9.297 33.670 1.00 18.24 877 HIS D N 1
ATOM 8114 C CA . HIS D 1 113 ? -44.883 -8.668 32.926 1.00 18.13 877 HIS D CA 1
ATOM 8115 C C . HIS D 1 113 ? -43.553 -9.376 33.160 1.00 17.74 877 HIS D C 1
ATOM 8116 O O . HIS D 1 113 ? -43.182 -9.642 34.308 1.00 16.78 877 HIS D O 1
ATOM 8123 N N . PRO D 1 114 ? -42.810 -9.696 32.099 1.00 17.42 878 PRO D N 1
ATOM 8124 C CA . PRO D 1 114 ? -41.482 -10.300 32.293 1.00 18.71 878 PRO D CA 1
ATOM 8125 C C . PRO D 1 114 ? -40.515 -9.460 33.116 1.00 18.36 878 PRO D C 1
ATOM 8126 O O . PRO D 1 114 ? -39.675 -10.044 33.817 1.00 18.31 878 PRO D O 1
ATOM 8130 N N . LEU D 1 115 ? -40.605 -8.125 33.083 1.00 17.49 879 LEU D N 1
ATOM 8131 C CA . LEU D 1 115 ? -39.590 -7.307 33.755 1.00 19.96 879 LEU D CA 1
ATOM 8132 C C . LEU D 1 115 ? -39.759 -7.272 35.272 1.00 19.05 879 LEU D C 1
ATOM 8133 O O . LEU D 1 115 ? -38.944 -6.650 35.977 1.00 16.53 879 LEU D O 1
ATOM 8138 N N . LEU D 1 116 ? -40.777 -7.950 35.791 1.00 19.43 880 LEU D N 1
ATOM 8139 C CA . LEU D 1 116 ? -40.867 -8.234 37.213 1.00 17.59 880 LEU D CA 1
ATOM 8140 C C . LEU D 1 116 ? -39.921 -9.344 37.648 1.00 19.26 880 LEU D C 1
ATOM 8141 O O . LEU D 1 116 ? -39.896 -9.688 38.835 1.00 17.60 880 LEU D O 1
ATOM 8146 N N . PHE D 1 117 ? -39.149 -9.904 36.725 1.00 18.97 881 PHE D N 1
ATOM 8147 C CA . PHE D 1 117 ? -38.225 -10.990 37.009 1.00 20.18 881 PHE D CA 1
ATOM 8148 C C . PHE D 1 117 ? -36.834 -10.583 36.559 1.00 22.36 881 PHE D C 1
ATOM 8149 O O . PHE D 1 117 ? -36.680 -9.708 35.710 1.00 19.66 881 PHE D O 1
ATOM 8157 N N . ARG D 1 118 ? -35.815 -11.229 37.121 1.00 22.54 882 ARG D N 1
ATOM 8158 C CA . ARG D 1 118 ? -34.460 -11.100 36.585 1.00 21.17 882 ARG D CA 1
ATOM 8159 C C . ARG D 1 118 ? -34.170 -12.225 35.599 1.00 23.76 882 ARG D C 1
ATOM 8160 O O . ARG D 1 118 ? -34.004 -13.379 36.001 1.00 26.91 882 ARG D O 1
ATOM 8168 N N . ASN D 1 119 ? -34.136 -11.890 34.305 1.00 27.92 883 ASN D N 1
ATOM 8169 C CA . ASN D 1 119 ? -33.789 -12.853 33.260 1.00 29.82 883 ASN D CA 1
ATOM 8170 C C . ASN D 1 119 ? -32.796 -12.272 32.271 1.00 29.23 883 ASN D C 1
ATOM 8171 O O . ASN D 1 119 ? -31.761 -12.888 31.983 1.00 31.57 883 ASN D O 1
ATOM 8176 N N . ILE D 1 120 ? -33.109 -11.083 31.750 1.00 25.34 884 ILE D N 1
ATOM 8177 C CA . ILE D 1 120 ? -32.209 -10.405 30.823 1.00 23.74 884 ILE D CA 1
ATOM 8178 C C . ILE D 1 120 ? -30.862 -10.160 31.481 1.00 31.59 884 ILE D C 1
ATOM 8179 O O . ILE D 1 120 ? -29.803 -10.378 30.879 1.00 28.21 884 ILE D O 1
ATOM 8184 N N . TYR D 1 121 ? -30.882 -9.665 32.718 1.00 24.03 885 TYR D N 1
ATOM 8185 C CA . TYR D 1 121 ? -29.657 -9.366 33.454 1.00 24.87 885 TYR D CA 1
ATOM 8186 C C . TYR D 1 121 ? -29.212 -10.635 34.171 1.00 26.74 885 TYR D C 1
ATOM 8187 O O . TYR D 1 121 ? -29.374 -10.792 35.385 1.00 26.19 885 TYR D O 1
ATOM 8196 N N . ASN D 1 122 ? -28.628 -11.563 33.402 1.00 26.75 886 ASN D N 1
ATOM 8197 C CA . ASN D 1 122 ? -28.259 -12.852 33.979 1.00 26.25 886 ASN D CA 1
ATOM 8198 C C . ASN D 1 122 ? -27.031 -12.697 34.880 1.00 26.65 886 ASN D C 1
ATOM 8199 O O . ASN D 1 122 ? -26.441 -11.622 34.988 1.00 24.68 886 ASN D O 1
ATOM 8204 N N . ASP D 1 123 ? -26.621 -13.811 35.503 1.00 29.12 887 ASP D N 1
ATOM 8205 C CA . ASP D 1 123 ? -25.536 -13.781 36.484 1.00 32.36 887 ASP D CA 1
ATOM 8206 C C . ASP D 1 123 ? -24.243 -13.235 35.892 1.00 30.63 887 ASP D C 1
ATOM 8207 O O . ASP D 1 123 ? -23.486 -12.540 36.579 1.00 29.12 887 ASP D O 1
ATOM 8212 N N . LYS D 1 124 ? -23.990 -13.507 34.621 1.00 34.68 888 LYS D N 1
ATOM 8213 C CA . LYS D 1 124 ? -22.774 -12.996 34.011 1.00 31.62 888 LYS D CA 1
ATOM 8214 C C . LYS D 1 124 ? -22.858 -11.506 33.731 1.00 32.64 888 LYS D C 1
ATOM 8215 O O . LYS D 1 124 ? -21.857 -10.795 33.815 1.00 30.18 888 LYS D O 1
ATOM 8221 N N . ILE D 1 125 ? -24.048 -11.028 33.393 1.00 30.45 889 ILE D N 1
ATOM 8222 C CA . ILE D 1 125 ? -24.194 -9.609 33.100 1.00 28.46 889 ILE D CA 1
ATOM 8223 C C . ILE D 1 125 ? -24.100 -8.781 34.377 1.00 29.82 889 ILE D C 1
ATOM 8224 O O . ILE D 1 125 ? -23.507 -7.693 34.387 1.00 30.03 889 ILE D O 1
ATOM 8229 N N . ILE D 1 126 ? -24.679 -9.273 35.473 1.00 28.86 890 ILE D N 1
ATOM 8230 C CA . ILE D 1 126 ? -24.603 -8.504 36.711 1.00 28.65 890 ILE D CA 1
ATOM 8231 C C . ILE D 1 126 ? -23.204 -8.582 37.312 1.00 30.03 890 ILE D C 1
ATOM 8232 O O . ILE D 1 126 ? -22.773 -7.653 38.007 1.00 26.16 890 ILE D O 1
ATOM 8237 N N . THR D 1 127 ? -22.466 -9.668 37.056 1.00 30.63 891 THR D N 1
ATOM 8238 C CA . THR D 1 127 ? -21.064 -9.696 37.464 1.00 30.29 891 THR D CA 1
ATOM 8239 C C . THR D 1 127 ? -20.287 -8.561 36.814 1.00 29.51 891 THR D C 1
ATOM 8240 O O . THR D 1 127 ? -19.486 -7.888 37.478 1.00 33.64 891 THR D O 1
ATOM 8244 N N . LYS D 1 128 ? -20.518 -8.317 35.519 1.00 29.59 892 LYS D N 1
ATOM 8245 C CA . LYS D 1 128 ? -19.826 -7.222 34.845 1.00 29.06 892 LYS D CA 1
ATOM 8246 C C . LYS D 1 128 ? -20.339 -5.869 35.327 1.00 35.52 892 LYS D C 1
ATOM 8247 O O . LYS D 1 128 ? -19.558 -4.919 35.481 1.00 26.98 892 LYS D O 1
ATOM 8253 N N . MET D 1 129 ? -21.653 -5.750 35.543 1.00 26.85 893 MET D N 1
ATOM 8254 C CA . MET D 1 129 ? -22.197 -4.491 36.044 1.00 26.77 893 MET D CA 1
ATOM 8255 C C . MET D 1 129 ? -21.645 -4.164 37.422 1.00 27.50 893 MET D C 1
ATOM 8256 O O . MET D 1 129 ? -21.382 -2.996 37.727 1.00 30.85 893 MET D O 1
ATOM 8261 N N . SER D 1 130 ? -21.469 -5.185 38.271 1.00 29.66 894 SER D N 1
ATOM 8262 C CA . SER D 1 130 ? -21.003 -4.950 39.635 1.00 33.08 894 SER D CA 1
ATOM 8263 C C . SER D 1 130 ? -19.525 -4.567 39.671 1.00 39.23 894 SER D C 1
ATOM 8264 O O . SER D 1 130 ? -19.089 -3.873 40.601 1.00 31.92 894 SER D O 1
ATOM 8267 N N . ASP D 1 131 ? -18.742 -5.007 38.680 1.00 33.35 895 ASP D N 1
ATOM 8268 C CA . ASP D 1 131 ? -17.387 -4.486 38.518 1.00 37.73 895 ASP D CA 1
ATOM 8269 C C . ASP D 1 131 ? -17.413 -3.065 37.972 1.00 37.12 895 ASP D C 1
ATOM 8270 O O . ASP D 1 131 ? -16.605 -2.227 38.379 1.00 32.79 895 ASP D O 1
ATOM 8275 N N . ALA D 1 132 ? -18.341 -2.775 37.052 1.00 34.01 896 ALA D N 1
ATOM 8276 C CA . ALA D 1 132 ? -18.354 -1.468 36.394 1.00 35.57 896 ALA D CA 1
ATOM 8277 C C . ALA D 1 132 ? -18.820 -0.359 37.333 1.00 37.51 896 ALA D C 1
ATOM 8278 O O . ALA D 1 132 ? -18.284 0.758 37.299 1.00 34.87 896 ALA D O 1
ATOM 8280 N N . ILE D 1 133 ? -19.817 -0.641 38.179 1.00 29.66 897 ILE D N 1
ATOM 8281 C CA . ILE D 1 133 ? -20.377 0.400 39.035 1.00 31.12 897 ILE D CA 1
ATOM 8282 C C . ILE D 1 133 ? -19.355 0.893 40.056 1.00 34.02 897 ILE D C 1
ATOM 8283 O O . ILE D 1 133 ? -19.493 1.999 40.592 1.00 32.00 897 ILE D O 1
ATOM 8288 N N . LEU D 1 134 ? -18.312 0.106 40.326 1.00 35.60 898 LEU D N 1
ATOM 8289 C CA . LEU D 1 134 ? -17.308 0.524 41.297 1.00 36.27 898 LEU D CA 1
ATOM 8290 C C . LEU D 1 134 ? -16.565 1.785 40.862 1.00 33.38 898 LEU D C 1
ATOM 8291 O O . LEU D 1 134 ? -15.939 2.439 41.705 1.00 39.50 898 LEU D O 1
ATOM 8296 N N . ASP D 1 135 ? -16.635 2.150 39.575 1.00 36.03 899 ASP D N 1
ATOM 8297 C CA . ASP D 1 135 ? -16.074 3.409 39.090 1.00 33.34 899 ASP D CA 1
ATOM 8298 C C . ASP D 1 135 ? -16.898 4.628 39.486 1.00 35.19 899 ASP D C 1
ATOM 8299 O O . ASP D 1 135 ? -16.413 5.752 39.310 1.00 34.15 899 ASP D O 1
ATOM 8304 N N . GLU D 1 136 ? -18.149 4.447 39.975 1.00 32.76 900 GLU D N 1
ATOM 8305 C CA . GLU D 1 136 ? -18.973 5.597 40.331 1.00 36.25 900 GLU D CA 1
ATOM 8306 C C . GLU D 1 136 ? -18.531 6.167 41.680 1.00 34.35 900 GLU D C 1
ATOM 8307 O O . GLU D 1 136 ? -18.051 5.429 42.543 1.00 36.21 900 GLU D O 1
ATOM 8313 N N . PRO D 1 137 ? -18.685 7.478 41.884 1.00 40.38 901 PRO D N 1
ATOM 8314 C CA . PRO D 1 137 ? -18.258 8.073 43.167 1.00 40.63 901 PRO D CA 1
ATOM 8315 C C . PRO D 1 137 ? -18.855 7.398 44.394 1.00 41.32 901 PRO D C 1
ATOM 8316 O O . PRO D 1 137 ? -18.134 7.118 45.362 1.00 41.27 901 PRO D O 1
ATOM 8320 N N . ALA D 1 138 ? -20.159 7.099 44.362 1.00 40.10 902 ALA D N 1
ATOM 8321 C CA . ALA D 1 138 ? -20.852 6.606 45.548 1.00 39.60 902 ALA D CA 1
ATOM 8322 C C . ALA D 1 138 ? -20.320 5.254 46.023 1.00 43.01 902 ALA D C 1
ATOM 8323 O O . ALA D 1 138 ? -20.446 4.924 47.208 1.00 38.85 902 ALA D O 1
ATOM 8325 N N . TYR D 1 139 ? -19.728 4.457 45.128 1.00 42.47 903 TYR D N 1
ATOM 8326 C CA . TYR D 1 139 ? -19.313 3.101 45.470 1.00 40.19 903 TYR D CA 1
ATOM 8327 C C . TYR D 1 139 ? -17.808 2.874 45.376 1.00 44.40 903 TYR D C 1
ATOM 8328 O O . TYR D 1 139 ? -17.341 1.790 45.747 1.00 43.54 903 TYR D O 1
ATOM 8337 N N . ALA D 1 140 ? -17.061 3.821 44.879 1.00 37.01 904 ALA D N 1
ATOM 8338 C CA . ALA D 1 140 ? -15.638 3.585 44.729 1.00 49.05 904 ALA D CA 1
ATOM 8339 C C . ALA D 1 140 ? -14.874 3.352 46.022 1.00 48.60 904 ALA D C 1
ATOM 8340 O O . ALA D 1 140 ? -14.154 2.402 46.153 1.00 50.14 904 ALA D O 1
ATOM 8342 N N . GLU D 1 141 ? -15.062 4.210 46.990 1.00 46.74 905 GLU D N 1
ATOM 8343 C CA . GLU D 1 141 ? -14.276 4.107 48.217 1.00 52.58 905 GLU D CA 1
ATOM 8344 C C . GLU D 1 141 ? -14.568 2.810 48.964 1.00 49.32 905 GLU D C 1
ATOM 8345 O O . GLU D 1 141 ? -13.645 2.074 49.331 1.00 55.17 905 GLU D O 1
ATOM 8351 N N . ASN D 1 142 ? -15.844 2.501 49.186 1.00 47.94 906 ASN D N 1
ATOM 8352 C CA . ASN D 1 142 ? -16.236 1.416 50.080 1.00 49.26 906 ASN D CA 1
ATOM 8353 C C . ASN D 1 142 ? -16.889 0.236 49.374 1.00 46.52 906 ASN D C 1
ATOM 8354 O O . ASN D 1 142 ? -17.306 -0.715 50.045 1.00 46.58 906 ASN D O 1
ATOM 8359 N N . GLY D 1 143 ? -16.992 0.265 48.050 1.00 44.85 907 GLY D N 1
ATOM 8360 C CA . GLY D 1 143 ? -17.728 -0.772 47.354 1.00 45.51 907 GLY D CA 1
ATOM 8361 C C . GLY D 1 143 ? -17.042 -2.125 47.433 1.00 48.10 907 GLY D C 1
ATOM 8362 O O . GLY D 1 143 ? -15.819 -2.238 47.341 1.00 46.99 907 GLY D O 1
ATOM 8363 N N . ASN D 1 144 ? -17.857 -3.159 47.615 1.00 46.66 908 ASN D N 1
ATOM 8364 C CA . ASN D 1 144 ? -17.449 -4.557 47.561 1.00 44.60 908 ASN D CA 1
ATOM 8365 C C . ASN D 1 144 ? -18.154 -5.168 46.356 1.00 45.12 908 ASN D C 1
ATOM 8366 O O . ASN D 1 144 ? -19.388 -5.164 46.300 1.00 38.33 908 ASN D O 1
ATOM 8371 N N . LYS D 1 145 ? -17.374 -5.685 45.394 1.00 44.22 909 LYS D N 1
ATOM 8372 C CA . LYS D 1 145 ? -17.967 -6.190 44.154 1.00 41.82 909 LYS D CA 1
ATOM 8373 C C . LYS D 1 145 ? -18.828 -7.425 44.397 1.00 38.42 909 LYS D C 1
ATOM 8374 O O . LYS D 1 145 ? -19.815 -7.640 43.682 1.00 37.19 909 LYS D O 1
ATOM 8380 N N . GLU D 1 146 ? -18.500 -8.216 45.383 1.00 38.69 910 GLU D N 1
ATOM 8381 C CA . GLU D 1 146 ? -19.263 -9.383 45.677 1.00 39.51 910 GLU D CA 1
ATOM 8382 C C . GLU D 1 146 ? -20.626 -9.028 46.308 1.00 43.75 910 GLU D C 1
ATOM 8383 O O . GLU D 1 146 ? -21.616 -9.645 46.006 1.00 34.16 910 GLU D O 1
ATOM 8389 N N . TYR D 1 147 ? -20.645 -8.049 47.200 1.00 38.09 911 TYR D N 1
ATOM 8390 C CA . TYR D 1 147 ? -21.901 -7.650 47.834 1.00 34.84 911 TYR D CA 1
ATOM 8391 C C . TYR D 1 147 ? -22.814 -6.945 46.843 1.00 28.09 911 TYR D C 1
ATOM 8392 O O . TYR D 1 147 ? -24.035 -7.124 46.883 1.00 31.09 911 TYR D O 1
ATOM 8401 N N . ILE D 1 148 ? -22.236 -6.119 45.967 1.00 30.72 912 ILE D N 1
ATOM 8402 C CA . ILE D 1 148 ? -23.021 -5.428 44.950 1.00 31.31 912 ILE D CA 1
ATOM 8403 C C . ILE D 1 148 ? -23.663 -6.433 44.006 1.00 29.79 912 ILE D C 1
ATOM 8404 O O . ILE D 1 148 ? -24.830 -6.289 43.619 1.00 27.44 912 ILE D O 1
ATOM 8409 N N . LYS D 1 149 ? -22.920 -7.486 43.647 1.00 28.35 913 LYS D N 1
ATOM 8410 C CA . LYS D 1 149 ? -23.473 -8.523 42.784 1.00 29.25 913 LYS D CA 1
ATOM 8411 C C . LYS D 1 149 ? -24.616 -9.262 43.479 1.00 32.19 913 LYS D C 1
ATOM 8412 O O . LYS D 1 149 ? -25.640 -9.566 42.853 1.00 27.79 913 LYS D O 1
ATOM 8418 N N . GLU D 1 150 ? -24.472 -9.546 44.779 1.00 28.95 914 GLU D N 1
ATOM 8419 C CA . GLU D 1 150 ? -25.553 -10.203 45.507 1.00 31.86 914 GLU D CA 1
ATOM 8420 C C . GLU D 1 150 ? -26.804 -9.323 45.567 1.00 29.47 914 GLU D C 1
ATOM 8421 O O . GLU D 1 150 ? -27.927 -9.823 45.403 1.00 27.45 914 GLU D O 1
ATOM 8427 N N . ASP D 1 151 ? -26.632 -8.016 45.790 1.00 26.90 915 ASP D N 1
ATOM 8428 C CA . ASP D 1 151 ? -27.775 -7.104 45.760 1.00 30.45 915 ASP D CA 1
ATOM 8429 C C . ASP D 1 151 ? -28.434 -7.110 44.389 1.00 27.34 915 ASP D C 1
ATOM 8430 O O . ASP D 1 151 ? -29.666 -7.148 44.282 1.00 25.07 915 ASP D O 1
ATOM 8435 N N . MET D 1 152 ? -27.621 -7.051 43.325 1.00 27.41 916 MET D N 1
ATOM 8436 C CA . MET D 1 152 ? -28.162 -7.081 41.970 1.00 25.90 916 MET D CA 1
ATOM 8437 C C . MET D 1 152 ? -28.922 -8.375 41.704 1.00 24.66 916 MET D C 1
ATOM 8438 O O . MET D 1 152 ? -29.935 -8.358 41.002 1.00 23.24 916 MET D O 1
ATOM 8443 N N . SER D 1 153 ? -28.481 -9.491 42.289 1.00 22.39 917 SER D N 1
ATOM 8444 C CA . SER D 1 153 ? -29.119 -10.773 42.014 1.00 26.72 917 SER D CA 1
ATOM 8445 C C . SER D 1 153 ? -30.567 -10.829 42.495 1.00 28.40 917 SER D C 1
ATOM 8446 O O . SER D 1 153 ? -31.350 -11.615 41.951 1.00 27.40 917 SER D O 1
ATOM 8449 N N . TYR D 1 154 ? -30.953 -10.021 43.486 1.00 26.99 918 TYR D N 1
ATOM 8450 C CA . TYR D 1 154 ? -32.339 -9.985 43.949 1.00 25.70 918 TYR D CA 1
ATOM 8451 C C . TYR D 1 154 ? -33.169 -8.877 43.308 1.00 24.32 918 TYR D C 1
ATOM 8452 O O . TYR D 1 154 ? -34.353 -8.740 43.636 1.00 26.40 918 TYR D O 1
ATOM 8461 N N . MET D 1 155 ? -32.590 -8.083 42.424 1.00 21.61 919 MET D N 1
ATOM 8462 C CA . MET D 1 155 ? -33.358 -7.060 41.742 1.00 19.38 919 MET D CA 1
ATOM 8463 C C . MET D 1 155 ? -34.015 -7.641 40.494 1.00 20.91 919 MET D C 1
ATOM 8464 O O . MET D 1 155 ? -33.639 -8.702 40.003 1.00 22.24 919 MET D O 1
ATOM 8469 N N . THR D 1 156 ? -35.009 -6.928 39.987 1.00 23.84 920 THR D N 1
ATOM 8470 C CA . THR D 1 156 ? -35.666 -7.340 38.759 1.00 18.61 920 THR D CA 1
ATOM 8471 C C . THR D 1 156 ? -34.982 -6.704 37.559 1.00 21.35 920 THR D C 1
ATOM 8472 O O . THR D 1 156 ? -34.188 -5.762 37.678 1.00 19.47 920 THR D O 1
ATOM 8476 N N . ASP D 1 157 ? -35.320 -7.228 36.382 1.00 17.79 921 ASP D N 1
ATOM 8477 C CA . ASP D 1 157 ? -34.809 -6.640 35.158 1.00 21.57 921 ASP D CA 1
ATOM 8478 C C . ASP D 1 157 ? -35.174 -5.165 35.073 1.00 18.48 921 ASP D C 1
ATOM 8479 O O . ASP D 1 157 ? -34.352 -4.344 34.670 1.00 21.11 921 ASP D O 1
ATOM 8484 N N . PHE D 1 158 ? -36.401 -4.796 35.461 1.00 20.51 922 PHE D N 1
ATOM 8485 C CA . PHE D 1 158 ? -36.765 -3.386 35.382 1.00 19.03 922 PHE D CA 1
ATOM 8486 C C . PHE D 1 158 ? -35.989 -2.555 36.404 1.00 19.01 922 PHE D C 1
ATOM 8487 O O . PHE D 1 158 ? -35.552 -1.435 36.100 1.00 21.85 922 PHE D O 1
ATOM 8495 N N . GLU D 1 159 ? -35.811 -3.080 37.619 1.00 15.88 923 GLU D N 1
ATOM 8496 C CA . GLU D 1 159 ? -34.997 -2.382 38.611 1.00 19.04 923 GLU D CA 1
ATOM 8497 C C . GLU D 1 159 ? -33.558 -2.195 38.118 1.00 21.75 923 GLU D C 1
ATOM 8498 O O . GLU D 1 159 ? -32.958 -1.127 38.303 1.00 17.79 923 GLU D O 1
ATOM 8504 N N . LEU D 1 160 ? -32.991 -3.222 37.480 1.00 19.32 924 LEU D N 1
ATOM 8505 C CA . LEU D 1 160 ? -31.622 -3.109 36.980 1.00 17.07 924 LEU D CA 1
ATOM 8506 C C . LEU D 1 160 ? -31.544 -2.140 35.806 1.00 19.84 924 LEU D C 1
ATOM 8507 O O . LEU D 1 160 ? -30.568 -1.387 35.679 1.00 21.34 924 LEU D O 1
ATOM 8512 N N . HIS D 1 161 ? -32.560 -2.129 34.940 1.00 17.78 925 HIS D N 1
ATOM 8513 C CA . HIS D 1 161 ? -32.582 -1.117 33.888 1.00 19.25 925 HIS D CA 1
ATOM 8514 C C . HIS D 1 161 ? -32.583 0.286 34.482 1.00 27.46 925 HIS D C 1
ATOM 8515 O O . HIS D 1 161 ? -31.823 1.155 34.036 1.00 24.14 925 HIS D O 1
ATOM 8522 N N . LYS D 1 162 ? -33.407 0.521 35.512 1.00 24.02 926 LYS D N 1
ATOM 8523 C CA . LYS D 1 162 ? -33.443 1.852 36.116 1.00 24.28 926 LYS D CA 1
ATOM 8524 C C . LYS D 1 162 ? -32.113 2.181 36.782 1.00 28.44 926 LYS D C 1
ATOM 8525 O O . LYS D 1 162 ? -31.653 3.331 36.732 1.00 25.45 926 LYS D O 1
ATOM 8531 N N . LEU D 1 163 ? -31.479 1.185 37.415 1.00 22.11 927 LEU D N 1
ATOM 8532 C CA . LEU D 1 163 ? -30.153 1.415 37.983 1.00 26.38 927 LEU D CA 1
ATOM 8533 C C . LEU D 1 163 ? -29.170 1.869 36.903 1.00 25.89 927 LEU D C 1
ATOM 8534 O O . LEU D 1 163 ? -28.435 2.841 37.091 1.00 30.24 927 LEU D O 1
ATOM 8539 N N . CYS D 1 164 ? -29.172 1.193 35.751 1.00 27.84 928 CYS D N 1
ATOM 8540 C CA . CYS D 1 164 ? -28.297 1.575 34.642 1.00 31.22 928 CYS D CA 1
ATOM 8541 C C . CYS D 1 164 ? -28.571 2.992 34.152 1.00 35.72 928 CYS D C 1
ATOM 8542 O O . CYS D 1 164 ? -27.641 3.690 33.728 1.00 31.63 928 CYS D O 1
ATOM 8545 N N . CYS D 1 165 ? -29.840 3.419 34.173 1.00 28.33 929 CYS D N 1
ATOM 8546 C CA . CYS D 1 165 ? -30.202 4.774 33.778 1.00 32.69 929 CYS D CA 1
ATOM 8547 C C . CYS D 1 165 ? -29.673 5.814 34.748 1.00 31.22 929 CYS D C 1
ATOM 8548 O O . CYS D 1 165 ? -29.394 6.947 34.340 1.00 33.18 929 CYS D O 1
ATOM 8551 N N . ASN D 1 166 ? -29.561 5.466 36.029 1.00 30.53 930 ASN D N 1
ATOM 8552 C CA . ASN D 1 166 ? -29.120 6.419 37.039 1.00 33.35 930 ASN D CA 1
ATOM 8553 C C . ASN D 1 166 ? -27.611 6.625 37.036 1.00 34.47 930 ASN D C 1
ATOM 8554 O O . ASN D 1 166 ? -27.140 7.641 37.556 1.00 34.83 930 ASN D O 1
ATOM 8559 N N . PHE D 1 167 ? -26.854 5.683 36.483 1.00 31.20 931 PHE D N 1
ATOM 8560 C CA . PHE D 1 167 ? -25.389 5.728 36.458 1.00 34.04 931 PHE D CA 1
ATOM 8561 C C . PHE D 1 167 ? -24.925 5.553 35.019 1.00 31.47 931 PHE D C 1
ATOM 8562 O O . PHE D 1 167 ? -24.295 4.545 34.669 1.00 31.39 931 PHE D O 1
ATOM 8570 N N . PRO D 1 168 ? -25.241 6.511 34.147 1.00 32.09 932 PRO D N 1
ATOM 8571 C CA . PRO D 1 168 ? -24.918 6.325 32.727 1.00 37.06 932 PRO D CA 1
ATOM 8572 C C . PRO D 1 168 ? -23.424 6.259 32.461 1.00 36.48 932 PRO D C 1
ATOM 8573 O O . PRO D 1 168 ? -23.000 5.619 31.492 1.00 35.36 932 PRO D O 1
ATOM 8577 N N . ASN D 1 169 ? -22.608 6.881 33.315 1.00 36.89 933 ASN D N 1
ATOM 8578 C CA . ASN D 1 169 ? -21.177 6.931 33.042 1.00 36.01 933 ASN D CA 1
ATOM 8579 C C . ASN D 1 169 ? -20.547 5.546 33.082 1.00 41.72 933 ASN D C 1
ATOM 8580 O O . ASN D 1 169 ? -19.594 5.284 32.337 1.00 38.22 933 ASN D O 1
ATOM 8585 N N . THR D 1 170 ? -21.072 4.639 33.916 1.00 33.62 934 THR D N 1
ATOM 8586 C CA . THR D 1 170 ? -20.537 3.286 33.981 1.00 34.16 934 THR D CA 1
ATOM 8587 C C . THR D 1 170 ? -21.460 2.211 33.419 1.00 33.05 934 THR D C 1
ATOM 8588 O O . THR D 1 170 ? -20.970 1.139 33.053 1.00 29.44 934 THR D O 1
ATOM 8592 N N . LEU D 1 171 ? -22.772 2.448 33.355 1.00 33.30 935 LEU D N 1
ATOM 8593 C CA . LEU D 1 171 ? -23.712 1.372 33.049 1.00 32.65 935 LEU D CA 1
ATOM 8594 C C . LEU D 1 171 ? -24.582 1.645 31.824 1.00 37.69 935 LEU D C 1
ATOM 8595 O O . LEU D 1 171 ? -25.505 0.865 31.557 1.00 31.42 935 LEU D O 1
ATOM 8600 N N . SER D 1 172 ? -24.313 2.711 31.062 1.00 35.25 936 SER D N 1
ATOM 8601 C CA . SER D 1 172 ? -25.190 3.042 29.941 1.00 37.76 936 SER D CA 1
ATOM 8602 C C . SER D 1 172 ? -25.298 1.883 28.957 1.00 37.78 936 SER D C 1
ATOM 8603 O O . SER D 1 172 ? -26.385 1.600 28.442 1.00 38.10 936 SER D O 1
ATOM 8606 N N . LYS D 1 173 ? -24.193 1.175 28.707 1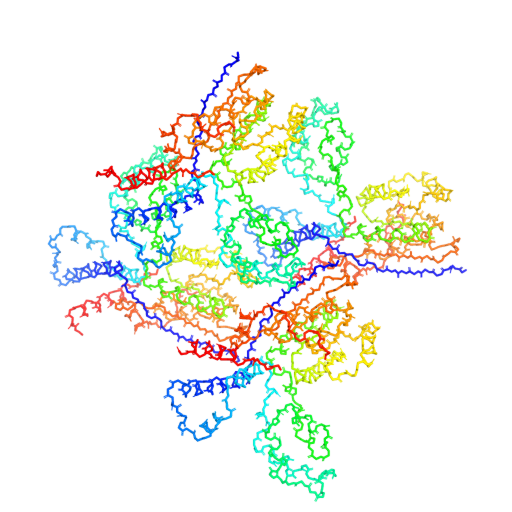.00 34.95 937 LYS D N 1
ATOM 8607 C CA . LYS D 1 173 ? -24.234 0.070 27.753 1.00 37.37 937 LYS D CA 1
ATOM 8608 C C . LYS D 1 173 ? -25.077 -1.114 28.228 1.00 38.50 937 LYS D C 1
ATOM 8609 O O . LYS D 1 173 ? -25.348 -2.016 27.425 1.00 39.49 937 LYS D O 1
ATOM 8615 N N . TYR D 1 174 ? -25.494 -1.142 29.499 1.00 32.94 938 TYR D N 1
ATOM 8616 C CA . TYR D 1 174 ? -26.322 -2.219 30.031 1.00 34.51 938 TYR D CA 1
ATOM 8617 C C . TYR D 1 174 ? -27.808 -1.874 30.081 1.00 34.23 938 TYR D C 1
ATOM 8618 O O . TYR D 1 174 ? -28.625 -2.763 30.354 1.00 31.96 938 TYR D O 1
ATOM 8627 N N . GLN D 1 175 ? -28.174 -0.622 29.822 1.00 32.87 939 GLN D N 1
ATOM 8628 C CA . GLN D 1 175 ? -29.578 -0.243 29.777 1.00 31.94 939 GLN D CA 1
ATOM 8629 C C . GLN D 1 175 ? -30.314 -1.057 28.720 1.00 32.37 939 GLN D C 1
ATOM 8630 O O . GLN D 1 175 ? -29.747 -1.448 27.697 1.00 29.49 939 GLN D O 1
ATOM 8636 N N . LEU D 1 176 ? -31.595 -1.301 28.975 1.00 24.76 940 LEU D N 1
ATOM 8637 C CA . LEU D 1 176 ? -32.479 -1.841 27.953 1.00 26.37 940 LEU D CA 1
ATOM 8638 C C . LEU D 1 176 ? -32.818 -0.758 26.925 1.00 26.38 940 LEU D C 1
ATOM 8639 O O . LEU D 1 176 ? -33.165 0.372 27.288 1.00 27.27 940 LEU D O 1
ATOM 8644 N N . HIS D 1 177 ? -32.720 -1.101 25.640 1.00 30.62 941 HIS D N 1
ATOM 8645 C CA . HIS D 1 177 ? -32.994 -0.152 24.558 1.00 32.66 941 HIS D CA 1
ATOM 8646 C C . HIS D 1 177 ? -33.755 -0.835 23.431 1.00 37.85 941 HIS D C 1
ATOM 8647 O O . HIS D 1 177 ? -33.527 -0.565 22.246 1.00 39.23 941 HIS D O 1
ATOM 8654 N N . ASN D 1 178 ? -34.656 -1.743 23.769 1.00 33.17 942 ASN D N 1
ATOM 8655 C CA . ASN D 1 178 ? -35.429 -2.495 22.817 1.00 35.35 942 ASN D CA 1
ATOM 8656 C C . ASN D 1 178 ? -36.905 -2.637 23.166 1.00 32.54 942 ASN D C 1
ATOM 8657 O O . ASN D 1 178 ? -37.518 -3.630 22.874 1.00 28.37 942 ASN D O 1
ATOM 8662 N N . ASP D 1 179 ? -37.449 -1.622 23.811 1.00 32.53 943 ASP D N 1
ATOM 8663 C CA . ASP D 1 179 ? -38.868 -1.597 24.175 1.00 22.83 943 ASP D CA 1
ATOM 8664 C C . ASP D 1 179 ? -39.276 -2.842 24.971 1.00 22.30 943 ASP D C 1
ATOM 8665 O O . ASP D 1 179 ? -40.411 -3.312 24.857 1.00 25.56 943 ASP D O 1
ATOM 8670 N N . GLU D 1 180 ? -38.354 -3.388 25.779 1.00 19.60 944 GLU D N 1
ATOM 8671 C CA . GLU D 1 180 ? -38.665 -4.583 26.566 1.00 25.08 944 GLU D CA 1
ATOM 8672 C C . GLU D 1 180 ? -39.833 -4.350 27.515 1.00 25.59 944 GLU D C 1
ATOM 8673 O O . GLU D 1 180 ? -40.542 -5.300 27.864 1.00 22.45 944 GLU D O 1
ATOM 8679 N N . TRP D 1 181 ? -40.063 -3.099 27.935 1.00 19.98 945 TRP D N 1
ATOM 8680 C CA . TRP D 1 181 ? -41.211 -2.812 28.791 1.00 19.22 945 TRP D CA 1
ATOM 8681 C C . TRP D 1 181 ? -42.535 -2.912 28.039 1.00 19.42 945 TRP D C 1
ATOM 8682 O O . TRP D 1 181 ? -43.600 -3.003 28.670 1.00 20.08 945 TRP D O 1
ATOM 8693 N N . MET D 1 182 ? -42.503 -2.882 26.709 1.00 20.70 946 MET D N 1
ATOM 8694 C CA . MET D 1 182 ? -43.722 -3.095 25.946 1.00 19.65 946 MET D CA 1
ATOM 8695 C C . MET D 1 182 ? -44.052 -4.575 25.766 1.00 18.26 946 MET D C 1
ATOM 8696 O O . MET D 1 182 ? -45.165 -4.892 25.339 1.00 19.19 946 MET D O 1
ATOM 8701 N N . GLN D 1 183 ? -43.137 -5.490 26.079 1.00 19.24 947 GLN D N 1
ATOM 8702 C CA . GLN D 1 183 ? -43.291 -6.879 25.625 1.00 24.82 947 GLN D CA 1
ATOM 8703 C C . GLN D 1 183 ? -43.944 -7.708 26.730 1.00 22.74 947 GLN D C 1
ATOM 8704 O O . GLN D 1 183 ? -43.296 -8.396 27.518 1.00 24.86 947 GLN D O 1
ATOM 8710 N N . SER D 1 184 ? -45.264 -7.612 26.779 1.00 18.31 948 SER D N 1
ATOM 8711 C CA . SER D 1 184 ? -46.093 -8.398 27.673 1.00 19.31 948 SER D CA 1
ATOM 8712 C C . SER D 1 184 ? -47.474 -8.435 27.053 1.00 19.72 948 SER D C 1
ATOM 8713 O O . SER D 1 184 ? -47.899 -7.457 26.437 1.00 18.70 948 SER D O 1
ATOM 8716 N N . GLY D 1 185 ? -48.157 -9.572 27.195 1.00 21.62 949 GLY D N 1
ATOM 8717 C CA . GLY D 1 185 ? -49.484 -9.692 26.620 1.00 20.63 949 GLY D CA 1
ATOM 8718 C C . GLY D 1 185 ? -50.472 -8.695 27.188 1.00 22.69 949 GLY D C 1
ATOM 8719 O O . GLY D 1 185 ? -51.386 -8.257 26.487 1.00 20.20 949 GLY D O 1
ATOM 8720 N N . LYS D 1 186 ? -50.312 -8.331 28.464 1.00 19.40 950 LYS D N 1
ATOM 8721 C CA . LYS D 1 186 ? -51.169 -7.308 29.053 1.00 17.66 950 LYS D CA 1
ATOM 8722 C C . LYS D 1 186 ? -50.877 -5.931 28.481 1.00 17.79 950 LYS D C 1
ATOM 8723 O O . LYS D 1 186 ? -51.776 -5.091 28.418 1.00 18.25 950 LYS D O 1
ATOM 8729 N N . ILE D 1 187 ? -49.638 -5.673 28.070 1.00 17.82 951 ILE D N 1
ATOM 8730 C CA . ILE D 1 187 ? -49.349 -4.370 27.479 1.00 19.19 951 ILE D CA 1
ATOM 8731 C C . ILE D 1 187 ? -49.890 -4.304 26.050 1.00 22.27 951 ILE D C 1
ATOM 8732 O O . ILE D 1 187 ? -50.414 -3.272 25.626 1.00 21.35 951 ILE D O 1
ATOM 8737 N N . ASP D 1 188 ? -49.817 -5.410 25.299 1.00 20.47 952 ASP D N 1
ATOM 8738 C CA . ASP D 1 188 ? -50.491 -5.465 23.999 1.00 23.09 952 ASP D CA 1
ATOM 8739 C C . ASP D 1 188 ? -51.972 -5.126 24.126 1.00 23.65 952 ASP D C 1
ATOM 8740 O O . ASP D 1 188 ? -52.509 -4.318 23.357 1.00 24.60 952 ASP D O 1
ATOM 8745 N N . ALA D 1 189 ? -52.651 -5.751 25.091 1.00 19.65 953 ALA D N 1
ATOM 8746 C CA . ALA D 1 189 ? -54.063 -5.471 25.309 1.00 19.93 953 ALA D CA 1
ATOM 8747 C C . ALA D 1 189 ? -54.282 -4.029 25.741 1.00 22.70 953 ALA D C 1
ATOM 8748 O O . ALA D 1 189 ? -55.240 -3.376 25.300 1.00 24.00 953 ALA D O 1
ATOM 8750 N N . LEU D 1 190 ? -53.411 -3.512 26.607 1.00 17.68 954 LEU D N 1
ATOM 8751 C CA . LEU D 1 190 ? -53.621 -2.174 27.146 1.00 19.44 954 LEU D CA 1
ATOM 8752 C C . LEU D 1 190 ? -53.503 -1.113 26.058 1.00 23.35 954 LEU D C 1
ATOM 8753 O O . LEU D 1 190 ? -54.245 -0.117 26.048 1.00 21.42 954 LEU D O 1
ATOM 8758 N N . LYS D 1 191 ? -52.560 -1.312 25.142 1.00 23.75 955 LYS D N 1
ATOM 8759 C CA . LYS D 1 191 ? -52.278 -0.332 24.099 1.00 25.56 955 LYS D CA 1
ATOM 8760 C C . LYS D 1 191 ? -53.455 -0.206 23.139 1.00 27.20 955 LYS D C 1
ATOM 8761 O O . LYS D 1 191 ? -53.798 0.898 22.702 1.00 25.36 955 LYS D O 1
ATOM 8767 N N . LYS D 1 192 ? -54.106 -1.330 22.829 1.00 22.90 956 LYS D N 1
ATOM 8768 C CA . LYS D 1 192 ? -55.299 -1.301 21.989 1.00 25.63 956 LYS D CA 1
ATOM 8769 C C . LYS D 1 192 ? -56.451 -0.599 22.699 1.00 26.49 956 LYS D C 1
ATOM 8770 O O . LYS D 1 192 ? -57.159 0.219 22.100 1.00 24.83 956 LYS D O 1
ATOM 8776 N N . LEU D 1 193 ? -56.631 -0.889 23.988 1.00 26.28 957 LEU D N 1
ATOM 8777 C CA . LEU D 1 193 ? -57.693 -0.271 24.773 1.00 24.88 957 LEU D CA 1
ATOM 8778 C C . LEU D 1 193 ? -57.453 1.227 24.957 1.00 24.70 957 LEU D C 1
ATOM 8779 O O . LEU D 1 193 ? -58.390 2.036 24.858 1.00 23.04 957 LEU D O 1
ATOM 8784 N N . LEU D 1 194 ? -56.209 1.611 25.256 1.00 20.72 958 LEU D N 1
ATOM 8785 C CA . LEU D 1 194 ? -55.908 3.029 25.420 1.00 20.36 958 LEU D CA 1
ATOM 8786 C C . LEU D 1 194 ? -56.188 3.798 24.131 1.00 25.64 958 LEU D C 1
ATOM 8787 O O . LEU D 1 194 ? -56.729 4.905 24.170 1.00 26.91 958 LEU D O 1
ATOM 8792 N N . LYS D 1 195 ? -55.875 3.209 22.975 1.00 27.78 959 LYS D N 1
ATOM 8793 C CA . LYS D 1 195 ? -56.107 3.927 21.725 1.00 29.05 959 LYS D CA 1
ATOM 8794 C C . LYS D 1 195 ? -57.599 4.172 21.494 1.00 30.24 959 LYS D C 1
ATOM 8795 O O . LYS D 1 195 ? -58.003 5.284 21.133 1.00 30.89 959 LYS D O 1
ATOM 8801 N N . THR D 1 196 ? -58.436 3.157 21.726 1.00 27.91 960 THR D N 1
ATOM 8802 C CA . THR D 1 196 ? -59.877 3.361 21.634 1.00 29.23 960 THR D CA 1
ATOM 8803 C C . THR D 1 196 ? -60.343 4.480 22.564 1.00 28.56 960 THR D C 1
ATOM 8804 O O . THR D 1 196 ? -61.100 5.368 22.155 1.00 25.35 960 THR D O 1
ATOM 8808 N N . ILE D 1 197 ? -59.897 4.459 23.820 1.00 25.76 961 ILE D N 1
ATOM 8809 C CA . ILE D 1 197 ? -60.375 5.438 24.796 1.00 21.20 961 ILE D CA 1
ATOM 8810 C C . ILE D 1 197 ? -59.896 6.837 24.436 1.00 27.21 961 ILE D C 1
ATOM 8811 O O . ILE D 1 197 ? -60.684 7.793 24.389 1.00 26.43 961 ILE D O 1
ATOM 8816 N N . ILE D 1 198 ? -58.594 6.982 24.207 1.00 26.28 962 ILE D N 1
ATOM 8817 C CA . ILE D 1 198 ? -57.974 8.297 24.139 1.00 24.33 962 ILE D CA 1
ATOM 8818 C C . ILE D 1 198 ? -58.078 8.894 22.738 1.00 33.25 962 ILE D C 1
ATOM 8819 O O . ILE D 1 198 ? -58.400 10.076 22.581 1.00 32.41 962 ILE D O 1
ATOM 8824 N N . VAL D 1 199 ? -57.816 8.094 21.708 1.00 30.53 963 VAL D N 1
ATOM 8825 C CA . VAL D 1 199 ? -57.817 8.612 20.343 1.00 37.45 963 VAL D CA 1
ATOM 8826 C C . VAL D 1 199 ? -59.233 8.654 19.776 1.00 36.69 963 VAL D C 1
ATOM 8827 O O . VAL D 1 199 ? -59.692 9.698 19.298 1.00 36.81 963 VAL D O 1
ATOM 8831 N N . ASP D 1 200 ? -59.959 7.532 19.843 1.00 33.75 964 ASP D N 1
ATOM 8832 C CA . ASP D 1 200 ? -61.277 7.461 19.218 1.00 36.06 964 ASP D CA 1
ATOM 8833 C C . ASP D 1 200 ? -62.340 8.181 20.036 1.00 38.68 964 ASP D C 1
ATOM 8834 O O . ASP D 1 200 ? -63.065 9.030 19.508 1.00 38.90 964 ASP D O 1
ATOM 8839 N N . LYS D 1 201 ? -62.470 7.841 21.319 1.00 33.01 965 LYS D N 1
ATOM 8840 C CA . LYS D 1 201 ? -63.507 8.447 22.149 1.00 30.38 965 LYS D CA 1
ATOM 8841 C C . LYS D 1 201 ? -63.100 9.787 22.738 1.00 31.79 965 LYS D C 1
ATOM 8842 O O . LYS D 1 201 ? -63.981 10.554 23.151 1.00 34.53 965 LYS D O 1
ATOM 8848 N N . GLN D 1 202 ? -61.796 10.075 22.782 1.00 27.62 966 GLN D N 1
ATOM 8849 C CA . GLN D 1 202 ? -61.253 11.272 23.417 1.00 31.83 966 GLN D CA 1
ATOM 8850 C C . GLN D 1 202 ? -61.705 11.382 24.874 1.00 34.50 966 GLN D C 1
ATOM 8851 O O . GLN D 1 202 ? -62.178 12.424 25.336 1.00 29.99 966 GLN D O 1
ATOM 8857 N N . GLU D 1 203 ? -61.519 10.292 25.613 1.00 28.32 967 GLU D N 1
ATOM 8858 C CA . GLU D 1 203 ? -61.934 10.215 27.003 1.00 27.92 967 GLU D CA 1
ATOM 8859 C C . GLU D 1 203 ? -60.725 10.018 27.917 1.00 26.47 967 GLU D C 1
ATOM 8860 O O . GLU D 1 203 ? -59.580 9.865 27.467 1.00 25.30 967 GLU D O 1
ATOM 8866 N N . LYS D 1 204 ? -60.989 10.066 29.220 1.00 23.02 968 LYS D N 1
ATOM 8867 C CA . LYS D 1 204 ? -59.960 9.853 30.229 1.00 25.49 968 LYS D CA 1
ATOM 8868 C C . LYS D 1 204 ? -60.156 8.491 30.884 1.00 22.74 968 LYS D C 1
ATOM 8869 O O . LYS D 1 204 ? -61.248 7.916 30.853 1.00 21.26 968 LYS D O 1
ATOM 8875 N N . VAL D 1 205 ? -59.074 7.961 31.455 1.00 23.25 969 VAL D N 1
ATOM 8876 C CA . VAL D 1 205 ? -59.083 6.600 31.978 1.00 18.65 969 VAL D CA 1
ATOM 8877 C C . VAL D 1 205 ? -58.255 6.527 33.262 1.00 20.35 969 VAL D C 1
ATOM 8878 O O . VAL D 1 205 ? -57.250 7.230 33.428 1.00 19.98 969 VAL D O 1
ATOM 8882 N N . LEU D 1 206 ? -58.713 5.682 34.185 1.00 22.24 970 LEU D N 1
ATOM 8883 C CA . LEU D 1 206 ? -57.985 5.297 35.385 1.00 17.13 970 LEU D CA 1
ATOM 8884 C C . LEU D 1 206 ? -57.441 3.887 35.204 1.00 20.66 970 LEU D C 1
ATOM 8885 O O . LEU D 1 206 ? -58.155 3.003 34.723 1.00 18.22 970 LEU D O 1
ATOM 8890 N N . ILE D 1 207 ? -56.182 3.674 35.582 1.00 16.95 971 ILE D N 1
ATOM 8891 C CA . ILE D 1 207 ? -55.559 2.352 35.521 1.00 19.32 971 ILE D CA 1
ATOM 8892 C C . ILE D 1 207 ? -55.121 1.987 36.934 1.00 16.56 971 ILE D C 1
ATOM 8893 O O . ILE D 1 207 ? -54.366 2.734 37.564 1.00 17.55 971 ILE D O 1
ATOM 8898 N N . PHE D 1 208 ? -55.605 0.852 37.436 1.00 15.39 972 PHE D N 1
ATOM 8899 C CA . PHE D 1 208 ? -55.338 0.407 38.803 1.00 18.75 972 PHE D CA 1
ATOM 8900 C C . PHE D 1 208 ? -54.482 -0.857 38.803 1.00 18.10 972 PHE D C 1
ATOM 8901 O O . PHE D 1 208 ? -54.655 -1.733 37.952 1.00 17.10 972 PHE D O 1
ATOM 8909 N N . SER D 1 209 ? -53.591 -0.968 39.791 1.00 16.29 973 SER D N 1
ATOM 8910 C CA . SER D 1 209 ? -52.783 -2.167 39.969 1.00 20.30 973 SER D CA 1
ATOM 8911 C C . SER D 1 209 ? -52.559 -2.376 41.453 1.00 20.07 973 SER D C 1
ATOM 8912 O O . SER D 1 209 ? -52.413 -1.412 42.204 1.00 15.79 973 SER D O 1
ATOM 8915 N N . LEU D 1 210 ? -52.516 -3.638 41.861 1.00 21.49 974 LEU D N 1
ATOM 8916 C CA . LEU D 1 210 ? -52.105 -3.963 43.219 1.00 18.82 974 LEU D CA 1
ATOM 8917 C C . LEU D 1 210 ? -50.593 -3.964 43.402 1.00 25.59 974 LEU D C 1
ATOM 8918 O O . LEU D 1 210 ? -50.131 -4.131 44.538 1.00 22.86 974 LEU D O 1
ATOM 8923 N N . PHE D 1 211 ? -49.818 -3.798 42.326 1.00 19.21 975 PHE D N 1
ATOM 8924 C CA . PHE D 1 211 ? -48.361 -3.950 42.356 1.00 21.01 975 PHE D CA 1
ATOM 8925 C C . PHE D 1 211 ? -47.706 -2.617 42.022 1.00 23.34 975 PHE D C 1
ATOM 8926 O O . PHE D 1 211 ? -47.841 -2.120 40.895 1.00 18.50 975 PHE D O 1
ATOM 8934 N N A THR D 1 212 ? -46.988 -2.036 42.988 0.64 18.06 976 THR D N 1
ATOM 8935 N N B THR D 1 212 ? -46.986 -2.048 42.994 0.36 18.13 976 THR D N 1
ATOM 8936 C CA A THR D 1 212 ? -46.324 -0.772 42.695 0.64 20.58 976 THR D CA 1
ATOM 8937 C CA B THR D 1 212 ? -46.289 -0.790 42.750 0.36 20.58 976 THR D CA 1
ATOM 8938 C C A THR D 1 212 ? -45.281 -0.947 41.600 0.64 19.87 976 THR D C 1
ATOM 8939 C C B THR D 1 212 ? -45.245 -0.939 41.650 0.36 19.86 976 THR D C 1
ATOM 8940 O O A THR D 1 212 ? -45.058 -0.024 40.809 0.64 18.97 976 THR D O 1
ATOM 8941 O O B THR D 1 212 ? -44.979 0.018 40.914 0.36 19.04 976 THR D O 1
ATOM 8948 N N . GLN D 1 213 ? -44.672 -2.137 41.502 1.00 20.21 977 GLN D N 1
ATOM 8949 C CA . GLN D 1 213 ? -43.686 -2.385 40.446 1.00 16.32 977 GLN D CA 1
ATOM 8950 C C . GLN D 1 213 ? -44.328 -2.345 39.071 1.00 18.96 977 GLN D C 1
ATOM 8951 O O . GLN D 1 213 ? -43.686 -1.964 38.079 1.00 18.20 977 GLN D O 1
ATOM 8957 N N . VAL D 1 214 ? -45.583 -2.778 38.991 1.00 16.79 978 VAL D N 1
ATOM 8958 C CA . VAL D 1 214 ? -46.327 -2.685 37.745 1.00 17.47 978 VAL D CA 1
ATOM 8959 C C . VAL D 1 214 ? -46.553 -1.228 37.370 1.00 18.23 978 VAL D C 1
ATOM 8960 O O . VAL D 1 214 ? -46.384 -0.845 36.205 1.00 15.02 978 VAL D O 1
ATOM 8964 N N . LEU D 1 215 ? -46.924 -0.392 38.349 1.00 16.70 979 LEU D N 1
ATOM 8965 C CA . LEU D 1 215 ? -47.073 1.043 38.093 1.00 17.92 979 LEU D CA 1
ATOM 8966 C C . LEU D 1 215 ? -45.769 1.654 37.583 1.00 19.21 979 LEU D C 1
ATOM 8967 O O . LEU D 1 215 ? -45.784 2.540 36.715 1.00 19.35 979 LEU D O 1
ATOM 8972 N N . ASP D 1 216 ? -44.633 1.225 38.142 1.00 16.68 980 ASP D N 1
ATOM 8973 C CA . ASP D 1 216 ? -43.343 1.754 37.699 1.00 18.52 980 ASP D CA 1
ATOM 8974 C C . ASP D 1 216 ? -43.102 1.425 36.231 1.00 18.78 980 ASP D C 1
ATOM 8975 O O . ASP D 1 216 ? -42.679 2.284 35.444 1.00 17.02 980 ASP D O 1
ATOM 8980 N N . ILE D 1 217 ? -43.394 0.183 35.842 1.00 17.25 981 ILE D N 1
ATOM 8981 C CA . ILE D 1 217 ? -43.246 -0.229 34.452 1.00 14.81 981 ILE D CA 1
ATOM 8982 C C . ILE D 1 217 ? -44.222 0.535 33.565 1.00 17.49 981 ILE D C 1
ATOM 8983 O O . ILE D 1 217 ? -43.873 0.944 32.450 1.00 20.43 981 ILE D O 1
ATOM 8988 N N . LEU D 1 218 ? -45.459 0.737 34.033 1.00 15.79 982 LEU D N 1
ATOM 8989 C CA . LEU D 1 218 ? -46.436 1.467 33.223 1.00 17.92 982 LEU D CA 1
ATOM 8990 C C . LEU D 1 218 ? -45.973 2.885 32.907 1.00 16.40 982 LEU D C 1
ATOM 8991 O O . LEU D 1 218 ? -46.284 3.407 31.833 1.00 17.26 982 LEU D O 1
ATOM 8996 N N . GLU D 1 219 ? -45.218 3.519 33.806 1.00 18.45 983 GLU D N 1
ATOM 8997 C CA . GLU D 1 219 ? -44.683 4.845 33.494 1.00 18.18 983 GLU D CA 1
ATOM 8998 C C . GLU D 1 219 ? -43.828 4.828 32.225 1.00 21.47 983 GLU D C 1
ATOM 8999 O O . GLU D 1 219 ? -43.900 5.756 31.413 1.00 18.19 983 GLU D O 1
ATOM 9005 N N . MET D 1 220 ? -42.999 3.797 32.041 1.00 18.26 984 MET D N 1
ATOM 9006 C CA . MET D 1 220 ? -42.190 3.740 30.824 1.00 22.43 984 MET D CA 1
ATOM 9007 C C . MET D 1 220 ? -43.038 3.361 29.620 1.00 22.36 984 MET D C 1
ATOM 9008 O O . MET D 1 220 ? -42.827 3.876 28.511 1.00 19.23 984 MET D O 1
ATOM 9013 N N . VAL D 1 221 ? -44.013 2.476 29.828 1.00 16.44 985 VAL D N 1
ATOM 9014 C CA . VAL D 1 221 ? -44.956 2.129 28.768 1.00 17.75 985 VAL D CA 1
ATOM 9015 C C . VAL D 1 221 ? -45.676 3.371 28.255 1.00 17.51 985 VAL D C 1
ATOM 9016 O O . VAL D 1 221 ? -45.814 3.574 27.045 1.00 16.15 985 VAL D O 1
ATOM 9020 N N . LEU D 1 222 ? -46.202 4.186 29.169 1.00 18.66 986 LEU D N 1
ATOM 9021 C CA . LEU D 1 222 ? -47.019 5.319 28.744 1.00 19.16 986 LEU D CA 1
ATOM 9022 C C . LEU D 1 222 ? -46.177 6.389 28.049 1.00 21.53 986 LEU D C 1
ATOM 9023 O O . LEU D 1 222 ? -46.643 7.040 27.101 1.00 19.24 986 LEU D O 1
ATOM 9028 N N . SER D 1 223 ? -44.938 6.575 28.493 1.00 19.01 987 SER D N 1
ATOM 9029 C CA . SER D 1 223 ? -44.049 7.502 27.803 1.00 25.56 987 SER D CA 1
ATOM 9030 C C . SER D 1 223 ? -43.756 7.032 26.379 1.00 26.30 987 SER D C 1
ATOM 9031 O O . SER D 1 223 ? -43.784 7.833 25.437 1.00 24.09 987 SER D O 1
ATOM 9034 N N . THR D 1 224 ? -43.487 5.733 26.199 1.00 22.86 988 THR D N 1
ATOM 9035 C CA . THR D 1 224 ? -43.254 5.192 24.858 1.00 21.98 988 THR D CA 1
ATOM 9036 C C . THR D 1 224 ? -44.484 5.345 23.976 1.00 24.65 988 THR D C 1
ATOM 9037 O O . THR D 1 224 ? -44.375 5.682 22.789 1.00 26.33 988 THR D O 1
ATOM 9041 N N . LEU D 1 225 ? -45.670 5.111 24.534 1.00 18.58 989 LEU D N 1
ATOM 9042 C CA . LEU D 1 225 ? -46.896 5.337 23.774 1.00 18.60 989 LEU D CA 1
ATOM 9043 C C . LEU D 1 225 ? -47.198 6.823 23.568 1.00 22.48 989 LEU D C 1
ATOM 9044 O O . LEU D 1 225 ? -48.134 7.153 22.824 1.00 20.44 989 LEU D O 1
ATOM 9049 N N . ASP D 1 226 ? -46.458 7.707 24.233 1.00 21.43 990 ASP D N 1
ATOM 9050 C CA . ASP D 1 226 ? -46.628 9.164 24.117 1.00 24.88 990 ASP D CA 1
ATOM 9051 C C . ASP D 1 226 ? -47.960 9.633 24.711 1.00 28.64 990 ASP D C 1
ATOM 9052 O O . ASP D 1 226 ? -48.623 10.516 24.164 1.00 23.05 990 ASP D O 1
ATOM 9057 N N . TYR D 1 227 ? -48.337 9.062 25.856 1.00 25.31 991 TYR D N 1
ATOM 9058 C CA . TYR D 1 227 ? -49.500 9.483 26.625 1.00 24.91 991 TYR D CA 1
ATOM 9059 C C . TYR D 1 227 ? -49.042 10.093 27.945 1.00 26.97 991 TYR D C 1
ATOM 9060 O O . TYR D 1 227 ? -48.291 9.455 28.688 1.00 25.16 991 TYR D O 1
ATOM 9069 N N . LYS D 1 228 ? -49.517 11.304 28.258 1.00 24.08 992 LYS D N 1
ATOM 9070 C CA . LYS D 1 228 ? -49.224 11.901 29.557 1.00 21.25 992 LYS D CA 1
ATOM 9071 C C . LYS D 1 228 ? -50.094 11.258 30.630 1.00 23.72 992 LYS D C 1
ATOM 9072 O O . LYS D 1 228 ? -51.218 10.827 30.369 1.00 20.90 992 LYS D O 1
ATOM 9078 N N . PHE D 1 229 ? -49.567 11.205 31.850 1.00 19.36 993 PHE D N 1
ATOM 9079 C CA . PHE D 1 229 ? -50.284 10.557 32.938 1.00 22.18 993 PHE D CA 1
ATOM 9080 C C . PHE D 1 229 ? -49.907 11.236 34.248 1.00 23.24 993 PHE D C 1
ATOM 9081 O O . PHE D 1 229 ? -48.878 11.910 34.346 1.00 23.98 993 PHE D O 1
ATOM 9089 N N . LEU D 1 230 ? -50.756 11.043 35.253 1.00 21.81 994 LEU D N 1
ATOM 9090 C CA . LEU D 1 230 ? -50.458 11.361 36.642 1.00 21.39 994 LEU D CA 1
ATOM 9091 C C . LEU D 1 230 ? -50.523 10.074 37.451 1.00 23.17 994 LEU D C 1
ATOM 9092 O O . LEU D 1 230 ? -51.158 9.102 37.042 1.00 22.00 994 LEU D O 1
ATOM 9097 N N . ARG D 1 231 ? -49.884 10.067 38.613 1.00 17.98 995 ARG D N 1
ATOM 9098 C CA . ARG D 1 231 ? -49.839 8.866 39.434 1.00 15.65 995 ARG D CA 1
ATOM 9099 C C . ARG D 1 231 ? -50.229 9.196 40.865 1.00 25.34 995 ARG D C 1
ATOM 9100 O O . ARG D 1 231 ? -49.783 10.201 41.422 1.00 20.71 995 ARG D O 1
ATOM 9108 N N . LEU D 1 232 ? -51.065 8.345 41.462 1.00 21.80 996 LEU D N 1
ATOM 9109 C CA . LEU D 1 232 ? -51.402 8.477 42.875 1.00 22.91 996 LEU D CA 1
ATOM 9110 C C . LEU D 1 232 ? -51.440 7.086 43.486 1.00 19.46 996 LEU D C 1
ATOM 9111 O O . LEU D 1 232 ? -52.206 6.238 43.029 1.00 23.13 996 LEU D O 1
ATOM 9116 N N . ASP D 1 233 ? -50.626 6.851 44.516 1.00 22.50 997 ASP D N 1
ATOM 9117 C CA . ASP D 1 233 ? -50.586 5.551 45.188 1.00 23.03 997 ASP D CA 1
ATOM 9118 C C . ASP D 1 233 ? -50.456 5.791 46.693 1.00 24.51 997 ASP D C 1
ATOM 9119 O O . ASP D 1 233 ? -50.649 6.905 47.179 1.00 23.01 997 ASP D O 1
ATOM 9124 N N . GLY D 1 234 ? -50.132 4.740 47.447 1.00 25.77 998 GLY D N 1
ATOM 9125 C CA . GLY D 1 234 ? -50.047 4.862 48.896 1.00 30.33 998 GLY D CA 1
ATOM 9126 C C . GLY D 1 234 ? -48.802 5.557 49.402 1.00 30.01 998 GLY D C 1
ATOM 9127 O O . GLY D 1 234 ? -48.737 5.880 50.594 1.00 31.93 998 GLY D O 1
ATOM 9128 N N . SER D 1 235 ? -47.817 5.780 48.537 1.00 29.14 999 SER D N 1
ATOM 9129 C CA . SER D 1 235 ? -46.672 6.604 48.892 1.00 31.44 999 SER D CA 1
ATOM 9130 C C . SER D 1 235 ? -46.946 8.094 48.727 1.00 30.55 999 SER D C 1
ATOM 9131 O O . SER D 1 235 ? -46.224 8.906 49.312 1.00 30.89 999 SER D O 1
ATOM 9134 N N . THR D 1 236 ? -47.941 8.449 47.939 1.00 26.44 1000 THR D N 1
ATOM 9135 C CA . THR D 1 236 ? -48.233 9.848 47.741 1.00 22.20 1000 THR D CA 1
ATOM 9136 C C . THR D 1 236 ? -48.585 10.530 49.044 1.00 25.61 1000 THR D C 1
ATOM 9137 O O . THR D 1 236 ? -49.405 10.026 49.809 1.00 22.13 1000 THR D O 1
ATOM 9141 N N . GLN D 1 237 ? -47.978 11.686 49.290 1.00 26.98 1001 GLN D N 1
ATOM 9142 C CA . GLN D 1 237 ? -48.251 12.410 50.504 1.00 26.12 1001 GLN D CA 1
ATOM 9143 C C . GLN D 1 237 ? -49.701 12.831 50.422 1.00 26.38 1001 GLN D C 1
ATOM 9144 O O . GLN D 1 237 ? -50.200 13.166 49.350 1.00 30.28 1001 GLN D O 1
ATOM 9150 N N . VAL D 1 238 ? -50.379 12.811 51.549 1.00 24.91 1002 VAL D N 1
ATOM 9151 C CA . VAL D 1 238 ? -51.770 13.129 51.573 1.00 29.78 1002 VAL D CA 1
ATOM 9152 C C . VAL D 1 238 ? -51.970 14.537 51.020 1.00 36.06 1002 VAL D C 1
ATOM 9153 O O . VAL D 1 238 ? -52.908 14.802 50.330 1.00 28.91 1002 VAL D O 1
ATOM 9157 N N . ASN D 1 239 ? -51.010 15.385 51.357 1.00 30.00 1003 ASN D N 1
ATOM 9158 C CA . ASN D 1 239 ? -51.026 16.761 50.934 1.00 30.00 1003 ASN D CA 1
ATOM 9159 C C . ASN D 1 239 ? -50.942 16.980 49.438 1.00 30.00 1003 ASN D C 1
ATOM 9160 O O . ASN D 1 239 ? -51.517 17.934 48.906 1.00 30.00 1003 ASN D O 1
ATOM 9165 N N . ASP D 1 240 ? -50.218 16.097 48.767 1.00 34.97 1004 ASP D N 1
ATOM 9166 C CA . ASP D 1 240 ? -50.105 16.159 47.346 1.00 32.00 1004 ASP D CA 1
ATOM 9167 C C . ASP D 1 240 ? -51.298 15.630 46.539 1.00 31.42 1004 ASP D C 1
ATOM 9168 O O . ASP D 1 240 ? -51.379 15.888 45.382 1.00 28.73 1004 ASP D O 1
ATOM 9173 N N . ARG D 1 241 ? -52.207 14.897 47.159 1.00 32.63 1005 ARG D N 1
ATOM 9174 C CA . ARG D 1 241 ? -53.285 14.292 46.419 1.00 26.26 1005 ARG D CA 1
ATOM 9175 C C . ARG D 1 241 ? -54.186 15.248 45.697 1.00 30.94 1005 ARG D C 1
ATOM 9176 O O . ARG D 1 241 ? -54.534 15.021 44.570 1.00 24.21 1005 ARG D O 1
ATOM 9184 N N . GLN D 1 242 ? -54.547 16.322 46.349 1.00 29.37 1006 GLN D N 1
ATOM 9185 C CA . GLN D 1 242 ? -55.538 17.210 45.748 1.00 35.12 1006 GLN D CA 1
ATOM 9186 C C . GLN D 1 242 ? -55.011 17.866 44.477 1.00 28.35 1006 GLN D C 1
ATOM 9187 O O . GLN D 1 242 ? -55.739 17.982 43.485 1.00 30.27 1006 GLN D O 1
ATOM 9193 N N . LEU D 1 243 ? -53.756 18.310 44.491 1.00 28.49 1007 LEU D N 1
ATOM 9194 C CA . LEU D 1 243 ? -53.210 18.997 43.327 1.00 31.84 1007 LEU D CA 1
ATOM 9195 C C . LEU D 1 243 ? -53.060 18.053 42.141 1.00 32.30 1007 LEU D C 1
ATOM 9196 O O . LEU D 1 243 ? -53.308 18.448 40.996 1.00 32.29 1007 LEU D O 1
ATOM 9201 N N . LEU D 1 244 ? -52.652 16.805 42.388 1.00 32.21 1008 LEU D N 1
ATOM 9202 C CA . LEU D 1 244 ? -52.644 15.813 41.314 1.00 25.64 1008 LEU D CA 1
ATOM 9203 C C . LEU D 1 244 ? -54.041 15.643 40.740 1.00 26.29 1008 LEU D C 1
ATOM 9204 O O . LEU D 1 244 ? -54.228 15.607 39.519 1.00 26.67 1008 LEU D O 1
ATOM 9209 N N . ILE D 1 245 ? -55.042 15.555 41.614 1.00 24.61 1009 ILE D N 1
ATOM 9210 C CA . ILE D 1 245 ? -56.412 15.377 41.148 1.00 26.02 1009 ILE D CA 1
ATOM 9211 C C . ILE D 1 245 ? -56.873 16.600 40.363 1.00 27.80 1009 ILE D C 1
ATOM 9212 O O . ILE D 1 245 ? -57.495 16.475 39.301 1.00 27.30 1009 ILE D O 1
ATOM 9217 N N . ASP D 1 246 ? -56.568 17.800 40.865 1.00 32.45 1010 ASP D N 1
ATOM 9218 C CA . ASP D 1 246 ? -56.979 19.016 40.165 1.00 36.37 1010 ASP D CA 1
ATOM 9219 C C . ASP D 1 246 ? -56.427 19.045 38.741 1.00 32.10 1010 ASP D C 1
ATOM 9220 O O . ASP D 1 246 ? -57.168 19.300 37.782 1.00 37.59 1010 ASP D O 1
ATOM 9225 N N . LYS D 1 247 ? -55.128 18.760 38.584 1.00 32.00 1011 LYS D N 1
ATOM 9226 C CA . LYS D 1 247 ? -54.507 18.752 37.260 1.00 33.75 1011 LYS D CA 1
ATOM 9227 C C . LYS D 1 247 ? -55.192 17.764 36.323 1.00 35.68 1011 LYS D C 1
ATOM 9228 O O . LYS D 1 247 ? -55.371 18.052 35.133 1.00 31.71 1011 LYS D O 1
ATOM 9234 N N . PHE D 1 248 ? -55.585 16.594 36.840 1.00 33.34 1012 PHE D N 1
ATOM 9235 C CA . PHE D 1 248 ? -56.279 15.610 36.009 1.00 29.94 1012 PHE D CA 1
ATOM 9236 C C . PHE D 1 248 ? -57.613 16.162 35.501 1.00 31.08 1012 PHE D C 1
ATOM 9237 O O . PHE D 1 248 ? -58.003 15.909 34.352 1.00 33.38 1012 PHE D O 1
ATOM 9245 N N . TYR D 1 249 ? -58.336 16.908 36.345 1.00 29.11 1013 TYR D N 1
ATOM 9246 C CA . TYR D 1 249 ? -59.570 17.547 35.884 1.00 38.98 1013 TYR D CA 1
ATOM 9247 C C . TYR D 1 249 ? -59.274 18.654 34.878 1.00 37.66 1013 TYR D C 1
ATOM 9248 O O . TYR D 1 249 ? -59.920 18.742 33.826 1.00 38.56 1013 TYR D O 1
ATOM 9257 N N . GLU D 1 250 ? -58.286 19.499 35.180 1.00 31.47 1014 GLU D N 1
ATOM 9258 C CA . GLU D 1 250 ? -58.079 20.741 34.441 1.00 37.64 1014 GLU D CA 1
ATOM 9259 C C . GLU D 1 250 ? -57.388 20.531 33.096 1.00 41.18 1014 GLU D C 1
ATOM 9260 O O . GLU D 1 250 ? -57.697 21.238 32.129 1.00 39.23 1014 GLU D O 1
ATOM 9266 N N . ASP D 1 251 ? -56.458 19.582 33.006 1.00 35.77 1015 ASP D N 1
ATOM 9267 C CA . ASP D 1 251 ? -55.554 19.466 31.862 1.00 35.29 1015 ASP D CA 1
ATOM 9268 C C . ASP D 1 251 ? -56.125 18.473 30.849 1.00 37.72 1015 ASP D C 1
ATOM 9269 O O . ASP D 1 251 ? -56.116 17.257 31.084 1.00 33.49 1015 ASP D O 1
ATOM 9274 N N . LYS D 1 252 ? -56.568 18.982 29.705 1.00 33.79 1016 LYS D N 1
ATOM 9275 C CA . LYS D 1 252 ? -57.110 18.130 28.653 1.00 37.72 1016 LYS D CA 1
ATOM 9276 C C . LYS D 1 252 ? -56.029 17.302 27.946 1.00 34.27 1016 LYS D C 1
ATOM 9277 O O . LYS D 1 252 ? -56.345 16.449 27.116 1.00 34.41 1016 LYS D O 1
ATOM 9283 N N . ASP D 1 253 ? -54.761 17.550 28.271 1.00 34.73 1017 ASP D N 1
ATOM 9284 C CA . ASP D 1 253 ? -53.663 16.815 27.651 1.00 33.91 1017 ASP D CA 1
ATOM 9285 C C . ASP D 1 253 ? -53.139 15.668 28.515 1.00 31.89 1017 ASP D C 1
ATOM 9286 O O . ASP D 1 253 ? -52.155 15.026 28.131 1.00 30.71 1017 ASP D O 1
ATOM 9291 N N . ILE D 1 254 ? -53.759 15.397 29.661 1.00 27.87 1018 ILE D N 1
ATOM 9292 C CA . ILE D 1 254 ? -53.358 14.279 30.521 1.00 25.90 1018 ILE D CA 1
ATOM 9293 C C . ILE D 1 254 ? -54.496 13.268 30.527 1.00 24.61 1018 ILE D C 1
ATOM 9294 O O . ILE D 1 254 ? -55.442 13.397 31.319 1.00 23.03 1018 ILE D O 1
ATOM 9299 N N . PRO D 1 255 ? -54.484 12.284 29.625 1.00 21.54 1019 PRO D N 1
ATOM 9300 C CA . PRO D 1 255 ? -55.624 11.363 29.548 1.00 23.21 1019 PRO D CA 1
ATOM 9301 C C . PRO D 1 255 ? -55.653 10.307 30.650 1.00 21.43 1019 PRO D C 1
ATOM 9302 O O . PRO D 1 255 ? -56.732 9.765 30.917 1.00 23.12 1019 PRO D O 1
ATOM 9306 N N . ILE D 1 256 ? -54.537 10.009 31.316 1.00 23.08 1020 ILE D N 1
ATOM 9307 C CA . ILE D 1 256 ? -54.436 8.809 32.143 1.00 18.62 1020 ILE D CA 1
ATOM 9308 C C . ILE D 1 256 ? -54.062 9.166 33.579 1.00 20.27 1020 ILE D C 1
ATOM 9309 O O . ILE D 1 256 ? -53.152 9.963 33.819 1.00 19.42 1020 ILE D O 1
ATOM 9314 N N . PHE D 1 257 ? -54.762 8.557 34.536 1.00 19.78 1021 PHE D N 1
ATOM 9315 C CA . PHE D 1 257 ? -54.360 8.523 35.940 1.00 16.77 1021 PHE D CA 1
ATOM 9316 C C . PHE D 1 257 ? -54.025 7.068 36.261 1.00 17.55 1021 PHE D C 1
ATOM 9317 O O . PHE D 1 257 ? -54.853 6.190 36.026 1.00 17.50 1021 PHE D O 1
ATOM 9325 N N . ILE D 1 258 ? -52.820 6.797 36.764 1.00 18.32 1022 ILE D N 1
ATOM 9326 C CA . ILE D 1 258 ? -52.470 5.446 37.210 1.00 17.48 1022 ILE D CA 1
ATOM 9327 C C . ILE D 1 258 ? -52.428 5.436 38.731 1.00 21.40 1022 ILE D C 1
ATOM 9328 O O . ILE D 1 258 ? -51.899 6.362 39.355 1.00 18.15 1022 ILE D O 1
ATOM 9333 N N . LEU D 1 259 ? -53.026 4.408 39.330 1.00 18.19 1023 LEU D N 1
ATOM 9334 C CA . LEU D 1 259 ? -53.218 4.391 40.772 1.00 17.90 1023 LEU D CA 1
ATOM 9335 C C . LEU D 1 259 ? -53.013 2.992 41.310 1.00 18.32 1023 LEU D C 1
ATOM 9336 O O . LEU D 1 259 ? -53.180 1.998 40.601 1.00 13.59 1023 LEU D O 1
ATOM 9341 N N . SER D 1 260 ? -52.642 2.927 42.582 1.00 20.14 1024 SER D N 1
ATOM 9342 C CA . SER D 1 260 ? -52.742 1.668 43.284 1.00 19.69 1024 SER D CA 1
ATOM 9343 C C . SER D 1 260 ? -54.213 1.371 43.518 1.00 19.77 1024 SER D C 1
ATOM 9344 O O . SER D 1 260 ? -55.010 2.280 43.758 1.00 19.59 1024 SER D O 1
ATOM 9347 N N . THR D 1 261 ? -54.575 0.094 43.430 1.00 16.38 1025 THR D N 1
ATOM 9348 C CA . THR D 1 261 ? -55.954 -0.296 43.713 1.00 18.36 1025 THR D CA 1
ATOM 9349 C C . THR D 1 261 ? -56.408 0.207 45.084 1.00 25.13 1025 THR D C 1
ATOM 9350 O O . THR D 1 261 ? -57.571 0.601 45.262 1.00 24.26 1025 THR D O 1
ATOM 9354 N N . LYS D 1 262 ? -55.488 0.259 46.049 1.00 20.07 1026 LYS D N 1
ATOM 9355 C CA . LYS D 1 262 ? -55.829 0.717 47.392 1.00 28.15 1026 LYS D CA 1
ATOM 9356 C C . LYS D 1 262 ? -56.296 2.173 47.404 1.00 28.08 1026 LYS D C 1
ATOM 9357 O O . LYS D 1 262 ? -56.971 2.578 48.356 1.00 25.87 1026 LYS D O 1
ATOM 9363 N N . ALA D 1 263 ? -55.986 2.951 46.353 1.00 24.46 1027 ALA D N 1
ATOM 9364 C CA . ALA D 1 263 ? -56.480 4.325 46.263 1.00 26.38 1027 ALA D CA 1
ATOM 9365 C C . ALA D 1 263 ? -57.999 4.381 46.116 1.00 26.79 1027 ALA D C 1
ATOM 9366 O O . ALA D 1 263 ? -58.601 5.426 46.392 1.00 24.36 1027 ALA D O 1
ATOM 9368 N N . GLY D 1 264 ? -58.633 3.273 45.722 1.00 23.52 1028 GLY D N 1
ATOM 9369 C CA . GLY D 1 264 ? -60.078 3.175 45.799 1.00 22.76 1028 GLY D CA 1
ATOM 9370 C C . GLY D 1 264 ? -60.640 3.438 47.184 1.00 31.41 1028 GLY D C 1
ATOM 9371 O O . GLY D 1 264 ? -61.801 3.842 47.304 1.00 31.42 1028 GLY D O 1
ATOM 9372 N N . GLY D 1 265 ? -59.842 3.231 48.233 1.00 27.92 1029 GLY D N 1
ATOM 9373 C CA . GLY D 1 265 ? -60.274 3.480 49.594 1.00 28.86 1029 GLY D CA 1
ATOM 9374 C C . GLY D 1 265 ? -59.976 4.862 50.135 1.00 30.55 1029 GLY D C 1
ATOM 9375 O O . GLY D 1 265 ? -60.226 5.111 51.319 1.00 33.03 1029 GLY D O 1
ATOM 9376 N N . PHE D 1 266 ? -59.461 5.772 49.307 1.00 28.12 1030 PHE D N 1
ATOM 9377 C CA . PHE D 1 266 ? -59.022 7.092 49.739 1.00 26.62 1030 PHE D CA 1
ATOM 9378 C C . PHE D 1 266 ? -60.123 8.141 49.696 1.00 31.65 1030 PHE D C 1
ATOM 9379 O O . PHE D 1 266 ? -59.841 9.311 49.981 1.00 33.09 1030 PHE D O 1
ATOM 9387 N N . GLY D 1 267 ? -61.347 7.767 49.313 1.00 33.64 1031 GLY D N 1
ATOM 9388 C CA . GLY D 1 267 ? -62.442 8.719 49.237 1.00 34.07 1031 GLY D CA 1
ATOM 9389 C C . GLY D 1 267 ? -62.300 9.791 48.180 1.00 33.85 1031 GLY D C 1
ATOM 9390 O O . GLY D 1 267 ? -62.926 10.847 48.300 1.00 37.41 1031 GLY D O 1
ATOM 9391 N N . ILE D 1 268 ? -61.491 9.555 47.140 1.00 33.72 1032 ILE D N 1
ATOM 9392 C CA . ILE D 1 268 ? -61.250 10.560 46.112 1.00 28.74 1032 ILE D CA 1
ATOM 9393 C C . ILE D 1 268 ? -62.305 10.441 45.021 1.00 29.51 1032 ILE D C 1
ATOM 9394 O O . ILE D 1 268 ? -62.935 9.398 44.835 1.00 28.18 1032 ILE D O 1
ATOM 9399 N N . ASN D 1 269 ? -62.494 11.535 44.288 1.00 26.93 1033 ASN D N 1
ATOM 9400 C CA . ASN D 1 269 ? -63.547 11.653 43.290 1.00 27.37 1033 ASN D CA 1
ATOM 9401 C C . ASN D 1 269 ? -62.894 11.963 41.955 1.00 29.85 1033 ASN D C 1
ATOM 9402 O O . ASN D 1 269 ? -62.266 13.016 41.800 1.00 33.35 1033 ASN D O 1
ATOM 9407 N N . LEU D 1 270 ? -63.041 11.052 40.999 1.00 28.36 1034 LEU D N 1
ATOM 9408 C CA . LEU D 1 270 ? -62.351 11.152 39.720 1.00 28.22 1034 LEU D CA 1
ATOM 9409 C C . LEU D 1 270 ? -63.333 11.040 38.557 1.00 29.06 1034 LEU D C 1
ATOM 9410 O O . LEU D 1 270 ? -63.033 10.412 37.535 1.00 25.61 1034 LEU D O 1
ATOM 9415 N N . VAL D 1 271 ? -64.506 11.682 38.666 1.00 30.65 1035 VAL D N 1
ATOM 9416 C CA . VAL D 1 271 ? -65.548 11.517 37.647 1.00 29.08 1035 VAL D CA 1
ATOM 9417 C C . VAL D 1 271 ? -65.214 12.152 36.302 1.00 28.72 1035 VAL D C 1
ATOM 9418 O O . VAL D 1 271 ? -65.967 11.959 35.346 1.00 29.92 1035 VAL D O 1
ATOM 9422 N N . CYS D 1 272 ? -64.106 12.886 36.173 1.00 29.54 1036 CYS D N 1
ATOM 9423 C CA . CYS D 1 272 ? -63.728 13.335 34.832 1.00 30.38 1036 CYS D CA 1
ATOM 9424 C C . CYS D 1 272 ? -63.230 12.187 33.964 1.00 28.96 1036 CYS D C 1
ATOM 9425 O O . CYS D 1 272 ? -63.119 12.344 32.743 1.00 29.35 1036 CYS D O 1
ATOM 9428 N N . ALA D 1 273 ? -62.914 11.048 34.566 1.00 27.04 1037 ALA D N 1
ATOM 9429 C CA . ALA D 1 273 ? -62.668 9.817 33.832 1.00 22.62 1037 ALA D CA 1
ATOM 9430 C C . ALA D 1 273 ? -63.958 9.007 33.795 1.00 22.93 1037 ALA D C 1
ATOM 9431 O O . ALA D 1 273 ? -64.686 8.931 34.790 1.00 25.62 1037 ALA D O 1
ATOM 9433 N N . ASN D 1 274 ? -64.261 8.418 32.647 1.00 26.09 1038 ASN D N 1
ATOM 9434 C CA . ASN D 1 274 ? -65.381 7.489 32.592 1.00 27.78 1038 ASN D CA 1
ATOM 9435 C C . ASN D 1 274 ? -64.939 6.109 32.122 1.00 25.61 1038 ASN D C 1
ATOM 9436 O O . ASN D 1 274 ? -65.781 5.280 31.770 1.00 24.65 1038 ASN D O 1
ATOM 9441 N N . ASN D 1 275 ? -63.634 5.829 32.158 1.00 21.61 1039 ASN D N 1
ATOM 9442 C CA . ASN D 1 275 ? -63.104 4.517 31.824 1.00 17.32 1039 ASN D CA 1
ATOM 9443 C C . ASN D 1 275 ? -62.180 4.069 32.939 1.00 19.33 1039 ASN D C 1
ATOM 9444 O O . ASN D 1 275 ? -61.428 4.881 33.489 1.00 18.28 1039 ASN D O 1
ATOM 9449 N N . VAL D 1 276 ? -62.252 2.783 33.270 1.00 19.51 1040 VAL D N 1
ATOM 9450 C CA . VAL D 1 276 ? -61.457 2.185 34.338 1.00 18.02 1040 VAL D CA 1
ATOM 9451 C C . VAL D 1 276 ? -60.851 0.898 33.791 1.00 18.45 1040 VAL D C 1
ATOM 9452 O O . VAL D 1 276 ? -61.556 0.085 33.188 1.00 20.71 1040 VAL D O 1
ATOM 9456 N N . ILE D 1 277 ? -59.547 0.721 33.978 1.00 17.00 1041 ILE D N 1
ATOM 9457 C CA . ILE D 1 277 ? -58.849 -0.498 33.565 1.00 17.02 1041 ILE D CA 1
ATOM 9458 C C . ILE D 1 277 ? -58.263 -1.123 34.821 1.00 18.47 1041 ILE D C 1
ATOM 9459 O O . ILE D 1 277 ? -57.426 -0.507 35.492 1.00 15.85 1041 ILE D O 1
ATOM 9464 N N . ILE D 1 278 ? -58.743 -2.311 35.175 1.00 19.41 1042 ILE D N 1
ATOM 9465 C CA . ILE D 1 278 ? -58.181 -3.093 36.275 1.00 18.02 1042 ILE D CA 1
ATOM 9466 C C . ILE D 1 278 ? -57.053 -3.925 35.667 1.00 18.55 1042 ILE D C 1
ATOM 9467 O O . ILE D 1 278 ? -57.300 -4.947 35.029 1.00 19.56 1042 ILE D O 1
ATOM 9472 N N . PHE D 1 279 ? -55.809 -3.458 35.818 1.00 18.85 1043 PHE D N 1
ATOM 9473 C CA . PHE D 1 279 ? -54.687 -4.137 35.175 1.00 17.38 1043 PHE D CA 1
ATOM 9474 C C . PHE D 1 279 ? -54.459 -5.534 35.755 1.00 20.37 1043 PHE D C 1
ATOM 9475 O O . PHE D 1 279 ? -54.006 -6.431 35.037 1.00 21.11 1043 PHE D O 1
ATOM 9483 N N . ASP D 1 280 ? -54.745 -5.728 37.045 1.00 20.83 1044 ASP D N 1
ATOM 9484 C CA . ASP D 1 280 ? -54.643 -7.023 37.709 1.00 19.43 1044 ASP D CA 1
ATOM 9485 C C . ASP D 1 280 ? -55.655 -7.016 38.849 1.00 22.97 1044 ASP D C 1
ATOM 9486 O O . ASP D 1 280 ? -55.733 -6.049 39.617 1.00 25.47 1044 ASP D O 1
ATOM 9491 N N . GLN D 1 281 ? -56.466 -8.057 38.928 1.00 22.34 1045 GLN D N 1
ATOM 9492 C CA . GLN D 1 281 ? -57.614 -7.954 39.811 1.00 26.86 1045 GLN D CA 1
ATOM 9493 C C . GLN D 1 281 ? -57.237 -8.329 41.244 1.00 25.05 1045 GLN D C 1
ATOM 9494 O O . GLN D 1 281 ? -56.249 -9.019 41.500 1.00 25.51 1045 GLN D O 1
ATOM 9500 N N . SER D 1 282 ? -58.037 -7.844 42.184 1.00 24.75 1046 SER D N 1
ATOM 9501 C CA . SER D 1 282 ? -57.860 -8.197 43.579 1.00 23.96 1046 SER D CA 1
ATOM 9502 C C . SER D 1 282 ? -58.541 -9.532 43.883 1.00 28.73 1046 SER D C 1
ATOM 9503 O O . SER D 1 282 ? -59.498 -9.944 43.210 1.00 22.99 1046 SER D O 1
ATOM 9506 N N . PHE D 1 283 ? -58.030 -10.225 44.902 1.00 31.65 1047 PHE D N 1
ATOM 9507 C CA . PHE D 1 283 ? -58.723 -11.429 45.341 1.00 32.71 1047 PHE D CA 1
ATOM 9508 C C . PHE D 1 283 ? -59.987 -11.083 46.121 1.00 30.60 1047 PHE D C 1
ATOM 9509 O O . PHE D 1 283 ? -60.865 -11.936 46.267 1.00 30.88 1047 PHE D O 1
ATOM 9517 N N . ASN D 1 284 ? -60.101 -9.850 46.620 1.00 26.80 1048 ASN D N 1
ATOM 9518 C CA . ASN D 1 284 ? -61.347 -9.379 47.202 1.00 28.07 1048 ASN D CA 1
ATOM 9519 C C . ASN D 1 284 ? -62.011 -8.431 46.212 1.00 28.68 1048 ASN D C 1
ATOM 9520 O O . ASN D 1 284 ? -61.544 -7.286 46.056 1.00 23.75 1048 ASN D O 1
ATOM 9525 N N . PRO D 1 285 ? -63.090 -8.845 45.536 1.00 29.97 1049 PRO D N 1
ATOM 9526 C CA . PRO D 1 285 ? -63.714 -7.972 44.527 1.00 27.39 1049 PRO D CA 1
ATOM 9527 C C . PRO D 1 285 ? -64.139 -6.617 45.056 1.00 26.69 1049 PRO D C 1
ATOM 9528 O O . PRO D 1 285 ? -64.226 -5.675 44.263 1.00 25.25 1049 PRO D O 1
ATOM 9532 N N . HIS D 1 286 ? -64.362 -6.476 46.367 1.00 25.39 1050 HIS D N 1
ATOM 9533 C CA . HIS D 1 286 ? -64.721 -5.180 46.936 1.00 25.97 1050 HIS D CA 1
ATOM 9534 C C . HIS D 1 286 ? -63.654 -4.123 46.657 1.00 28.30 1050 HIS D C 1
ATOM 9535 O O . HIS D 1 286 ? -63.986 -2.945 46.486 1.00 25.77 1050 HIS D O 1
ATOM 9542 N N . ASP D 1 287 ? -62.375 -4.524 46.618 1.00 25.41 1051 ASP D N 1
ATOM 9543 C CA . ASP D 1 287 ? -61.293 -3.592 46.293 1.00 24.53 1051 ASP D CA 1
ATOM 9544 C C . ASP D 1 287 ? -61.442 -3.029 44.889 1.00 20.78 1051 ASP D C 1
ATOM 9545 O O . ASP D 1 287 ? -61.221 -1.834 44.659 1.00 21.61 1051 ASP D O 1
ATOM 9550 N N . ASP D 1 288 ? -61.745 -3.891 43.920 1.00 19.11 1052 ASP D N 1
ATOM 9551 C CA . ASP D 1 288 ? -61.899 -3.411 42.554 1.00 24.00 1052 ASP D CA 1
ATOM 9552 C C . ASP D 1 288 ? -63.194 -2.633 42.372 1.00 25.60 1052 ASP D C 1
ATOM 9553 O O . ASP D 1 288 ? -63.249 -1.743 41.522 1.00 21.56 1052 ASP D O 1
ATOM 9558 N N . ARG D 1 289 ? -64.250 -2.946 43.139 1.00 24.36 1053 ARG D N 1
ATOM 9559 C CA . ARG D 1 289 ? -65.453 -2.113 43.057 1.00 22.80 1053 ARG D CA 1
ATOM 9560 C C . ARG D 1 289 ? -65.187 -0.711 43.592 1.00 24.69 1053 ARG D C 1
ATOM 9561 O O . ARG D 1 289 ? -65.612 0.278 42.987 1.00 27.93 1053 ARG D O 1
ATOM 9569 N N . GLN D 1 290 ? -64.481 -0.606 44.721 1.00 23.87 1054 GLN D N 1
ATOM 9570 C CA . GLN D 1 290 ? -64.152 0.707 45.265 1.00 28.40 1054 GLN D CA 1
ATOM 9571 C C . GLN D 1 290 ? -63.313 1.510 44.284 1.00 23.10 1054 GLN D C 1
ATOM 9572 O O . GLN D 1 290 ? -63.511 2.722 44.132 1.00 21.33 1054 GLN D O 1
ATOM 9578 N N . ALA D 1 291 ? -62.369 0.851 43.610 1.00 20.64 1055 ALA D N 1
ATOM 9579 C CA . ALA D 1 291 ? -61.543 1.546 42.632 1.00 20.37 1055 ALA D CA 1
ATOM 9580 C C . ALA D 1 291 ? -62.400 2.080 41.483 1.00 23.10 1055 ALA D C 1
ATOM 9581 O O . ALA D 1 291 ? -62.309 3.261 41.131 1.00 24.85 1055 ALA D O 1
ATOM 9583 N N . ALA D 1 292 ? -63.255 1.226 40.897 1.00 19.01 1056 ALA D N 1
ATOM 9584 C CA . ALA D 1 292 ? -64.116 1.680 39.804 1.00 22.26 1056 ALA D CA 1
ATOM 9585 C C . ALA D 1 292 ? -65.086 2.761 40.261 1.00 25.44 1056 ALA D C 1
ATOM 9586 O O . ALA D 1 292 ? -65.440 3.656 39.480 1.00 25.46 1056 ALA D O 1
ATOM 9588 N N . ASP D 1 293 ? -65.519 2.703 41.519 1.00 23.82 1057 ASP D N 1
ATOM 9589 C CA . ASP D 1 293 ? -66.341 3.763 42.083 1.00 26.44 1057 ASP D CA 1
ATOM 9590 C C . ASP D 1 293 ? -65.603 5.089 42.240 1.00 27.92 1057 ASP D C 1
ATOM 9591 O O . ASP D 1 293 ? -66.236 6.056 42.666 1.00 28.20 1057 ASP D O 1
ATOM 9596 N N . ARG D 1 294 ? -64.301 5.188 41.936 1.00 25.07 1058 ARG D N 1
ATOM 9597 C CA . ARG D 1 294 ? -63.713 6.524 41.876 1.00 23.52 1058 ARG D CA 1
ATOM 9598 C C . ARG D 1 294 ? -64.282 7.300 40.695 1.00 23.68 1058 ARG D C 1
ATOM 9599 O O . ARG D 1 294 ? -64.391 8.531 40.750 1.00 25.15 1058 ARG D O 1
ATOM 9607 N N . ALA D 1 295 ? -64.662 6.591 39.632 1.00 22.23 1059 ALA D N 1
ATOM 9608 C CA . ALA D 1 295 ? -65.268 7.173 38.442 1.00 25.74 1059 ALA D CA 1
ATOM 9609 C C . ALA D 1 295 ? -66.781 6.999 38.401 1.00 30.80 1059 ALA D C 1
ATOM 9610 O O . ALA D 1 295 ? -67.490 7.893 37.939 1.00 30.96 1059 ALA D O 1
ATOM 9612 N N . HIS D 1 296 ? -67.293 5.862 38.863 1.00 28.25 1060 HIS D N 1
ATOM 9613 C CA . HIS D 1 296 ? -68.731 5.613 38.898 1.00 26.28 1060 HIS D CA 1
ATOM 9614 C C . HIS D 1 296 ? -69.263 6.068 40.253 1.00 32.75 1060 HIS D C 1
ATOM 9615 O O . HIS D 1 296 ? -69.359 5.295 41.209 1.00 33.27 1060 HIS D O 1
ATOM 9622 N N . ARG D 1 297 ? -69.619 7.346 40.336 1.00 34.38 1061 ARG D N 1
ATOM 9623 C CA . ARG D 1 297 ? -70.111 7.921 41.581 1.00 36.75 1061 ARG D CA 1
ATOM 9624 C C . ARG D 1 297 ? -70.806 9.232 41.252 1.00 39.16 1061 ARG D C 1
ATOM 9625 O O . ARG D 1 297 ? -70.659 9.768 40.151 1.00 36.72 1061 ARG D O 1
ATOM 9633 N N . VAL D 1 298 ? -71.543 9.754 42.242 1.00 42.58 1062 VAL D N 1
ATOM 9634 C CA . VAL D 1 298 ? -72.309 10.989 42.084 1.00 43.11 1062 VAL D CA 1
ATOM 9635 C C . VAL D 1 298 ? -71.454 12.077 41.451 1.00 39.95 1062 VAL D C 1
ATOM 9636 O O . VAL D 1 298 ? -70.324 12.339 41.878 1.00 42.32 1062 VAL D O 1
ATOM 9640 N N . GLY D 1 299 ? -72.005 12.724 40.425 1.00 36.23 1063 GLY D N 1
ATOM 9641 C CA . GLY D 1 299 ? -71.291 13.689 39.619 1.00 36.77 1063 GLY D CA 1
ATOM 9642 C C . GLY D 1 299 ? -70.876 13.168 38.261 1.00 38.66 1063 GLY D C 1
ATOM 9643 O O . GLY D 1 299 ? -70.583 13.974 37.365 1.00 40.48 1063 GLY D O 1
ATOM 9644 N N . GLN D 1 300 ? -70.828 11.846 38.088 1.00 34.54 1064 GLN D N 1
ATOM 9645 C CA . GLN D 1 300 ? -70.496 11.266 36.795 1.00 36.39 1064 GLN D CA 1
ATOM 9646 C C . GLN D 1 300 ? -71.654 11.454 35.822 1.00 38.94 1064 GLN D C 1
ATOM 9647 O O . GLN D 1 300 ? -72.785 11.041 36.093 1.00 32.49 1064 GLN D O 1
ATOM 9653 N N . THR D 1 301 ? -71.362 12.058 34.675 1.00 37.09 1065 THR D N 1
ATOM 9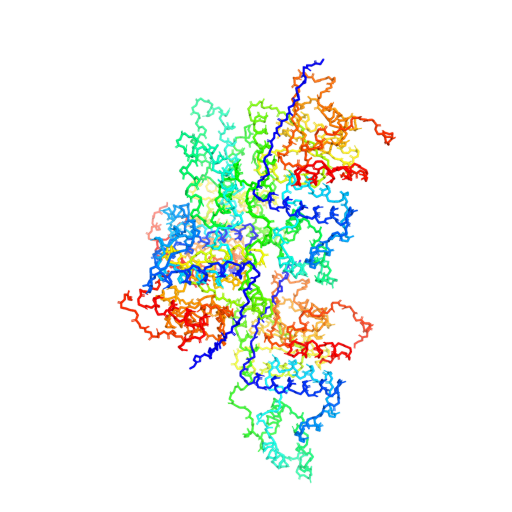654 C CA . THR D 1 301 ? -72.375 12.306 33.663 1.00 41.65 1065 THR D CA 1
ATOM 9655 C C . THR D 1 301 ? -72.359 11.279 32.536 1.00 44.40 1065 THR D C 1
ATOM 9656 O O . THR D 1 301 ? -73.303 11.247 31.741 1.00 41.50 1065 THR D O 1
ATOM 9660 N N . LYS D 1 302 ? -71.337 10.430 32.459 1.00 32.46 1066 LYS D N 1
ATOM 9661 C CA . LYS D 1 302 ? -71.176 9.522 31.336 1.00 32.58 1066 LYS D CA 1
ATOM 9662 C C . LYS D 1 302 ? -71.320 8.082 31.800 1.00 35.31 1066 LYS D C 1
ATOM 9663 O O . LYS D 1 302 ? -71.205 7.773 32.988 1.00 33.15 1066 LYS D O 1
ATOM 9669 N N . GLU D 1 303 ? -71.583 7.203 30.837 1.00 35.02 1067 GLU D N 1
ATOM 9670 C CA . GLU D 1 303 ? -71.521 5.772 31.095 1.00 36.76 1067 GLU D CA 1
ATOM 9671 C C . GLU D 1 303 ? -70.080 5.365 31.389 1.00 34.53 1067 GLU D C 1
ATOM 9672 O O . GLU D 1 303 ? -69.157 5.732 30.654 1.00 33.74 1067 GLU D O 1
ATOM 9678 N N . VAL D 1 304 ? -69.885 4.616 32.468 1.00 34.86 1068 VAL D N 1
ATOM 9679 C CA . VAL D 1 304 ? -68.557 4.170 32.878 1.00 31.61 1068 VAL D CA 1
ATOM 9680 C C . VAL D 1 304 ? -68.326 2.757 32.367 1.00 31.75 1068 VAL D C 1
ATOM 9681 O O . VAL D 1 304 ? -69.180 1.878 32.530 1.00 32.10 1068 VAL D O 1
ATOM 9685 N N . ASN D 1 305 ? -67.184 2.545 31.728 1.00 25.47 1069 ASN D N 1
ATOM 9686 C CA . ASN D 1 305 ? -66.796 1.241 31.220 1.00 27.84 1069 ASN D CA 1
ATOM 9687 C C . ASN D 1 305 ? -65.582 0.756 31.991 1.00 26.35 1069 ASN D C 1
ATOM 9688 O O . ASN D 1 305 ? -64.547 1.431 32.023 1.00 23.54 1069 ASN D O 1
ATOM 9693 N N . ILE D 1 306 ? -65.714 -0.413 32.601 1.00 29.71 1070 ILE D N 1
ATOM 9694 C CA . ILE D 1 306 ? -64.660 -1.008 33.411 1.00 27.59 1070 ILE D CA 1
ATOM 9695 C C . ILE D 1 306 ? -64.202 -2.276 32.709 1.00 26.17 1070 ILE D C 1
ATOM 9696 O O . ILE D 1 306 ? -65.018 -3.155 32.411 1.00 24.90 1070 ILE D O 1
ATOM 9701 N N . THR D 1 307 ? -62.902 -2.371 32.437 1.00 22.36 1071 THR D N 1
ATOM 9702 C CA . THR D 1 307 ? -62.302 -3.544 31.814 1.00 21.33 1071 THR D CA 1
ATOM 9703 C C . THR D 1 307 ? -61.240 -4.128 32.736 1.00 24.30 1071 THR D C 1
ATOM 9704 O O . THR D 1 307 ? -60.317 -3.418 33.153 1.00 18.89 1071 THR D O 1
ATOM 9708 N N . THR D 1 308 ? -61.343 -5.421 33.019 1.00 19.07 1072 THR D N 1
ATOM 9709 C CA . THR D 1 308 ? -60.339 -6.122 33.809 1.00 22.17 1072 THR D CA 1
ATOM 9710 C C . THR D 1 308 ? -59.518 -7.006 32.882 1.00 23.06 1072 THR D C 1
ATOM 9711 O O . THR D 1 308 ? -60.082 -7.763 32.084 1.00 24.64 1072 THR D O 1
ATOM 9715 N N . LEU D 1 309 ? -58.190 -6.884 32.961 1.00 22.50 1073 LEU D N 1
ATOM 9716 C CA . LEU D 1 309 ? -57.290 -7.689 32.145 1.00 20.55 1073 LEU D CA 1
ATOM 9717 C C . LEU D 1 309 ? -57.022 -9.003 32.863 1.00 21.87 1073 LEU D C 1
ATOM 9718 O O . LEU D 1 309 ? -56.621 -9.010 34.036 1.00 18.66 1073 LEU D O 1
ATOM 9723 N N . ILE D 1 310 ? -57.231 -10.106 32.158 1.00 17.97 1074 ILE D N 1
ATOM 9724 C CA . ILE D 1 310 ? -57.040 -11.440 32.711 1.00 22.54 1074 ILE D CA 1
ATOM 9725 C C . ILE D 1 310 ? -56.215 -12.230 31.713 1.00 18.24 1074 ILE D C 1
ATOM 9726 O O . ILE D 1 310 ? -56.594 -12.338 30.546 1.00 21.23 1074 ILE D O 1
ATOM 9731 N N . THR D 1 311 ? -55.071 -12.743 32.151 1.00 20.51 1075 THR D N 1
ATOM 9732 C CA . THR D 1 311 ? -54.231 -13.541 31.268 1.00 17.81 1075 THR D CA 1
ATOM 9733 C C . THR D 1 311 ? -54.777 -14.970 31.179 1.00 20.53 1075 THR D C 1
ATOM 9734 O O . THR D 1 311 ? -54.961 -15.643 32.199 1.00 22.40 1075 THR D O 1
ATOM 9738 N N . LYS D 1 312 ? -55.060 -15.411 29.956 1.00 24.51 1076 LYS D N 1
ATOM 9739 C CA . LYS D 1 312 ? -55.534 -16.766 29.699 1.00 24.91 1076 LYS D CA 1
ATOM 9740 C C . LYS D 1 312 ? -54.510 -17.812 30.132 1.00 23.06 1076 LYS D C 1
ATOM 9741 O O . LYS D 1 312 ? -53.296 -17.617 30.004 1.00 25.40 1076 LYS D O 1
ATOM 9747 N N . ASP D 1 313 ? -55.022 -18.951 30.617 1.00 28.26 1077 ASP D N 1
ATOM 9748 C CA A ASP D 1 313 ? -54.193 -20.099 30.996 0.53 27.30 1077 ASP D CA 1
ATOM 9749 C CA B ASP D 1 313 ? -54.189 -20.099 30.996 0.47 27.31 1077 ASP D CA 1
ATOM 9750 C C . ASP D 1 313 ? -53.171 -19.707 32.061 1.00 26.28 1077 ASP D C 1
ATOM 9751 O O . ASP D 1 313 ? -52.015 -20.138 32.045 1.00 26.63 1077 ASP D O 1
ATOM 9760 N N . SER D 1 314 ? -53.597 -18.873 32.991 1.00 24.35 1078 SER D N 1
ATOM 9761 C CA . SER D 1 314 ? -52.748 -18.469 34.090 1.00 24.92 1078 SER D CA 1
ATOM 9762 C C . SER D 1 314 ? -53.561 -18.545 35.365 1.00 24.38 1078 SER D C 1
ATOM 9763 O O . SER D 1 314 ? -54.780 -18.737 35.345 1.00 25.94 1078 SER D O 1
ATOM 9766 N N . ILE D 1 315 ? -52.867 -18.340 36.482 1.00 18.63 1079 ILE D N 1
ATOM 9767 C CA . ILE D 1 315 ? -53.515 -18.327 37.782 1.00 23.01 1079 ILE D CA 1
ATOM 9768 C C . ILE D 1 315 ? -54.558 -17.218 37.885 1.00 21.27 1079 ILE D C 1
ATOM 9769 O O . ILE D 1 315 ? -55.471 -17.304 38.712 1.00 23.09 1079 ILE D O 1
ATOM 9774 N N . GLU D 1 316 ? -54.450 -16.167 37.062 1.00 20.74 1080 GLU D N 1
ATOM 9775 C CA . GLU D 1 316 ? -55.450 -15.101 37.108 1.00 20.95 1080 GLU D CA 1
ATOM 9776 C C . GLU D 1 316 ? -56.858 -15.636 36.857 1.00 22.64 1080 GLU D C 1
ATOM 9777 O O . GLU D 1 316 ? -57.834 -15.134 37.429 1.00 21.77 1080 GLU D O 1
ATOM 9783 N N . GLU D 1 317 ? -56.980 -16.639 35.987 1.00 21.66 1081 GLU D N 1
ATOM 9784 C CA . GLU D 1 317 ? -58.276 -17.272 35.752 1.00 27.45 1081 GLU D CA 1
ATOM 9785 C C . GLU D 1 317 ? -58.835 -17.909 37.025 1.00 25.69 1081 GLU D C 1
ATOM 9786 O O . GLU D 1 317 ? -60.030 -17.779 37.311 1.00 27.04 1081 GLU D O 1
ATOM 9792 N N . LYS D 1 318 ? -57.981 -18.583 37.811 1.00 24.47 1082 LYS D N 1
ATOM 9793 C CA . LYS D 1 318 ? -58.422 -19.177 39.078 1.00 26.33 1082 LYS D CA 1
ATOM 9794 C C . LYS D 1 318 ? -58.755 -18.122 40.121 1.00 32.53 1082 LYS D C 1
ATOM 9795 O O . LYS D 1 318 ? -59.719 -18.275 40.879 1.00 33.76 1082 LYS D O 1
ATOM 9801 N N . ILE D 1 319 ? -57.956 -17.060 40.207 1.00 28.73 1083 ILE D N 1
ATOM 9802 C CA . ILE D 1 319 ? -58.313 -15.970 41.106 1.00 23.86 1083 ILE D CA 1
ATOM 9803 C C . ILE D 1 319 ? -59.658 -15.378 40.713 1.00 29.34 1083 ILE D C 1
ATOM 9804 O O . ILE D 1 319 ? -60.505 -15.088 41.568 1.00 31.94 1083 ILE D O 1
ATOM 9809 N N . HIS D 1 320 ? -59.874 -15.183 39.414 1.00 32.49 1084 HIS D N 1
ATOM 9810 C CA . HIS D 1 320 ? -61.128 -14.597 38.956 1.00 31.38 1084 HIS D CA 1
ATOM 9811 C C . HIS D 1 320 ? -62.322 -15.413 39.442 1.00 35.68 1084 HIS D C 1
ATOM 9812 O O . HIS D 1 320 ? -63.285 -14.863 39.990 1.00 38.48 1084 HIS D O 1
ATOM 9819 N N . GLN D 1 321 ? -62.256 -16.736 39.285 1.00 34.86 1085 GLN D N 1
ATOM 9820 C CA . GLN D 1 321 ? -63.400 -17.580 39.610 1.00 38.76 1085 GLN D CA 1
ATOM 9821 C C . GLN D 1 321 ? -63.524 -17.885 41.099 1.00 40.93 1085 GLN D C 1
ATOM 9822 O O . GLN D 1 321 ? -64.623 -18.215 41.557 1.00 50.74 1085 GLN D O 1
ATOM 9828 N N . LEU D 1 322 ? -62.452 -17.754 41.875 1.00 39.32 1086 LEU D N 1
ATOM 9829 C CA . LEU D 1 322 ? -62.485 -18.097 43.290 1.00 32.11 1086 LEU D CA 1
ATOM 9830 C C . LEU D 1 322 ? -62.502 -16.878 44.195 1.00 40.96 1086 LEU D C 1
ATOM 9831 O O . LEU D 1 322 ? -62.411 -17.029 45.418 1.00 45.19 1086 LEU D O 1
ATOM 9836 N N . ALA D 1 323 ? -62.617 -15.677 43.630 1.00 34.67 1087 ALA D N 1
ATOM 9837 C CA . ALA D 1 323 ? -62.506 -14.465 44.431 1.00 40.17 1087 ALA D CA 1
ATOM 9838 C C . ALA D 1 323 ? -63.656 -14.380 45.426 1.00 41.90 1087 ALA D C 1
ATOM 9839 O O . ALA D 1 323 ? -64.809 -14.676 45.095 1.00 45.71 1087 ALA D O 1
ATOM 9841 N N . LYS D 1 324 ? -63.339 -13.982 46.658 1.00 40.53 1088 LYS D N 1
ATOM 9842 C CA . LYS D 1 324 ? -64.321 -13.953 47.739 1.00 46.19 1088 LYS D CA 1
ATOM 9843 C C . LYS D 1 324 ? -64.572 -12.506 48.139 1.00 38.80 1088 LYS D C 1
ATOM 9844 O O . LYS D 1 324 ? -63.685 -11.844 48.689 1.00 40.74 1088 LYS D O 1
ATOM 9850 N N . ASN D 1 325 ? -65.772 -12.017 47.910 1.00 39.20 1089 ASN D N 1
ATOM 9851 C CA . ASN D 1 325 ? -66.117 -10.655 48.290 1.00 46.50 1089 ASN D CA 1
ATOM 9852 C C . ASN D 1 325 ? -66.325 -10.589 49.777 1.00 46.56 1089 ASN D C 1
ATOM 9853 O O . ASN D 1 325 ? -66.931 -11.463 50.343 1.00 49.40 1089 ASN D O 1
ATOM 9858 N N . LYS D 1 326 ? -65.814 -9.549 50.399 1.00 43.98 1090 LYS D N 1
ATOM 9859 C CA . LYS D 1 326 ? -65.828 -9.387 51.846 1.00 46.66 1090 LYS D CA 1
ATOM 9860 C C . LYS D 1 326 ? -65.373 -7.975 52.181 1.00 46.87 1090 LYS D C 1
ATOM 9861 O O . LYS D 1 326 ? -64.788 -7.278 51.345 1.00 41.85 1090 LYS D O 1
ATOM 9867 N N . LEU D 1 327 ? -65.634 -7.565 53.422 1.00 50.13 1091 LEU D N 1
ATOM 9868 C CA . LEU D 1 327 ? -65.131 -6.303 53.947 1.00 51.22 1091 LEU D CA 1
ATOM 9869 C C . LEU D 1 327 ? -64.070 -6.619 54.995 1.00 53.46 1091 LEU D C 1
ATOM 9870 O O . LEU D 1 327 ? -64.354 -7.308 55.982 1.00 53.48 1091 LEU D O 1
ATOM 9875 N N . ALA D 1 328 ? -62.853 -6.127 54.772 1.00 54.28 1092 ALA D N 1
ATOM 9876 C CA . ALA D 1 328 ? -61.716 -6.500 55.603 1.00 57.14 1092 ALA D CA 1
ATOM 9877 C C . ALA D 1 328 ? -61.769 -5.816 56.969 1.00 59.10 1092 ALA D C 1
ATOM 9878 O O . ALA D 1 328 ? -62.292 -4.708 57.118 1.00 56.25 1092 ALA D O 1
ATOM 9880 N N . LEU D 1 329 ? -61.195 -6.489 57.973 1.00 55.29 1093 LEU D N 1
ATOM 9881 C CA . LEU D 1 329 ? -61.284 -6.001 59.347 1.00 58.53 1093 LEU D CA 1
ATOM 9882 C C . LEU D 1 329 ? -60.436 -4.759 59.586 1.00 63.84 1093 LEU D C 1
ATOM 9883 O O . LEU D 1 329 ? -60.751 -3.967 60.482 1.00 68.52 1093 LEU D O 1
ATOM 9888 N N . ASP D 1 330 ? -59.359 -4.571 58.824 1.00 67.77 1094 ASP D N 1
ATOM 9889 C CA . ASP D 1 330 ? -58.492 -3.414 59.000 1.00 71.62 1094 ASP D CA 1
ATOM 9890 C C . ASP D 1 330 ? -58.984 -2.185 58.228 1.00 75.32 1094 ASP D C 1
ATOM 9891 O O . ASP D 1 330 ? -58.220 -1.228 58.047 1.00 77.51 1094 ASP D O 1
ATOM 9896 N N . SER D 1 331 ? -60.248 -2.184 57.790 1.00 69.98 1095 SER D N 1
ATOM 9897 C CA . SER D 1 331 ? -60.795 -1.090 56.991 1.00 72.21 1095 SER D CA 1
ATOM 9898 C C . SER D 1 331 ? -60.883 0.229 57.749 1.00 76.13 1095 SER D C 1
ATOM 9899 O O . SER D 1 331 ? -61.190 1.253 57.129 1.00 80.59 1095 SER D O 1
ATOM 9902 N N . TYR D 1 332 ? -60.632 0.231 59.056 1.00 75.55 1096 TYR D N 1
ATOM 9903 C CA . TYR D 1 332 ? -60.720 1.450 59.856 1.00 76.35 1096 TYR D CA 1
ATOM 9904 C C . TYR D 1 332 ? -59.362 2.148 59.968 1.00 77.18 1096 TYR D C 1
ATOM 9905 O O . TYR D 1 332 ? -58.330 1.607 59.556 1.00 81.17 1096 TYR D O 1
ATOM 9914 N N . ASP D 1 341 ? -48.881 -7.546 47.390 1.00 53.9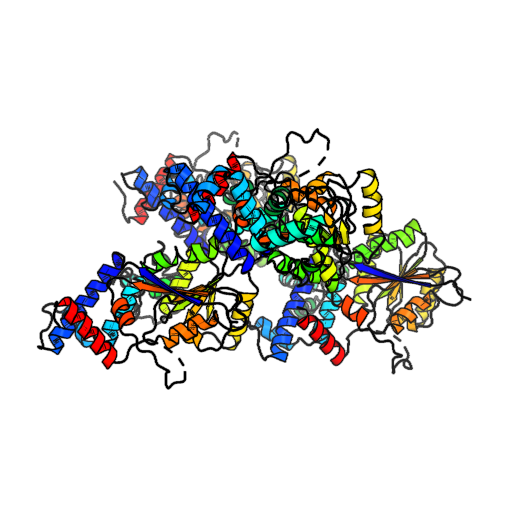0 1105 ASP D N 1
ATOM 9915 C CA . ASP D 1 341 ? -50.110 -8.235 47.786 1.00 52.68 1105 ASP D CA 1
ATOM 9916 C C . ASP D 1 341 ? -49.904 -9.746 47.932 1.00 50.52 1105 ASP D C 1
ATOM 9917 O O . ASP D 1 341 ? -50.042 -10.491 46.956 1.00 49.06 1105 ASP D O 1
ATOM 9922 N N . VAL D 1 342 ? -49.579 -10.201 49.141 1.00 48.07 1106 VAL D N 1
ATOM 9923 C CA . VAL D 1 342 ? -49.468 -11.629 49.424 1.00 48.97 1106 VAL D CA 1
ATOM 9924 C C . VAL D 1 342 ? -50.819 -12.133 49.922 1.00 48.34 1106 VAL D C 1
ATOM 9925 O O . VAL D 1 342 ? -51.472 -11.484 50.749 1.00 49.18 1106 VAL D O 1
ATOM 9929 N N . LEU D 1 343 ? -51.251 -13.277 49.399 1.00 38.02 1107 LEU D N 1
ATOM 9930 C CA . LEU D 1 343 ? -52.446 -13.923 49.902 1.00 33.28 1107 LEU D CA 1
ATOM 9931 C C . LEU D 1 343 ? -52.098 -14.744 51.140 1.00 35.75 1107 LEU D C 1
ATOM 9932 O O . LEU D 1 343 ? -50.946 -15.142 51.348 1.00 33.64 1107 LEU D O 1
ATOM 9937 N N . GLU D 1 344 ? -53.104 -14.981 51.980 1.00 30.12 1108 GLU D N 1
ATOM 9938 C CA . GLU D 1 344 ? -52.835 -15.699 53.214 1.00 30.25 1108 GLU D CA 1
ATOM 9939 C C . GLU D 1 344 ? -52.554 -17.173 52.915 1.00 32.91 1108 GLU D C 1
ATOM 9940 O O . GLU D 1 344 ? -52.732 -17.655 51.795 1.00 28.91 1108 GLU D O 1
ATOM 9946 N N . SER D 1 345 ? -52.093 -17.890 53.943 1.00 31.21 1109 SER D N 1
ATOM 9947 C CA . SER D 1 345 ? -51.529 -19.220 53.732 1.00 33.05 1109 SER D CA 1
ATOM 9948 C C . SER D 1 345 ? -52.570 -20.222 53.238 1.00 33.76 1109 SER D C 1
ATOM 9949 O O . SER D 1 345 ? -52.251 -21.081 52.412 1.00 32.03 1109 SER D O 1
ATOM 9952 N N . LYS D 1 346 ? -53.807 -20.156 53.745 1.00 34.23 1110 LYS D N 1
ATOM 9953 C CA . LYS D 1 346 ? -54.810 -21.140 53.336 1.00 36.47 1110 LYS D CA 1
ATOM 9954 C C . LYS D 1 346 ? -55.295 -20.881 51.916 1.00 34.35 1110 LYS D C 1
ATOM 9955 O O . LYS D 1 346 ? -55.572 -21.829 51.166 1.00 30.97 1110 LYS D O 1
ATOM 9961 N N . VAL D 1 347 ? -55.413 -19.609 51.532 1.00 28.88 1111 VAL D N 1
ATOM 9962 C CA . VAL D 1 347 ? -55.751 -19.271 50.151 1.00 28.33 1111 VAL D CA 1
ATOM 9963 C C . VAL D 1 347 ? -54.639 -19.706 49.200 1.00 24.19 1111 VAL D C 1
ATOM 9964 O O . VAL D 1 347 ? -54.902 -20.293 48.142 1.00 24.57 1111 VAL D O 1
ATOM 9968 N N . SER D 1 348 ? -53.384 -19.393 49.544 1.00 20.13 1112 SER D N 1
ATOM 9969 C CA . SER D 1 348 ? -52.258 -19.763 48.686 1.00 20.55 1112 SER D CA 1
ATOM 9970 C C . SER D 1 348 ? -52.108 -21.274 48.588 1.00 23.77 1112 SER D C 1
ATOM 9971 O O . SER D 1 348 ? -51.747 -21.786 47.521 1.00 16.13 1112 SER D O 1
ATOM 9974 N N . ASP D 1 349 ? -52.330 -21.992 49.705 1.00 24.68 1113 ASP D N 1
ATOM 9975 C CA . ASP D 1 349 ? -52.349 -23.456 49.690 1.00 26.78 1113 ASP D CA 1
ATOM 9976 C C . ASP D 1 349 ? -53.396 -23.978 48.712 1.00 22.96 1113 ASP D C 1
ATOM 9977 O O . ASP D 1 349 ? -53.125 -24.870 47.894 1.00 22.58 1113 ASP D O 1
ATOM 9982 N N . MET D 1 350 ? -54.624 -23.468 48.833 1.00 22.42 1114 MET D N 1
ATOM 9983 C CA . MET D 1 350 ? -55.714 -23.899 47.961 1.00 26.13 1114 MET D CA 1
ATOM 9984 C C . MET D 1 350 ? -55.381 -23.630 46.495 1.00 26.63 1114 MET D C 1
ATOM 9985 O O . MET D 1 350 ? -55.619 -24.481 45.626 1.00 20.83 1114 MET D O 1
ATOM 9990 N N . LEU D 1 351 ? -54.809 -22.458 46.204 1.00 20.21 1115 LEU D N 1
ATOM 9991 C CA . LEU D 1 351 ? -54.442 -22.129 44.834 1.00 20.02 1115 LEU D CA 1
ATOM 9992 C C . LEU D 1 351 ? -53.377 -23.075 44.306 1.00 24.37 1115 LEU D C 1
ATOM 9993 O O . LEU D 1 351 ? -53.471 -23.565 43.170 1.00 20.46 1115 LEU D O 1
ATOM 9998 N N . GLU D 1 352 ? -52.345 -23.340 45.115 1.00 19.46 1116 GLU D N 1
ATOM 9999 C CA . GLU D 1 352 ? -51.300 -24.258 44.682 1.00 20.85 1116 GLU D CA 1
ATOM 10000 C C . GLU D 1 352 ? -51.867 -25.651 44.402 1.00 22.91 1116 GLU D C 1
ATOM 10001 O O . GLU D 1 352 ? -51.434 -26.331 43.458 1.00 19.05 1116 GLU D O 1
ATOM 10007 N N . ASP D 1 353 ? -52.833 -26.090 45.217 1.00 21.74 1117 ASP D N 1
ATOM 10008 C CA . ASP D 1 353 ? -53.435 -27.412 45.038 1.00 29.46 1117 ASP D CA 1
ATOM 10009 C C . ASP D 1 353 ? -54.236 -27.496 43.737 1.00 27.05 1117 ASP D C 1
ATOM 10010 O O . ASP D 1 353 ? -54.182 -28.515 43.037 1.00 25.23 1117 ASP D O 1
ATOM 10015 N N . ILE D 1 354 ? -54.994 -26.446 43.403 1.00 22.73 1118 ILE D N 1
ATOM 10016 C CA . ILE D 1 354 ? -55.735 -26.426 42.141 1.00 22.85 1118 ILE D CA 1
ATOM 10017 C C . ILE D 1 354 ? -54.780 -26.444 40.953 1.00 23.56 1118 ILE D C 1
ATOM 10018 O O . ILE D 1 354 ? -55.007 -27.161 39.971 1.00 26.16 1118 ILE D O 1
ATOM 10023 N N . ILE D 1 355 ? -53.686 -25.692 41.005 1.00 21.06 1119 ILE D N 1
ATOM 10024 C CA . ILE D 1 355 ? -52.707 -25.675 39.903 1.00 22.37 1119 ILE D CA 1
ATOM 10025 C C . ILE D 1 355 ? -52.190 -27.096 39.664 1.00 23.84 1119 ILE D C 1
ATOM 10026 O O . ILE D 1 355 ? -52.107 -27.577 38.533 1.00 20.42 1119 ILE D O 1
ATOM 10031 N N . TYR D 1 356 ? -51.848 -27.761 40.759 1.00 22.66 1120 TYR D N 1
ATOM 10032 C CA . TYR D 1 356 ? -51.328 -29.125 40.747 1.00 23.25 1120 TYR D CA 1
ATOM 10033 C C . TYR D 1 356 ? -52.337 -30.108 40.175 1.00 22.19 1120 TYR D C 1
ATOM 10034 O O . TYR D 1 356 ? -52.019 -30.904 39.287 1.00 27.72 1120 TYR D O 1
ATOM 10043 N N . ASP D 1 357 ? -53.558 -30.032 40.678 1.00 22.42 1121 ASP D N 1
ATOM 10044 C CA . ASP D 1 357 ? -54.645 -30.847 40.139 1.00 27.32 1121 ASP D CA 1
ATOM 10045 C C . ASP D 1 357 ? -54.713 -30.756 38.618 1.00 30.55 1121 ASP D C 1
ATOM 10046 O O . ASP D 1 357 ? -54.794 -31.771 37.917 1.00 25.30 1121 ASP D O 1
ATOM 10051 N N . GLU D 1 358 ? -54.752 -29.530 38.119 1.00 23.99 1122 GLU D N 1
ATOM 10052 C CA . GLU D 1 358 ? -54.869 -29.308 36.686 1.00 23.35 1122 GLU D CA 1
ATOM 10053 C C . GLU D 1 358 ? -53.692 -29.775 35.887 1.00 27.92 1122 GLU D C 1
ATOM 10054 O O . GLU D 1 358 ? -53.864 -30.341 34.818 1.00 29.20 1122 GLU D O 1
ATOM 10060 N N . LEU D 1 359 ? -52.498 -29.561 36.408 1.00 24.63 1123 LEU D N 1
ATOM 10061 C CA . LEU D 1 359 ? -51.305 -30.097 35.766 1.00 23.91 1123 LEU D CA 1
ATOM 10062 C C . LEU D 1 359 ? -51.383 -31.614 35.638 1.00 25.04 1123 LEU D C 1
ATOM 10063 O O . LEU D 1 359 ? -51.030 -32.172 34.594 1.00 22.88 1123 LEU D O 1
ATOM 10068 N N . GLU D 1 360 ? -51.844 -32.296 36.687 1.00 21.76 1124 GLU D N 1
ATOM 10069 C CA . GLU D 1 360 ? -51.900 -33.756 36.711 1.00 27.00 1124 GLU D CA 1
ATOM 10070 C C . GLU D 1 360 ? -53.215 -34.314 36.179 1.00 27.74 1124 GLU D C 1
ATOM 10071 O O . GLU D 1 360 ? -53.408 -35.537 36.207 1.00 25.98 1124 GLU D O 1
ATOM 10077 N N . HIS D 1 361 ? -54.121 -33.446 35.723 1.00 27.27 1125 HIS D N 1
ATOM 10078 C CA . HIS D 1 361 ? -55.358 -33.816 35.030 1.00 30.93 1125 HIS D CA 1
ATOM 10079 C C . HIS D 1 361 ? -56.371 -34.529 35.920 1.00 35.72 1125 HIS D C 1
ATOM 10080 O O . HIS D 1 361 ? -57.166 -35.332 35.424 1.00 36.34 1125 HIS D O 1
ATOM 10087 N N . HIS D 1 362 ? -56.397 -34.238 37.219 1.00 28.94 1126 HIS D N 1
ATOM 10088 C CA . HIS D 1 362 ? -57.503 -34.725 38.048 1.00 33.65 1126 HIS D CA 1
ATOM 10089 C C . HIS D 1 362 ? -57.496 -34.037 39.404 1.00 32.90 1126 HIS D C 1
ATOM 10090 O O . HIS D 1 362 ? -56.485 -33.471 39.836 1.00 33.10 1126 HIS D O 1
ATOM 10097 N N . HIS D 1 363 ? -58.637 -34.135 40.085 1.00 38.31 1127 HIS D N 1
ATOM 10098 C CA . HIS D 1 363 ? -58.750 -33.656 41.451 1.00 44.74 1127 HIS D CA 1
ATOM 10099 C C . HIS D 1 363 ? -58.155 -34.694 42.400 1.00 45.28 1127 HIS D C 1
ATOM 10100 O O . HIS D 1 363 ? -58.517 -35.874 42.351 1.00 45.38 1127 HIS D O 1
ATOM 10107 N N . HIS D 1 364 ? -57.256 -34.245 43.278 1.00 37.63 1128 HIS D N 1
ATOM 10108 C CA . HIS D 1 364 ? -56.628 -35.121 44.259 1.00 44.83 1128 HIS D CA 1
ATOM 10109 C C . HIS D 1 364 ? -57.512 -35.247 45.492 1.00 51.08 1128 HIS D C 1
ATOM 10110 O O . HIS D 1 364 ? -57.930 -34.239 46.075 1.00 46.67 1128 HIS D O 1
ATOM 10117 N N . HIS D 1 365 ? -57.789 -36.487 45.887 1.00 54.83 1129 HIS D N 1
ATOM 10118 C CA . HIS D 1 365 ? -58.647 -36.767 47.037 1.00 57.82 1129 HIS D CA 1
ATOM 10119 C C . HIS D 1 365 ? -57.830 -37.177 48.262 1.00 54.51 1129 HIS D C 1
ATOM 10120 O O . HIS D 1 365 ? -57.983 -36.599 49.340 1.00 56.82 1129 HIS D O 1
#

B-factor: mean 31.47, std 11.71, range [11.94, 89.43]

Organism: Saccharomyces cerevisiae (strain ATCC 204508 / S288c) (NCBI:txid559292)